Protein AF-A0A8H5R3E6-F1 (afdb_monomer)

Sequence (763 aa):
MESRLTYNDSSSEEEVIVRRHPPRVIFVRHMRTNWLKYATGLLLILSISQLIYITRLGTGMVRIPNDPYDLRFGHLSHDSPEIWDDNHQSFLQSARPVPVHSHNDYTRHIPLFEALGSGCISIEADVHLRHGNLFVAHSRLSVNPHRTLQGLYLEPLQRMLEARNAGVKDDDWQGFFTMAPKQTVTLLVDLKTAGSETFDALNAQLQPLRDLGYLTYWNGTERIIRPLTVVGTGNTPFESVLAMNSTHRDIFWDAKLESLVSTDDDFSTNPPTYKFNRSNSYFASTRFKNAILYRSNFQRVLETPPSRELDMSLTQIEQAKARGLLARYWDTPSKPPNVRDIAWRVLIDNGIGILNMDDMGLFPSLPAEIRVSIWTWTLRYQRIFKIFLESHVNFSETPPDNGILPRQLKTGEDPPYYPIVNSRRPLNKLLRVNAESRKVALSFHRVHLPCWFQDAESVPRSRLTAGTIYINPEYDFLHVQQGTMAIVDFVCDLKTKYDPRNVGMRNLALCRNQLGGYEWGLDAMRPSEIEPSKMRIFKEIISGLDQVWLVCIRDCIRRMKAGISQWGTSNKTFFERSFPIDATPHSFDLIGPDPRTIESDLSHLHLREHLRDPKRLHDSWLRVLELIEVRPCEESLRDAENWLQWEDEAWTTVPGNMWPSPGGPHMETVAASETPEFGHQDLSKAVRPAFGFWLFPTEAFCDENKIEQARGPIVTFDVRKHRPELALLRLGEGDTDWNVSREGEAHRNIALGPPLQLWQSMI

Radius of gyration: 38.2 Å; Cα contacts (8 Å, |Δi|>4): 1215; chains: 1; bounding box: 122×149×89 Å

Mean predicted aligned error: 20.34 Å

Nearest PDB structures (foldseek):
  1igw-assembly1_D  TM=3.574E-01  e=5.521E-01  Escherichia coli
  4mkz-assembly1_A  TM=2.662E-01  e=2.287E+00  Lacticaseibacillus casei BL23
  4mkx-assembly1_A  TM=2.384E-01  e=2.712E+00  Lacticaseibacillus casei BL23
  4n54-assembly1_C  TM=2.548E-01  e=3.814E+00  Lacticaseibacillus casei BL23

Structure (mmCIF, N/CA/C/O backbone):
data_AF-A0A8H5R3E6-F1
#
_entry.id   AF-A0A8H5R3E6-F1
#
loop_
_atom_site.group_PDB
_atom_site.id
_atom_site.type_symbol
_atom_site.label_atom_id
_atom_site.label_alt_id
_atom_site.label_comp_id
_atom_site.label_asym_id
_atom_site.label_entity_id
_atom_site.label_seq_id
_atom_site.pdbx_PDB_ins_code
_atom_site.Cartn_x
_atom_site.Cartn_y
_atom_site.Cartn_z
_atom_site.occupancy
_atom_site.B_iso_or_equiv
_atom_site.auth_seq_id
_atom_site.auth_comp_id
_atom_site.auth_asym_id
_atom_site.auth_atom_id
_atom_site.pdbx_PDB_model_num
ATOM 1 N N . MET A 1 1 ? 83.814 102.563 0.204 1.00 34.69 1 MET A N 1
ATOM 2 C CA . MET A 1 1 ? 84.636 101.731 1.104 1.00 34.69 1 MET A CA 1
ATOM 3 C C . MET A 1 1 ? 83.700 101.222 2.170 1.00 34.69 1 MET A C 1
ATOM 5 O O . MET A 1 1 ? 83.081 102.037 2.828 1.00 34.69 1 MET A O 1
ATOM 9 N N . GLU A 1 2 ? 83.274 99.973 2.016 1.00 34.34 2 GLU A N 1
ATOM 10 C CA . GLU A 1 2 ? 83.731 98.828 2.834 1.00 34.34 2 GLU A CA 1
ATOM 11 C C . GLU A 1 2 ? 82.736 98.637 3.987 1.00 34.34 2 GLU A C 1
ATOM 13 O O . GLU A 1 2 ? 82.285 99.609 4.566 1.00 34.34 2 GLU A O 1
ATOM 18 N N . SER A 1 3 ? 82.286 97.448 4.352 1.00 31.52 3 SER A N 1
ATOM 19 C CA . SER A 1 3 ? 82.605 96.091 3.925 1.00 31.52 3 SER A CA 1
ATOM 20 C C . SER A 1 3 ? 81.539 95.159 4.526 1.00 31.52 3 SER A C 1
ATOM 22 O O . SER A 1 3 ? 80.781 95.522 5.422 1.00 31.52 3 SER A O 1
ATOM 24 N N . ARG A 1 4 ? 81.465 93.959 3.948 1.00 35.16 4 ARG A N 1
ATOM 25 C CA . ARG A 1 4 ? 80.638 92.802 4.325 1.00 35.16 4 ARG A CA 1
ATOM 26 C C . ARG A 1 4 ? 80.780 92.393 5.798 1.00 35.16 4 ARG A C 1
ATOM 28 O O . ARG A 1 4 ? 81.870 92.526 6.340 1.00 35.16 4 ARG A O 1
ATOM 35 N N . LEU A 1 5 ? 79.757 91.698 6.319 1.00 32.94 5 LEU A N 1
ATOM 36 C CA . LEU A 1 5 ? 79.774 90.280 6.775 1.00 32.94 5 LEU A CA 1
ATOM 37 C C . LEU A 1 5 ? 78.494 90.008 7.605 1.00 32.94 5 LEU A C 1
ATOM 39 O O . LEU A 1 5 ? 78.258 90.663 8.608 1.00 32.94 5 LEU A O 1
ATOM 43 N N . THR A 1 6 ? 77.499 89.314 7.041 1.00 35.28 6 THR A N 1
ATOM 44 C CA . THR A 1 6 ? 77.154 87.875 7.190 1.00 35.28 6 THR A CA 1
ATOM 45 C C . THR A 1 6 ? 76.392 87.462 8.458 1.00 35.28 6 THR A C 1
ATOM 47 O O . THR A 1 6 ? 76.959 87.423 9.541 1.00 35.28 6 THR A O 1
ATOM 50 N N . TYR A 1 7 ? 75.192 86.938 8.172 1.00 31.77 7 TYR A N 1
ATOM 51 C CA . TYR A 1 7 ? 74.536 85.709 8.657 1.00 31.77 7 TYR A CA 1
ATOM 52 C C . TYR A 1 7 ? 73.256 85.814 9.515 1.00 31.77 7 TYR A C 1
ATOM 54 O O . TYR A 1 7 ? 73.197 86.529 10.507 1.00 31.77 7 TYR A O 1
ATOM 62 N N . ASN A 1 8 ? 72.272 85.039 9.025 1.00 34.81 8 ASN A N 1
ATOM 63 C CA . ASN A 1 8 ? 70.919 84.659 9.474 1.00 34.81 8 ASN A CA 1
ATOM 64 C C . ASN A 1 8 ? 70.801 84.347 10.982 1.00 34.81 8 ASN A C 1
ATOM 66 O O . ASN A 1 8 ? 71.791 83.983 11.604 1.00 34.81 8 ASN A O 1
ATOM 70 N N . ASP A 1 9 ? 69.628 84.416 11.626 1.00 33.81 9 ASP A N 1
ATOM 71 C CA . ASP A 1 9 ? 68.409 83.633 11.341 1.00 33.81 9 ASP A CA 1
ATOM 72 C C . ASP A 1 9 ? 67.188 84.143 12.158 1.00 33.81 9 ASP A C 1
ATOM 74 O O . ASP A 1 9 ? 67.358 84.911 13.105 1.00 33.81 9 ASP A O 1
ATOM 78 N N . SER A 1 10 ? 65.996 83.613 11.844 1.00 30.64 10 SER A N 1
ATOM 79 C CA . SER A 1 10 ? 64.725 83.564 12.614 1.00 30.64 10 SER A CA 1
ATOM 80 C C . SER A 1 10 ? 63.540 84.512 12.277 1.00 30.64 10 SER A C 1
ATOM 82 O O . SER A 1 10 ? 63.487 85.681 12.636 1.00 30.64 10 SER A O 1
ATOM 84 N N . SER A 1 11 ? 62.545 83.890 11.619 1.00 34.94 11 SER A N 1
ATOM 85 C CA . SER A 1 11 ? 61.085 83.840 11.891 1.00 34.94 11 SER A CA 1
ATOM 86 C C . SER A 1 11 ? 60.209 85.098 12.073 1.00 34.94 11 SER A C 1
ATOM 88 O O . SER A 1 11 ? 60.323 85.813 13.064 1.00 34.94 11 SER A O 1
ATOM 90 N N . SER A 1 12 ? 59.184 85.222 11.215 1.00 33.75 12 SER A N 1
ATOM 91 C CA . SER A 1 12 ? 57.730 85.384 11.522 1.00 33.75 12 SER A CA 1
ATOM 92 C C . SER A 1 12 ? 56.977 85.640 10.197 1.00 33.75 12 SER A C 1
ATOM 94 O O . SER A 1 12 ? 57.342 86.532 9.442 1.00 33.75 12 SER A O 1
ATOM 96 N N . GLU A 1 13 ? 56.226 84.665 9.675 1.00 38.81 13 GLU A N 1
ATOM 97 C CA . GLU A 1 13 ? 54.765 84.467 9.812 1.00 38.81 13 GLU A CA 1
ATOM 98 C C . GLU A 1 13 ? 53.880 85.549 9.163 1.00 38.81 13 GLU A C 1
ATOM 100 O O . GLU A 1 13 ? 53.763 86.655 9.674 1.00 38.81 13 GLU A O 1
ATOM 105 N N . GLU A 1 14 ? 53.161 85.160 8.100 1.00 37.03 14 GLU A N 1
ATOM 106 C CA . GLU A 1 14 ? 51.780 85.602 7.860 1.00 37.03 14 GLU A CA 1
ATOM 107 C C . GLU A 1 14 ? 50.981 84.498 7.128 1.00 37.03 14 GLU A C 1
ATOM 109 O O . GLU A 1 14 ? 51.441 83.893 6.155 1.00 37.03 14 GLU A O 1
ATOM 114 N N . GLU A 1 15 ? 49.799 84.192 7.670 1.00 39.28 15 GLU A N 1
ATOM 115 C CA . GLU A 1 15 ? 48.879 83.103 7.316 1.00 39.28 15 GLU A CA 1
ATOM 116 C C . GLU A 1 15 ? 48.104 83.322 6.002 1.00 39.28 15 GLU A C 1
ATOM 118 O O . GLU A 1 15 ? 47.578 84.401 5.739 1.00 39.28 15 GLU A O 1
ATOM 123 N N . VAL A 1 16 ? 47.851 82.234 5.256 1.00 39.47 16 VAL A N 1
ATOM 124 C CA . VAL A 1 16 ? 46.722 82.135 4.309 1.00 39.47 16 VAL A CA 1
ATOM 125 C C . VAL A 1 16 ? 45.899 80.884 4.630 1.00 39.47 16 VAL A C 1
ATOM 127 O O . VAL A 1 16 ? 46.326 79.748 4.418 1.00 39.47 16 VAL A O 1
ATOM 130 N N . ILE A 1 17 ? 44.682 81.096 5.131 1.00 38.72 17 ILE A N 1
ATOM 131 C CA . ILE A 1 17 ? 43.725 80.048 5.508 1.00 38.72 17 ILE A CA 1
ATOM 132 C C . ILE A 1 17 ? 43.090 79.431 4.249 1.00 38.72 17 ILE A C 1
ATOM 134 O O . ILE A 1 17 ? 42.194 80.006 3.630 1.00 38.72 17 ILE A O 1
ATOM 138 N N . VAL A 1 18 ? 43.488 78.204 3.898 1.00 47.09 18 VAL A N 1
ATOM 139 C CA . VAL A 1 18 ? 42.794 77.368 2.900 1.00 47.09 18 VAL A CA 1
ATOM 140 C C . VAL A 1 18 ? 41.718 76.535 3.604 1.00 47.09 18 VAL A C 1
ATOM 142 O O . VAL A 1 18 ? 42.019 75.591 4.335 1.00 47.09 18 VAL A O 1
ATOM 145 N N . ARG A 1 19 ? 40.436 76.848 3.369 1.00 47.56 19 ARG A N 1
ATOM 146 C CA . ARG A 1 19 ? 39.292 76.072 3.888 1.00 47.56 19 ARG A CA 1
ATOM 147 C C . ARG A 1 19 ? 39.263 74.653 3.297 1.00 47.56 19 ARG A C 1
ATOM 149 O O . ARG A 1 19 ? 38.634 74.416 2.267 1.00 47.56 19 ARG A O 1
ATOM 156 N N . ARG A 1 20 ? 39.870 73.675 3.974 1.00 53.78 20 ARG A N 1
ATOM 157 C CA . ARG A 1 20 ? 39.664 72.244 3.686 1.00 53.78 20 ARG A CA 1
ATOM 158 C C . ARG A 1 20 ? 38.257 71.831 4.133 1.00 53.78 20 ARG A C 1
ATOM 160 O O . ARG A 1 20 ? 37.934 71.887 5.315 1.00 53.78 20 ARG A O 1
ATOM 167 N N . HIS A 1 21 ? 37.396 71.441 3.191 1.00 51.94 21 HIS A N 1
ATOM 168 C CA . HIS A 1 21 ? 36.086 70.869 3.520 1.00 51.94 21 HIS A CA 1
ATOM 169 C C . HIS A 1 21 ? 36.267 69.503 4.208 1.00 51.94 21 HIS A C 1
ATOM 171 O O . HIS A 1 21 ? 37.086 68.705 3.749 1.00 51.94 21 HIS A O 1
ATOM 177 N N . PRO A 1 22 ? 35.523 69.203 5.288 1.00 56.19 22 PRO A N 1
ATOM 178 C CA . PRO A 1 22 ? 35.717 67.973 6.045 1.00 56.19 22 PRO A CA 1
ATOM 179 C C . PRO A 1 22 ? 35.373 66.735 5.191 1.00 56.19 22 PRO A C 1
ATOM 181 O O . PRO A 1 22 ? 34.438 66.787 4.385 1.00 56.19 22 PRO A O 1
ATOM 184 N N . PRO A 1 23 ? 36.068 65.596 5.378 1.00 59.62 23 PRO A N 1
ATOM 185 C CA . PRO A 1 23 ? 35.944 64.395 4.537 1.00 59.62 23 PRO A CA 1
ATOM 186 C C . PRO A 1 23 ? 34.509 63.849 4.432 1.00 59.62 23 PRO A C 1
ATOM 188 O O . PRO A 1 23 ? 34.126 63.297 3.401 1.00 59.62 23 PRO A O 1
ATOM 191 N N . ARG A 1 24 ? 33.666 64.098 5.444 1.00 57.09 24 ARG A N 1
ATOM 192 C CA . ARG A 1 24 ? 32.227 63.786 5.414 1.00 57.09 24 ARG A CA 1
ATOM 193 C C . ARG A 1 24 ? 31.463 64.521 4.307 1.00 57.09 24 ARG A C 1
ATOM 195 O O . ARG A 1 24 ? 30.578 63.930 3.703 1.00 57.09 24 ARG A O 1
ATOM 202 N N . VAL A 1 25 ? 31.799 65.773 4.000 1.00 59.56 25 VAL A N 1
ATOM 203 C CA . VAL A 1 25 ? 31.098 66.567 2.971 1.00 59.56 25 VAL A CA 1
ATOM 204 C C . VAL A 1 25 ? 31.455 66.076 1.567 1.00 59.56 25 VAL A C 1
ATOM 206 O O . VAL A 1 25 ? 30.585 65.997 0.701 1.00 59.56 25 VAL A O 1
ATOM 209 N N . ILE A 1 26 ? 32.711 65.674 1.354 1.00 63.56 26 ILE A N 1
ATOM 210 C CA . ILE A 1 26 ? 33.178 65.090 0.088 1.00 63.56 26 ILE A CA 1
ATOM 211 C C . ILE A 1 26 ? 32.528 63.722 -0.134 1.00 63.56 26 ILE A C 1
ATOM 213 O O . ILE A 1 26 ? 32.024 63.459 -1.222 1.00 63.56 26 ILE A O 1
ATOM 217 N N . PHE A 1 27 ? 32.463 62.889 0.907 1.00 64.69 27 PHE A N 1
ATOM 218 C CA . PHE A 1 27 ? 31.801 61.589 0.850 1.00 64.69 27 PHE A CA 1
ATOM 219 C C . PHE A 1 27 ? 30.298 61.716 0.559 1.00 64.69 27 PHE A C 1
ATOM 221 O O . PHE A 1 27 ? 29.789 61.066 -0.351 1.00 64.69 27 PHE A O 1
ATOM 228 N N . VAL A 1 28 ? 29.592 62.615 1.254 1.00 66.06 28 VAL A N 1
ATOM 229 C CA . VAL A 1 28 ? 28.156 62.857 1.028 1.00 66.06 28 VAL A CA 1
ATOM 230 C C . VAL A 1 28 ? 27.896 63.399 -0.377 1.00 66.06 28 VAL A C 1
ATOM 232 O O . VAL A 1 28 ? 26.941 62.975 -1.026 1.00 66.06 28 VAL A O 1
ATOM 235 N N . ARG A 1 29 ? 28.754 64.290 -0.890 1.00 69.69 29 ARG A N 1
ATOM 236 C CA . ARG A 1 29 ? 28.644 64.804 -2.262 1.00 69.69 29 ARG A CA 1
ATOM 237 C C . ARG A 1 29 ? 28.950 63.720 -3.296 1.00 69.69 29 ARG A C 1
ATOM 239 O O . ARG A 1 29 ? 28.214 63.603 -4.263 1.00 69.69 29 ARG A O 1
ATOM 246 N N . HIS A 1 30 ? 29.967 62.890 -3.076 1.00 73.25 30 HIS A N 1
ATOM 247 C CA . HIS A 1 30 ? 30.305 61.769 -3.954 1.00 73.25 30 HIS A CA 1
ATOM 248 C C . HIS A 1 30 ? 29.181 60.725 -4.011 1.00 73.25 30 HIS A C 1
ATOM 250 O O . HIS A 1 30 ? 28.805 60.286 -5.099 1.00 73.25 30 HIS A O 1
ATOM 256 N N . MET A 1 31 ? 28.595 60.387 -2.858 1.00 69.44 31 MET A N 1
ATOM 257 C CA . MET A 1 31 ? 27.418 59.524 -2.777 1.00 69.44 31 MET A CA 1
ATOM 258 C C . MET A 1 31 ? 26.230 60.162 -3.500 1.00 69.44 31 MET A C 1
ATOM 260 O O . MET A 1 31 ? 25.613 59.499 -4.320 1.00 69.44 31 MET A O 1
ATOM 264 N N . ARG A 1 32 ? 25.958 61.461 -3.304 1.00 72.00 32 ARG A N 1
ATOM 265 C CA . ARG A 1 32 ? 24.881 62.182 -4.011 1.00 72.00 32 ARG A CA 1
ATOM 266 C C . ARG A 1 32 ? 25.084 62.324 -5.517 1.00 72.00 32 ARG A C 1
ATOM 268 O O . ARG A 1 32 ? 24.092 62.431 -6.223 1.00 72.00 32 ARG A O 1
ATOM 275 N N . THR A 1 33 ? 26.312 62.355 -6.023 1.00 76.81 33 THR A N 1
ATOM 276 C CA . THR A 1 33 ? 26.557 62.460 -7.471 1.00 76.81 33 THR A CA 1
ATOM 277 C C . THR A 1 33 ? 26.527 61.089 -8.149 1.00 76.81 33 THR A C 1
ATOM 279 O O . THR A 1 33 ? 26.086 60.977 -9.288 1.00 76.81 33 THR A O 1
ATOM 282 N N . ASN A 1 34 ? 26.956 60.029 -7.454 1.00 82.56 34 ASN A N 1
ATOM 283 C CA . ASN A 1 34 ? 27.055 58.676 -8.012 1.00 82.56 34 ASN A CA 1
ATOM 284 C C . ASN A 1 34 ? 25.959 57.712 -7.526 1.00 82.56 34 ASN A C 1
ATOM 286 O O . ASN A 1 34 ? 25.993 56.539 -7.891 1.00 82.56 34 ASN A O 1
ATOM 290 N N . TRP A 1 35 ? 24.972 58.180 -6.752 1.00 79.62 35 TRP A N 1
ATOM 291 C CA . TRP A 1 35 ? 23.912 57.325 -6.197 1.00 79.62 35 TRP A CA 1
ATOM 292 C C . TRP A 1 35 ? 23.172 56.531 -7.272 1.00 79.62 35 TRP A C 1
ATOM 294 O O . TRP A 1 35 ? 22.881 55.363 -7.049 1.00 79.62 35 TRP A O 1
ATOM 304 N N . LEU A 1 36 ? 22.936 57.127 -8.448 1.00 78.38 36 LEU A N 1
ATOM 305 C CA . LEU A 1 36 ? 22.288 56.445 -9.566 1.00 78.38 36 LEU A CA 1
ATOM 306 C C . LEU A 1 36 ? 23.120 55.247 -10.040 1.00 78.38 36 LEU A C 1
ATOM 308 O O . LEU A 1 36 ? 22.567 54.172 -10.223 1.00 78.38 36 LEU A O 1
ATOM 312 N N . LYS A 1 37 ? 24.449 55.412 -10.156 1.00 80.38 37 LYS A N 1
ATOM 313 C CA . LYS A 1 37 ? 25.383 54.346 -10.557 1.00 80.38 37 LYS A CA 1
ATOM 314 C C . LYS A 1 37 ? 25.423 53.223 -9.523 1.00 80.38 37 LYS A C 1
ATOM 316 O O . LYS A 1 37 ? 25.382 52.053 -9.897 1.00 80.38 37 LYS A O 1
ATOM 321 N N . TYR A 1 38 ? 25.453 53.574 -8.236 1.00 85.19 38 TYR A N 1
ATOM 322 C CA . TYR A 1 38 ? 25.400 52.602 -7.143 1.00 85.19 38 TYR A CA 1
ATOM 323 C C . TYR A 1 38 ? 24.054 51.872 -7.086 1.00 85.19 38 TYR A C 1
ATOM 325 O O . TYR A 1 38 ? 24.037 50.657 -6.915 1.00 85.19 38 TYR A O 1
ATOM 333 N N . ALA A 1 39 ? 22.941 52.574 -7.310 1.00 82.94 39 ALA A N 1
ATOM 334 C CA . ALA A 1 39 ? 21.610 51.980 -7.379 1.00 82.94 39 ALA A CA 1
ATOM 335 C C . ALA A 1 39 ? 21.482 51.015 -8.569 1.00 82.94 39 ALA A C 1
ATOM 337 O O . ALA A 1 39 ? 21.012 49.895 -8.388 1.00 82.94 39 ALA A O 1
ATOM 338 N N . THR A 1 40 ? 21.968 51.386 -9.760 1.00 85.31 40 THR A N 1
ATOM 339 C CA . THR A 1 40 ? 22.006 50.471 -10.914 1.00 85.31 40 THR A CA 1
ATOM 340 C C . THR A 1 40 ? 22.925 49.275 -10.686 1.00 85.31 40 THR A C 1
ATOM 342 O O . THR A 1 40 ? 22.557 48.162 -11.047 1.00 85.31 40 THR A O 1
ATOM 345 N N . GLY A 1 41 ? 24.088 49.467 -10.054 1.00 88.31 41 GLY A N 1
ATOM 346 C CA . GLY A 1 41 ? 24.991 48.367 -9.708 1.00 88.31 41 GLY A CA 1
ATOM 347 C C . GLY A 1 41 ? 24.353 47.391 -8.718 1.00 88.31 41 GLY A C 1
ATOM 348 O O . GLY A 1 41 ? 24.411 46.181 -8.922 1.00 88.31 41 GLY A O 1
ATOM 349 N N . LEU A 1 42 ? 23.669 47.909 -7.694 1.00 88.94 42 LEU A N 1
ATOM 350 C CA . LEU A 1 42 ? 22.933 47.100 -6.725 1.00 88.94 42 LEU A CA 1
ATOM 351 C C . LEU A 1 42 ? 21.773 46.342 -7.385 1.00 88.94 42 LEU A C 1
ATOM 353 O O . LEU A 1 42 ? 21.622 45.150 -7.146 1.00 88.94 42 LEU A O 1
ATOM 357 N N . LEU A 1 43 ? 20.988 46.996 -8.247 1.00 88.88 43 LEU A N 1
ATOM 358 C CA . LEU A 1 43 ? 19.896 46.352 -8.985 1.00 88.88 43 LEU A CA 1
ATOM 359 C C . LEU A 1 43 ? 20.399 45.249 -9.924 1.00 88.88 43 LEU A C 1
ATOM 361 O O . LEU A 1 43 ? 19.756 44.206 -10.025 1.00 88.88 43 LEU A O 1
ATOM 365 N N . LEU A 1 44 ? 21.552 45.439 -10.572 1.00 92.19 44 LEU A N 1
ATOM 366 C CA . LEU A 1 44 ? 22.177 44.414 -11.409 1.00 92.19 44 LEU A CA 1
ATOM 367 C C . LEU A 1 44 ? 22.627 43.211 -10.567 1.00 92.19 44 LEU A C 1
ATOM 369 O O . LEU A 1 44 ? 22.335 42.075 -10.927 1.00 92.19 44 LEU A O 1
ATOM 373 N N . ILE A 1 45 ? 23.274 43.451 -9.420 1.00 91.38 45 ILE A N 1
ATOM 374 C CA . ILE A 1 45 ? 23.678 42.389 -8.483 1.00 91.38 45 ILE A CA 1
ATOM 375 C C . ILE A 1 45 ? 22.453 41.640 -7.958 1.00 91.38 45 ILE A C 1
ATOM 377 O O . ILE A 1 45 ? 22.468 40.412 -7.915 1.00 91.38 45 ILE A O 1
ATOM 381 N N . LEU A 1 46 ? 21.381 42.351 -7.598 1.00 88.56 46 LEU A N 1
ATOM 382 C CA . LEU A 1 46 ? 20.123 41.747 -7.159 1.00 88.56 46 LEU A CA 1
ATOM 383 C C . LEU A 1 46 ? 19.469 40.936 -8.278 1.00 88.56 46 LEU A C 1
ATOM 385 O O . LEU A 1 46 ? 19.017 39.832 -8.015 1.00 88.56 46 LEU A O 1
ATOM 389 N N . SER A 1 47 ? 19.486 41.421 -9.521 1.00 85.12 47 SER A N 1
ATOM 390 C CA . SER A 1 47 ? 18.934 40.705 -10.680 1.00 85.12 47 SER A CA 1
ATOM 391 C C . SER A 1 47 ? 19.739 39.448 -11.012 1.00 85.12 47 SER A C 1
ATOM 393 O O . SER A 1 47 ? 19.152 38.405 -11.272 1.00 85.12 47 SER A O 1
ATOM 395 N N . ILE A 1 48 ? 21.074 39.507 -1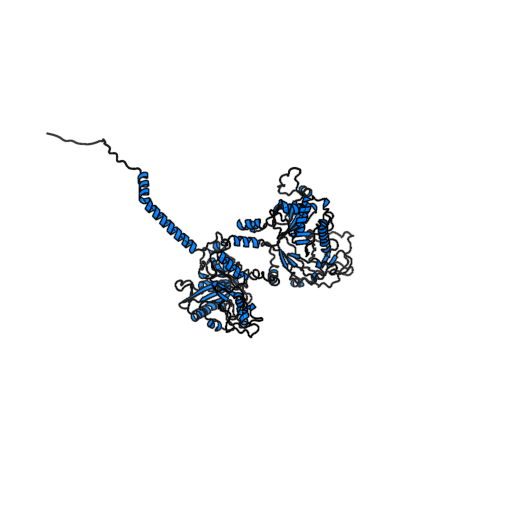0.945 1.00 90.50 48 ILE A N 1
ATOM 396 C CA . ILE A 1 48 ? 21.951 38.339 -11.115 1.00 90.50 48 ILE A CA 1
ATOM 397 C C . ILE A 1 48 ? 21.754 37.357 -9.958 1.00 90.50 48 ILE A C 1
ATOM 399 O O . ILE A 1 48 ? 21.629 36.162 -10.192 1.00 90.50 48 ILE A O 1
ATOM 403 N N . SER A 1 49 ? 21.664 37.841 -8.718 1.00 76.12 49 SER A N 1
ATOM 404 C CA . SER A 1 49 ? 21.410 37.000 -7.539 1.00 76.12 49 SER A CA 1
ATOM 405 C C . SER A 1 49 ? 20.033 36.348 -7.605 1.00 76.12 49 SER A C 1
ATOM 407 O O . SER A 1 49 ? 19.898 35.175 -7.283 1.00 76.12 49 SER A O 1
ATOM 409 N N . GLN A 1 50 ? 19.020 37.078 -8.074 1.00 76.31 50 GLN A N 1
ATOM 410 C CA . GLN A 1 50 ? 17.673 36.574 -8.296 1.00 76.31 50 GLN A CA 1
ATOM 411 C C . GLN A 1 50 ? 17.639 35.586 -9.461 1.00 76.31 50 GLN A C 1
ATOM 413 O O . GLN A 1 50 ? 16.974 34.566 -9.349 1.00 76.31 50 GLN A O 1
ATOM 418 N N . LEU A 1 51 ? 18.392 35.816 -10.538 1.00 78.88 51 LEU A N 1
ATOM 419 C CA . LEU A 1 51 ? 18.536 34.859 -11.631 1.00 78.88 51 LEU A CA 1
ATOM 420 C C . LEU A 1 51 ? 19.254 33.592 -11.157 1.00 78.88 51 LEU A C 1
ATOM 422 O O . LEU A 1 51 ? 18.783 32.505 -11.452 1.00 78.88 51 LEU A O 1
ATOM 426 N N . ILE A 1 52 ? 20.329 33.701 -10.370 1.00 69.69 52 ILE A N 1
ATOM 427 C CA . ILE A 1 52 ? 21.017 32.561 -9.743 1.00 69.69 52 ILE A CA 1
ATOM 428 C C . ILE A 1 52 ? 20.080 31.835 -8.777 1.00 69.69 52 ILE A C 1
ATOM 430 O O . ILE A 1 52 ? 20.075 30.611 -8.752 1.00 69.69 52 ILE A O 1
ATOM 434 N N . TYR A 1 53 ? 19.267 32.561 -8.009 1.00 61.53 53 TYR A N 1
ATOM 435 C CA . TYR A 1 53 ? 18.287 31.999 -7.084 1.00 61.53 53 TYR A CA 1
ATOM 436 C C . TYR A 1 53 ? 17.150 31.282 -7.821 1.00 61.53 53 TYR A C 1
ATOM 438 O O . TYR A 1 53 ? 16.835 30.151 -7.479 1.00 61.53 53 TYR A O 1
ATOM 446 N N . ILE A 1 54 ? 16.592 31.879 -8.878 1.00 59.84 54 ILE A N 1
ATOM 447 C CA . ILE A 1 54 ? 15.582 31.265 -9.755 1.00 59.84 54 ILE A CA 1
ATOM 448 C C . ILE A 1 54 ? 16.175 30.066 -10.495 1.00 59.84 54 ILE A C 1
ATOM 450 O O . ILE A 1 54 ? 15.523 29.033 -10.589 1.00 59.84 54 ILE A O 1
ATOM 454 N N . THR A 1 55 ? 17.416 30.166 -10.971 1.00 53.03 55 THR A N 1
ATOM 455 C CA . THR A 1 55 ? 18.127 29.048 -11.602 1.00 53.03 55 THR A CA 1
ATOM 456 C C . THR A 1 55 ? 18.340 27.938 -10.578 1.00 53.03 55 THR A C 1
ATOM 458 O O . THR A 1 55 ? 17.984 26.810 -10.866 1.00 53.03 55 THR A O 1
ATOM 461 N N . ARG A 1 56 ? 18.773 28.246 -9.345 1.00 51.97 56 ARG A N 1
ATOM 462 C CA . ARG A 1 56 ? 18.859 27.278 -8.236 1.00 51.97 56 ARG A CA 1
ATOM 463 C C . ARG A 1 56 ? 17.517 26.623 -7.914 1.00 51.97 56 ARG A C 1
ATOM 465 O O . ARG A 1 56 ? 17.486 25.418 -7.707 1.00 51.97 56 ARG A O 1
ATOM 472 N N . LEU A 1 57 ? 16.434 27.400 -7.867 1.00 47.28 57 LEU A N 1
ATOM 473 C CA . LEU A 1 57 ? 15.074 26.896 -7.658 1.00 47.28 57 LEU A CA 1
ATOM 474 C C . LEU A 1 57 ? 14.585 26.042 -8.839 1.00 47.28 57 LEU A C 1
ATOM 476 O O . LEU A 1 57 ? 13.769 25.150 -8.648 1.00 47.28 57 LEU A O 1
ATOM 480 N N . GLY A 1 58 ? 15.061 26.322 -10.055 1.00 43.00 58 GLY A N 1
ATOM 481 C CA . GLY A 1 58 ? 14.732 25.576 -11.269 1.00 43.00 58 GLY A CA 1
ATOM 482 C C . GLY A 1 58 ? 15.588 24.326 -11.490 1.00 43.00 58 GLY A C 1
ATOM 483 O O . GLY A 1 58 ? 15.127 23.402 -12.150 1.00 43.00 58 GLY A O 1
ATOM 484 N N . THR A 1 59 ? 16.809 24.278 -10.945 1.00 43.25 59 THR A N 1
ATOM 485 C CA . THR A 1 59 ? 17.770 23.173 -11.126 1.00 43.25 59 THR A CA 1
ATOM 486 C C . THR A 1 59 ? 17.870 22.228 -9.930 1.00 43.25 59 THR A C 1
ATOM 488 O O . THR A 1 59 ? 18.598 21.245 -10.009 1.00 43.25 59 THR A O 1
ATOM 491 N N . GLY A 1 60 ? 17.221 22.524 -8.804 1.00 38.59 60 GLY A N 1
ATOM 492 C CA . GLY A 1 60 ? 17.393 21.766 -7.569 1.00 38.59 60 GLY A CA 1
ATOM 493 C C . GLY A 1 60 ? 16.063 21.463 -6.909 1.00 38.59 60 GLY A C 1
ATOM 494 O O . GLY A 1 60 ? 15.402 22.371 -6.410 1.00 38.59 60 GLY A O 1
ATOM 495 N N . MET A 1 61 ? 15.713 20.176 -6.890 1.00 43.44 61 MET A N 1
ATOM 496 C CA . MET A 1 61 ? 14.717 19.583 -6.001 1.00 43.44 61 MET A CA 1
ATOM 497 C C . MET A 1 61 ? 14.791 20.251 -4.624 1.00 43.44 61 MET A C 1
ATOM 499 O O . MET A 1 61 ? 15.887 20.453 -4.092 1.00 43.44 61 MET A O 1
ATOM 503 N N . VAL A 1 62 ? 13.646 20.629 -4.054 1.00 43.44 62 VAL A N 1
ATOM 504 C CA . VAL A 1 62 ? 13.587 21.143 -2.681 1.00 43.44 62 VAL A CA 1
ATOM 505 C C . VAL A 1 62 ? 13.980 19.991 -1.756 1.00 43.44 62 VAL A C 1
ATOM 507 O O . VAL A 1 62 ? 13.129 19.219 -1.327 1.00 43.44 62 VAL A O 1
ATOM 510 N N . ARG A 1 63 ? 15.287 19.848 -1.504 1.00 46.69 63 ARG A N 1
ATOM 511 C CA . ARG A 1 63 ? 15.833 18.884 -0.549 1.00 46.69 63 ARG A CA 1
ATOM 512 C C . ARG A 1 63 ? 15.254 19.181 0.816 1.00 46.69 63 ARG A C 1
ATOM 514 O O . ARG A 1 63 ? 15.184 20.342 1.236 1.00 46.69 63 ARG A O 1
ATOM 521 N N . ILE A 1 64 ? 14.800 18.137 1.486 1.00 43.91 64 ILE A N 1
ATOM 522 C CA . ILE A 1 64 ? 14.094 18.297 2.744 1.00 43.91 64 ILE A CA 1
ATOM 523 C C . ILE A 1 64 ? 15.125 18.502 3.846 1.00 43.91 64 ILE A C 1
ATOM 525 O O . ILE A 1 64 ? 16.028 17.680 4.009 1.00 43.91 64 ILE A O 1
ATOM 529 N N . PRO A 1 65 ? 15.014 19.581 4.642 1.00 42.62 65 PRO A N 1
ATOM 530 C CA . PRO A 1 65 ? 15.894 19.754 5.784 1.00 42.62 65 PRO A CA 1
ATOM 531 C C . PRO A 1 65 ? 15.799 18.539 6.717 1.00 42.62 65 PRO A C 1
ATOM 533 O O . PRO A 1 65 ? 14.725 18.241 7.238 1.00 42.62 65 PRO A O 1
ATOM 536 N N . ASN A 1 66 ? 16.938 17.885 6.953 1.00 47.75 66 ASN A N 1
ATOM 537 C CA . ASN A 1 66 ? 17.092 16.695 7.799 1.00 47.75 66 ASN A CA 1
ATOM 538 C C . ASN A 1 66 ? 16.434 15.407 7.277 1.00 47.75 66 ASN A C 1
ATOM 540 O O . ASN A 1 66 ? 16.159 14.511 8.078 1.00 47.75 66 ASN A O 1
ATOM 544 N N . ASP A 1 67 ? 16.180 15.288 5.974 1.00 57.62 67 ASP A N 1
ATOM 545 C CA . ASP A 1 67 ? 15.772 13.999 5.421 1.00 57.62 67 ASP A CA 1
ATOM 546 C C . ASP A 1 67 ? 16.905 12.957 5.565 1.00 57.62 67 ASP A C 1
ATOM 548 O O . ASP A 1 67 ? 18.049 13.244 5.201 1.00 57.62 67 ASP A O 1
ATOM 552 N N . PRO A 1 68 ? 16.640 11.762 6.137 1.00 59.12 68 PRO A N 1
ATOM 553 C CA . PRO A 1 68 ? 17.671 10.752 6.364 1.00 59.12 68 PRO A CA 1
ATOM 554 C C . PRO A 1 68 ? 18.385 10.297 5.094 1.00 59.12 68 PRO A C 1
ATOM 556 O O . PRO A 1 68 ? 19.556 9.929 5.180 1.00 59.12 68 PRO A O 1
ATOM 559 N N . TYR A 1 69 ? 17.706 10.311 3.944 1.00 65.00 69 TYR A N 1
ATOM 560 C CA . TYR A 1 69 ? 18.320 9.989 2.666 1.00 65.00 69 TYR A CA 1
ATOM 561 C C . TYR A 1 69 ? 19.228 11.140 2.216 1.00 65.00 69 TYR A C 1
ATOM 563 O O . TYR A 1 69 ? 20.415 10.913 2.004 1.00 65.00 69 TYR A O 1
ATOM 571 N N . ASP A 1 70 ? 18.743 12.383 2.186 1.00 65.94 70 ASP A N 1
ATOM 572 C CA . ASP A 1 70 ? 19.545 13.566 1.834 1.00 65.94 70 ASP A CA 1
ATOM 573 C C . ASP A 1 70 ? 20.770 13.745 2.752 1.00 65.94 70 ASP A C 1
ATOM 575 O O . ASP A 1 70 ? 21.843 14.140 2.293 1.00 65.94 70 ASP A O 1
ATOM 579 N N . LEU A 1 71 ? 20.647 13.430 4.046 1.00 70.44 71 LEU A N 1
ATOM 580 C CA . LEU A 1 71 ? 21.758 13.475 5.003 1.00 70.44 71 LEU A CA 1
ATOM 581 C C . LEU A 1 71 ? 22.844 12.436 4.692 1.00 70.44 71 LEU A C 1
ATOM 583 O O . LEU A 1 71 ? 24.028 12.721 4.871 1.00 70.44 71 LEU A O 1
ATOM 587 N N . ARG A 1 72 ? 22.449 11.240 4.245 1.00 75.31 72 ARG A N 1
ATOM 588 C CA . ARG A 1 72 ? 23.365 10.127 3.951 1.00 75.31 72 ARG A CA 1
ATOM 589 C C . ARG A 1 72 ? 23.958 10.239 2.553 1.00 75.31 72 ARG A C 1
ATOM 591 O O . ARG A 1 72 ? 25.163 10.151 2.383 1.00 75.31 72 ARG A O 1
ATOM 598 N N . PHE A 1 73 ? 23.117 10.507 1.566 1.00 79.12 73 PHE A N 1
ATOM 599 C CA . PHE A 1 73 ? 23.453 10.417 0.151 1.00 79.12 73 PHE A CA 1
ATOM 600 C C . PHE A 1 73 ? 23.622 11.772 -0.533 1.00 79.12 73 PHE A C 1
ATOM 602 O O . PHE A 1 73 ? 24.224 11.848 -1.597 1.00 79.12 73 PHE A O 1
ATOM 609 N N . GLY A 1 74 ? 23.130 12.868 0.051 1.00 73.69 74 GLY A N 1
ATOM 610 C CA . GLY A 1 74 ? 23.056 14.161 -0.636 1.00 73.69 74 GLY A CA 1
ATOM 611 C C . GLY A 1 74 ? 24.404 14.818 -0.956 1.00 73.69 74 GLY A C 1
ATOM 612 O O . GLY A 1 74 ? 24.431 15.817 -1.675 1.00 73.69 74 GLY A O 1
ATOM 613 N N . HIS A 1 75 ? 25.507 14.306 -0.417 1.00 80.94 75 HIS A N 1
ATOM 614 C CA . HIS A 1 75 ? 26.865 14.761 -0.725 1.00 80.94 75 HIS A CA 1
ATOM 615 C C . HIS A 1 75 ? 27.639 13.776 -1.616 1.00 80.94 75 HIS A C 1
ATOM 617 O O . HIS A 1 75 ? 28.767 14.080 -2.000 1.00 80.94 75 HIS A O 1
ATOM 623 N N . LEU A 1 76 ? 27.045 12.622 -1.928 1.00 84.56 76 LEU A N 1
ATOM 624 C CA . LEU A 1 76 ? 27.657 11.555 -2.708 1.00 84.56 76 LEU A CA 1
ATOM 625 C C . LEU A 1 76 ? 27.330 11.714 -4.194 1.00 84.56 76 LEU A C 1
ATOM 627 O O . LEU A 1 76 ? 26.299 12.263 -4.578 1.00 84.56 76 LEU A O 1
ATOM 631 N N . SER A 1 77 ? 28.209 11.199 -5.041 1.00 86.50 77 SER A N 1
ATOM 632 C CA . SER A 1 77 ? 27.959 10.983 -6.462 1.00 86.50 77 SER A CA 1
ATOM 633 C C . SER A 1 77 ? 27.818 9.487 -6.735 1.00 86.50 77 SER A C 1
ATOM 635 O O . SER A 1 77 ? 28.179 8.656 -5.913 1.00 86.50 77 SER A O 1
ATOM 637 N N . HIS A 1 78 ? 27.264 9.112 -7.888 1.00 82.81 78 HIS A N 1
ATOM 638 C CA . HIS A 1 78 ? 27.019 7.705 -8.242 1.00 82.81 78 HIS A CA 1
ATOM 639 C C . HIS A 1 78 ? 28.276 6.809 -8.240 1.00 82.81 78 HIS A C 1
ATOM 641 O O . HIS A 1 78 ? 28.158 5.590 -8.163 1.00 82.81 78 HIS A O 1
ATOM 647 N N . ASP A 1 79 ? 29.461 7.406 -8.337 1.00 85.81 79 ASP A N 1
ATOM 648 C CA . ASP A 1 79 ? 30.781 6.777 -8.299 1.00 85.81 79 ASP A CA 1
ATOM 649 C C . ASP A 1 79 ? 31.460 6.848 -6.915 1.00 85.81 79 ASP A C 1
ATOM 651 O O . ASP A 1 79 ? 32.561 6.323 -6.745 1.00 85.81 79 ASP A O 1
ATOM 655 N N . SER A 1 80 ? 30.812 7.455 -5.914 1.00 91.38 80 SER A N 1
ATOM 656 C CA . SER A 1 80 ? 31.314 7.519 -4.540 1.00 91.38 80 SER A CA 1
ATOM 657 C C . SER A 1 80 ? 31.461 6.113 -3.936 1.00 91.38 80 SER A C 1
ATOM 659 O O . SER A 1 80 ? 30.475 5.369 -3.870 1.00 91.38 80 SER A O 1
ATOM 661 N N . PRO A 1 81 ? 32.658 5.720 -3.453 1.00 92.69 81 PRO A N 1
ATOM 662 C CA . PRO A 1 81 ? 32.870 4.405 -2.848 1.00 92.69 81 PRO A CA 1
ATOM 663 C C . PRO A 1 81 ? 32.043 4.192 -1.572 1.00 92.69 81 PRO A C 1
ATOM 665 O O . PRO A 1 81 ? 31.687 3.054 -1.272 1.00 92.69 81 PRO A O 1
ATOM 668 N N . GLU A 1 82 ? 31.698 5.267 -0.857 1.00 93.38 82 GLU A N 1
ATOM 669 C CA . GLU A 1 82 ? 30.903 5.266 0.377 1.00 93.38 82 GLU A CA 1
ATOM 670 C C . GLU A 1 82 ? 29.510 4.657 0.179 1.00 93.38 82 GLU A C 1
ATOM 672 O O . GLU A 1 82 ? 28.976 4.041 1.096 1.00 93.38 82 GLU A O 1
ATOM 677 N N . ILE A 1 83 ? 28.945 4.734 -1.035 1.00 91.69 83 ILE A N 1
ATOM 678 C CA . ILE A 1 83 ? 27.655 4.103 -1.360 1.00 91.69 83 ILE A CA 1
ATOM 679 C C . ILE A 1 83 ? 27.670 2.607 -1.018 1.00 91.69 83 ILE A C 1
ATOM 681 O O . ILE A 1 83 ? 26.632 2.035 -0.691 1.00 91.69 83 ILE A O 1
ATOM 685 N N . TRP A 1 84 ? 28.839 1.971 -1.089 1.00 94.38 84 TRP A N 1
ATOM 686 C CA . TRP A 1 84 ? 29.016 0.535 -0.917 1.00 94.38 84 TRP A CA 1
ATOM 687 C C . TRP A 1 84 ? 29.343 0.097 0.510 1.00 94.38 84 TRP A C 1
ATOM 689 O O . TRP A 1 84 ? 29.568 -1.094 0.718 1.00 94.38 84 TRP A O 1
ATOM 699 N N . ASP A 1 85 ? 29.387 1.013 1.479 1.00 93.19 85 ASP A N 1
ATOM 700 C CA . ASP A 1 85 ? 29.520 0.627 2.882 1.00 93.19 85 ASP A CA 1
ATOM 701 C C . ASP A 1 85 ? 28.216 0.026 3.444 1.00 93.19 85 ASP A C 1
ATOM 703 O O . ASP A 1 85 ? 27.120 0.211 2.902 1.00 93.19 85 ASP A O 1
ATOM 707 N N . ASP A 1 86 ? 28.333 -0.695 4.562 1.00 88.44 86 ASP A N 1
ATOM 708 C CA . ASP A 1 86 ? 27.202 -1.388 5.187 1.00 88.44 86 ASP A CA 1
ATOM 709 C C . ASP A 1 86 ? 26.072 -0.435 5.593 1.00 88.44 86 ASP A C 1
ATOM 711 O O . ASP A 1 86 ? 24.902 -0.815 5.576 1.00 88.44 86 ASP A O 1
ATOM 715 N N . ASN A 1 87 ? 26.391 0.808 5.954 1.00 87.00 87 ASN A N 1
ATOM 716 C CA . ASN A 1 87 ? 25.420 1.778 6.446 1.00 87.00 87 ASN A CA 1
ATOM 717 C C . ASN A 1 87 ? 24.533 2.309 5.306 1.00 87.00 87 ASN A C 1
ATOM 719 O O . ASN A 1 87 ? 23.311 2.378 5.456 1.00 87.00 87 ASN A O 1
ATOM 723 N N . HIS A 1 88 ? 25.124 2.645 4.158 1.00 89.50 88 HIS A N 1
ATOM 724 C CA . HIS A 1 88 ? 24.397 3.075 2.963 1.00 89.50 88 HIS A CA 1
ATOM 725 C C . HIS A 1 88 ? 23.645 1.908 2.322 1.00 89.50 88 HIS A C 1
ATOM 727 O O . HIS A 1 88 ? 22.457 2.038 2.018 1.00 89.50 88 HIS A O 1
ATOM 733 N N . GLN A 1 89 ? 24.284 0.744 2.192 1.00 90.38 89 GLN A N 1
ATOM 734 C CA . GLN A 1 89 ? 23.639 -0.443 1.631 1.00 90.38 89 GLN A CA 1
ATOM 735 C C . GLN A 1 89 ? 22.459 -0.910 2.490 1.00 90.38 89 GLN A C 1
ATOM 737 O O . GLN A 1 89 ? 21.378 -1.145 1.951 1.00 90.38 89 GLN A O 1
ATOM 742 N N . SER A 1 90 ? 22.602 -0.959 3.819 1.00 84.75 90 SER A N 1
ATOM 743 C CA . SER A 1 90 ? 21.490 -1.316 4.714 1.00 84.75 90 SER A CA 1
ATOM 744 C C . SER A 1 90 ? 20.333 -0.322 4.619 1.00 84.75 90 SER A C 1
ATOM 746 O O . SER A 1 90 ? 19.174 -0.737 4.642 1.00 84.75 90 SER A O 1
ATOM 748 N N . PHE A 1 91 ? 20.621 0.978 4.462 1.00 81.88 91 PHE A N 1
ATOM 749 C CA . PHE 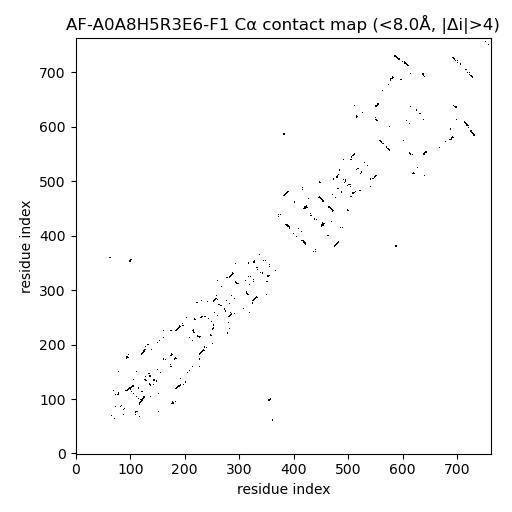A 1 91 ? 19.582 1.988 4.256 1.00 81.88 91 PHE A CA 1
ATOM 750 C C . PHE A 1 91 ? 18.776 1.697 2.984 1.00 81.88 91 PHE A C 1
ATOM 752 O O . PHE A 1 91 ? 17.553 1.575 3.057 1.00 81.88 91 PHE A O 1
ATOM 759 N N . LEU A 1 92 ? 19.451 1.524 1.843 1.00 82.06 92 LEU A N 1
ATOM 760 C CA . LEU A 1 92 ? 18.804 1.240 0.556 1.00 82.06 92 LEU A CA 1
ATOM 761 C C . LEU A 1 92 ? 17.973 -0.049 0.610 1.00 82.06 92 LEU A C 1
ATOM 763 O O . LEU A 1 92 ? 16.838 -0.082 0.149 1.00 82.06 92 LEU A O 1
ATOM 767 N N . GLN A 1 93 ? 18.517 -1.096 1.228 1.00 85.00 93 GLN A N 1
ATOM 768 C CA . GLN A 1 93 ? 17.860 -2.398 1.344 1.00 85.00 93 GLN A CA 1
ATOM 769 C C . GLN A 1 93 ? 16.655 -2.385 2.294 1.00 85.00 93 GLN A C 1
ATOM 771 O O . GLN A 1 93 ? 15.759 -3.220 2.165 1.00 85.00 93 GLN A O 1
ATOM 776 N N . SER A 1 94 ? 16.626 -1.466 3.261 1.00 78.44 94 SER A N 1
ATOM 777 C CA . SER A 1 94 ? 15.510 -1.309 4.202 1.00 78.44 94 SER A CA 1
ATOM 778 C C . SER A 1 94 ? 14.305 -0.569 3.610 1.00 78.44 94 SER A C 1
ATOM 780 O O . SER A 1 94 ? 13.242 -0.541 4.236 1.00 78.44 94 SER A O 1
ATOM 782 N N . ALA A 1 95 ? 14.449 0.007 2.410 1.00 73.62 95 ALA A N 1
ATOM 783 C CA . ALA A 1 95 ? 13.351 0.659 1.715 1.00 73.62 95 ALA A CA 1
ATOM 784 C C . ALA A 1 95 ? 12.202 -0.332 1.471 1.00 73.62 95 ALA A C 1
ATOM 786 O O . ALA A 1 95 ? 12.410 -1.493 1.108 1.00 73.62 95 ALA A O 1
ATOM 787 N N . ARG A 1 96 ? 10.966 0.131 1.681 1.00 72.94 96 ARG A N 1
ATOM 788 C CA . ARG A 1 96 ? 9.774 -0.650 1.342 1.00 72.94 96 ARG A CA 1
ATOM 789 C C . ARG A 1 96 ? 9.505 -0.487 -0.150 1.00 72.94 96 ARG A C 1
ATOM 791 O O . ARG A 1 96 ? 9.373 0.660 -0.579 1.00 72.94 96 ARG A O 1
ATOM 798 N N . PRO A 1 97 ? 9.424 -1.575 -0.932 1.00 76.94 97 PRO A N 1
ATOM 799 C CA . PRO A 1 97 ? 9.117 -1.448 -2.343 1.00 76.94 97 PRO A CA 1
ATOM 800 C C . PRO A 1 97 ? 7.727 -0.850 -2.545 1.00 76.94 97 PRO A C 1
ATOM 802 O O . PRO A 1 97 ? 6.786 -1.159 -1.822 1.00 76.94 97 PRO A O 1
ATOM 805 N N . VAL A 1 98 ? 7.604 -0.012 -3.563 1.00 73.75 98 VAL A N 1
ATOM 806 C CA . VAL A 1 98 ? 6.357 0.583 -4.031 1.00 73.75 98 VAL A CA 1
ATOM 807 C C . VAL A 1 98 ? 6.313 0.463 -5.557 1.00 73.75 98 VAL A C 1
ATOM 809 O O . VAL A 1 98 ? 7.351 0.633 -6.206 1.00 73.75 98 VAL A O 1
ATOM 812 N N . PRO A 1 99 ? 5.147 0.185 -6.175 1.00 79.81 99 PRO A N 1
ATOM 813 C CA . PRO A 1 99 ? 4.983 0.083 -7.627 1.00 79.81 99 PRO A CA 1
ATOM 814 C C . PRO A 1 99 ? 5.022 1.461 -8.293 1.00 79.81 99 PRO A C 1
ATOM 816 O O . PRO A 1 99 ? 4.060 1.950 -8.886 1.00 79.81 99 PRO A O 1
ATOM 819 N N . VAL A 1 100 ? 6.186 2.083 -8.183 1.00 83.44 100 VAL A N 1
ATOM 820 C CA . VAL A 1 100 ? 6.536 3.380 -8.729 1.00 83.44 100 VAL A CA 1
ATOM 821 C C . VAL A 1 100 ? 7.688 3.198 -9.704 1.00 83.44 100 VAL A C 1
ATOM 823 O O . VAL A 1 100 ? 8.631 2.438 -9.468 1.00 83.44 100 VAL A O 1
ATOM 826 N N . HIS A 1 101 ? 7.575 3.908 -10.816 1.00 89.94 101 HIS A N 1
ATOM 827 C CA . HIS A 1 101 ? 8.552 3.968 -11.878 1.00 89.94 101 HIS A CA 1
ATOM 828 C C . HIS A 1 101 ? 9.336 5.282 -11.802 1.00 89.94 101 HIS A C 1
ATOM 830 O O . HIS A 1 101 ? 8.768 6.367 -11.955 1.00 89.94 101 HIS A O 1
ATOM 836 N N . SER A 1 102 ? 10.645 5.161 -11.591 1.00 88.12 102 SER A N 1
ATOM 837 C CA . SER A 1 102 ? 11.626 6.242 -11.614 1.00 88.12 102 SER A CA 1
ATOM 838 C C . SER A 1 102 ? 11.884 6.672 -13.065 1.00 88.12 102 SER A C 1
ATOM 840 O O . SER A 1 102 ? 12.775 6.148 -13.735 1.00 88.12 102 SER A O 1
ATOM 842 N N . HIS A 1 103 ? 11.050 7.588 -13.569 1.00 88.00 103 HIS A N 1
ATOM 843 C CA . HIS A 1 103 ? 11.119 8.087 -14.947 1.00 88.00 103 HIS A CA 1
ATOM 844 C C . HIS A 1 103 ? 12.341 8.986 -15.134 1.00 88.00 103 HIS A C 1
ATOM 846 O O . HIS A 1 103 ? 12.621 9.829 -14.276 1.00 88.00 103 HIS A O 1
ATOM 852 N N . ASN A 1 104 ? 13.064 8.813 -16.240 1.00 88.50 104 ASN A N 1
ATOM 853 C CA . ASN A 1 104 ? 14.351 9.459 -16.507 1.00 88.50 104 ASN A CA 1
ATOM 854 C C . ASN A 1 104 ? 15.310 9.400 -15.309 1.00 88.50 104 ASN A C 1
ATOM 856 O O . ASN A 1 104 ? 15.884 10.406 -14.894 1.00 88.50 104 ASN A O 1
ATOM 860 N N . ASP A 1 105 ? 15.477 8.216 -14.721 1.00 89.38 105 ASP A N 1
ATOM 861 C CA . ASP A 1 105 ? 16.258 8.020 -13.497 1.00 89.38 105 ASP A CA 1
ATOM 862 C C . ASP A 1 105 ? 17.657 8.654 -13.549 1.00 89.38 105 ASP A C 1
ATOM 864 O O . ASP A 1 105 ? 18.113 9.279 -12.596 1.00 89.38 105 ASP A O 1
ATOM 868 N N . TYR A 1 106 ? 18.290 8.622 -14.714 1.00 86.25 106 TYR A N 1
ATOM 869 C CA . TYR A 1 106 ? 19.608 9.189 -14.968 1.00 86.25 106 TYR A CA 1
ATOM 870 C C . TYR A 1 106 ? 19.702 10.721 -14.819 1.00 86.25 106 TYR A C 1
ATOM 872 O O . TYR A 1 106 ? 20.809 11.265 -14.900 1.00 86.25 106 TYR A O 1
ATOM 880 N N . THR A 1 107 ? 18.603 11.447 -14.613 1.00 84.06 107 THR A N 1
ATOM 881 C CA . THR A 1 107 ? 18.639 12.878 -14.261 1.00 84.06 107 THR A CA 1
ATOM 882 C C . THR A 1 107 ? 18.719 13.125 -12.754 1.00 84.06 107 THR A C 1
ATOM 884 O O . THR A 1 107 ? 18.902 14.271 -12.347 1.00 84.06 107 THR A O 1
ATOM 887 N N . ARG A 1 108 ? 18.577 12.078 -11.930 1.00 78.69 108 ARG A N 1
ATOM 888 C CA . ARG A 1 108 ? 18.670 12.140 -10.463 1.00 78.69 108 ARG A CA 1
ATOM 889 C C . ARG A 1 108 ? 20.104 12.360 -9.993 1.00 78.69 108 ARG A C 1
ATOM 891 O O . ARG A 1 108 ? 21.053 12.247 -10.771 1.00 78.69 108 ARG A O 1
ATOM 898 N N . HIS A 1 109 ? 20.257 12.703 -8.713 1.00 78.44 109 HIS A N 1
ATOM 899 C CA . HIS A 1 109 ? 21.560 13.051 -8.150 1.00 78.44 109 HIS A CA 1
ATOM 900 C C . HIS A 1 109 ? 22.498 11.843 -8.100 1.00 78.44 109 HIS A C 1
ATOM 902 O O . HIS A 1 109 ? 23.629 11.920 -8.584 1.00 78.44 109 HIS A O 1
ATOM 908 N N . ILE A 1 110 ? 21.985 10.728 -7.573 1.00 83.69 110 ILE A N 1
ATOM 909 C CA . ILE A 1 110 ? 22.628 9.418 -7.621 1.00 83.69 110 ILE A CA 1
ATOM 910 C C . ILE A 1 110 ? 21.664 8.406 -8.267 1.00 83.69 110 ILE A C 1
ATOM 912 O O . ILE A 1 110 ? 20.869 7.765 -7.575 1.00 83.69 110 ILE A O 1
ATOM 916 N N . PRO A 1 111 ? 21.683 8.295 -9.613 1.00 89.25 111 PRO A N 1
ATOM 917 C CA . PRO A 1 111 ? 20.851 7.350 -10.359 1.00 89.25 111 PRO A CA 1
ATOM 918 C C . PRO A 1 111 ? 20.941 5.935 -9.786 1.00 89.25 111 PRO A C 1
ATOM 920 O O . PRO A 1 111 ? 21.953 5.589 -9.176 1.00 89.25 111 PRO A O 1
ATOM 923 N N . LEU A 1 112 ? 19.894 5.134 -9.987 1.00 92.81 112 LEU A N 1
ATOM 924 C CA . LEU A 1 112 ? 19.649 3.824 -9.376 1.00 92.81 112 LEU A CA 1
ATOM 925 C C . LEU A 1 112 ? 19.430 3.880 -7.856 1.00 92.81 112 LEU A C 1
ATOM 927 O O . LEU A 1 112 ? 18.412 3.399 -7.358 1.00 92.81 112 LEU A O 1
ATOM 931 N N . PHE A 1 113 ? 20.362 4.466 -7.109 1.00 90.31 113 PHE A N 1
ATOM 932 C CA . PHE A 1 113 ? 20.344 4.461 -5.647 1.00 90.31 113 PHE A CA 1
ATOM 933 C C . PHE A 1 113 ? 19.216 5.324 -5.072 1.00 90.31 113 PHE A C 1
ATOM 935 O O . PHE A 1 113 ? 18.619 4.959 -4.064 1.00 90.31 113 PHE A O 1
ATOM 942 N N . GLU A 1 114 ? 18.877 6.444 -5.713 1.00 81.38 114 GLU A N 1
ATOM 943 C CA . GLU A 1 114 ? 17.741 7.289 -5.310 1.00 81.38 114 GLU A CA 1
ATOM 944 C C . GLU A 1 114 ? 16.393 6.612 -5.552 1.00 81.38 114 GLU A C 1
ATOM 946 O O . GLU A 1 114 ? 15.509 6.662 -4.693 1.00 81.38 114 GLU A O 1
ATOM 951 N N . ALA A 1 115 ? 16.262 5.891 -6.666 1.00 83.62 115 ALA A N 1
ATOM 952 C CA . ALA A 1 115 ? 15.090 5.073 -6.942 1.00 83.62 115 ALA A CA 1
ATOM 953 C C . ALA A 1 115 ? 14.926 3.949 -5.912 1.00 83.62 115 ALA A C 1
ATOM 955 O O . ALA A 1 115 ? 13.876 3.856 -5.276 1.00 83.62 115 ALA A O 1
ATOM 956 N N . LEU A 1 116 ? 15.968 3.134 -5.707 1.00 87.50 116 LEU A N 1
ATOM 957 C CA . LEU A 1 116 ? 15.925 2.010 -4.768 1.00 87.50 116 LEU A CA 1
ATOM 958 C C . LEU A 1 116 ? 15.737 2.476 -3.321 1.00 87.50 116 LEU A C 1
ATOM 960 O O . LEU A 1 116 ? 14.891 1.937 -2.617 1.00 87.50 116 LEU A O 1
ATOM 964 N N . GLY A 1 117 ? 16.450 3.520 -2.888 1.00 79.75 117 GLY A N 1
ATOM 965 C CA . GLY A 1 117 ? 16.311 4.086 -1.542 1.00 79.75 117 GLY A CA 1
ATOM 966 C C . GLY A 1 117 ? 14.924 4.661 -1.254 1.00 79.75 117 GLY A C 1
ATOM 967 O O . GLY A 1 117 ? 14.508 4.709 -0.099 1.00 79.75 117 GLY A O 1
ATOM 968 N N . SER A 1 118 ? 14.186 5.033 -2.301 1.00 74.69 118 SER A N 1
ATOM 969 C CA . SER A 1 118 ? 12.794 5.486 -2.209 1.00 74.69 118 SER A CA 1
ATOM 970 C C . SER A 1 118 ? 11.774 4.364 -2.433 1.00 74.69 118 SER A C 1
ATOM 972 O O . SER A 1 118 ? 10.573 4.625 -2.453 1.00 74.69 118 SER A O 1
ATOM 974 N N . GLY A 1 119 ? 12.232 3.123 -2.628 1.00 75.88 119 GLY A N 1
ATOM 975 C CA . GLY A 1 119 ? 11.383 1.952 -2.827 1.00 75.88 119 GLY A CA 1
ATOM 976 C C . GLY A 1 119 ? 10.883 1.737 -4.258 1.00 75.88 119 GLY A C 1
ATOM 977 O O . GLY A 1 119 ? 10.067 0.849 -4.475 1.00 75.88 119 GLY A O 1
ATOM 978 N N . CYS A 1 120 ? 11.328 2.506 -5.254 1.00 82.12 120 CYS A N 1
ATOM 979 C CA . CYS A 1 120 ? 10.865 2.315 -6.632 1.00 82.12 120 CYS A CA 1
ATOM 980 C C . CYS A 1 120 ? 11.250 0.921 -7.147 1.00 82.12 120 CYS A C 1
ATOM 982 O O . CYS A 1 120 ? 12.427 0.562 -7.172 1.00 82.12 120 CYS A O 1
ATOM 984 N N . ILE A 1 121 ? 10.263 0.153 -7.616 1.00 92.69 121 ILE A N 1
ATOM 985 C CA . ILE A 1 121 ? 10.493 -1.169 -8.225 1.00 92.69 121 ILE A CA 1
ATOM 986 C C . ILE A 1 121 ? 10.687 -1.100 -9.741 1.00 92.69 121 ILE A C 1
ATOM 988 O O . ILE A 1 121 ? 10.811 -2.136 -10.391 1.00 92.69 121 ILE A O 1
ATOM 992 N N . SER A 1 122 ? 10.679 0.089 -10.344 1.00 96.38 122 SER A N 1
ATOM 993 C CA . SER A 1 122 ? 11.018 0.250 -11.754 1.00 96.38 122 SER A CA 1
ATOM 994 C C . SER A 1 122 ? 11.788 1.530 -12.017 1.00 96.38 122 SER A C 1
ATOM 996 O O . SER A 1 122 ? 11.582 2.540 -11.349 1.00 96.38 122 SER A O 1
ATOM 998 N N . ILE A 1 123 ? 12.697 1.464 -12.984 1.00 96.94 123 ILE A N 1
ATOM 999 C CA . ILE A 1 123 ? 13.710 2.477 -13.255 1.00 96.94 123 ILE A CA 1
ATOM 1000 C C . ILE A 1 123 ? 13.890 2.583 -14.767 1.00 96.94 123 ILE A C 1
ATOM 1002 O O . ILE A 1 123 ? 13.948 1.554 -15.438 1.00 96.94 123 ILE A O 1
ATOM 1006 N N . GLU A 1 124 ? 13.972 3.799 -15.302 1.00 97.31 124 GLU A N 1
ATOM 1007 C CA . GLU A 1 124 ? 14.194 4.039 -16.732 1.00 97.31 124 GLU A CA 1
ATOM 1008 C C . GLU A 1 124 ? 15.610 4.511 -17.060 1.00 97.31 124 GLU A C 1
ATOM 1010 O O . GLU A 1 124 ? 16.150 5.409 -16.409 1.00 97.31 124 GLU A O 1
ATOM 1015 N N . ALA A 1 125 ? 16.164 3.974 -18.148 1.00 97.06 125 ALA A N 1
ATOM 1016 C CA . ALA A 1 125 ? 17.393 4.450 -18.765 1.00 97.06 125 ALA A CA 1
ATOM 1017 C C . ALA A 1 125 ? 17.189 4.735 -20.263 1.00 97.06 125 ALA A C 1
ATOM 1019 O O . ALA A 1 125 ? 16.955 3.817 -21.051 1.00 97.06 125 ALA A O 1
ATOM 1020 N N . ASP A 1 126 ? 17.357 5.998 -20.665 1.00 96.69 126 ASP A N 1
ATOM 1021 C CA . ASP A 1 126 ? 17.396 6.402 -22.075 1.00 96.69 126 ASP A CA 1
ATOM 1022 C C . ASP A 1 126 ? 18.776 6.090 -22.661 1.00 96.69 126 ASP A C 1
ATOM 1024 O O . ASP A 1 126 ? 19.771 6.673 -22.222 1.00 96.69 126 ASP A O 1
ATOM 1028 N N . VAL A 1 127 ? 18.860 5.199 -23.654 1.00 97.06 127 VAL A N 1
ATOM 1029 C CA . VAL A 1 127 ? 20.141 4.735 -24.208 1.00 97.06 127 VAL A CA 1
ATOM 1030 C C . VAL A 1 127 ? 20.372 5.143 -25.659 1.00 97.06 127 VAL A C 1
ATOM 1032 O O . VAL A 1 127 ? 19.507 5.046 -26.533 1.00 97.06 127 VAL A O 1
ATOM 1035 N N . HIS A 1 128 ? 21.609 5.546 -25.933 1.00 95.62 128 HIS A N 1
ATOM 1036 C CA . HIS A 1 128 ? 22.132 5.838 -27.258 1.00 95.62 128 HIS A CA 1
ATOM 1037 C C . HIS A 1 128 ? 23.317 4.922 -27.575 1.00 95.62 128 HIS A C 1
ATOM 1039 O O . HIS A 1 128 ? 24.347 4.982 -26.901 1.00 95.62 128 HIS A O 1
ATOM 1045 N N . LEU A 1 129 ? 23.213 4.135 -28.647 1.00 94.81 129 LEU A N 1
ATOM 1046 C CA . LEU A 1 129 ? 24.329 3.354 -29.175 1.00 94.81 129 LEU A CA 1
ATOM 1047 C C . LEU A 1 129 ? 25.361 4.270 -29.845 1.00 94.81 129 LEU A C 1
ATOM 1049 O O . LEU A 1 129 ? 25.037 5.005 -30.783 1.00 94.81 129 LEU A O 1
ATOM 1053 N N . ARG A 1 130 ? 26.620 4.198 -29.402 1.00 91.12 130 ARG A N 1
ATOM 1054 C CA . ARG A 1 130 ? 27.779 4.762 -30.113 1.00 91.12 130 ARG A CA 1
ATOM 1055 C C . ARG A 1 130 ? 28.995 3.858 -29.952 1.00 91.12 130 ARG A C 1
ATOM 1057 O O . ARG A 1 130 ? 29.334 3.476 -28.841 1.00 91.12 130 ARG A O 1
ATOM 1064 N N . HIS A 1 131 ? 29.674 3.557 -31.059 1.00 87.12 131 HIS A N 1
ATOM 1065 C CA . HIS A 1 131 ? 30.895 2.735 -31.067 1.00 87.12 131 HIS A CA 1
ATOM 1066 C C . HIS A 1 131 ? 30.744 1.404 -30.295 1.00 87.12 131 HIS A C 1
ATOM 1068 O O . HIS A 1 131 ? 31.647 1.008 -29.567 1.00 87.12 131 HIS A O 1
ATOM 1074 N N . GLY A 1 132 ? 29.580 0.750 -30.401 1.00 86.69 132 GLY A N 1
ATOM 1075 C CA . GLY A 1 132 ? 29.285 -0.512 -29.708 1.00 86.69 132 GLY A CA 1
ATOM 1076 C C . GLY A 1 132 ? 28.879 -0.389 -28.232 1.00 86.69 132 GLY A C 1
ATOM 1077 O O . GLY A 1 132 ? 28.511 -1.392 -27.634 1.00 86.69 132 GLY A O 1
ATOM 1078 N N . ASN A 1 133 ? 28.886 0.816 -27.652 1.00 92.50 133 ASN A N 1
ATOM 1079 C CA . ASN A 1 133 ? 28.509 1.055 -26.257 1.00 92.50 133 ASN A CA 1
ATOM 1080 C C . ASN A 1 133 ? 27.172 1.794 -26.128 1.00 92.50 133 ASN A C 1
ATOM 1082 O O . ASN A 1 133 ? 26.831 2.645 -26.955 1.00 92.50 133 ASN A O 1
ATOM 1086 N N . LEU A 1 134 ? 26.442 1.491 -25.053 1.00 96.38 134 LEU A N 1
ATOM 1087 C CA . LEU A 1 134 ? 25.181 2.135 -24.687 1.00 96.38 134 LEU A CA 1
ATOM 1088 C C . LEU A 1 134 ? 25.427 3.273 -23.694 1.00 96.38 134 LEU A C 1
ATOM 1090 O O . LEU A 1 134 ? 25.718 3.040 -22.521 1.00 96.38 134 LEU A O 1
ATOM 1094 N N . PHE A 1 135 ? 25.305 4.509 -24.171 1.00 96.38 135 PHE A N 1
ATOM 1095 C CA . PHE A 1 135 ? 25.424 5.712 -23.348 1.00 96.38 135 PHE A CA 1
ATOM 1096 C C . PHE A 1 135 ? 24.062 6.171 -22.851 1.00 96.38 135 PHE A C 1
ATOM 1098 O O . PHE A 1 135 ? 23.107 6.172 -23.625 1.00 96.38 135 PHE A O 1
ATOM 1105 N N . VAL A 1 136 ? 23.988 6.616 -21.598 1.00 94.25 136 VAL A N 1
ATOM 1106 C CA . VAL A 1 136 ? 22.730 7.040 -20.977 1.00 94.25 136 VAL A CA 1
ATOM 1107 C C . VAL A 1 136 ? 22.559 8.550 -21.093 1.00 94.25 136 VAL A C 1
ATOM 1109 O O . VAL A 1 136 ? 23.353 9.312 -20.536 1.00 94.25 136 VAL A O 1
ATOM 1112 N N . ALA A 1 137 ? 21.534 8.987 -21.822 1.00 85.81 137 ALA A N 1
ATOM 1113 C CA . ALA A 1 137 ? 21.176 10.395 -21.971 1.00 85.81 137 ALA A CA 1
ATOM 1114 C C . ALA A 1 137 ? 19.797 10.561 -22.624 1.00 85.81 137 ALA A C 1
ATOM 1116 O O . ALA A 1 137 ? 19.438 9.786 -23.502 1.00 85.81 137 ALA A O 1
ATOM 1117 N N . HIS A 1 138 ? 19.093 11.650 -22.299 1.00 82.25 138 HIS A N 1
ATOM 1118 C CA . HIS A 1 138 ? 17.805 11.973 -22.928 1.00 82.25 138 HIS A CA 1
ATOM 1119 C C . HIS A 1 138 ? 17.929 12.337 -24.416 1.00 82.25 138 HIS A C 1
ATOM 1121 O O . HIS A 1 138 ? 17.051 12.071 -25.237 1.00 82.25 138 HIS A O 1
ATOM 1127 N N . SER A 1 139 ? 19.024 13.013 -24.773 1.00 77.81 139 SER A N 1
ATOM 1128 C CA . SER A 1 139 ? 19.289 13.474 -26.133 1.00 77.81 139 SER A CA 1
ATOM 1129 C C . SER A 1 139 ? 20.707 13.131 -26.581 1.00 77.81 139 SER A C 1
ATOM 1131 O O . SER A 1 139 ? 21.647 13.072 -25.783 1.00 77.81 139 SER A O 1
ATOM 1133 N N . ARG A 1 140 ? 20.902 13.030 -27.903 1.00 76.06 140 ARG A N 1
ATOM 1134 C CA . ARG A 1 140 ? 22.219 12.769 -28.512 1.00 76.06 140 ARG A CA 1
ATOM 1135 C C . ARG A 1 140 ? 23.282 13.817 -28.162 1.00 76.06 140 ARG A C 1
ATOM 1137 O O . ARG A 1 140 ? 24.464 13.491 -28.249 1.00 76.06 140 ARG A O 1
ATOM 1144 N N . LEU A 1 141 ? 22.868 15.046 -27.838 1.00 74.31 141 LEU A N 1
ATOM 1145 C CA . LEU A 1 141 ? 23.747 16.170 -27.489 1.00 74.31 141 LEU A CA 1
ATOM 1146 C C . LEU A 1 141 ? 24.172 16.147 -26.014 1.00 74.31 141 LEU A C 1
ATOM 1148 O O . LEU A 1 141 ? 25.193 16.728 -25.670 1.00 74.31 141 LEU A O 1
ATOM 1152 N N . SER A 1 142 ? 23.412 15.460 -25.158 1.00 74.50 142 SER A N 1
ATOM 1153 C CA . SER A 1 142 ? 23.682 15.311 -23.721 1.00 74.50 142 SER A CA 1
ATOM 1154 C C . SER A 1 142 ? 24.454 14.032 -23.373 1.0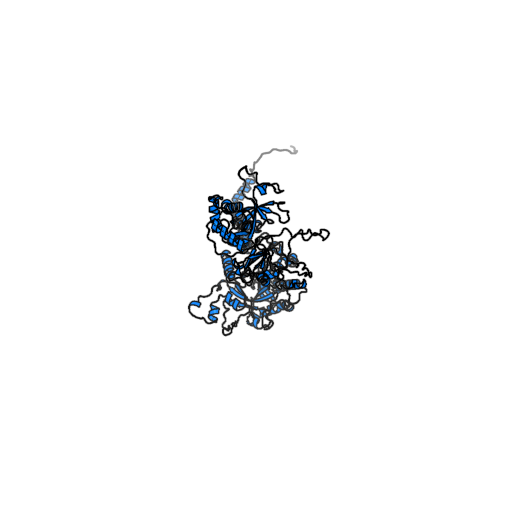0 74.50 142 SER A C 1
ATOM 1156 O O . SER A 1 142 ? 24.570 13.687 -22.201 1.00 74.50 142 SER A O 1
ATOM 1158 N N . VAL A 1 143 ? 24.958 13.305 -24.376 1.00 81.38 143 VAL A N 1
ATOM 1159 C CA . VAL A 1 143 ? 25.736 12.077 -24.170 1.00 81.38 143 VAL A CA 1
ATOM 1160 C C . VAL A 1 143 ? 27.049 12.410 -23.463 1.00 81.38 143 VAL A C 1
ATOM 1162 O O . VAL A 1 143 ? 27.876 13.148 -23.995 1.00 81.38 143 VAL A O 1
ATOM 1165 N N . ASN A 1 144 ? 27.246 11.833 -22.280 1.00 81.62 144 ASN A N 1
ATOM 1166 C CA . ASN A 1 144 ? 28.491 11.919 -21.526 1.00 81.62 144 ASN A CA 1
ATOM 1167 C C . ASN A 1 144 ? 29.255 10.588 -21.667 1.00 81.62 144 ASN A C 1
ATOM 1169 O O . ASN A 1 144 ? 28.681 9.542 -21.358 1.00 81.62 144 ASN A O 1
ATOM 1173 N N . PRO A 1 145 ? 30.532 10.595 -22.100 1.00 82.25 145 PRO A N 1
ATOM 1174 C CA . PRO A 1 145 ? 31.303 9.368 -22.302 1.00 82.25 145 PRO A CA 1
ATOM 1175 C C . PRO A 1 145 ? 31.538 8.554 -21.018 1.00 82.25 145 PRO A C 1
ATOM 1177 O O . PRO A 1 145 ? 31.825 7.366 -21.106 1.00 82.25 145 PRO A O 1
ATOM 1180 N N . HIS A 1 146 ? 31.385 9.162 -19.841 1.00 84.25 146 HIS A N 1
ATOM 1181 C CA . HIS A 1 146 ? 31.511 8.497 -18.541 1.00 84.25 146 HIS A CA 1
ATOM 1182 C C . HIS A 1 146 ? 30.191 7.904 -18.027 1.00 84.25 146 HIS A C 1
ATOM 1184 O O . HIS A 1 146 ? 30.167 7.294 -16.966 1.00 84.25 146 HIS A O 1
ATOM 1190 N N . ARG A 1 147 ? 29.078 8.089 -18.750 1.00 91.06 147 ARG A N 1
ATOM 1191 C CA . ARG A 1 147 ? 27.745 7.631 -18.340 1.00 91.06 147 ARG A CA 1
ATOM 1192 C C . ARG A 1 147 ? 27.240 6.562 -19.300 1.00 91.06 147 ARG A C 1
ATOM 1194 O O . ARG A 1 147 ? 26.592 6.863 -20.303 1.00 91.06 147 ARG A O 1
ATOM 1201 N N . THR A 1 148 ? 27.557 5.310 -18.994 1.00 95.69 148 THR A N 1
ATOM 1202 C CA . THR A 1 148 ? 27.105 4.134 -19.750 1.00 95.69 148 THR A CA 1
ATOM 1203 C C . THR A 1 148 ? 25.992 3.399 -19.007 1.00 95.69 148 THR A C 1
ATOM 1205 O O . THR A 1 148 ? 25.861 3.530 -17.790 1.00 95.69 148 THR A O 1
ATOM 1208 N N . LEU A 1 149 ? 25.185 2.616 -19.733 1.00 97.56 149 LEU A N 1
ATOM 1209 C CA . LEU A 1 149 ? 24.161 1.750 -19.132 1.00 97.56 149 LEU A CA 1
ATOM 1210 C C . LEU A 1 149 ? 24.808 0.770 -18.145 1.00 97.56 149 LEU A C 1
ATOM 1212 O O . LEU A 1 149 ? 24.308 0.567 -17.041 1.00 97.56 149 LEU A O 1
ATOM 1216 N N . GLN A 1 150 ? 25.956 0.221 -18.539 1.00 96.38 150 GLN A N 1
ATOM 1217 C CA . GLN A 1 150 ? 26.743 -0.696 -17.731 1.00 96.38 150 GLN A CA 1
ATOM 1218 C C . GLN A 1 150 ? 27.176 -0.069 -16.398 1.00 96.38 150 GLN A C 1
ATOM 1220 O O . GLN A 1 150 ? 26.847 -0.615 -15.350 1.00 96.38 150 GLN A O 1
ATOM 1225 N N . GLY A 1 151 ? 27.827 1.099 -16.428 1.00 94.88 151 GLY A N 1
ATOM 1226 C CA . GLY A 1 151 ? 28.368 1.726 -15.218 1.00 94.88 151 GLY A CA 1
ATOM 1227 C C . GLY A 1 151 ? 27.311 2.350 -14.301 1.00 94.88 151 GLY A C 1
ATOM 1228 O O . GLY A 1 151 ? 27.486 2.357 -13.088 1.00 94.88 151 GLY A O 1
ATOM 1229 N N . LEU A 1 152 ? 26.204 2.865 -14.851 1.00 95.62 152 LEU A N 1
ATOM 1230 C CA . LEU A 1 152 ? 25.143 3.477 -14.038 1.00 95.62 152 LEU A CA 1
ATOM 1231 C C . LEU A 1 152 ? 24.137 2.470 -13.477 1.00 95.62 152 LEU A C 1
ATOM 1233 O O . LEU A 1 152 ? 23.561 2.732 -12.425 1.00 95.62 152 LEU A O 1
ATOM 1237 N N . TYR A 1 153 ? 23.897 1.360 -14.179 1.00 97.88 153 TYR A N 1
ATOM 1238 C CA . TYR A 1 153 ? 22.814 0.438 -13.841 1.00 97.88 153 TYR A CA 1
ATOM 1239 C C . TYR A 1 153 ? 23.284 -1.009 -13.720 1.00 97.88 153 TYR A C 1
ATOM 1241 O O . TYR A 1 153 ? 23.137 -1.590 -12.649 1.00 97.88 153 TYR A O 1
ATOM 1249 N N . LEU A 1 154 ? 23.844 -1.608 -14.776 1.00 98.19 154 LEU A N 1
ATOM 1250 C CA . LEU A 1 154 ? 24.043 -3.067 -14.808 1.00 98.19 154 LEU A CA 1
ATOM 1251 C C . LEU A 1 154 ? 25.085 -3.560 -13.795 1.00 98.19 154 LEU A C 1
ATOM 1253 O O . LEU A 1 154 ? 24.794 -4.489 -13.046 1.00 98.19 154 LEU A O 1
ATOM 1257 N N . GLU A 1 155 ? 26.260 -2.933 -13.730 1.00 97.25 155 GLU A N 1
ATOM 1258 C CA . GLU A 1 155 ? 27.315 -3.307 -12.777 1.00 97.25 155 GLU A CA 1
ATOM 1259 C C . GLU A 1 155 ? 26.899 -3.049 -11.320 1.00 97.25 155 GLU A C 1
ATOM 1261 O O . GLU A 1 155 ? 27.055 -3.955 -10.496 1.00 97.25 155 GLU A O 1
ATOM 1266 N N . PRO A 1 156 ? 26.311 -1.885 -10.965 1.00 96.88 156 PRO A N 1
ATOM 1267 C CA . PRO A 1 156 ? 25.776 -1.691 -9.624 1.00 96.88 156 PRO A CA 1
ATOM 1268 C C . PRO A 1 156 ? 24.692 -2.707 -9.234 1.00 96.88 156 PRO A C 1
ATOM 1270 O O . PRO A 1 156 ? 24.753 -3.263 -8.137 1.00 96.88 156 PRO A O 1
ATOM 1273 N N . LEU A 1 157 ? 23.728 -2.991 -10.122 1.00 97.62 157 LEU A N 1
ATOM 1274 C CA . LEU A 1 157 ? 22.678 -3.990 -9.881 1.00 97.62 157 LEU A CA 1
ATOM 1275 C C . LEU A 1 157 ? 23.285 -5.381 -9.662 1.00 97.62 157 LEU A C 1
ATOM 1277 O O . LEU A 1 157 ? 22.922 -6.058 -8.700 1.00 97.62 157 LEU A O 1
ATOM 1281 N N . GLN A 1 158 ? 24.232 -5.788 -10.513 1.00 97.12 158 GLN A N 1
ATOM 1282 C CA . GLN A 1 158 ? 24.949 -7.056 -10.378 1.00 97.12 158 GLN A CA 1
ATOM 1283 C C . GLN A 1 158 ? 25.644 -7.152 -9.016 1.00 97.12 158 GLN A C 1
ATOM 1285 O O . GLN A 1 158 ? 25.410 -8.112 -8.283 1.00 97.12 158 GLN A O 1
ATOM 1290 N N . ARG A 1 159 ? 26.426 -6.133 -8.639 1.00 95.88 159 ARG A N 1
ATOM 1291 C CA . ARG A 1 159 ? 27.165 -6.105 -7.370 1.00 95.88 159 ARG A CA 1
ATOM 1292 C C . ARG A 1 159 ? 26.243 -6.222 -6.156 1.00 95.88 159 ARG A C 1
ATOM 1294 O O . ARG A 1 159 ? 26.560 -6.946 -5.214 1.00 95.88 159 ARG A O 1
ATOM 1301 N N . MET A 1 160 ? 25.103 -5.526 -6.168 1.00 95.44 160 MET A N 1
ATOM 1302 C CA . MET A 1 160 ? 24.107 -5.620 -5.093 1.00 95.44 160 MET A CA 1
ATOM 1303 C C . MET A 1 160 ? 23.527 -7.036 -4.981 1.00 95.44 160 MET A C 1
ATOM 1305 O O . MET A 1 160 ? 23.368 -7.549 -3.872 1.00 95.44 160 MET A O 1
ATOM 1309 N N . LEU A 1 161 ? 23.221 -7.678 -6.112 1.00 95.31 161 LEU A N 1
ATOM 1310 C CA . LEU A 1 161 ? 22.653 -9.025 -6.128 1.00 95.31 161 LEU A CA 1
ATOM 1311 C C . LEU A 1 161 ? 23.667 -10.089 -5.712 1.00 95.31 161 LEU A C 1
ATOM 1313 O O . LEU A 1 161 ? 23.332 -10.933 -4.888 1.00 95.31 161 LEU A O 1
ATOM 1317 N N . GLU A 1 162 ? 24.901 -10.034 -6.209 1.00 93.56 162 GLU A N 1
ATOM 1318 C CA . GLU A 1 162 ? 25.977 -10.945 -5.798 1.00 93.56 162 GLU A CA 1
ATOM 1319 C C . GLU A 1 162 ? 26.242 -10.862 -4.292 1.00 93.56 162 GLU A C 1
ATOM 1321 O O . GLU A 1 162 ? 26.315 -11.893 -3.624 1.00 93.56 162 GLU A O 1
ATOM 1326 N N . ALA A 1 163 ? 26.306 -9.648 -3.733 1.00 92.00 163 ALA A N 1
ATOM 1327 C CA . ALA A 1 163 ? 26.500 -9.454 -2.299 1.00 92.00 163 ALA A CA 1
ATOM 1328 C C . ALA A 1 163 ? 25.358 -10.066 -1.470 1.00 92.00 163 ALA A C 1
ATOM 1330 O O . ALA A 1 163 ? 25.604 -10.695 -0.442 1.00 92.00 163 ALA A O 1
ATOM 1331 N N . ARG A 1 164 ? 24.106 -9.918 -1.921 1.00 89.19 164 ARG A N 1
ATOM 1332 C CA . ARG A 1 164 ? 22.924 -10.439 -1.212 1.00 89.19 164 ARG A CA 1
ATOM 1333 C C . ARG A 1 164 ? 22.703 -11.938 -1.381 1.00 89.19 164 ARG A C 1
ATOM 1335 O O . ARG A 1 164 ? 22.046 -12.546 -0.542 1.00 89.19 164 ARG A O 1
ATOM 1342 N N . ASN A 1 165 ? 23.231 -12.526 -2.448 1.00 91.44 165 ASN A N 1
ATOM 1343 C CA . ASN A 1 165 ? 23.039 -13.936 -2.784 1.00 91.44 165 ASN A CA 1
ATOM 1344 C C . ASN A 1 165 ? 24.308 -14.776 -2.589 1.00 91.44 165 ASN A C 1
ATOM 1346 O O . ASN A 1 165 ? 24.358 -15.930 -3.015 1.00 91.44 165 ASN A O 1
ATOM 1350 N N . ALA A 1 166 ? 25.324 -14.237 -1.911 1.00 86.19 166 ALA A N 1
ATOM 1351 C CA . ALA A 1 166 ? 26.531 -14.975 -1.569 1.00 86.19 166 ALA A CA 1
ATOM 1352 C C . ALA A 1 166 ? 26.187 -16.235 -0.747 1.00 86.19 166 ALA A C 1
ATOM 1354 O O . ALA A 1 166 ? 25.756 -16.153 0.401 1.00 86.19 166 ALA A O 1
ATOM 1355 N N . GLY A 1 167 ? 26.371 -17.417 -1.344 1.00 74.31 167 GLY A N 1
ATOM 1356 C CA . GLY A 1 167 ? 26.084 -18.709 -0.705 1.00 74.31 167 GLY A CA 1
ATOM 1357 C C . GLY A 1 167 ? 24.611 -19.146 -0.725 1.00 74.31 167 GLY A C 1
ATOM 1358 O O . GLY A 1 167 ? 24.276 -20.157 -0.106 1.00 74.31 167 GLY A O 1
ATOM 1359 N N . VAL A 1 168 ? 23.739 -18.425 -1.434 1.00 75.06 168 VAL A N 1
ATOM 1360 C CA . VAL A 1 168 ? 22.326 -18.781 -1.640 1.00 75.06 168 VAL A CA 1
ATOM 1361 C C . VAL A 1 168 ? 22.201 -19.728 -2.842 1.00 75.06 168 VAL A C 1
ATOM 1363 O O . VAL A 1 168 ? 22.908 -19.572 -3.832 1.00 75.06 168 VAL A O 1
ATOM 1366 N N . LYS A 1 169 ? 21.328 -20.742 -2.758 1.00 64.69 169 LYS A N 1
ATOM 1367 C CA . LYS A 1 169 ? 21.047 -21.670 -3.874 1.00 64.69 169 LYS A CA 1
ATOM 1368 C C . LYS A 1 169 ? 20.066 -21.045 -4.872 1.00 64.69 169 LYS A C 1
ATOM 1370 O O . LYS A 1 169 ? 19.188 -20.292 -4.460 1.00 64.69 169 LYS A O 1
ATOM 1375 N N . ASP A 1 170 ? 20.164 -21.441 -6.141 1.00 62.56 170 ASP A N 1
ATOM 1376 C CA . ASP A 1 170 ? 19.513 -20.806 -7.304 1.00 62.56 170 ASP A CA 1
ATOM 1377 C C . ASP A 1 170 ? 18.003 -20.512 -7.185 1.00 62.56 170 ASP A C 1
ATOM 1379 O O . ASP A 1 170 ? 17.520 -19.561 -7.805 1.00 62.56 170 ASP A O 1
ATOM 1383 N N . ASP A 1 171 ? 17.246 -21.271 -6.388 1.00 70.06 171 ASP A N 1
ATOM 1384 C CA . ASP A 1 171 ? 15.794 -21.080 -6.234 1.00 70.06 171 ASP A CA 1
ATOM 1385 C C . ASP A 1 171 ? 15.395 -20.165 -5.060 1.00 70.06 171 ASP A C 1
ATOM 1387 O O . ASP A 1 171 ? 14.248 -19.715 -4.994 1.00 70.06 171 ASP A O 1
ATOM 1391 N N . ASP A 1 172 ? 16.323 -19.811 -4.159 1.00 84.00 172 ASP A N 1
ATOM 1392 C CA . ASP A 1 172 ? 16.042 -18.940 -3.006 1.00 84.00 172 ASP A CA 1
ATOM 1393 C C . ASP A 1 172 ? 16.647 -17.530 -3.111 1.00 84.00 172 ASP A C 1
ATOM 1395 O O . ASP A 1 172 ? 16.959 -16.887 -2.107 1.00 84.00 172 ASP A O 1
ATOM 1399 N N . TRP A 1 173 ? 16.749 -17.008 -4.336 1.00 89.94 173 TRP A N 1
ATOM 1400 C CA . TRP A 1 173 ? 17.310 -15.681 -4.593 1.00 89.94 173 TRP A CA 1
ATOM 1401 C C . TRP A 1 173 ? 16.669 -14.569 -3.744 1.00 89.94 173 TRP A C 1
ATOM 1403 O O . TRP A 1 173 ? 15.468 -14.576 -3.466 1.00 89.94 173 TRP A O 1
ATOM 1413 N N . GLN A 1 174 ? 17.478 -13.587 -3.366 1.00 92.44 174 GLN A N 1
ATOM 1414 C CA . GLN A 1 174 ? 17.121 -12.394 -2.612 1.00 92.44 174 GLN A CA 1
ATOM 1415 C C . GLN A 1 174 ? 17.301 -11.173 -3.524 1.00 92.44 174 GLN A C 1
ATOM 1417 O O . GLN A 1 174 ? 18.403 -10.882 -3.988 1.00 92.44 174 GLN A O 1
ATOM 1422 N N . GLY A 1 175 ? 16.208 -10.468 -3.799 1.00 93.75 175 GLY A N 1
ATOM 1423 C CA . GLY A 1 175 ? 16.169 -9.218 -4.550 1.00 93.75 175 GLY A CA 1
ATOM 1424 C C . GLY A 1 175 ? 16.699 -8.048 -3.730 1.00 93.75 175 GLY A C 1
ATOM 1425 O O . GLY A 1 175 ? 17.353 -8.238 -2.710 1.00 93.75 175 GLY A O 1
ATOM 1426 N N . PHE A 1 176 ? 16.411 -6.823 -4.158 1.00 93.50 176 PHE A N 1
ATOM 1427 C CA . PHE A 1 176 ? 17.066 -5.618 -3.631 1.00 93.50 176 PHE A CA 1
ATOM 1428 C C . PHE A 1 176 ? 16.566 -5.164 -2.250 1.00 93.50 176 PHE A C 1
ATOM 1430 O O . PHE A 1 176 ? 17.294 -4.471 -1.541 1.00 93.50 176 PHE A O 1
ATOM 1437 N N . PHE A 1 177 ? 15.360 -5.574 -1.846 1.00 86.56 177 PHE A N 1
ATOM 1438 C CA . PHE A 1 177 ? 14.700 -5.110 -0.622 1.00 86.56 177 PHE A CA 1
ATOM 1439 C C . PHE A 1 177 ? 14.662 -6.210 0.445 1.00 86.56 177 PHE A C 1
ATOM 1441 O O . PHE A 1 177 ? 14.173 -7.311 0.201 1.00 86.56 177 PHE A O 1
ATOM 1448 N N . THR A 1 178 ? 15.134 -5.922 1.659 1.00 86.75 178 THR A N 1
ATOM 1449 C CA . THR A 1 178 ? 15.126 -6.873 2.788 1.00 86.75 178 THR A CA 1
ATOM 1450 C C . THR A 1 178 ? 13.715 -7.185 3.276 1.00 86.75 178 THR A C 1
ATOM 1452 O O . THR A 1 178 ? 13.436 -8.323 3.637 1.00 86.75 178 THR A O 1
ATOM 1455 N N . MET A 1 179 ? 12.811 -6.203 3.239 1.00 77.06 179 MET A N 1
ATOM 1456 C CA . MET A 1 179 ? 11.416 -6.384 3.661 1.00 77.06 179 MET A CA 1
ATOM 1457 C C . MET A 1 179 ? 10.583 -7.192 2.655 1.00 77.06 179 MET A C 1
ATOM 1459 O O . MET A 1 179 ? 9.541 -7.719 3.020 1.00 77.06 179 MET A O 1
ATOM 1463 N N . ALA A 1 180 ? 11.045 -7.301 1.407 1.00 81.06 180 ALA A N 1
ATOM 1464 C CA . ALA A 1 180 ? 10.350 -7.981 0.319 1.00 81.06 180 ALA A CA 1
ATOM 1465 C C . ALA A 1 180 ? 11.369 -8.681 -0.601 1.00 81.06 180 ALA A C 1
ATOM 1467 O O . ALA A 1 180 ? 11.616 -8.245 -1.730 1.00 81.06 180 ALA A O 1
ATOM 1468 N N . PRO A 1 181 ? 11.997 -9.773 -0.136 1.00 90.19 181 PRO A N 1
ATOM 1469 C CA . PRO A 1 181 ? 13.145 -10.372 -0.813 1.00 90.19 181 PRO A CA 1
ATOM 1470 C C . PRO A 1 181 ? 12.823 -10.989 -2.175 1.00 90.19 181 PRO A C 1
ATOM 1472 O O . PRO A 1 181 ? 13.733 -11.210 -2.960 1.00 90.19 181 PRO A O 1
ATOM 1475 N N . LYS A 1 182 ? 11.555 -11.267 -2.488 1.00 93.44 182 LYS A N 1
ATOM 1476 C CA . LYS A 1 182 ? 11.138 -11.779 -3.805 1.00 93.44 182 LYS A CA 1
ATOM 1477 C C . LYS A 1 182 ? 10.585 -10.687 -4.729 1.00 93.44 182 LYS A C 1
ATOM 1479 O O . LYS A 1 182 ? 10.083 -10.994 -5.807 1.00 93.44 182 LYS A O 1
ATOM 1484 N N . GLN A 1 183 ? 10.679 -9.415 -4.337 1.00 94.50 183 GLN A N 1
ATOM 1485 C CA . GLN A 1 183 ? 10.300 -8.299 -5.197 1.00 94.50 183 GLN A CA 1
ATOM 1486 C C . GLN A 1 183 ? 11.314 -8.141 -6.338 1.00 94.50 183 GLN A C 1
ATOM 1488 O O . GLN A 1 183 ? 12.498 -7.894 -6.103 1.00 94.50 183 GLN A O 1
ATOM 1493 N N . THR A 1 184 ? 10.836 -8.245 -7.580 1.00 96.69 184 THR A N 1
ATOM 1494 C CA . THR A 1 184 ? 11.632 -7.944 -8.780 1.00 96.69 184 THR A CA 1
ATOM 1495 C C . THR A 1 184 ? 11.732 -6.432 -8.994 1.00 96.69 184 THR A C 1
ATOM 1497 O O . THR A 1 184 ? 10.767 -5.702 -8.751 1.00 96.69 184 THR A O 1
ATOM 1500 N N . VAL A 1 185 ? 12.877 -5.953 -9.474 1.00 98.12 185 VAL A N 1
ATOM 1501 C CA . VAL A 1 185 ? 13.043 -4.581 -9.974 1.00 98.12 185 VAL A CA 1
ATOM 1502 C C . VAL A 1 185 ? 13.027 -4.612 -11.496 1.00 98.12 185 VAL A C 1
ATOM 1504 O O . VAL A 1 185 ? 13.607 -5.499 -12.112 1.00 98.12 185 VAL A O 1
ATOM 1507 N N . THR A 1 186 ? 12.349 -3.653 -12.119 1.00 98.62 186 THR A N 1
ATOM 1508 C CA . THR A 1 186 ? 12.233 -3.558 -13.576 1.00 98.62 186 THR A CA 1
ATOM 1509 C C . THR A 1 186 ? 13.120 -2.450 -14.130 1.00 98.62 186 THR A C 1
ATOM 1511 O O . THR A 1 186 ? 12.862 -1.275 -13.866 1.00 98.62 186 THR A O 1
ATOM 1514 N N . LEU A 1 187 ? 14.106 -2.804 -14.952 1.00 98.69 187 LEU A N 1
ATOM 1515 C CA . LEU A 1 187 ? 14.882 -1.850 -15.740 1.00 98.69 187 LEU A CA 1
ATOM 1516 C C . LEU A 1 187 ? 14.215 -1.660 -17.110 1.00 98.69 187 LEU A C 1
ATOM 1518 O O . LEU A 1 187 ? 14.254 -2.549 -17.962 1.00 98.69 187 LEU A O 1
ATOM 1522 N N . LEU A 1 188 ? 13.584 -0.502 -17.301 1.00 98.56 188 LEU A N 1
ATOM 1523 C CA . LEU A 1 188 ? 13.007 -0.062 -18.567 1.00 98.56 188 LEU A CA 1
ATOM 1524 C C . LEU A 1 188 ? 14.088 0.653 -19.387 1.00 98.56 188 LEU A C 1
ATOM 1526 O O . LEU A 1 188 ? 14.592 1.696 -18.981 1.00 98.56 188 LEU A O 1
ATOM 1530 N N . VAL A 1 189 ? 14.460 0.095 -20.532 1.00 98.56 189 VAL A N 1
ATOM 1531 C CA . VAL A 1 189 ? 15.523 0.622 -21.392 1.00 98.56 189 VAL A CA 1
ATOM 1532 C C . VAL A 1 189 ? 14.894 1.240 -22.638 1.00 98.56 189 VAL A C 1
ATOM 1534 O O . VAL A 1 189 ? 14.380 0.523 -23.498 1.00 98.56 189 VAL A O 1
ATOM 1537 N N . ASP A 1 190 ? 14.929 2.568 -22.741 1.00 97.50 190 ASP A N 1
ATOM 1538 C CA . ASP A 1 190 ? 14.387 3.311 -23.882 1.00 97.50 190 ASP A CA 1
ATOM 1539 C C . ASP A 1 190 ? 15.468 3.505 -24.955 1.00 97.50 190 ASP A C 1
ATOM 1541 O O . ASP A 1 190 ? 16.443 4.244 -24.782 1.00 97.50 190 ASP A O 1
ATOM 1545 N N . LEU A 1 191 ? 15.312 2.811 -26.083 1.00 97.50 191 LEU A N 1
ATOM 1546 C CA . LEU A 1 191 ? 16.251 2.854 -27.199 1.00 97.50 191 LEU A CA 1
ATOM 1547 C C . LEU A 1 191 ? 16.033 4.123 -28.034 1.00 97.50 191 LEU A C 1
ATOM 1549 O O . LEU A 1 191 ? 15.089 4.214 -28.818 1.00 97.50 191 LEU A O 1
ATOM 1553 N N . LYS A 1 192 ? 16.971 5.075 -27.965 1.00 94.25 192 LYS A N 1
ATOM 1554 C CA . LYS A 1 192 ? 16.915 6.352 -28.707 1.00 94.25 192 LYS A CA 1
ATOM 1555 C C . LYS A 1 192 ? 17.681 6.343 -30.043 1.00 94.25 192 LYS A C 1
ATOM 1557 O O . LYS A 1 192 ? 17.732 7.354 -30.756 1.00 94.25 192 LYS A O 1
ATOM 1562 N N . THR A 1 193 ? 18.343 5.238 -30.386 1.00 91.00 193 THR A N 1
ATOM 1563 C CA . THR A 1 193 ? 19.105 5.029 -31.640 1.00 91.00 193 THR A CA 1
ATOM 1564 C C . THR A 1 193 ? 18.463 3.949 -32.520 1.00 91.00 193 THR A C 1
ATOM 1566 O O . THR A 1 193 ? 17.304 3.606 -32.301 1.00 91.00 193 THR A O 1
ATOM 1569 N N . ALA A 1 194 ? 19.146 3.492 -33.580 1.00 89.50 194 ALA A N 1
ATOM 1570 C CA . ALA A 1 194 ? 18.617 2.481 -34.497 1.00 89.50 194 ALA A CA 1
ATOM 1571 C C . ALA A 1 194 ? 18.243 1.200 -33.733 1.00 89.50 194 ALA A C 1
ATOM 1573 O O . ALA A 1 194 ? 19.073 0.651 -33.009 1.00 89.50 194 ALA A O 1
ATOM 1574 N N . GLY A 1 195 ? 16.992 0.759 -33.881 1.00 90.00 195 GLY A N 1
ATOM 1575 C CA . GLY A 1 195 ? 16.372 -0.233 -33.004 1.00 90.00 195 GLY A CA 1
ATOM 1576 C C . GLY A 1 195 ? 17.130 -1.551 -32.897 1.00 90.00 195 GLY A C 1
ATOM 1577 O O . GLY A 1 195 ? 17.541 -1.915 -31.801 1.00 90.00 195 GLY A O 1
ATOM 1578 N N . SER A 1 196 ? 17.349 -2.237 -34.022 1.00 94.69 196 SER A N 1
ATOM 1579 C CA . SER A 1 196 ? 17.969 -3.570 -34.037 1.00 94.69 196 SER A CA 1
ATOM 1580 C C . SER A 1 196 ? 19.400 -3.560 -33.494 1.00 94.69 196 SER A C 1
ATOM 1582 O O . SER A 1 196 ? 19.693 -4.292 -32.561 1.00 94.69 196 SER A O 1
ATOM 1584 N N . GLU A 1 197 ? 20.263 -2.662 -33.981 1.00 96.25 197 GLU A N 1
ATOM 1585 C CA . GLU A 1 197 ? 21.659 -2.575 -33.518 1.00 96.25 197 GLU A CA 1
ATOM 1586 C C . GLU A 1 197 ? 21.757 -2.227 -32.025 1.00 96.25 197 GLU A C 1
ATOM 1588 O O . GLU A 1 197 ? 22.592 -2.761 -31.296 1.00 96.25 197 GLU A O 1
ATOM 1593 N N . THR A 1 198 ? 20.896 -1.319 -31.550 1.00 97.38 198 THR A N 1
ATOM 1594 C CA . THR A 1 198 ? 20.884 -0.920 -30.133 1.00 97.38 198 THR A CA 1
ATOM 1595 C C . THR A 1 198 ? 20.347 -2.052 -29.257 1.00 97.38 198 THR A C 1
ATOM 1597 O O . THR A 1 198 ? 20.834 -2.246 -28.145 1.00 97.38 198 THR A O 1
ATOM 1600 N N . PHE A 1 199 ? 19.376 -2.820 -29.757 1.00 97.88 199 PHE A N 1
ATOM 1601 C CA . PHE A 1 199 ? 18.846 -4.002 -29.083 1.00 97.88 199 PHE A CA 1
ATOM 1602 C C . PHE A 1 199 ? 19.892 -5.114 -28.979 1.00 97.88 199 PHE A C 1
ATOM 1604 O O . PHE A 1 199 ? 20.053 -5.684 -27.904 1.00 97.88 199 PHE A O 1
ATOM 1611 N N . ASP A 1 200 ? 20.647 -5.377 -30.047 1.00 96.94 200 ASP A N 1
ATOM 1612 C CA . ASP A 1 200 ? 21.725 -6.371 -30.040 1.00 96.94 200 ASP A CA 1
ATOM 1613 C C . ASP A 1 200 ? 22.810 -6.004 -29.018 1.00 96.94 200 ASP A C 1
ATOM 1615 O O . ASP A 1 200 ? 23.260 -6.855 -28.248 1.00 96.94 200 ASP A O 1
ATOM 1619 N N . ALA A 1 201 ? 23.173 -4.718 -28.941 1.00 97.81 201 ALA A N 1
ATOM 1620 C CA . ALA A 1 201 ? 24.096 -4.218 -27.926 1.00 97.81 201 ALA A CA 1
ATOM 1621 C C . ALA A 1 201 ? 23.543 -4.384 -26.498 1.00 97.81 201 ALA A C 1
ATOM 1623 O O . ALA A 1 201 ? 24.284 -4.794 -25.605 1.00 97.81 201 ALA A O 1
ATOM 1624 N N . LEU A 1 202 ? 22.250 -4.115 -26.275 1.00 98.00 202 LEU A N 1
ATOM 1625 C CA . LEU A 1 202 ? 21.601 -4.341 -24.977 1.00 98.00 202 LEU A CA 1
ATOM 1626 C C . LEU A 1 202 ? 21.632 -5.826 -24.603 1.00 98.00 202 LEU A C 1
ATOM 1628 O O . LEU A 1 202 ? 22.071 -6.175 -23.511 1.00 98.00 202 LEU A O 1
ATOM 1632 N N . ASN A 1 203 ? 21.218 -6.698 -25.520 1.00 97.31 203 ASN A N 1
ATOM 1633 C CA . ASN A 1 203 ? 21.197 -8.140 -25.306 1.00 97.31 203 ASN A CA 1
ATOM 1634 C C . ASN A 1 203 ? 22.589 -8.701 -24.957 1.00 97.31 203 ASN A C 1
ATOM 1636 O O . ASN A 1 203 ? 22.708 -9.559 -24.078 1.00 97.31 203 ASN A O 1
ATOM 1640 N N . ALA A 1 204 ? 23.640 -8.182 -25.601 1.00 97.12 204 ALA A N 1
ATOM 1641 C CA . ALA A 1 204 ? 25.022 -8.535 -25.292 1.00 97.12 204 ALA A CA 1
ATOM 1642 C C . ALA A 1 204 ? 25.455 -8.054 -23.894 1.00 97.12 204 ALA A C 1
ATOM 1644 O O . ALA A 1 204 ? 26.058 -8.822 -23.146 1.00 97.12 204 ALA A O 1
ATOM 1645 N N . GLN A 1 205 ? 25.119 -6.818 -23.505 1.00 97.81 205 GLN A N 1
ATOM 1646 C CA . GLN A 1 205 ? 25.491 -6.268 -22.191 1.00 97.81 205 GLN A CA 1
ATOM 1647 C C . GLN A 1 205 ? 24.782 -6.948 -21.008 1.00 97.81 205 GLN A C 1
ATOM 1649 O O . GLN A 1 205 ? 25.264 -6.860 -19.883 1.00 97.81 205 GLN A O 1
ATOM 1654 N N . LEU A 1 206 ? 23.672 -7.656 -21.240 1.00 98.12 206 LEU A N 1
ATOM 1655 C CA . LEU A 1 206 ? 22.959 -8.413 -20.204 1.00 98.12 206 LEU A CA 1
ATOM 1656 C C . LEU A 1 206 ? 23.588 -9.778 -19.879 1.00 98.12 206 LEU A C 1
ATOM 1658 O O . LEU A 1 206 ? 23.176 -10.410 -18.905 1.00 98.12 206 LEU A O 1
ATOM 1662 N N . GLN A 1 207 ? 24.584 -10.235 -20.648 1.00 97.19 207 GLN A N 1
ATOM 1663 C CA . GLN A 1 207 ? 25.182 -11.564 -20.475 1.00 97.19 207 GLN A CA 1
ATOM 1664 C C . GLN A 1 207 ? 25.695 -11.848 -19.048 1.00 97.19 207 GLN A C 1
ATOM 1666 O O . GLN A 1 207 ? 25.373 -12.918 -18.539 1.00 97.19 207 GLN A O 1
ATOM 1671 N N . PRO A 1 208 ? 26.385 -10.927 -18.343 1.00 96.44 208 PRO A N 1
ATOM 1672 C CA . PRO A 1 208 ? 26.847 -11.198 -16.978 1.00 96.44 208 PRO A CA 1
ATOM 1673 C C . PRO A 1 208 ? 25.706 -11.500 -15.993 1.00 96.44 208 PRO A C 1
ATOM 1675 O O . PRO A 1 208 ? 25.799 -12.410 -15.176 1.00 96.44 208 PRO A O 1
ATOM 1678 N N . LEU A 1 209 ? 24.584 -10.780 -16.099 1.00 96.31 209 LEU A N 1
ATOM 1679 C CA . LEU A 1 209 ? 23.400 -11.002 -15.259 1.00 96.31 209 LEU A CA 1
ATOM 1680 C C . LEU A 1 209 ? 22.662 -12.297 -15.631 1.00 96.31 209 LEU A C 1
ATOM 1682 O O . LEU A 1 209 ? 22.041 -12.926 -14.771 1.00 96.31 209 LEU A O 1
ATOM 1686 N N . ARG A 1 210 ? 22.736 -12.692 -16.907 1.00 94.81 210 ARG A N 1
ATOM 1687 C CA . ARG A 1 210 ? 22.205 -13.959 -17.421 1.00 94.81 210 ARG A CA 1
ATOM 1688 C C . ARG A 1 210 ? 22.998 -15.152 -16.894 1.00 94.81 210 ARG A C 1
ATOM 1690 O O . ARG A 1 210 ? 22.386 -16.105 -16.424 1.00 94.81 210 ARG A O 1
ATOM 1697 N N . ASP A 1 211 ? 24.327 -15.067 -16.902 1.00 94.44 211 ASP A N 1
ATOM 1698 C CA . ASP A 1 211 ? 25.222 -16.105 -16.372 1.00 94.44 211 ASP A CA 1
ATOM 1699 C C . ASP A 1 211 ? 24.992 -16.347 -14.869 1.00 94.44 211 ASP A C 1
ATOM 1701 O O . ASP A 1 211 ? 25.130 -17.470 -14.390 1.00 94.44 211 ASP A O 1
ATOM 1705 N N . LEU A 1 212 ? 24.574 -15.306 -14.141 1.00 91.81 212 LEU A N 1
ATOM 1706 C CA . LEU A 1 212 ? 24.207 -15.363 -12.721 1.00 91.81 212 LEU A CA 1
ATOM 1707 C C . LEU A 1 212 ? 22.749 -15.789 -12.463 1.00 91.81 212 LEU A C 1
ATOM 1709 O O . LEU A 1 212 ? 22.344 -15.921 -11.311 1.00 91.81 212 LEU A O 1
ATOM 1713 N N . GLY A 1 213 ? 21.928 -15.968 -13.502 1.00 93.44 213 GLY A N 1
ATOM 1714 C CA . GLY A 1 213 ? 20.523 -16.362 -13.353 1.00 93.44 213 GLY A CA 1
ATOM 1715 C C . GLY A 1 213 ? 19.620 -15.294 -12.716 1.00 93.44 213 GLY A C 1
ATOM 1716 O O . GLY A 1 213 ? 18.570 -15.624 -12.156 1.00 93.44 213 GLY A O 1
ATOM 1717 N N . TYR A 1 214 ? 19.998 -14.013 -12.788 1.00 95.31 214 TYR A N 1
ATOM 1718 C CA . TYR A 1 214 ? 19.268 -12.915 -12.137 1.00 95.31 214 TYR A CA 1
ATOM 1719 C C . TYR A 1 214 ? 18.194 -12.245 -13.001 1.00 95.31 214 TYR A C 1
ATOM 1721 O O . TYR A 1 214 ? 17.430 -11.421 -12.488 1.00 95.31 214 TYR A O 1
ATOM 1729 N N . LEU A 1 215 ? 18.102 -12.601 -14.284 1.00 97.81 215 LEU A N 1
ATOM 1730 C CA . LEU A 1 215 ? 17.139 -12.019 -15.217 1.00 97.81 215 LEU A CA 1
ATOM 1731 C C . LEU A 1 215 ? 15.826 -12.798 -15.248 1.00 97.81 215 LEU A C 1
ATOM 1733 O O . LEU A 1 215 ? 15.822 -14.016 -15.402 1.00 97.81 215 LEU A O 1
ATOM 1737 N N . THR A 1 216 ? 14.701 -12.095 -15.128 1.00 98.06 216 THR A N 1
ATOM 1738 C CA . THR A 1 216 ? 13.369 -12.668 -15.337 1.00 98.06 216 THR A CA 1
ATOM 1739 C C . THR A 1 216 ? 13.280 -13.125 -16.783 1.00 98.06 216 THR A C 1
ATOM 1741 O O . THR A 1 216 ? 13.614 -12.357 -17.681 1.00 98.06 216 THR A O 1
ATOM 1744 N N . TYR A 1 217 ? 12.787 -14.338 -17.024 1.00 97.69 217 TYR A N 1
ATOM 1745 C CA . TYR A 1 217 ? 12.718 -14.883 -18.378 1.00 97.69 217 TYR A CA 1
ATOM 1746 C C . TYR A 1 217 ? 11.448 -15.690 -18.633 1.00 97.69 217 TYR A C 1
ATOM 1748 O O . TYR A 1 217 ? 10.790 -16.184 -17.720 1.00 97.69 217 TYR A O 1
ATOM 1756 N N . TRP A 1 218 ? 11.086 -15.822 -19.903 1.00 97.62 218 TRP A N 1
ATOM 1757 C CA . TRP A 1 218 ? 10.057 -16.737 -20.377 1.00 97.62 218 TRP A CA 1
ATOM 1758 C C . TRP A 1 218 ? 10.671 -18.100 -20.689 1.00 97.62 218 TRP A C 1
ATOM 1760 O O . TRP A 1 218 ? 11.596 -18.176 -21.501 1.00 97.62 218 TRP A O 1
ATOM 1770 N N . ASN A 1 219 ? 10.147 -19.167 -20.079 1.00 96.06 219 ASN A N 1
ATOM 1771 C CA . ASN A 1 219 ? 10.680 -20.528 -20.239 1.00 96.06 219 ASN A CA 1
ATOM 1772 C C . ASN A 1 219 ? 10.032 -21.337 -21.384 1.00 96.06 219 ASN A C 1
ATOM 1774 O O . ASN A 1 219 ? 10.369 -22.500 -21.585 1.00 96.06 219 ASN A O 1
ATOM 1778 N N . GLY A 1 220 ? 9.091 -20.742 -22.124 1.00 94.56 220 GLY A N 1
ATOM 1779 C CA . GLY A 1 220 ? 8.260 -21.426 -23.123 1.00 94.56 220 GLY A CA 1
ATOM 1780 C C . GLY A 1 220 ? 6.793 -21.556 -22.701 1.00 94.56 220 GLY A C 1
ATOM 1781 O O . GLY A 1 220 ? 5.914 -21.531 -23.560 1.00 94.56 220 GLY A O 1
ATOM 1782 N N . THR A 1 221 ? 6.525 -21.595 -21.394 1.00 93.94 221 THR A N 1
ATOM 1783 C CA . THR A 1 221 ? 5.190 -21.855 -20.821 1.00 93.94 221 THR A CA 1
ATOM 1784 C C . THR A 1 221 ? 4.746 -20.766 -19.842 1.00 93.94 221 THR A C 1
ATOM 1786 O O . THR A 1 221 ? 3.571 -20.376 -19.805 1.00 93.94 221 THR A O 1
ATOM 1789 N N . GLU A 1 222 ? 5.682 -20.255 -19.045 1.00 94.88 222 GLU A N 1
ATOM 1790 C CA . GLU A 1 222 ? 5.445 -19.241 -18.026 1.00 94.88 222 GLU A CA 1
ATOM 1791 C C . GLU A 1 222 ? 6.632 -18.282 -17.864 1.00 94.88 222 GLU A C 1
ATOM 1793 O O . GLU A 1 222 ? 7.739 -18.506 -18.366 1.00 94.88 222 GLU A O 1
ATOM 1798 N N . ARG A 1 223 ? 6.376 -17.171 -17.166 1.00 95.69 223 ARG A N 1
ATOM 1799 C CA . ARG A 1 223 ? 7.392 -16.177 -16.825 1.00 95.69 223 ARG A CA 1
ATOM 1800 C C . ARG A 1 223 ? 8.005 -16.537 -15.476 1.00 95.69 223 ARG A C 1
ATOM 1802 O O . ARG A 1 223 ? 7.334 -16.448 -14.452 1.00 95.69 223 ARG A O 1
ATOM 1809 N N . ILE A 1 224 ? 9.285 -16.879 -15.484 1.00 95.94 224 ILE A N 1
ATOM 1810 C CA . ILE A 1 224 ? 10.077 -17.157 -14.291 1.00 95.94 224 ILE A CA 1
ATOM 1811 C C . ILE A 1 224 ? 10.612 -15.835 -13.749 1.00 95.94 224 ILE A C 1
ATOM 1813 O O . ILE A 1 224 ? 11.514 -15.237 -14.337 1.00 95.94 224 ILE A O 1
ATOM 1817 N N . ILE A 1 225 ? 10.029 -15.369 -12.643 1.00 95.75 225 ILE A N 1
ATOM 1818 C CA . ILE A 1 225 ? 10.426 -14.122 -11.981 1.00 95.75 225 ILE A CA 1
ATOM 1819 C C . ILE A 1 225 ? 11.776 -14.301 -11.282 1.00 95.75 225 ILE A C 1
ATOM 1821 O O . ILE A 1 225 ? 11.990 -15.253 -10.528 1.00 95.75 225 ILE A O 1
ATOM 1825 N N . ARG A 1 226 ? 12.677 -13.352 -11.526 1.00 96.25 226 ARG A N 1
ATOM 1826 C CA . ARG A 1 226 ? 14.010 -13.245 -10.925 1.00 96.25 226 ARG A CA 1
ATOM 1827 C C . ARG A 1 226 ? 14.212 -11.818 -10.381 1.00 96.25 226 ARG A C 1
ATOM 1829 O O . ARG A 1 226 ? 13.330 -10.970 -10.574 1.00 96.25 226 ARG A O 1
ATOM 1836 N N . PRO A 1 227 ? 15.325 -11.517 -9.683 1.00 96.75 227 PRO A N 1
ATOM 1837 C CA . PRO A 1 227 ? 15.521 -10.205 -9.074 1.00 96.75 227 PRO A CA 1
ATOM 1838 C C . PRO A 1 227 ? 15.386 -9.023 -10.039 1.00 96.75 227 PRO A C 1
ATOM 1840 O O . PRO A 1 227 ? 14.928 -7.961 -9.621 1.00 96.75 227 PRO A O 1
ATOM 1843 N N . LEU A 1 228 ? 15.756 -9.196 -11.313 1.00 98.38 228 LEU A N 1
ATOM 1844 C CA . LEU A 1 228 ? 15.761 -8.130 -12.308 1.00 98.38 228 LEU A CA 1
ATOM 1845 C C . LEU A 1 228 ? 14.928 -8.506 -13.536 1.00 98.38 228 LEU A C 1
ATOM 1847 O O . LEU A 1 228 ? 15.179 -9.508 -14.194 1.00 98.38 228 LEU A O 1
ATOM 1851 N N . THR A 1 229 ? 13.968 -7.662 -13.893 1.00 98.69 229 THR A N 1
ATOM 1852 C CA . THR A 1 229 ? 13.202 -7.767 -15.138 1.00 98.69 229 THR A CA 1
ATOM 1853 C C . THR A 1 229 ? 13.652 -6.680 -16.108 1.00 98.69 229 THR A C 1
ATOM 1855 O O . THR A 1 229 ? 13.684 -5.510 -15.737 1.00 98.69 229 THR A O 1
ATOM 1858 N N . VAL A 1 230 ? 13.980 -7.035 -17.353 1.00 98.75 230 VAL A N 1
ATOM 1859 C CA . VAL A 1 230 ? 14.399 -6.060 -18.373 1.00 98.75 230 VAL A CA 1
ATOM 1860 C C . VAL A 1 230 ? 13.286 -5.850 -19.390 1.00 98.75 230 VAL A C 1
ATOM 1862 O O . VAL A 1 230 ? 12.725 -6.809 -19.925 1.00 98.75 230 VAL A O 1
ATOM 1865 N N . VAL A 1 231 ? 12.964 -4.586 -19.663 1.00 98.75 231 VAL A N 1
ATOM 1866 C CA . VAL A 1 231 ? 11.913 -4.200 -20.611 1.00 98.75 231 VAL A CA 1
ATOM 1867 C C . VAL A 1 231 ? 12.477 -3.207 -21.620 1.00 98.75 231 VAL A C 1
ATOM 1869 O O . VAL A 1 231 ? 13.007 -2.175 -21.230 1.00 98.75 231 VAL A O 1
ATOM 1872 N N . GLY A 1 232 ? 12.366 -3.503 -22.913 1.00 98.25 232 GLY A N 1
ATOM 1873 C CA . GLY A 1 232 ? 12.728 -2.586 -23.993 1.00 98.25 232 GLY A CA 1
ATOM 1874 C C . GLY A 1 232 ? 11.556 -1.687 -24.395 1.00 98.25 232 GLY A C 1
ATOM 1875 O O . GLY A 1 232 ? 10.443 -2.177 -24.601 1.00 98.25 232 GLY A O 1
ATOM 1876 N N . THR A 1 233 ? 11.816 -0.386 -24.530 1.00 97.31 233 THR A N 1
ATOM 1877 C CA . THR A 1 233 ? 10.869 0.622 -25.034 1.00 97.31 233 THR A CA 1
ATOM 1878 C C . THR A 1 233 ? 11.544 1.587 -26.026 1.00 97.31 233 THR A C 1
ATOM 1880 O O . THR A 1 233 ? 12.727 1.464 -26.353 1.00 97.31 233 THR A O 1
ATOM 1883 N N . GLY A 1 234 ? 10.793 2.549 -26.561 1.00 94.69 234 GLY A N 1
ATOM 1884 C CA . GLY A 1 234 ? 11.291 3.484 -27.573 1.00 94.69 234 GLY A CA 1
ATOM 1885 C C . GLY A 1 234 ? 11.433 2.824 -28.946 1.00 94.69 234 GLY A C 1
ATOM 1886 O O . GLY A 1 234 ? 10.461 2.298 -29.488 1.00 94.69 234 GLY A O 1
ATOM 1887 N N . ASN A 1 235 ? 12.636 2.857 -29.529 1.00 96.31 235 ASN A N 1
ATOM 1888 C CA . ASN A 1 235 ? 12.922 2.234 -30.828 1.00 96.31 235 ASN A CA 1
ATOM 1889 C C . ASN A 1 235 ? 13.252 0.737 -30.743 1.00 96.31 235 ASN A C 1
ATOM 1891 O O . ASN A 1 235 ? 13.729 0.1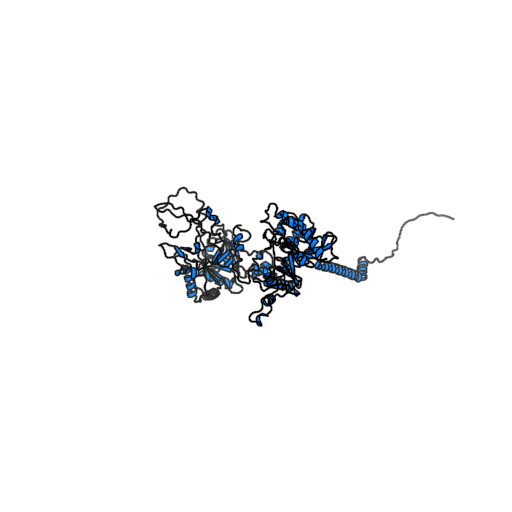85 -31.736 1.00 96.31 235 ASN A O 1
ATOM 1895 N N . THR A 1 236 ? 13.050 0.063 -29.604 1.00 97.56 236 THR A N 1
ATOM 1896 C CA . THR A 1 236 ? 13.118 -1.409 -29.559 1.00 97.56 236 THR A CA 1
ATOM 1897 C C . THR A 1 236 ? 12.286 -1.966 -30.725 1.00 97.56 236 THR A C 1
ATOM 1899 O O . THR A 1 236 ? 11.243 -1.394 -31.012 1.00 97.56 236 THR A O 1
ATOM 1902 N N . PRO A 1 237 ? 12.710 -3.008 -31.461 1.00 96.69 237 PRO A N 1
ATOM 1903 C CA . PRO A 1 237 ? 11.852 -3.672 -32.454 1.00 96.69 237 PRO A CA 1
ATOM 1904 C C . PRO A 1 237 ? 11.119 -4.886 -31.864 1.00 96.69 237 PRO A C 1
ATOM 1906 O O . PRO A 1 237 ? 11.750 -5.751 -31.259 1.00 96.69 237 PRO A O 1
ATOM 1909 N N . PHE A 1 238 ? 9.796 -4.982 -32.048 1.00 96.25 238 PHE A N 1
ATOM 1910 C CA . PHE A 1 238 ? 8.999 -6.083 -31.477 1.00 96.25 238 PHE A CA 1
ATOM 1911 C C . PHE A 1 238 ? 9.456 -7.444 -32.021 1.00 96.25 238 PHE A C 1
ATOM 1913 O O . PHE A 1 238 ? 9.605 -8.403 -31.269 1.00 96.25 238 PHE A O 1
ATOM 1920 N N . GLU A 1 239 ? 9.795 -7.489 -33.311 1.00 96.44 239 GLU A N 1
ATOM 1921 C CA . GLU A 1 239 ? 10.354 -8.674 -33.967 1.00 96.44 239 GLU A CA 1
ATOM 1922 C C . GLU A 1 239 ? 11.699 -9.104 -33.370 1.00 96.44 239 GLU A C 1
ATOM 1924 O O . GLU A 1 239 ? 11.954 -10.297 -33.251 1.00 96.44 239 GLU A O 1
ATOM 1929 N N . SER A 1 240 ? 12.544 -8.162 -32.928 1.00 97.00 240 SER A N 1
ATOM 1930 C CA . SER A 1 240 ? 13.802 -8.496 -32.246 1.00 97.00 240 SER A CA 1
ATOM 1931 C C . SER A 1 240 ? 13.542 -9.172 -30.902 1.00 97.00 240 SER A C 1
ATOM 1933 O O . SER A 1 240 ? 14.215 -10.148 -30.577 1.00 97.00 240 SER A O 1
ATOM 1935 N N . VAL A 1 241 ? 12.526 -8.716 -30.156 1.00 96.88 241 VAL A N 1
ATOM 1936 C CA . VAL A 1 241 ? 12.094 -9.391 -28.926 1.00 96.88 241 VAL A CA 1
ATOM 1937 C C . VAL A 1 241 ? 11.584 -10.789 -29.238 1.00 96.88 241 VAL A C 1
ATOM 1939 O O . VAL A 1 241 ? 11.991 -11.709 -28.542 1.00 96.88 241 VAL A O 1
ATOM 1942 N N . LEU A 1 242 ? 10.755 -10.985 -30.270 1.00 96.31 242 LEU A N 1
ATOM 1943 C CA . LEU A 1 242 ? 10.212 -12.302 -30.638 1.00 96.31 242 LEU A CA 1
ATOM 1944 C C . LEU A 1 242 ? 11.268 -13.277 -31.180 1.00 96.31 242 LEU A C 1
ATOM 1946 O O . LEU A 1 242 ? 11.181 -14.473 -30.888 1.00 96.31 242 LEU A O 1
ATOM 1950 N N . ALA A 1 243 ? 12.271 -12.772 -31.901 1.00 96.38 243 ALA A N 1
ATOM 1951 C CA . ALA A 1 243 ? 13.356 -13.554 -32.492 1.00 96.38 243 ALA A CA 1
ATOM 1952 C C . ALA A 1 243 ? 14.334 -14.142 -31.459 1.00 96.38 243 ALA A C 1
ATOM 1954 O O . ALA A 1 243 ? 15.095 -15.050 -31.795 1.00 96.38 243 ALA A O 1
ATOM 1955 N N . MET A 1 244 ? 14.317 -13.668 -30.205 1.00 95.31 244 MET A N 1
ATOM 1956 C CA . MET A 1 244 ? 15.079 -14.319 -29.131 1.00 95.31 244 MET A CA 1
ATOM 1957 C C . MET A 1 244 ? 14.566 -15.745 -28.881 1.00 95.31 244 MET A C 1
ATOM 1959 O O . MET A 1 244 ? 13.463 -16.118 -29.296 1.00 95.31 244 MET A O 1
ATOM 1963 N N . ASN A 1 245 ? 15.345 -16.530 -28.136 1.00 92.50 245 ASN A N 1
ATOM 1964 C CA . ASN A 1 245 ? 15.010 -17.910 -27.812 1.00 92.50 245 ASN A CA 1
ATOM 1965 C C . ASN A 1 245 ? 13.615 -18.028 -27.164 1.00 92.50 245 ASN A C 1
ATOM 1967 O O . ASN A 1 245 ? 13.371 -17.517 -26.073 1.00 92.50 245 ASN A O 1
ATOM 1971 N N . SER A 1 246 ? 12.710 -18.752 -27.830 1.00 90.75 246 SER A N 1
ATOM 1972 C CA . SER A 1 246 ? 11.322 -18.948 -27.390 1.00 90.75 246 SER A CA 1
ATOM 1973 C C . SER A 1 246 ? 11.167 -19.642 -26.032 1.00 90.75 246 SER A C 1
ATOM 1975 O O . SER A 1 246 ? 10.112 -19.509 -25.418 1.00 90.75 246 SER A O 1
ATOM 1977 N N . THR A 1 247 ? 12.200 -20.337 -25.547 1.00 92.31 247 THR A N 1
ATOM 1978 C CA . THR A 1 247 ? 12.217 -20.986 -24.225 1.00 92.31 247 THR A CA 1
ATOM 1979 C C . THR A 1 247 ? 13.155 -20.301 -23.232 1.00 92.31 247 THR A C 1
ATOM 1981 O O . THR A 1 247 ? 13.358 -20.810 -22.133 1.00 92.31 247 THR A O 1
ATOM 1984 N N . HIS A 1 248 ? 13.780 -19.184 -23.613 1.00 94.12 248 HIS A N 1
ATOM 1985 C CA . HIS A 1 248 ? 14.640 -18.407 -22.724 1.00 94.12 248 HIS A CA 1
ATOM 1986 C C . HIS A 1 248 ? 14.727 -16.949 -23.192 1.00 94.12 248 HIS A C 1
ATOM 1988 O O . HIS A 1 248 ? 15.761 -16.486 -23.674 1.00 94.12 248 HIS A O 1
ATOM 1994 N N . ARG A 1 249 ? 13.598 -16.237 -23.107 1.00 96.31 249 ARG A N 1
ATOM 1995 C CA . ARG A 1 249 ? 13.494 -14.816 -23.474 1.00 96.31 249 ARG A CA 1
ATOM 1996 C C . ARG A 1 249 ? 13.514 -13.961 -22.217 1.00 96.31 249 ARG A C 1
ATOM 1998 O O . ARG A 1 249 ? 12.570 -14.031 -21.439 1.00 96.31 249 ARG A O 1
ATOM 2005 N N . ASP A 1 250 ? 14.554 -13.162 -22.035 1.00 97.69 250 ASP A N 1
ATOM 2006 C CA . ASP A 1 250 ? 14.802 -12.375 -20.818 1.00 97.69 250 ASP A CA 1
ATOM 2007 C C . ASP A 1 250 ? 14.703 -10.852 -21.012 1.00 97.69 250 ASP A C 1
ATOM 2009 O O . ASP A 1 250 ? 14.850 -10.085 -20.061 1.00 97.69 250 ASP A O 1
ATOM 2013 N N . ILE A 1 251 ? 14.381 -10.410 -22.230 1.00 98.44 251 ILE A N 1
ATOM 2014 C CA . ILE A 1 251 ? 13.987 -9.033 -22.531 1.00 98.44 251 ILE A CA 1
ATOM 2015 C C . ILE A 1 251 ? 12.526 -9.045 -22.965 1.00 98.44 251 ILE A C 1
ATOM 2017 O O . ILE A 1 251 ? 12.148 -9.745 -23.907 1.00 98.44 251 ILE A O 1
ATOM 2021 N N . PHE A 1 252 ? 11.703 -8.251 -22.287 1.00 98.56 252 PHE A N 1
ATOM 2022 C CA . PHE A 1 252 ? 10.290 -8.090 -22.613 1.00 98.56 252 PHE A CA 1
ATOM 2023 C C . PHE A 1 252 ? 10.030 -6.758 -23.305 1.00 98.56 252 PHE A C 1
ATOM 2025 O O . PHE A 1 252 ? 10.811 -5.815 -23.228 1.00 98.56 252 PHE A O 1
ATOM 2032 N N . TRP A 1 253 ? 8.895 -6.676 -23.976 1.00 98.38 253 TRP A N 1
ATOM 2033 C CA . TRP A 1 253 ? 8.454 -5.498 -24.696 1.00 98.38 253 TRP A CA 1
ATOM 2034 C C . TRP A 1 253 ? 7.569 -4.574 -23.839 1.00 98.38 253 TRP A C 1
ATOM 2036 O O . TRP A 1 253 ? 6.772 -5.049 -23.022 1.00 98.38 253 TRP A O 1
ATOM 2046 N N . ASP A 1 254 ? 7.684 -3.261 -24.046 1.00 98.31 254 ASP A N 1
ATOM 2047 C CA . ASP A 1 254 ? 6.722 -2.251 -23.585 1.00 98.31 254 ASP A CA 1
ATOM 2048 C C . ASP A 1 254 ? 5.656 -2.007 -24.667 1.00 98.31 254 ASP A C 1
ATOM 2050 O O . ASP A 1 254 ? 5.877 -1.311 -25.663 1.00 98.31 254 ASP A O 1
ATOM 2054 N N . ALA A 1 255 ? 4.491 -2.639 -24.514 1.00 97.56 255 ALA A N 1
ATOM 2055 C CA . ALA A 1 255 ? 3.394 -2.517 -25.465 1.00 97.56 255 ALA A CA 1
ATOM 2056 C C . ALA A 1 255 ? 2.802 -1.097 -25.459 1.00 97.56 255 ALA A C 1
ATOM 2058 O O . ALA A 1 255 ? 2.812 -0.393 -24.454 1.00 97.56 255 ALA A O 1
ATOM 2059 N N . LYS A 1 256 ? 2.228 -0.664 -26.584 1.00 96.00 256 LYS A N 1
ATOM 2060 C CA . LYS A 1 256 ? 1.549 0.637 -26.652 1.00 96.00 256 LYS A CA 1
ATOM 2061 C C . LYS A 1 256 ? 0.156 0.523 -26.049 1.00 96.00 256 LYS A C 1
ATOM 2063 O O . LYS A 1 256 ? -0.723 -0.088 -26.661 1.00 96.00 256 LYS A O 1
ATOM 2068 N N . LEU A 1 257 ? -0.034 1.109 -24.868 1.00 95.94 257 LEU A N 1
ATOM 2069 C CA . LEU A 1 257 ? -1.272 0.997 -24.094 1.00 95.94 257 LEU A CA 1
ATOM 2070 C C . LEU A 1 257 ? -2.490 1.540 -24.856 1.00 95.94 257 LEU A C 1
ATOM 2072 O O . LEU A 1 257 ? -3.566 0.956 -24.788 1.00 95.94 257 LEU A O 1
ATOM 2076 N N . GLU A 1 258 ? -2.320 2.603 -25.647 1.00 93.31 258 GLU A N 1
ATOM 2077 C CA . GLU A 1 258 ? -3.395 3.182 -26.465 1.00 93.31 258 GLU A CA 1
ATOM 2078 C C . GLU A 1 258 ? -3.822 2.320 -27.663 1.00 93.31 258 GLU A C 1
ATOM 2080 O O . GLU A 1 258 ? -4.805 2.637 -28.330 1.00 93.31 258 GLU A O 1
ATOM 2085 N N . SER A 1 259 ? -3.088 1.244 -27.949 1.00 91.38 259 SER A N 1
ATOM 2086 C CA . SER A 1 259 ? -3.295 0.374 -29.109 1.00 91.38 259 SER A CA 1
ATOM 2087 C C . SER A 1 259 ? -3.074 -1.105 -28.766 1.00 91.38 259 SER A C 1
ATOM 2089 O O . SER A 1 259 ? -2.471 -1.841 -29.547 1.00 91.38 259 SER A O 1
ATOM 2091 N N . LEU A 1 260 ? -3.521 -1.538 -27.580 1.00 92.81 260 LEU A N 1
ATOM 2092 C CA . LEU A 1 260 ? -3.400 -2.937 -27.145 1.00 92.81 260 LEU A CA 1
ATOM 2093 C C . LEU A 1 260 ? -4.297 -3.895 -27.922 1.00 92.81 260 LEU A C 1
ATOM 2095 O O . LEU A 1 260 ? -3.901 -5.038 -28.147 1.00 92.81 260 LEU A O 1
ATOM 2099 N N . VAL A 1 261 ? -5.488 -3.439 -28.317 1.00 90.81 261 VAL A N 1
ATOM 2100 C CA . VAL A 1 261 ? -6.406 -4.236 -29.131 1.00 90.81 261 VAL A CA 1
ATOM 2101 C C . VAL A 1 261 ? -5.837 -4.347 -30.537 1.00 90.81 261 VAL A C 1
ATOM 2103 O O . VAL A 1 261 ? -5.763 -3.360 -31.272 1.00 90.81 261 VAL A O 1
ATOM 2106 N N . SER A 1 262 ? -5.434 -5.554 -30.916 1.00 89.12 262 SER A N 1
ATOM 2107 C CA . SER A 1 262 ? -4.820 -5.818 -32.211 1.00 89.12 262 SER A CA 1
ATOM 2108 C C . SER A 1 262 ? -5.812 -6.421 -33.207 1.00 89.12 262 SER A C 1
ATOM 2110 O O . SER A 1 262 ? -6.896 -6.886 -32.856 1.00 89.12 262 SER A O 1
ATOM 2112 N N . THR A 1 263 ? -5.461 -6.392 -34.492 1.00 88.25 263 THR A N 1
ATOM 2113 C CA . THR A 1 263 ? -6.079 -7.266 -35.503 1.00 88.25 263 THR A CA 1
ATOM 2114 C C . THR A 1 263 ? -5.602 -8.705 -35.376 1.00 88.25 263 THR A C 1
ATOM 2116 O O . THR A 1 263 ? -6.298 -9.597 -35.841 1.00 88.25 263 THR A O 1
ATOM 2119 N N . ASP A 1 264 ? -4.450 -8.912 -34.735 1.00 90.62 264 ASP A N 1
ATOM 2120 C CA . ASP A 1 264 ? -3.826 -10.226 -34.562 1.00 90.62 264 ASP A CA 1
ATOM 2121 C C . ASP A 1 264 ? -4.269 -10.904 -33.246 1.00 90.62 264 ASP A C 1
ATOM 2123 O O . ASP A 1 264 ? -3.742 -11.950 -32.881 1.00 90.62 264 ASP A O 1
ATOM 2127 N N . ASP A 1 265 ? -5.215 -10.296 -32.518 1.00 92.75 265 ASP A N 1
ATOM 2128 C CA . ASP A 1 265 ? -5.856 -10.897 -31.347 1.00 92.75 265 ASP A CA 1
ATOM 2129 C C . ASP A 1 265 ? -6.914 -11.918 -31.808 1.00 92.75 265 ASP A C 1
ATOM 2131 O O . ASP A 1 265 ? -7.787 -11.603 -32.622 1.00 92.75 265 ASP A O 1
ATOM 2135 N N . ASP A 1 266 ? -6.869 -13.130 -31.258 1.00 91.88 266 ASP A N 1
ATOM 2136 C CA . ASP A 1 266 ? -7.806 -14.212 -31.547 1.00 91.88 266 ASP A CA 1
ATOM 2137 C C . ASP A 1 266 ? -8.823 -14.384 -30.410 1.00 91.88 266 ASP A C 1
ATOM 2139 O O . ASP A 1 266 ? -8.585 -15.056 -29.402 1.00 91.88 266 ASP A O 1
ATOM 2143 N N . PHE A 1 267 ? -9.998 -13.792 -30.619 1.00 89.06 267 PHE A N 1
ATOM 2144 C CA . PHE A 1 267 ? -11.145 -13.870 -29.714 1.00 89.06 267 PHE A CA 1
ATOM 2145 C C . PHE A 1 267 ? -12.008 -15.129 -29.902 1.00 89.06 267 PHE A C 1
ATOM 2147 O O . PHE A 1 267 ? -13.024 -15.264 -29.219 1.00 89.06 267 PHE A O 1
ATOM 2154 N N . SER A 1 268 ? -11.651 -16.033 -30.823 1.00 87.69 268 SER A N 1
ATOM 2155 C CA . SER A 1 268 ? -12.351 -17.315 -30.998 1.00 87.69 268 SER A CA 1
ATOM 2156 C C . SER A 1 268 ? -11.929 -18.371 -29.967 1.00 87.69 268 SER A C 1
ATOM 2158 O O . SER A 1 268 ? -12.637 -19.357 -29.760 1.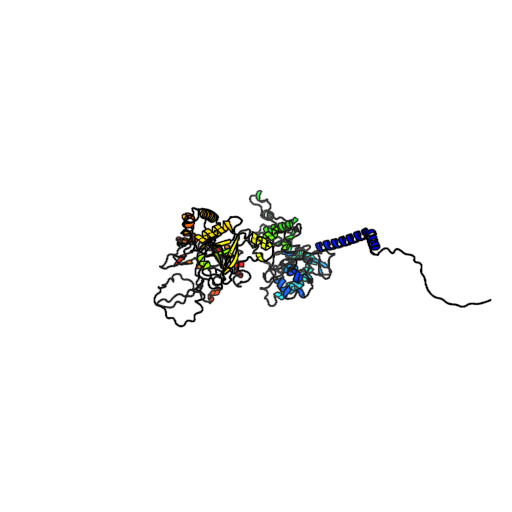00 87.69 268 SER A O 1
ATOM 2160 N N . THR A 1 269 ? -10.802 -18.145 -29.287 1.00 87.12 269 THR A N 1
ATOM 2161 C CA . THR A 1 269 ? -10.280 -19.002 -28.215 1.00 87.12 269 THR A CA 1
ATOM 2162 C C . THR A 1 269 ? -10.840 -18.604 -26.844 1.00 87.12 269 THR A C 1
ATOM 2164 O O . THR A 1 269 ? -11.244 -17.461 -26.628 1.00 87.12 269 THR A O 1
ATOM 2167 N N . ASN A 1 270 ? -10.888 -19.555 -25.902 1.00 83.94 270 ASN A N 1
ATOM 2168 C CA . ASN A 1 270 ? -11.295 -19.298 -24.518 1.00 83.94 270 ASN A CA 1
ATOM 2169 C C . ASN A 1 270 ? -10.254 -19.871 -23.531 1.00 83.94 270 ASN A C 1
ATOM 2171 O O . ASN A 1 270 ? -10.203 -21.094 -23.368 1.00 83.94 270 ASN A O 1
ATOM 2175 N N . PRO A 1 271 ? -9.437 -19.030 -22.869 1.00 85.56 271 PRO A N 1
ATOM 2176 C CA . PRO A 1 271 ? -9.422 -17.564 -22.964 1.00 85.56 271 PRO A CA 1
ATOM 2177 C C . PRO A 1 271 ? -8.915 -17.060 -24.334 1.00 85.56 271 PRO A C 1
ATOM 2179 O O . PRO A 1 271 ? -8.214 -17.812 -25.013 1.00 85.56 271 PRO A O 1
ATOM 2182 N N . PRO A 1 272 ? -9.230 -15.807 -24.731 1.00 90.31 272 PRO A N 1
ATOM 2183 C CA . PRO A 1 272 ? -8.694 -15.198 -25.946 1.00 90.31 272 PRO A CA 1
ATOM 2184 C C . PRO A 1 272 ? -7.165 -15.184 -25.975 1.00 90.31 272 PRO A C 1
ATOM 2186 O O . PRO A 1 272 ? -6.507 -14.999 -24.946 1.00 90.31 272 PRO A O 1
ATOM 2189 N N . THR A 1 273 ? -6.602 -15.308 -27.173 1.00 92.62 273 THR A N 1
ATOM 2190 C CA . THR A 1 273 ? -5.159 -15.209 -27.401 1.00 92.62 273 THR A CA 1
ATOM 2191 C C . THR A 1 273 ? -4.828 -13.816 -27.919 1.00 92.62 273 THR A C 1
ATOM 2193 O O . THR A 1 273 ? -5.382 -13.375 -28.919 1.00 92.62 273 THR A O 1
ATOM 2196 N N . TYR A 1 274 ? -3.912 -13.114 -27.255 1.00 95.38 274 TYR A N 1
ATOM 2197 C CA . TYR A 1 274 ? -3.562 -11.734 -27.601 1.00 95.38 274 TYR A CA 1
ATOM 2198 C C . TYR A 1 274 ? -2.188 -11.643 -28.264 1.00 95.38 274 TYR A C 1
ATOM 2200 O O . TYR A 1 274 ? -1.255 -12.334 -27.844 1.00 95.38 274 TYR A O 1
ATOM 2208 N N . LYS A 1 275 ? -2.027 -10.722 -29.222 1.00 95.31 275 LYS A N 1
ATOM 2209 C CA . LYS A 1 275 ? -0.729 -10.372 -29.824 1.00 95.31 275 LYS A CA 1
ATOM 2210 C C . LYS A 1 275 ? 0.280 -9.967 -28.756 1.00 95.31 275 LYS A C 1
ATOM 2212 O O . LYS A 1 275 ? 1.387 -10.504 -28.685 1.00 95.31 275 LYS A O 1
ATOM 2217 N N . PHE A 1 276 ? -0.119 -9.018 -27.915 1.00 96.50 276 PHE A N 1
ATOM 2218 C CA . PHE A 1 276 ? 0.654 -8.579 -26.761 1.00 96.50 276 PHE A CA 1
ATOM 2219 C C . PHE A 1 276 ? 0.193 -9.374 -25.552 1.00 96.50 276 PHE A C 1
ATOM 2221 O O . PHE A 1 276 ? -0.969 -9.294 -25.159 1.00 96.50 276 PHE A O 1
ATOM 2228 N N . ASN A 1 277 ? 1.092 -10.163 -24.977 1.00 95.44 277 ASN A N 1
ATOM 2229 C CA . ASN A 1 277 ? 0.770 -11.032 -23.855 1.00 95.44 277 ASN A CA 1
ATOM 2230 C C . ASN A 1 277 ? 1.999 -11.254 -22.965 1.00 95.44 277 ASN A C 1
ATOM 2232 O O . ASN A 1 277 ? 3.121 -10.872 -23.306 1.00 95.44 277 ASN A O 1
ATOM 2236 N N . ARG A 1 278 ? 1.793 -11.934 -21.835 1.00 95.00 278 ARG A N 1
ATOM 2237 C CA . ARG A 1 278 ? 2.833 -12.235 -20.836 1.00 95.00 278 ARG A CA 1
ATOM 2238 C C . ARG A 1 278 ? 4.096 -12.946 -21.363 1.00 95.00 278 ARG A C 1
ATOM 2240 O O . ARG A 1 278 ? 5.108 -12.952 -20.670 1.00 95.00 278 ARG A O 1
ATOM 2247 N N . SER A 1 279 ? 4.081 -13.574 -22.537 1.00 95.25 279 SER A N 1
ATOM 2248 C CA . SER A 1 279 ? 5.286 -14.217 -23.092 1.00 95.25 279 SER A CA 1
ATOM 2249 C C . SER A 1 279 ? 6.239 -13.233 -23.775 1.00 95.25 279 SER A C 1
ATOM 2251 O O . SER A 1 279 ? 7.437 -13.497 -23.854 1.00 95.25 279 SER A O 1
ATOM 2253 N N . ASN A 1 280 ? 5.724 -12.095 -24.254 1.00 96.44 280 ASN A N 1
ATOM 2254 C CA . ASN A 1 280 ? 6.492 -11.143 -25.057 1.00 96.44 280 ASN A CA 1
ATOM 2255 C C . ASN A 1 280 ? 6.556 -9.737 -24.453 1.00 96.44 280 ASN A C 1
ATOM 2257 O O . ASN A 1 280 ? 7.560 -9.062 -24.639 1.00 96.44 280 ASN A O 1
ATOM 2261 N N . SER A 1 281 ? 5.539 -9.310 -23.704 1.00 97.88 281 SER A N 1
ATOM 2262 C CA . SER A 1 281 ? 5.426 -7.946 -23.179 1.00 97.88 281 SER A CA 1
ATOM 2263 C C . SER A 1 281 ? 5.308 -7.956 -21.658 1.00 97.88 281 SER A C 1
ATOM 2265 O O . SER A 1 281 ? 4.679 -8.851 -21.094 1.00 97.88 281 SER A O 1
ATOM 2267 N N . TYR A 1 282 ? 5.904 -6.977 -20.978 1.00 97.94 282 TYR A N 1
ATOM 2268 C CA . TYR A 1 282 ? 5.820 -6.822 -19.515 1.00 97.94 282 TYR A CA 1
ATOM 2269 C C . TYR A 1 282 ? 5.001 -5.590 -19.131 1.00 97.94 282 TYR A C 1
ATOM 2271 O O . TYR A 1 282 ? 4.093 -5.671 -18.301 1.00 97.94 282 TYR A O 1
ATOM 2279 N N . PHE A 1 283 ? 5.288 -4.469 -19.792 1.00 98.25 283 PHE A N 1
ATOM 2280 C CA . PHE A 1 283 ? 4.551 -3.224 -19.650 1.00 98.25 283 PHE A CA 1
ATOM 2281 C C . PHE A 1 283 ? 3.615 -2.983 -20.825 1.00 98.25 283 PHE A C 1
ATOM 2283 O O . PHE A 1 283 ? 3.778 -3.540 -21.912 1.00 98.25 283 PHE A O 1
ATOM 2290 N N . ALA A 1 284 ? 2.620 -2.144 -20.566 1.00 97.94 284 ALA A N 1
ATOM 2291 C CA . ALA A 1 284 ? 1.891 -1.425 -21.584 1.00 97.94 284 ALA A CA 1
ATOM 2292 C C . ALA A 1 284 ? 1.859 0.057 -21.192 1.00 97.94 284 ALA A C 1
ATOM 2294 O O . ALA A 1 284 ? 1.224 0.419 -20.199 1.00 97.94 284 ALA A O 1
ATOM 2295 N N . SER A 1 285 ? 2.533 0.914 -21.956 1.00 97.62 285 SER A N 1
ATOM 2296 C CA . SER A 1 285 ? 2.704 2.331 -21.623 1.00 97.62 285 SER A CA 1
ATOM 2297 C C . SER A 1 285 ? 2.048 3.268 -22.640 1.00 97.62 285 SER A C 1
ATOM 2299 O O . SER A 1 285 ? 2.041 2.993 -23.838 1.00 97.62 285 SER A O 1
ATOM 2301 N N . THR A 1 286 ? 1.537 4.415 -22.181 1.00 96.12 286 THR A N 1
ATOM 2302 C CA . THR A 1 286 ? 1.158 5.548 -23.050 1.00 96.12 286 THR A CA 1
ATOM 2303 C C . THR A 1 286 ? 1.270 6.891 -22.332 1.00 96.12 286 THR A C 1
ATOM 2305 O O . THR A 1 286 ? 1.493 6.951 -21.125 1.00 96.12 286 THR A O 1
ATOM 2308 N N . ARG A 1 287 ? 1.107 7.993 -23.066 1.00 94.06 287 ARG A N 1
ATOM 2309 C CA . ARG A 1 287 ? 1.005 9.332 -22.476 1.00 94.06 287 ARG A CA 1
ATOM 2310 C C . ARG A 1 287 ? -0.290 9.461 -21.692 1.00 94.06 287 ARG A C 1
ATOM 2312 O O . ARG A 1 287 ? -1.343 9.071 -22.184 1.00 94.06 287 ARG A O 1
ATOM 2319 N N . PHE A 1 288 ? -0.257 10.145 -20.556 1.00 92.06 288 PHE A N 1
ATOM 2320 C CA . PHE A 1 288 ? -1.446 10.397 -19.745 1.00 92.06 288 PHE A CA 1
ATOM 2321 C C . PHE A 1 288 ? -2.566 11.100 -20.529 1.00 92.06 288 PHE A C 1
ATOM 2323 O O . PHE A 1 288 ? -3.738 10.789 -20.355 1.00 92.06 288 PHE A O 1
ATOM 2330 N N . LYS A 1 289 ? -2.225 11.987 -21.473 1.00 91.25 289 LYS A N 1
ATOM 2331 C CA . LYS A 1 289 ? -3.220 12.644 -22.343 1.00 91.25 289 LYS A CA 1
ATOM 2332 C C . LYS A 1 289 ? -4.021 11.680 -23.239 1.00 91.25 289 LYS A C 1
ATOM 2334 O O . LYS A 1 289 ? -5.055 12.079 -23.761 1.00 91.25 289 LYS A O 1
ATOM 2339 N N . ASN A 1 290 ? -3.532 10.455 -23.443 1.00 93.38 290 ASN A N 1
ATOM 2340 C CA . ASN A 1 290 ? -4.182 9.406 -24.232 1.00 93.38 290 ASN A CA 1
ATOM 2341 C C . ASN A 1 290 ? -4.983 8.428 -23.348 1.00 93.38 290 ASN A C 1
ATOM 2343 O O . ASN A 1 290 ? -5.457 7.405 -23.847 1.00 93.38 290 ASN A O 1
ATOM 2347 N N . ALA A 1 291 ? -5.087 8.697 -22.042 1.00 90.38 291 ALA A N 1
ATOM 2348 C CA . ALA A 1 291 ? -5.653 7.759 -21.088 1.00 90.38 291 ALA A CA 1
ATOM 2349 C C . ALA A 1 291 ? -7.159 7.554 -21.295 1.00 90.38 291 ALA A C 1
ATOM 2351 O O . ALA A 1 291 ? -7.944 8.504 -21.299 1.00 90.38 291 ALA A O 1
ATOM 2352 N N . ILE A 1 292 ? -7.562 6.287 -21.397 1.00 89.62 292 ILE A N 1
ATOM 2353 C CA . ILE A 1 292 ? -8.964 5.853 -21.403 1.00 89.62 292 ILE A CA 1
ATOM 2354 C C . ILE A 1 292 ? -9.215 5.124 -20.082 1.00 89.62 292 ILE A C 1
ATOM 2356 O O . ILE A 1 292 ? -9.031 3.911 -19.965 1.00 89.62 292 ILE A O 1
ATOM 2360 N N . LEU A 1 293 ? -9.585 5.909 -19.067 1.00 85.19 293 LEU A N 1
ATOM 2361 C CA . LEU A 1 293 ? -9.744 5.460 -17.675 1.00 85.19 293 LEU A CA 1
ATOM 2362 C C . LEU A 1 293 ? -11.187 5.105 -17.310 1.00 85.19 293 LEU A C 1
ATOM 2364 O O . LEU A 1 293 ? -11.442 4.637 -16.213 1.00 85.19 293 LEU A O 1
ATOM 2368 N N . TYR A 1 294 ? -12.133 5.318 -18.219 1.00 83.19 294 TYR A N 1
ATOM 2369 C CA . TYR A 1 294 ? -13.536 4.984 -18.005 1.00 83.19 294 TYR A CA 1
ATOM 2370 C C . TYR A 1 294 ? -14.022 4.122 -19.158 1.00 83.19 294 TYR A C 1
ATOM 2372 O O . TYR A 1 294 ? -13.690 4.387 -20.316 1.00 83.19 294 TYR A O 1
ATOM 2380 N N . ARG A 1 295 ? -14.803 3.088 -18.831 1.00 83.12 295 ARG A N 1
ATOM 2381 C CA . ARG A 1 295 ? -15.403 2.211 -19.837 1.00 83.12 295 ARG A CA 1
ATOM 2382 C C . ARG A 1 295 ? -16.307 3.015 -20.762 1.00 83.12 295 ARG A C 1
ATOM 2384 O O . ARG A 1 295 ? -17.005 3.935 -20.330 1.00 83.12 295 ARG A O 1
ATOM 2391 N N . SER A 1 296 ? -16.303 2.664 -22.039 1.00 69.75 296 SER A N 1
ATOM 2392 C CA . SER A 1 296 ? -17.170 3.315 -23.017 1.00 69.75 296 SER A CA 1
ATOM 2393 C C . SER A 1 296 ? -18.593 2.738 -22.948 1.00 69.75 296 SER A C 1
ATOM 2395 O O . SER A 1 296 ? -18.794 1.536 -22.791 1.00 69.75 296 SER A O 1
ATOM 2397 N N . ASN A 1 297 ? -19.615 3.594 -23.078 1.00 59.41 297 ASN A N 1
ATOM 2398 C CA . ASN A 1 297 ? -21.038 3.230 -22.937 1.00 59.41 297 ASN A CA 1
ATOM 2399 C C . ASN A 1 297 ? -21.615 2.410 -24.119 1.00 59.41 297 ASN A C 1
ATOM 2401 O O . ASN A 1 297 ? -22.827 2.427 -24.344 1.00 59.41 297 ASN A O 1
ATOM 2405 N N . PHE A 1 298 ? -20.789 1.673 -24.871 1.00 52.69 298 PHE A N 1
ATOM 2406 C CA . PHE A 1 298 ? -21.241 0.837 -25.998 1.00 52.69 298 PHE A CA 1
ATOM 2407 C C . PHE A 1 298 ? -22.267 -0.233 -25.590 1.00 52.69 298 PHE A C 1
ATOM 2409 O O . PHE A 1 298 ? -23.052 -0.699 -26.412 1.00 52.69 298 PHE A O 1
ATOM 2416 N N . GLN A 1 299 ? -22.338 -0.549 -24.298 1.00 50.03 299 GLN A N 1
ATOM 2417 C CA . GLN A 1 299 ? -23.219 -1.560 -23.721 1.00 50.03 299 GLN A CA 1
ATOM 2418 C C . GLN A 1 299 ? -24.727 -1.248 -23.818 1.00 50.03 299 GLN A C 1
ATOM 2420 O O . GLN A 1 299 ? -25.541 -2.093 -23.467 1.00 50.03 299 GLN A O 1
ATOM 2425 N N . ARG A 1 300 ? -25.128 -0.057 -24.292 1.00 47.56 300 ARG A N 1
ATOM 2426 C CA . ARG A 1 300 ? -26.549 0.314 -24.458 1.00 47.56 300 ARG A CA 1
ATOM 2427 C C . ARG A 1 300 ? -27.157 0.002 -25.832 1.00 47.56 300 ARG A C 1
ATOM 2429 O O . ARG A 1 300 ? -28.350 0.235 -25.990 1.00 47.56 300 ARG A O 1
ATOM 2436 N N . VAL A 1 301 ? -26.386 -0.478 -26.813 1.00 53.59 301 VAL A N 1
ATOM 2437 C CA . VAL A 1 301 ? -26.872 -0.602 -28.208 1.00 53.59 301 VAL A CA 1
ATOM 2438 C C . VAL A 1 301 ? -27.089 -2.053 -28.664 1.00 53.59 301 VAL A C 1
ATOM 2440 O O . VAL A 1 301 ? -27.884 -2.278 -29.571 1.00 53.59 301 VAL A O 1
ATOM 2443 N N . LEU A 1 302 ? -26.456 -3.047 -28.031 1.00 53.72 302 LEU A N 1
ATOM 2444 C CA . LEU A 1 302 ? -26.580 -4.462 -28.406 1.00 53.72 302 LEU A CA 1
ATOM 2445 C C . LEU A 1 302 ? -26.794 -5.335 -27.164 1.00 53.72 302 LEU A C 1
ATOM 2447 O O . LEU A 1 302 ? -26.077 -5.189 -26.178 1.00 53.72 302 LEU A O 1
ATOM 2451 N N . GLU A 1 303 ? -27.750 -6.267 -27.229 1.00 54.09 303 GLU A N 1
ATOM 2452 C CA . GLU A 1 303 ? -28.073 -7.193 -26.128 1.00 54.09 303 GLU A CA 1
ATOM 2453 C C . GLU A 1 303 ? -26.917 -8.168 -25.815 1.00 54.09 303 GLU A C 1
ATOM 2455 O O . GLU A 1 303 ? -26.860 -8.724 -24.720 1.00 54.09 303 GLU A O 1
ATOM 2460 N N . THR A 1 304 ? -25.944 -8.342 -26.725 1.00 60.12 304 THR A N 1
ATOM 2461 C CA . THR A 1 304 ? -24.656 -9.019 -26.466 1.00 60.12 304 THR A CA 1
ATOM 2462 C C . THR A 1 304 ? -23.589 -8.582 -27.493 1.00 60.12 304 THR A C 1
ATOM 2464 O O . THR A 1 304 ? -23.665 -9.002 -28.648 1.00 60.12 304 THR A O 1
ATOM 2467 N N . PRO A 1 305 ? -22.602 -7.736 -27.139 1.00 61.16 305 PRO A N 1
ATOM 2468 C CA . PRO A 1 305 ? -21.554 -7.322 -28.077 1.00 61.16 305 PRO A CA 1
ATOM 2469 C C . PRO A 1 305 ? -20.551 -8.464 -28.366 1.00 61.16 305 PRO A C 1
ATOM 2471 O O . PRO A 1 305 ? -20.258 -9.254 -27.464 1.00 61.16 305 PRO A O 1
ATOM 2474 N N . PRO A 1 306 ? -19.980 -8.558 -29.586 1.00 74.12 306 PRO A N 1
ATOM 2475 C CA . PRO A 1 306 ? -18.852 -9.441 -29.895 1.00 74.12 306 PRO A CA 1
ATOM 2476 C C . PRO A 1 306 ? -17.682 -9.275 -28.909 1.00 74.12 306 PRO A C 1
ATOM 2478 O O . PRO A 1 306 ? -17.380 -8.160 -28.488 1.00 74.12 306 PRO A O 1
ATOM 2481 N N . SER A 1 307 ? -16.951 -10.354 -28.598 1.00 80.44 307 SER A N 1
ATOM 2482 C CA . SER A 1 307 ? -15.857 -10.357 -27.602 1.00 80.44 307 SER A CA 1
ATOM 2483 C C . SER A 1 307 ? -14.789 -9.277 -27.831 1.00 80.44 307 SER A C 1
ATOM 2485 O O . SER A 1 307 ? -14.245 -8.728 -26.876 1.00 80.44 307 SER A O 1
ATOM 2487 N N . ARG A 1 308 ? -14.522 -8.923 -29.095 1.00 83.12 308 ARG A N 1
ATOM 2488 C CA . ARG A 1 308 ? -13.616 -7.823 -29.456 1.00 83.12 308 ARG A CA 1
ATOM 2489 C C . ARG A 1 308 ? -14.172 -6.450 -29.078 1.00 83.12 308 ARG A C 1
ATOM 2491 O O . ARG A 1 308 ? -13.433 -5.608 -28.581 1.00 83.12 308 ARG A O 1
ATOM 2498 N N . GLU A 1 309 ? -15.460 -6.217 -29.315 1.00 82.50 309 GLU A N 1
ATOM 2499 C CA . GLU A 1 309 ? -16.135 -4.974 -28.924 1.00 82.50 309 GLU A CA 1
ATOM 2500 C C . GLU A 1 309 ? -16.219 -4.856 -27.399 1.00 82.50 309 GLU A C 1
ATOM 2502 O O . GLU A 1 309 ? -16.056 -3.766 -26.853 1.00 82.50 309 GLU A O 1
ATOM 2507 N N . LEU A 1 310 ? -16.382 -5.988 -26.704 1.00 83.38 310 LEU A N 1
ATOM 2508 C CA . LEU A 1 310 ? -16.308 -6.040 -25.248 1.00 83.38 310 LEU A CA 1
ATOM 2509 C C . LEU A 1 310 ? -14.918 -5.621 -24.740 1.00 83.38 310 LEU A C 1
ATOM 2511 O O . LEU A 1 310 ? -14.847 -4.761 -23.866 1.00 83.38 310 LEU A O 1
ATOM 2515 N N . ASP A 1 311 ? -13.826 -6.142 -25.311 1.00 86.50 311 ASP A N 1
ATOM 2516 C CA . ASP A 1 311 ? -12.452 -5.741 -24.948 1.00 86.50 311 ASP A CA 1
ATOM 2517 C C . ASP A 1 311 ? -12.185 -4.253 -25.253 1.00 86.50 311 ASP A C 1
ATOM 2519 O O . ASP A 1 311 ? -11.627 -3.535 -24.425 1.00 86.50 311 ASP A O 1
ATOM 2523 N N . MET A 1 312 ? -12.683 -3.736 -26.384 1.00 85.94 312 MET A N 1
ATOM 2524 C CA . MET A 1 312 ? -12.620 -2.300 -26.710 1.00 85.94 312 MET A CA 1
ATOM 2525 C C . MET A 1 312 ? -13.426 -1.418 -25.745 1.00 85.94 312 MET A C 1
ATOM 2527 O O . MET A 1 312 ? -13.129 -0.229 -25.611 1.00 85.94 312 MET A O 1
ATOM 2531 N N . SER A 1 313 ? -14.443 -1.974 -25.080 1.00 84.38 313 SER A N 1
ATOM 2532 C CA . SER A 1 313 ? -15.243 -1.243 -24.093 1.00 84.38 313 SER A CA 1
ATOM 2533 C C . SER A 1 313 ? -14.562 -1.102 -22.729 1.00 84.38 313 SER A C 1
ATOM 2535 O O . SER A 1 313 ? -14.911 -0.195 -21.966 1.00 84.38 313 SER A O 1
ATOM 2537 N N . LEU A 1 314 ? -13.589 -1.973 -22.433 1.00 88.38 314 LEU A N 1
ATOM 2538 C CA . LEU A 1 314 ? -12.797 -1.940 -21.207 1.00 88.38 314 LEU A CA 1
ATOM 2539 C C . LEU A 1 314 ? -11.923 -0.683 -21.136 1.00 88.38 314 LEU A C 1
ATOM 2541 O O . LEU A 1 314 ? -11.568 -0.080 -22.151 1.00 88.38 314 LEU A O 1
ATOM 2545 N N . THR A 1 315 ? -11.536 -0.300 -19.921 1.00 91.88 315 THR A N 1
ATOM 2546 C CA . THR A 1 315 ? -10.476 0.701 -19.746 1.00 91.88 315 THR A CA 1
ATOM 2547 C C . THR A 1 315 ? -9.144 0.153 -20.261 1.00 91.88 315 THR A C 1
ATOM 2549 O O . THR A 1 315 ? -8.916 -1.057 -20.299 1.00 91.88 315 THR A O 1
ATOM 2552 N N . GLN A 1 316 ? -8.209 1.038 -20.598 1.00 94.81 316 GLN A N 1
ATOM 2553 C CA . GLN A 1 316 ? -6.856 0.630 -20.999 1.00 94.81 316 GLN A CA 1
ATOM 2554 C C . GLN A 1 316 ? -6.149 -0.208 -19.916 1.00 94.81 316 GLN A C 1
ATOM 2556 O O . GLN A 1 316 ? -5.436 -1.161 -20.228 1.00 94.81 316 GLN A O 1
ATOM 2561 N N . ILE A 1 317 ? -6.377 0.106 -18.636 1.00 95.06 317 ILE A N 1
ATOM 2562 C CA . ILE A 1 317 ? -5.797 -0.646 -17.512 1.00 95.06 317 ILE A CA 1
ATOM 2563 C C . ILE A 1 317 ? -6.363 -2.073 -17.470 1.00 95.06 317 ILE A C 1
ATOM 2565 O O . ILE A 1 317 ? -5.615 -3.035 -17.299 1.00 95.06 317 ILE A O 1
ATOM 2569 N N . GLU A 1 318 ? -7.668 -2.230 -17.690 1.00 94.25 318 GLU A N 1
ATOM 2570 C CA . GLU A 1 318 ? -8.318 -3.541 -17.774 1.00 94.25 318 GLU A CA 1
ATOM 2571 C C . GLU A 1 318 ? -7.823 -4.352 -18.982 1.00 94.25 318 GLU A C 1
ATOM 2573 O O . GLU A 1 318 ? -7.525 -5.538 -18.832 1.00 94.25 318 GLU A O 1
ATOM 2578 N N . GLN A 1 319 ? -7.653 -3.715 -20.147 1.00 94.56 319 GLN A N 1
ATOM 2579 C CA . GLN A 1 319 ? -7.090 -4.352 -21.347 1.00 94.56 319 GLN A CA 1
ATOM 2580 C C . GLN A 1 319 ? -5.664 -4.868 -21.112 1.00 94.56 319 GLN A C 1
ATOM 2582 O O . GLN A 1 319 ? -5.329 -5.978 -21.538 1.00 94.56 319 GLN A O 1
ATOM 2587 N N . ALA A 1 320 ? -4.825 -4.087 -20.423 1.00 96.75 320 ALA A N 1
ATOM 2588 C CA . ALA A 1 320 ? -3.473 -4.497 -20.046 1.00 96.75 320 ALA A CA 1
ATOM 2589 C C . ALA A 1 320 ? -3.503 -5.684 -19.073 1.00 96.75 320 ALA A C 1
ATOM 2591 O O . ALA A 1 320 ? -2.811 -6.683 -19.290 1.00 96.75 320 ALA A O 1
ATOM 2592 N N . LYS A 1 321 ? -4.367 -5.623 -18.051 1.00 95.31 321 LYS A N 1
ATOM 2593 C CA . LYS A 1 321 ? -4.533 -6.697 -17.064 1.00 95.31 321 LYS A CA 1
ATOM 2594 C C . LYS A 1 321 ? -4.991 -8.007 -17.710 1.00 95.31 321 LYS A C 1
ATOM 2596 O O . LYS A 1 321 ? -4.434 -9.054 -17.391 1.00 95.31 321 LYS A O 1
ATOM 2601 N N . ALA A 1 322 ? -5.931 -7.959 -18.659 1.00 93.38 322 ALA A N 1
ATOM 2602 C CA . ALA A 1 322 ? -6.397 -9.131 -19.410 1.00 93.38 322 ALA A CA 1
ATOM 2603 C C . ALA A 1 322 ? -5.274 -9.819 -20.213 1.00 93.38 322 ALA A C 1
ATOM 2605 O O . ALA A 1 322 ? -5.300 -11.032 -20.414 1.00 93.38 322 ALA A O 1
ATOM 2606 N N . ARG A 1 323 ? -4.258 -9.052 -20.623 1.00 94.69 323 ARG A N 1
ATOM 2607 C CA . ARG A 1 323 ? -3.068 -9.520 -21.352 1.00 94.69 323 ARG A CA 1
ATOM 2608 C C . ARG A 1 323 ? -1.913 -9.941 -20.427 1.00 94.69 323 ARG A C 1
ATOM 2610 O O . ARG A 1 323 ? -0.879 -10.414 -20.906 1.00 94.69 323 ARG A O 1
ATOM 2617 N N . GLY A 1 324 ? -2.079 -9.799 -19.107 1.00 94.69 324 GLY A N 1
ATOM 2618 C CA . GLY A 1 324 ? -1.043 -10.067 -18.104 1.00 94.69 324 GLY A CA 1
ATOM 2619 C C . GLY A 1 324 ? 0.074 -9.018 -18.078 1.00 94.69 324 GLY A C 1
ATOM 2620 O O . GLY A 1 324 ? 1.219 -9.359 -17.779 1.00 94.69 324 GLY A O 1
ATOM 2621 N N . LEU A 1 325 ? -0.243 -7.771 -18.443 1.00 97.50 325 LEU A N 1
ATOM 2622 C CA . LEU A 1 325 ? 0.690 -6.648 -18.553 1.00 97.50 325 LEU A CA 1
ATOM 2623 C C . LEU A 1 325 ? 0.419 -5.606 -17.463 1.00 97.50 325 LEU A C 1
ATOM 2625 O O . LEU A 1 325 ? -0.722 -5.431 -17.033 1.00 97.50 325 LEU A O 1
ATOM 2629 N N . LEU A 1 326 ? 1.454 -4.869 -17.056 1.00 96.38 326 LEU A N 1
ATOM 2630 C CA . LEU A 1 326 ? 1.296 -3.734 -16.144 1.00 96.38 326 LEU A CA 1
ATOM 2631 C C . LEU A 1 326 ? 1.127 -2.442 -16.948 1.00 96.38 326 LEU A C 1
ATOM 2633 O O . LEU A 1 326 ? 2.003 -2.060 -17.724 1.00 96.38 326 LEU A O 1
ATOM 2637 N N . ALA A 1 327 ? -0.010 -1.772 -16.761 1.00 97.06 327 ALA A N 1
ATOM 2638 C CA . ALA A 1 327 ? -0.272 -0.478 -17.379 1.00 97.06 327 ALA A CA 1
ATOM 2639 C C . ALA A 1 327 ? 0.558 0.636 -16.717 1.00 97.06 327 ALA A C 1
ATOM 2641 O O . ALA A 1 327 ? 0.660 0.681 -15.487 1.00 97.06 327 ALA A O 1
ATOM 2642 N N . ARG A 1 328 ? 1.084 1.561 -17.529 1.00 95.19 328 ARG A N 1
ATOM 2643 C CA . ARG A 1 328 ? 1.807 2.767 -17.097 1.00 95.19 328 ARG A CA 1
ATOM 2644 C C . ARG A 1 328 ? 1.373 3.984 -17.915 1.00 95.19 328 ARG A C 1
ATOM 2646 O O . ARG A 1 328 ? 1.261 3.908 -19.137 1.00 95.19 328 ARG A O 1
ATOM 2653 N N . TYR A 1 329 ? 1.217 5.133 -17.261 1.00 94.56 329 TYR A N 1
ATOM 2654 C CA . TYR A 1 329 ? 1.044 6.417 -17.948 1.00 94.56 329 TYR A CA 1
ATOM 2655 C C . TYR A 1 329 ? 2.211 7.349 -17.651 1.00 94.56 329 TYR A C 1
ATOM 2657 O O . TYR A 1 329 ? 2.480 7.620 -16.487 1.00 94.56 329 TYR A O 1
ATOM 2665 N N . TRP A 1 330 ? 2.871 7.860 -18.686 1.00 91.44 330 TRP A N 1
ATOM 2666 C CA . TRP A 1 330 ? 3.932 8.870 -18.579 1.00 91.44 330 TRP A CA 1
ATOM 2667 C C . TRP A 1 330 ? 3.425 10.248 -19.021 1.00 91.44 330 TRP A C 1
ATOM 2669 O O . TRP A 1 330 ? 2.321 10.352 -19.554 1.00 91.44 330 TRP A O 1
ATOM 2679 N N . ASP A 1 331 ? 4.196 11.318 -18.794 1.00 87.62 331 ASP A N 1
ATOM 2680 C CA . ASP A 1 331 ? 3.735 12.707 -19.017 1.00 87.62 331 ASP A CA 1
ATOM 2681 C C . ASP A 1 331 ? 2.479 13.031 -18.181 1.00 87.62 331 ASP A C 1
ATOM 2683 O O . ASP A 1 331 ? 1.532 13.678 -18.635 1.00 87.62 331 ASP A O 1
ATOM 2687 N N . THR A 1 332 ? 2.429 12.506 -16.950 1.00 83.31 332 THR A N 1
ATOM 2688 C CA . THR A 1 332 ? 1.384 12.864 -15.986 1.00 83.31 332 THR A CA 1
ATOM 2689 C C . THR A 1 332 ? 1.549 14.327 -15.583 1.00 83.31 332 THR A C 1
ATOM 2691 O O . THR A 1 332 ? 2.683 14.790 -15.447 1.00 83.31 332 THR A O 1
ATOM 2694 N N . PRO A 1 333 ? 0.455 15.076 -15.360 1.00 78.69 333 PRO A N 1
ATOM 2695 C CA . PRO A 1 333 ? 0.557 16.485 -15.003 1.00 78.69 333 PRO A CA 1
ATOM 2696 C C . PRO A 1 333 ? 1.415 16.648 -13.748 1.00 78.69 333 PRO A C 1
ATOM 2698 O O . PRO A 1 333 ? 1.074 16.120 -12.700 1.00 78.69 333 PRO A O 1
ATOM 2701 N N . SER A 1 334 ? 2.522 17.383 -13.848 1.00 68.12 334 SER A N 1
ATOM 2702 C CA . SER A 1 334 ? 3.425 17.642 -12.717 1.00 68.12 334 SER A CA 1
ATOM 2703 C C . SER A 1 334 ? 3.061 18.919 -11.957 1.00 68.12 334 SER A C 1
ATOM 2705 O O . SER A 1 334 ? 3.390 19.067 -10.779 1.00 68.12 334 SER A O 1
ATOM 2707 N N . LYS A 1 335 ? 2.357 19.851 -12.618 1.00 62.03 335 LYS A N 1
ATOM 2708 C CA . LYS A 1 335 ? 1.902 21.125 -12.053 1.00 62.03 335 LYS A CA 1
ATOM 2709 C C . LYS A 1 335 ? 0.492 21.499 -12.542 1.00 62.03 335 LYS A C 1
ATOM 2711 O O . LYS A 1 335 ? 0.148 21.190 -13.681 1.00 62.03 335 LYS A O 1
ATOM 2716 N N . PRO A 1 336 ? -0.282 22.237 -11.725 1.00 68.69 336 PRO A N 1
ATOM 2717 C CA . PRO A 1 336 ? -0.015 22.504 -10.309 1.00 68.69 336 PRO A CA 1
ATOM 2718 C C . PRO A 1 336 ? -0.118 21.207 -9.472 1.00 68.69 336 PRO A C 1
ATOM 2720 O O . PRO A 1 336 ? -0.780 20.265 -9.914 1.00 68.69 336 PRO A O 1
ATOM 2723 N N . PRO A 1 337 ? 0.537 21.114 -8.296 1.00 58.00 337 PRO A N 1
ATOM 2724 C CA . PRO A 1 337 ? 0.616 19.863 -7.530 1.00 58.00 337 PRO A CA 1
ATOM 2725 C C . PRO A 1 337 ? -0.740 19.202 -7.240 1.00 58.00 337 PRO A C 1
ATOM 2727 O O . PRO A 1 337 ? -0.855 17.987 -7.296 1.00 58.00 337 PRO A O 1
ATOM 2730 N N . ASN A 1 338 ? -1.805 19.980 -7.036 1.00 58.19 338 ASN A N 1
ATOM 2731 C CA . ASN A 1 338 ? -3.154 19.439 -6.849 1.00 58.19 338 ASN A CA 1
ATOM 2732 C C . ASN A 1 338 ? -3.678 18.667 -8.077 1.00 58.19 338 ASN A C 1
ATOM 2734 O O . ASN A 1 338 ? -4.403 17.693 -7.911 1.00 58.19 338 ASN A O 1
ATOM 2738 N N . VAL A 1 339 ? -3.321 19.070 -9.302 1.00 67.50 339 VAL A N 1
ATOM 2739 C CA . VAL A 1 339 ? -3.712 18.350 -10.529 1.00 67.50 339 VAL A CA 1
ATOM 2740 C C . VAL A 1 339 ? -2.907 17.059 -10.676 1.00 67.50 339 VAL A C 1
ATOM 2742 O O . VAL A 1 339 ? -3.480 16.038 -11.052 1.00 67.50 339 VAL A O 1
ATOM 2745 N N . ARG A 1 340 ? -1.616 17.079 -10.315 1.00 73.69 340 ARG A N 1
ATOM 2746 C CA . ARG A 1 340 ? -0.779 15.872 -10.218 1.00 73.69 340 ARG A CA 1
ATOM 2747 C C . ARG A 1 340 ? -1.394 14.855 -9.264 1.00 73.69 340 ARG A C 1
ATOM 2749 O O . ARG A 1 340 ? -1.605 13.708 -9.641 1.00 73.69 340 ARG A O 1
ATOM 2756 N N . ASP A 1 341 ? -1.721 15.293 -8.052 1.00 66.00 341 ASP A N 1
ATOM 2757 C CA . ASP A 1 341 ? -2.221 14.415 -6.995 1.00 66.00 341 ASP A CA 1
ATOM 2758 C C . ASP A 1 341 ? -3.597 13.824 -7.358 1.00 66.00 341 ASP A C 1
ATOM 2760 O O . ASP A 1 341 ? -3.851 12.647 -7.107 1.00 66.00 341 ASP A O 1
ATOM 2764 N N . ILE A 1 342 ? -4.468 14.606 -8.015 1.00 73.75 342 ILE A N 1
ATOM 2765 C CA . ILE A 1 342 ? -5.733 14.102 -8.575 1.00 73.75 342 ILE A CA 1
ATOM 2766 C C . ILE A 1 342 ? -5.464 13.061 -9.664 1.00 73.75 342 ILE A C 1
ATOM 2768 O O . ILE A 1 342 ? -6.085 12.002 -9.642 1.00 73.75 342 ILE A O 1
ATOM 2772 N N . ALA A 1 343 ? -4.546 13.328 -10.597 1.00 77.81 343 ALA A N 1
ATOM 2773 C CA . ALA A 1 343 ? -4.210 12.378 -11.654 1.00 77.81 343 ALA A CA 1
ATOM 2774 C C . ALA A 1 343 ? -3.683 11.058 -11.073 1.00 77.81 343 ALA A C 1
ATOM 2776 O O . ALA A 1 343 ? -4.172 9.994 -11.442 1.00 77.81 343 ALA A O 1
ATOM 2777 N N . TRP A 1 344 ? -2.755 11.117 -10.114 1.00 78.25 344 TRP A N 1
ATOM 2778 C CA . TRP A 1 344 ? -2.242 9.932 -9.425 1.00 78.25 344 TRP A CA 1
ATOM 2779 C C . TRP A 1 344 ? -3.338 9.167 -8.695 1.00 78.25 344 TRP A C 1
ATOM 2781 O O . TRP A 1 344 ? -3.429 7.954 -8.852 1.00 78.25 344 TRP A O 1
ATOM 2791 N N . ARG A 1 345 ? -4.214 9.862 -7.961 1.00 75.75 345 ARG A N 1
ATOM 2792 C CA . ARG A 1 345 ? -5.346 9.225 -7.283 1.00 75.75 345 ARG A CA 1
ATOM 2793 C C . ARG A 1 345 ? -6.277 8.524 -8.267 1.00 75.75 345 ARG A C 1
ATOM 2795 O O . ARG A 1 345 ? -6.617 7.376 -8.036 1.00 75.75 345 ARG A O 1
ATOM 2802 N N . VAL A 1 346 ? -6.630 9.163 -9.382 1.00 80.00 346 VAL A N 1
ATOM 2803 C CA . VAL A 1 346 ? -7.469 8.535 -10.415 1.00 80.00 346 VAL A CA 1
ATOM 2804 C C . VAL A 1 346 ? -6.783 7.294 -10.996 1.00 80.00 346 VAL A C 1
ATOM 2806 O O . VAL A 1 346 ? -7.443 6.278 -11.185 1.00 80.00 346 VAL A O 1
ATOM 2809 N N . LEU A 1 347 ? -5.474 7.335 -11.259 1.00 83.12 347 LEU A N 1
ATOM 2810 C CA . LEU A 1 347 ? -4.736 6.167 -11.752 1.00 83.12 347 LEU A CA 1
ATOM 2811 C C . LEU A 1 347 ? -4.721 5.019 -10.730 1.00 83.12 347 LEU A C 1
ATOM 2813 O O . LEU A 1 347 ? -4.964 3.873 -11.104 1.00 83.12 347 LEU A O 1
ATOM 2817 N N . ILE A 1 348 ? -4.484 5.327 -9.453 1.00 76.06 348 ILE A N 1
ATOM 2818 C CA . ILE A 1 348 ? -4.498 4.350 -8.355 1.00 76.06 348 ILE A CA 1
ATOM 2819 C C . ILE A 1 348 ? -5.896 3.749 -8.181 1.00 76.06 348 ILE A C 1
ATOM 2821 O O . ILE A 1 348 ? -6.022 2.529 -8.153 1.00 76.06 348 ILE A O 1
ATOM 2825 N N . ASP A 1 349 ? -6.942 4.580 -8.143 1.00 79.25 349 ASP A N 1
ATOM 2826 C CA . ASP A 1 349 ? -8.338 4.149 -7.989 1.00 79.25 349 ASP A CA 1
ATOM 2827 C C . ASP A 1 349 ? -8.785 3.240 -9.156 1.00 79.25 349 ASP A C 1
ATOM 2829 O O . ASP A 1 349 ? -9.627 2.364 -8.974 1.00 79.25 349 ASP A O 1
ATOM 2833 N N . ASN A 1 350 ? -8.189 3.400 -10.346 1.00 81.31 350 ASN A N 1
ATOM 2834 C CA . ASN A 1 350 ? -8.419 2.535 -11.510 1.00 81.31 350 ASN A CA 1
ATOM 2835 C C . ASN A 1 350 ? -7.481 1.312 -11.579 1.00 81.31 350 ASN A C 1
ATOM 2837 O O . ASN A 1 350 ? -7.513 0.573 -12.562 1.00 81.31 350 ASN A O 1
ATOM 2841 N N . GLY A 1 351 ? -6.651 1.078 -10.558 1.00 83.62 351 GLY A N 1
ATOM 2842 C CA . GLY A 1 351 ? -5.785 -0.097 -10.459 1.00 83.62 351 GLY A CA 1
ATOM 2843 C C . GLY A 1 351 ? -4.590 -0.083 -11.413 1.00 83.62 351 GLY A C 1
ATOM 2844 O O . GLY A 1 351 ? -4.256 -1.123 -11.982 1.00 83.62 351 GLY A O 1
ATOM 2845 N N . ILE A 1 352 ? -3.967 1.084 -11.622 1.00 91.31 352 ILE A N 1
ATOM 2846 C CA . ILE A 1 352 ? -2.748 1.212 -12.434 1.00 91.31 352 ILE A CA 1
ATOM 2847 C C . ILE A 1 352 ? -1.676 0.198 -12.005 1.00 91.31 352 ILE A C 1
ATOM 2849 O O . ILE A 1 352 ? -1.455 -0.018 -10.817 1.00 91.31 352 ILE A O 1
ATOM 2853 N N . GLY A 1 353 ? -0.997 -0.417 -12.978 1.00 85.94 353 GLY A N 1
ATOM 2854 C CA . GLY A 1 353 ? 0.026 -1.426 -12.694 1.00 85.94 353 GLY A CA 1
ATOM 2855 C C . GLY A 1 353 ? 1.298 -0.821 -12.103 1.00 85.94 353 GLY A C 1
ATOM 2856 O O . GLY A 1 353 ? 1.867 -1.373 -11.166 1.00 85.94 353 GLY A O 1
ATOM 2857 N N . ILE A 1 354 ? 1.738 0.319 -12.642 1.00 89.44 354 ILE A N 1
ATOM 2858 C CA . ILE A 1 354 ? 2.884 1.059 -12.116 1.00 89.44 354 ILE A CA 1
ATOM 2859 C C . ILE A 1 354 ? 2.704 2.570 -12.293 1.00 89.44 354 ILE A C 1
ATOM 2861 O O . ILE A 1 354 ? 2.347 3.053 -13.372 1.00 89.44 354 ILE A O 1
ATOM 2865 N N . LEU A 1 355 ? 2.936 3.331 -11.223 1.00 85.06 355 LEU A N 1
ATOM 2866 C CA . LEU A 1 355 ? 2.776 4.783 -11.228 1.00 85.06 355 LEU A CA 1
ATOM 2867 C C . LEU A 1 355 ? 4.063 5.463 -11.706 1.00 85.06 355 LEU A C 1
ATOM 2869 O O . LEU A 1 355 ? 5.138 5.207 -11.174 1.00 85.06 355 LEU A O 1
ATOM 2873 N N . ASN A 1 356 ? 3.968 6.353 -12.691 1.00 84.31 356 ASN A N 1
ATOM 2874 C CA . ASN A 1 356 ? 5.118 7.117 -13.171 1.00 84.31 356 ASN A CA 1
ATOM 2875 C C . ASN A 1 356 ? 5.431 8.288 -12.230 1.00 84.31 356 ASN A C 1
ATOM 2877 O O . ASN A 1 356 ? 4.534 9.073 -11.917 1.00 84.31 356 ASN A O 1
ATOM 2881 N N . MET A 1 357 ? 6.691 8.429 -11.813 1.00 72.25 357 MET A N 1
ATOM 2882 C CA . MET A 1 357 ? 7.130 9.492 -10.906 1.00 72.25 357 MET A CA 1
ATOM 2883 C C . MET A 1 357 ? 8.291 10.296 -11.498 1.00 72.25 357 MET A C 1
ATOM 2885 O O . MET A 1 357 ? 9.395 9.784 -11.699 1.00 72.25 357 MET A O 1
ATOM 2889 N N . ASP A 1 358 ? 8.018 11.581 -11.738 1.00 68.81 358 ASP A N 1
ATOM 2890 C CA . ASP A 1 358 ? 8.975 12.560 -12.273 1.00 68.81 358 ASP A CA 1
ATOM 2891 C C . ASP A 1 358 ? 9.723 13.345 -11.177 1.00 68.81 358 ASP A C 1
ATOM 2893 O O . ASP A 1 358 ? 10.798 13.878 -11.434 1.00 68.81 358 ASP A O 1
ATOM 2897 N N . ASP A 1 359 ? 9.169 13.431 -9.961 1.00 60.28 359 ASP A N 1
ATOM 2898 C CA . ASP A 1 359 ? 9.742 14.164 -8.820 1.00 60.28 359 ASP A CA 1
ATOM 2899 C C . ASP A 1 359 ? 9.651 13.303 -7.552 1.00 60.28 359 ASP A C 1
ATOM 2901 O O . ASP A 1 359 ? 8.553 12.918 -7.146 1.00 60.28 359 ASP A O 1
ATOM 2905 N N . MET A 1 360 ? 10.805 12.998 -6.949 1.00 55.88 360 MET A N 1
ATOM 2906 C CA . MET A 1 360 ? 10.966 12.112 -5.785 1.00 55.88 360 MET A CA 1
ATOM 2907 C C . MET A 1 360 ? 10.727 12.836 -4.438 1.00 55.88 360 MET A C 1
ATOM 2909 O O . MET A 1 360 ? 10.841 12.234 -3.371 1.00 55.88 360 MET A O 1
ATOM 2913 N N . GLY A 1 361 ? 10.373 14.130 -4.453 1.00 50.00 361 GLY A N 1
ATOM 2914 C CA . GLY A 1 361 ? 10.208 14.967 -3.260 1.00 50.00 361 GLY A CA 1
ATOM 2915 C C . GLY A 1 361 ? 8.995 14.639 -2.371 1.00 50.00 361 GLY A C 1
ATOM 2916 O O . GLY A 1 361 ? 7.947 15.260 -2.496 1.00 50.00 361 GLY A O 1
ATOM 2917 N N . LEU A 1 362 ? 9.176 13.684 -1.455 1.00 53.59 362 LEU A N 1
ATOM 2918 C CA . LEU A 1 362 ? 8.776 13.572 -0.036 1.00 53.59 362 LEU A CA 1
ATOM 2919 C C . LEU A 1 362 ? 7.611 14.432 0.545 1.00 53.59 362 LEU A C 1
ATOM 2921 O O . LEU A 1 362 ? 7.529 15.651 0.406 1.00 53.59 362 LEU A O 1
ATOM 2925 N N . PHE A 1 363 ? 6.776 13.759 1.349 1.00 46.22 363 PHE A N 1
ATOM 2926 C CA . PHE A 1 363 ? 5.566 14.186 2.081 1.00 46.22 363 PHE A CA 1
ATOM 2927 C C . PHE A 1 363 ? 5.373 15.690 2.434 1.00 46.22 363 PHE A C 1
ATOM 2929 O O . PHE A 1 363 ? 4.266 16.193 2.232 1.00 46.22 363 PHE A O 1
ATOM 2936 N N . PRO A 1 364 ? 6.363 16.457 2.939 1.00 44.00 364 PRO A N 1
ATOM 2937 C CA . PRO A 1 364 ? 6.220 17.902 3.181 1.00 44.00 364 PRO A CA 1
ATOM 2938 C C . PRO A 1 364 ? 5.886 18.760 1.951 1.00 44.00 364 PRO A C 1
ATOM 2940 O O . PRO A 1 364 ? 5.360 19.862 2.110 1.00 44.00 364 PRO A O 1
ATOM 2943 N N . SER A 1 365 ? 6.156 18.269 0.741 1.00 46.59 365 SER A N 1
ATOM 2944 C CA . SER A 1 365 ? 5.830 18.946 -0.521 1.00 46.59 365 SER A CA 1
ATOM 2945 C C . SER A 1 365 ? 4.352 18.816 -0.928 1.00 46.59 365 SER A C 1
ATOM 2947 O O . SER A 1 365 ? 3.881 19.567 -1.785 1.00 46.59 365 SER A O 1
ATOM 2949 N N . LEU A 1 366 ? 3.613 17.874 -0.322 1.00 48.94 366 LEU A N 1
ATOM 2950 C CA . LEU A 1 366 ? 2.196 17.634 -0.608 1.00 48.94 366 LEU A CA 1
ATOM 2951 C C . LEU A 1 366 ? 1.355 18.849 -0.188 1.00 48.94 366 LEU A C 1
ATOM 2953 O O . LEU A 1 366 ? 1.698 19.482 0.809 1.00 48.94 366 LEU A O 1
ATOM 2957 N N . PRO A 1 367 ? 0.236 19.176 -0.857 1.00 53.75 367 PRO A N 1
ATOM 2958 C CA . PRO A 1 367 ? -0.712 20.177 -0.371 1.00 53.75 367 PRO A CA 1
ATOM 2959 C C . PRO A 1 367 ? -1.145 19.891 1.073 1.00 53.75 367 PRO A C 1
ATOM 2961 O O . PRO A 1 367 ? -1.239 18.731 1.490 1.00 53.75 367 PRO A O 1
ATOM 2964 N N . ALA A 1 368 ? -1.417 20.941 1.851 1.00 49.50 368 ALA A N 1
ATOM 2965 C CA . ALA A 1 368 ? -1.760 20.802 3.268 1.00 49.50 368 ALA A CA 1
ATOM 2966 C C . ALA A 1 368 ? -2.976 19.885 3.476 1.00 49.50 368 ALA A C 1
ATOM 2968 O O . ALA A 1 368 ? -3.016 19.110 4.425 1.00 49.50 368 ALA A O 1
ATOM 2969 N N . GLU A 1 369 ? -3.929 19.909 2.548 1.00 53.97 369 GLU A N 1
ATOM 2970 C CA . GLU A 1 369 ? -5.127 19.074 2.543 1.00 53.97 369 GLU A CA 1
ATOM 2971 C C . GLU A 1 369 ? -4.789 17.584 2.406 1.00 53.97 369 GLU A C 1
ATOM 2973 O O . GLU A 1 369 ? -5.400 16.747 3.073 1.00 53.97 369 GLU A O 1
ATOM 2978 N N . ILE A 1 370 ? -3.790 17.242 1.585 1.00 49.75 370 ILE A N 1
ATOM 2979 C CA . ILE A 1 370 ? -3.340 15.860 1.381 1.00 49.75 370 ILE A CA 1
ATOM 2980 C C . ILE A 1 370 ? -2.534 15.382 2.585 1.00 49.75 370 ILE A C 1
ATOM 2982 O O . ILE A 1 370 ? -2.796 14.291 3.088 1.00 49.75 370 ILE A O 1
ATOM 2986 N N . ARG A 1 371 ? -1.632 16.208 3.129 1.00 63.81 371 ARG A N 1
ATOM 2987 C CA . ARG A 1 371 ? -0.909 15.866 4.369 1.00 63.81 371 ARG A CA 1
ATOM 2988 C C . ARG A 1 371 ? -1.869 15.653 5.533 1.00 63.81 371 ARG A C 1
ATOM 2990 O O . ARG A 1 371 ? -1.765 14.653 6.236 1.00 63.81 371 ARG A O 1
ATOM 2997 N N . VAL A 1 372 ? -2.858 16.536 5.689 1.00 62.03 372 VAL A N 1
ATOM 2998 C CA . VAL A 1 372 ? -3.936 16.387 6.677 1.00 62.03 372 VAL A CA 1
ATOM 2999 C C . VAL A 1 372 ? -4.750 15.125 6.417 1.00 62.03 372 VAL A C 1
ATOM 3001 O O . VAL A 1 372 ? -5.085 14.433 7.374 1.00 62.03 372 VAL A O 1
ATOM 3004 N N . SER A 1 373 ? -5.042 14.790 5.159 1.00 61.91 373 SER A N 1
ATOM 3005 C CA . SER A 1 373 ? -5.762 13.561 4.810 1.00 61.91 373 SER A CA 1
ATOM 3006 C C . SER A 1 373 ? -4.965 12.315 5.177 1.00 61.91 373 SER A C 1
ATOM 3008 O O . SER A 1 373 ? -5.534 11.406 5.770 1.00 61.91 373 SER A O 1
ATOM 3010 N N . ILE A 1 374 ? -3.656 12.292 4.916 1.00 60.16 374 ILE A N 1
ATOM 3011 C CA . ILE A 1 374 ? -2.775 11.180 5.288 1.00 60.16 374 ILE A CA 1
ATOM 3012 C C . ILE A 1 374 ? -2.682 11.061 6.811 1.00 60.16 374 ILE A C 1
ATOM 3014 O O . ILE A 1 374 ? -2.922 9.983 7.349 1.00 60.16 374 ILE A O 1
ATOM 3018 N N . TRP A 1 375 ? -2.438 12.166 7.525 1.00 71.75 375 TRP A N 1
ATOM 3019 C CA . TRP A 1 375 ? -2.466 12.174 8.990 1.00 71.75 375 TRP A CA 1
ATOM 3020 C C . TRP A 1 375 ? -3.803 11.678 9.524 1.00 71.75 375 TRP A C 1
ATOM 3022 O O . TRP A 1 375 ? -3.832 10.795 10.370 1.00 71.75 375 TRP A O 1
ATOM 3032 N N . THR A 1 376 ? -4.915 12.165 8.985 1.00 75.88 376 THR A N 1
ATOM 3033 C CA . THR A 1 376 ? -6.253 11.725 9.389 1.00 75.88 376 THR A CA 1
ATOM 3034 C C . THR A 1 376 ? -6.444 10.240 9.110 1.00 75.88 376 THR A C 1
ATOM 3036 O O . THR A 1 376 ? -6.975 9.531 9.953 1.00 75.88 376 THR A O 1
ATOM 3039 N N . TRP A 1 377 ? -5.991 9.747 7.959 1.00 72.38 377 TRP A N 1
ATOM 3040 C CA . TRP A 1 377 ? -6.122 8.346 7.575 1.00 72.38 377 TRP A CA 1
ATOM 3041 C C . TRP A 1 377 ? -5.336 7.425 8.506 1.00 72.38 377 TRP A C 1
ATOM 3043 O O . TRP A 1 377 ? -5.882 6.434 8.980 1.00 72.38 377 TRP A O 1
ATOM 3053 N N . THR A 1 378 ? -4.112 7.808 8.887 1.00 69.88 378 THR A N 1
ATOM 3054 C CA . THR A 1 378 ? -3.314 7.051 9.869 1.00 69.88 378 THR A CA 1
ATOM 3055 C C . THR A 1 378 ? -3.960 6.965 11.251 1.00 69.88 378 THR A C 1
ATOM 3057 O O . THR A 1 378 ? -3.538 6.139 12.050 1.00 69.88 378 THR A O 1
ATOM 3060 N N . LEU A 1 379 ? -4.976 7.785 11.538 1.00 77.44 379 LEU A N 1
ATOM 3061 C CA . LEU A 1 379 ? -5.730 7.783 12.791 1.00 77.44 379 LEU A CA 1
ATOM 3062 C C . LEU A 1 379 ? -7.024 6.961 12.731 1.00 77.44 379 LEU A C 1
ATOM 3064 O O . LEU A 1 379 ? -7.614 6.704 13.774 1.00 77.44 379 LEU A O 1
ATOM 3068 N N . ARG A 1 380 ? -7.467 6.542 11.538 1.00 80.88 380 ARG A N 1
ATOM 3069 C CA . ARG A 1 380 ? -8.718 5.793 11.324 1.00 80.88 380 ARG A CA 1
ATOM 3070 C C . ARG A 1 380 ? -8.546 4.307 11.620 1.00 80.88 380 ARG A C 1
ATOM 3072 O O . ARG A 1 380 ? -8.635 3.470 10.729 1.00 80.88 380 ARG A O 1
ATOM 3079 N N . TYR A 1 381 ? -8.285 3.982 12.872 1.00 77.38 381 TYR A N 1
ATOM 3080 C CA . TYR A 1 381 ? -8.332 2.613 13.369 1.00 77.38 381 TYR A CA 1
ATOM 3081 C C . TYR A 1 381 ? -9.146 2.586 14.652 1.00 77.38 381 TYR A C 1
ATOM 3083 O O . TYR A 1 381 ? -9.197 3.578 15.381 1.00 77.38 381 TYR A O 1
ATOM 3091 N N . GLN A 1 382 ? -9.807 1.462 14.902 1.00 82.12 382 GLN A N 1
ATOM 3092 C CA . GLN A 1 382 ? -10.592 1.298 16.113 1.00 82.12 382 GLN A CA 1
ATOM 3093 C C . GLN A 1 382 ? -9.665 1.034 17.293 1.00 82.12 382 GLN A C 1
ATOM 3095 O O . GLN A 1 382 ? -8.605 0.403 17.166 1.00 82.12 382 GLN A O 1
ATOM 3100 N N . ARG A 1 383 ? -10.057 1.564 18.449 1.00 82.81 383 ARG A N 1
ATOM 3101 C CA . ARG A 1 383 ? -9.368 1.318 19.711 1.00 82.81 383 ARG A CA 1
ATOM 3102 C C . ARG A 1 383 ? -10.373 0.975 20.791 1.00 82.81 383 ARG A C 1
ATOM 3104 O O . ARG A 1 383 ? -11.497 1.448 20.732 1.00 82.81 383 ARG A O 1
ATOM 3111 N N . ILE A 1 384 ? -9.968 0.204 21.787 1.00 79.81 384 ILE A N 1
ATOM 3112 C CA . ILE A 1 384 ? -10.766 -0.103 22.969 1.00 79.81 384 ILE A CA 1
ATOM 3113 C C . ILE A 1 384 ? -10.018 0.349 24.218 1.00 79.81 384 ILE A C 1
ATOM 3115 O O . ILE A 1 384 ? -8.921 -0.116 24.500 1.00 79.81 384 ILE A O 1
ATOM 3119 N N . PHE A 1 385 ? -10.597 1.281 24.970 1.00 80.44 385 PHE A N 1
ATOM 3120 C CA . PHE A 1 385 ? -10.038 1.741 26.237 1.00 80.44 385 PHE A CA 1
ATOM 3121 C C . PHE A 1 385 ? -10.712 1.013 27.394 1.00 80.44 385 PHE A C 1
ATOM 3123 O O . PHE A 1 385 ? -11.905 1.194 27.626 1.00 80.44 385 PHE A O 1
ATOM 3130 N N . LYS A 1 386 ? -9.935 0.232 28.150 1.00 80.06 386 LYS A N 1
ATOM 3131 C CA . LYS A 1 386 ? -10.368 -0.354 29.427 1.00 80.06 386 LYS A CA 1
ATOM 3132 C C . LYS A 1 386 ? -10.284 0.726 30.518 1.00 80.06 386 LYS A C 1
ATOM 3134 O O . LYS A 1 386 ? -9.183 1.146 30.884 1.00 80.06 386 LYS A O 1
ATOM 3139 N N . ILE A 1 387 ? -11.438 1.221 30.970 1.00 82.50 387 ILE A N 1
ATOM 3140 C CA . ILE A 1 387 ? -11.581 2.318 31.938 1.00 82.50 387 ILE A CA 1
ATOM 3141 C C . ILE A 1 387 ? -12.229 1.791 33.219 1.00 82.50 387 ILE A C 1
ATOM 3143 O O . ILE A 1 387 ? -13.349 1.281 33.214 1.00 82.50 387 ILE A O 1
ATOM 3147 N N . PHE A 1 388 ? -11.549 1.992 34.338 1.00 82.50 388 PHE A N 1
ATOM 3148 C CA . PHE A 1 388 ? -12.078 1.771 35.677 1.00 82.50 388 PHE A CA 1
ATOM 3149 C C . PHE A 1 388 ? -12.514 3.110 36.264 1.00 82.50 388 PHE A C 1
ATOM 3151 O O . PHE A 1 388 ? -11.800 4.103 36.140 1.00 82.50 388 PHE A O 1
ATOM 3158 N N . LEU A 1 389 ? -13.687 3.153 36.888 1.00 84.00 389 LEU A N 1
ATOM 3159 C CA . LEU A 1 389 ? -14.202 4.351 37.546 1.00 84.00 389 LEU A CA 1
ATOM 3160 C C . LEU A 1 389 ? -14.129 4.137 39.057 1.00 84.00 389 LEU A C 1
ATOM 3162 O O . LEU A 1 389 ? -14.928 3.388 39.611 1.00 84.00 389 LEU A O 1
ATOM 3166 N N . GLU A 1 390 ? -13.166 4.782 39.710 1.00 77.50 390 GLU A N 1
ATOM 3167 C CA . GLU A 1 390 ? -12.978 4.678 41.161 1.00 77.50 390 GLU A CA 1
ATOM 3168 C C . GLU A 1 390 ? -13.732 5.809 41.876 1.00 77.50 390 GLU A C 1
ATOM 3170 O O . GLU A 1 390 ? -13.734 6.951 41.411 1.00 77.50 390 GLU A O 1
ATOM 3175 N N . SER A 1 391 ? -14.382 5.511 43.003 1.00 75.12 391 SER A N 1
ATOM 3176 C CA . SER A 1 391 ? -15.108 6.521 43.785 1.00 75.12 391 SER A CA 1
ATOM 3177 C C . SER A 1 391 ? -14.145 7.442 44.540 1.00 75.12 391 SER A C 1
ATOM 3179 O O . SER A 1 391 ? -13.007 7.071 44.827 1.00 75.12 391 SER A O 1
ATOM 3181 N N . HIS A 1 392 ? -14.599 8.639 44.919 1.00 73.81 392 HIS A N 1
ATOM 3182 C CA . HIS A 1 392 ? -13.764 9.563 45.693 1.00 73.81 392 HIS A CA 1
ATOM 3183 C C . HIS A 1 392 ? -13.323 9.006 47.052 1.00 73.81 392 HIS A C 1
ATOM 3185 O O . HIS A 1 392 ? -12.168 9.183 47.445 1.00 73.81 392 HIS A O 1
ATOM 3191 N N . VAL A 1 393 ? -14.210 8.280 47.736 1.00 67.88 393 VAL A N 1
ATOM 3192 C CA . VAL A 1 393 ? -13.901 7.629 49.018 1.00 67.88 393 VAL A CA 1
ATOM 3193 C C . VAL A 1 393 ? -12.753 6.632 48.836 1.00 67.88 393 VAL A C 1
ATOM 3195 O O . VAL A 1 393 ? -11.727 6.748 49.495 1.00 67.88 393 VAL A O 1
ATOM 3198 N N . ASN A 1 394 ? -12.856 5.740 47.850 1.00 67.56 394 ASN A N 1
ATOM 3199 C CA . ASN A 1 394 ? -11.822 4.736 47.602 1.00 67.56 394 ASN A CA 1
ATOM 3200 C C . ASN A 1 394 ? -10.507 5.342 47.086 1.00 67.56 394 ASN A C 1
ATOM 3202 O O . ASN A 1 394 ? -9.429 4.841 47.396 1.00 67.56 394 ASN A O 1
ATOM 3206 N N . PHE A 1 395 ? -10.576 6.407 46.283 1.00 69.69 395 PHE A N 1
ATOM 3207 C CA . PHE A 1 395 ? -9.392 7.050 45.712 1.00 69.69 395 PHE A CA 1
ATOM 3208 C C . PHE A 1 395 ? -8.586 7.836 46.763 1.00 69.69 395 PHE A C 1
ATOM 3210 O O . PHE A 1 395 ? -7.362 7.922 46.669 1.00 69.69 395 PHE A O 1
ATOM 3217 N N . SER A 1 396 ? -9.260 8.412 47.766 1.00 64.56 396 SER A N 1
ATOM 3218 C CA . SER A 1 396 ? -8.636 9.239 48.811 1.00 64.56 396 SER A CA 1
ATOM 3219 C C . SER A 1 396 ? -7.990 8.435 49.949 1.00 64.56 396 SER A C 1
ATOM 3221 O O . SER A 1 396 ? -7.029 8.918 50.548 1.00 64.56 396 SER A O 1
ATOM 3223 N N . GLU A 1 397 ? -8.441 7.204 50.211 1.00 59.00 397 GLU A N 1
ATOM 3224 C CA . GLU A 1 397 ? -7.884 6.325 51.255 1.00 59.00 397 GLU A CA 1
ATOM 3225 C C . GLU A 1 397 ? -6.482 5.764 50.922 1.00 59.00 397 GLU A C 1
ATOM 3227 O O . GLU A 1 397 ? -5.736 5.395 51.830 1.00 59.00 397 GLU A O 1
ATOM 3232 N N . THR A 1 398 ? -6.073 5.749 49.645 1.00 54.72 398 THR A N 1
ATOM 3233 C CA . THR A 1 398 ? -4.734 5.309 49.197 1.00 54.72 398 THR A CA 1
ATOM 3234 C C . THR A 1 398 ? -4.140 6.270 48.151 1.00 54.72 398 THR A C 1
ATOM 3236 O O . THR A 1 398 ? -4.256 6.014 46.949 1.00 54.72 398 THR A O 1
ATOM 3239 N N . PRO A 1 399 ? -3.523 7.394 48.562 1.00 56.84 399 PRO A N 1
ATOM 3240 C CA . PRO A 1 399 ? -2.981 8.384 47.633 1.00 56.84 399 PRO A CA 1
ATOM 3241 C C . PRO A 1 399 ? -1.725 7.872 46.894 1.00 56.84 399 PRO A C 1
ATOM 3243 O O . PRO A 1 399 ? -0.919 7.153 47.482 1.00 56.84 399 PRO A O 1
ATOM 3246 N N . PRO A 1 400 ? -1.509 8.255 45.620 1.00 55.94 400 PRO A N 1
ATOM 3247 C CA . PRO A 1 400 ? -0.323 7.852 44.864 1.00 55.94 400 PRO A CA 1
ATOM 3248 C C . PRO A 1 400 ? 0.967 8.530 45.360 1.00 55.94 400 PRO A C 1
ATOM 3250 O O . PRO A 1 400 ? 0.975 9.728 45.645 1.00 55.94 400 PRO A O 1
ATOM 3253 N N . ASP A 1 401 ? 2.082 7.788 45.350 1.00 49.50 401 ASP A N 1
ATOM 3254 C CA . ASP A 1 401 ? 3.409 8.190 45.870 1.00 49.50 401 ASP A CA 1
ATOM 3255 C C . ASP A 1 401 ? 3.971 9.521 45.321 1.00 49.50 401 ASP A C 1
ATOM 3257 O O . ASP A 1 401 ? 4.833 10.143 45.939 1.00 49.50 401 ASP A O 1
ATOM 3261 N N . ASN A 1 402 ? 3.491 10.005 44.170 1.00 49.00 402 ASN A N 1
ATOM 3262 C CA . ASN A 1 402 ? 4.058 11.176 43.488 1.00 49.00 402 ASN A CA 1
ATOM 3263 C C . ASN A 1 402 ? 3.525 12.541 43.969 1.00 49.00 402 ASN A C 1
ATOM 3265 O O . ASN A 1 402 ? 3.802 13.554 43.329 1.00 49.00 402 ASN A O 1
ATOM 3269 N N . GLY A 1 403 ? 2.767 12.605 45.068 1.00 45.00 403 GLY A N 1
ATOM 3270 C CA . GLY A 1 403 ? 2.497 13.852 45.806 1.00 45.00 403 GLY A CA 1
ATOM 3271 C C . GLY A 1 403 ? 1.668 14.934 45.092 1.00 45.00 403 GLY A C 1
ATOM 3272 O O . GLY A 1 403 ? 1.363 15.960 45.697 1.00 45.00 403 GLY A O 1
ATOM 3273 N N . ILE A 1 404 ? 1.250 14.731 43.840 1.00 44.41 404 ILE A N 1
ATOM 3274 C CA . ILE A 1 404 ? 0.284 15.605 43.164 1.00 44.41 404 ILE A CA 1
ATOM 3275 C C . ILE A 1 404 ? -1.111 15.049 43.441 1.00 44.41 404 ILE A C 1
ATOM 3277 O O . ILE A 1 404 ? -1.726 14.401 42.594 1.00 44.41 404 ILE A O 1
ATOM 3281 N N . LEU A 1 405 ? -1.618 15.300 44.648 1.00 47.81 405 LEU A N 1
ATOM 3282 C CA . LEU A 1 405 ? -3.063 15.302 44.854 1.00 47.81 405 LEU A CA 1
ATOM 3283 C C . LEU A 1 405 ? -3.673 16.300 43.850 1.00 47.81 405 LEU A C 1
ATOM 3285 O O . LEU A 1 405 ? -3.057 17.345 43.588 1.00 47.81 405 LEU A O 1
ATOM 3289 N N . PRO A 1 406 ? -4.869 16.037 43.285 1.00 42.34 406 PRO A N 1
ATOM 3290 C CA . PRO A 1 406 ? -5.663 17.115 42.710 1.00 42.34 406 PRO A CA 1
ATOM 3291 C C . PRO A 1 406 ? -5.655 18.249 43.734 1.00 42.34 406 PRO A C 1
ATOM 3293 O O . PRO A 1 406 ? -5.867 17.972 44.916 1.00 42.34 406 PRO A O 1
ATOM 3296 N N . ARG A 1 407 ? -5.314 19.480 43.308 1.00 41.81 407 ARG A N 1
ATOM 3297 C CA . ARG A 1 407 ? -5.432 20.705 44.126 1.00 41.81 407 ARG A CA 1
ATOM 3298 C C . ARG A 1 407 ? -6.564 20.501 45.119 1.00 41.81 407 ARG A C 1
ATOM 3300 O O . ARG A 1 407 ? -7.650 20.225 44.624 1.00 41.81 407 ARG A O 1
ATOM 3307 N N . GLN A 1 408 ? -6.299 20.602 46.429 1.00 41.41 408 GLN A N 1
ATOM 3308 C CA . GLN A 1 408 ? -7.322 20.507 47.475 1.00 41.41 408 GLN A CA 1
ATOM 3309 C C . GLN A 1 408 ? -8.582 21.223 46.984 1.00 41.41 408 GLN A C 1
ATOM 3311 O O . GLN A 1 408 ? -8.618 22.456 46.921 1.00 41.41 408 GLN A O 1
ATOM 3316 N N . LEU A 1 409 ? -9.548 20.438 46.506 1.00 42.59 409 LEU A N 1
ATOM 3317 C CA . LEU A 1 409 ? -10.824 20.961 46.066 1.00 42.59 409 LEU A CA 1
ATOM 3318 C C . LEU A 1 409 ? -11.493 21.444 47.344 1.00 42.59 409 LEU A C 1
ATOM 3320 O O . LEU A 1 409 ? -11.355 20.838 48.410 1.00 42.59 409 LEU A O 1
ATOM 3324 N N . LYS A 1 410 ? -12.109 22.621 47.270 1.00 39.81 410 LYS A N 1
ATOM 3325 C CA . LYS A 1 410 ? -12.817 23.173 48.421 1.00 39.81 410 LYS A CA 1
ATOM 3326 C C . LYS A 1 410 ? -13.888 22.161 48.828 1.00 39.81 410 LYS A C 1
ATOM 3328 O O . LYS A 1 410 ? -14.519 21.549 47.970 1.00 39.81 410 LYS A O 1
ATOM 3333 N N . THR A 1 411 ? -14.075 21.990 50.131 1.00 36.03 411 THR A N 1
ATOM 3334 C CA . THR A 1 411 ? -15.105 21.128 50.714 1.00 36.03 411 THR A CA 1
ATOM 3335 C C . THR A 1 411 ? -16.455 21.360 50.023 1.00 36.03 411 THR A C 1
ATOM 3337 O O . THR A 1 411 ? -17.004 22.458 50.104 1.00 36.03 411 THR A O 1
ATOM 3340 N N . GLY A 1 412 ? -16.959 20.337 49.318 1.00 49.97 412 GLY A N 1
ATOM 3341 C CA . GLY A 1 412 ? -18.210 20.384 48.545 1.00 49.97 412 GLY A CA 1
ATOM 3342 C C . GLY A 1 412 ? -18.089 20.179 47.023 1.00 49.97 412 GLY A C 1
ATOM 3343 O O . GLY A 1 412 ? -19.122 20.155 46.362 1.00 49.97 412 GLY A O 1
ATOM 3344 N N . GLU A 1 413 ? -16.882 20.013 46.464 1.00 55.94 413 GLU A N 1
ATOM 3345 C CA . GLU A 1 413 ? -16.636 19.802 45.017 1.00 55.94 413 GLU A CA 1
ATOM 3346 C C . GLU A 1 413 ? -15.939 18.461 44.686 1.00 55.94 413 GLU A C 1
ATOM 3348 O O . GLU A 1 413 ? -15.202 18.363 43.701 1.00 55.94 413 GLU A O 1
ATOM 3353 N N . ASP A 1 414 ? -16.125 17.415 45.495 1.00 61.31 414 ASP A N 1
ATOM 3354 C CA . ASP A 1 414 ? -15.491 16.120 45.224 1.00 61.31 414 ASP A CA 1
ATOM 3355 C C . ASP A 1 414 ? -16.084 15.475 43.956 1.00 61.31 414 ASP A C 1
ATOM 3357 O O . ASP A 1 414 ? -17.309 15.362 43.834 1.00 61.31 414 ASP A O 1
ATOM 3361 N N . PRO A 1 415 ? -15.253 15.066 42.975 1.00 68.69 415 PRO A N 1
ATOM 3362 C CA . PRO A 1 415 ? -15.761 14.470 41.750 1.00 68.69 415 PRO A CA 1
ATOM 3363 C C . PRO A 1 415 ? -16.372 13.092 42.053 1.00 68.69 415 PRO A C 1
ATOM 3365 O O . PRO A 1 415 ? -15.786 12.315 42.810 1.00 68.69 415 PRO A O 1
ATOM 3368 N N . PRO A 1 416 ? -17.517 12.744 41.437 1.00 74.12 416 PRO A N 1
ATOM 3369 C CA . PRO A 1 416 ? -18.220 11.492 41.723 1.00 74.12 416 PRO A CA 1
ATOM 3370 C C . PRO A 1 416 ? -17.422 10.240 41.321 1.00 74.12 416 PRO A C 1
ATOM 3372 O O . PRO A 1 416 ? -17.693 9.150 41.822 1.00 74.12 416 PRO A O 1
ATOM 3375 N N . TYR A 1 417 ? -16.426 10.387 40.440 1.00 83.69 417 TYR A N 1
ATOM 3376 C CA . TYR A 1 417 ? -15.568 9.305 39.969 1.00 83.69 417 TYR A CA 1
ATOM 3377 C C . TYR A 1 417 ? -14.178 9.808 39.533 1.00 83.69 417 TYR A C 1
ATOM 3379 O O . TYR A 1 417 ? -13.996 10.971 39.165 1.00 83.69 417 TYR A O 1
ATOM 3387 N N . TYR A 1 418 ? -13.209 8.891 39.495 1.00 83.81 418 TYR A N 1
ATOM 3388 C CA . TYR A 1 418 ? -11.877 9.065 38.918 1.00 83.81 418 TYR A CA 1
ATOM 3389 C C . TYR A 1 418 ? -11.626 7.997 37.841 1.00 83.81 418 TYR A C 1
ATOM 3391 O O . TYR A 1 418 ? -11.578 6.811 38.174 1.00 83.81 418 TYR A O 1
ATOM 3399 N N . PRO A 1 419 ? -11.436 8.377 36.561 1.00 86.69 419 PRO A N 1
ATOM 3400 C CA . PRO A 1 419 ? -11.101 7.423 35.506 1.00 86.69 419 PRO A CA 1
ATOM 3401 C C . PRO A 1 419 ? -9.665 6.908 35.649 1.00 86.69 419 PRO A C 1
ATOM 3403 O O . PRO A 1 419 ? -8.712 7.693 35.626 1.00 86.69 419 PRO A O 1
ATOM 3406 N N . ILE A 1 420 ? -9.505 5.591 35.737 1.00 83.12 420 ILE A N 1
ATOM 3407 C CA . ILE A 1 420 ? -8.228 4.876 35.771 1.00 83.12 420 ILE A CA 1
ATOM 3408 C C . ILE A 1 420 ? -8.124 4.001 34.516 1.00 83.12 420 ILE A C 1
ATOM 3410 O O . ILE A 1 420 ? -9.069 3.307 34.152 1.00 83.12 420 ILE A O 1
ATOM 3414 N N . VAL A 1 421 ? -6.980 4.042 33.836 1.00 79.44 421 VAL A N 1
ATOM 3415 C CA . VAL A 1 421 ? -6.727 3.329 32.577 1.00 79.44 421 VAL A CA 1
ATOM 3416 C C . VAL A 1 421 ? -5.491 2.447 32.727 1.00 79.44 421 VAL A C 1
ATOM 3418 O O . VAL A 1 421 ? -4.404 2.933 33.055 1.00 79.44 421 VAL A O 1
ATOM 3421 N N . ASN A 1 422 ? -5.637 1.156 32.427 1.00 66.31 422 ASN A N 1
ATOM 3422 C CA . ASN A 1 422 ? -4.540 0.186 32.465 1.00 66.31 422 ASN A CA 1
ATOM 3423 C C . ASN A 1 422 ? -3.695 0.295 31.190 1.00 66.31 422 ASN A C 1
ATOM 3425 O O . ASN A 1 422 ? -4.074 -0.252 30.154 1.00 66.31 422 ASN A O 1
ATOM 3429 N N . SER A 1 423 ? -2.572 1.029 31.223 1.00 59.91 423 SER A N 1
ATOM 3430 C CA . SER A 1 423 ? -1.613 1.073 30.105 1.00 59.91 423 SER A CA 1
ATOM 3431 C C . SER A 1 423 ? -0.372 1.928 30.386 1.00 59.91 423 SER A C 1
ATOM 3433 O O . SER A 1 423 ? -0.465 3.009 30.976 1.00 59.91 423 SER A O 1
ATOM 3435 N N . ARG A 1 424 ? 0.771 1.548 29.792 1.00 55.03 424 ARG A N 1
ATOM 3436 C CA . ARG A 1 424 ? 1.877 2.476 29.503 1.00 55.03 424 ARG A CA 1
ATOM 3437 C C . ARG A 1 424 ? 1.394 3.528 28.490 1.00 55.03 424 ARG A C 1
ATOM 3439 O O . ARG A 1 424 ? 1.463 3.300 27.291 1.00 55.03 424 ARG A O 1
ATOM 3446 N N . ARG A 1 425 ? 0.887 4.668 28.986 1.00 58.00 425 ARG A N 1
ATOM 3447 C CA . ARG A 1 425 ? 0.535 5.917 28.262 1.00 58.00 425 ARG A CA 1
ATOM 3448 C C . ARG A 1 425 ? 0.234 5.714 26.760 1.00 58.00 425 ARG A C 1
ATOM 3450 O O . ARG A 1 425 ? 1.157 5.868 25.955 1.00 58.00 425 ARG A O 1
ATOM 3457 N N . PRO A 1 426 ? -1.030 5.478 26.357 1.00 54.34 426 PRO A N 1
ATOM 3458 C CA . PRO A 1 426 ? -1.436 5.325 24.961 1.00 54.34 426 PRO A CA 1
ATOM 3459 C C . PRO A 1 426 ? -1.420 6.691 24.258 1.00 54.34 426 PRO A C 1
ATOM 3461 O O . PRO A 1 426 ? -2.440 7.254 23.867 1.00 54.34 426 PRO A O 1
ATOM 3464 N N . LEU A 1 427 ? -0.238 7.287 24.146 1.00 57.66 427 LEU A N 1
ATOM 3465 C CA . LEU A 1 427 ? -0.028 8.501 23.388 1.00 57.66 427 LEU A CA 1
ATOM 3466 C C . LEU A 1 427 ? 0.132 8.095 21.936 1.00 57.66 427 LEU A C 1
ATOM 3468 O O . LEU A 1 427 ? 1.095 7.424 21.565 1.00 57.66 427 LEU A O 1
ATOM 3472 N N . ASN A 1 428 ? -0.813 8.536 21.114 1.00 66.56 428 ASN A N 1
ATOM 3473 C CA . ASN A 1 428 ? -0.695 8.397 19.677 1.00 66.56 428 ASN A CA 1
ATOM 3474 C C . ASN A 1 428 ? 0.652 8.990 19.223 1.00 66.56 428 ASN A C 1
ATOM 3476 O O . ASN A 1 428 ? 0.956 10.144 19.544 1.00 66.56 428 ASN A O 1
ATOM 3480 N N . LYS A 1 429 ? 1.456 8.208 18.486 1.00 68.56 429 LYS A N 1
ATOM 3481 C CA . LYS A 1 429 ? 2.794 8.619 18.029 1.00 68.56 429 LYS A CA 1
ATOM 3482 C C . LYS A 1 429 ? 2.745 9.969 17.292 1.00 68.56 429 LYS A C 1
ATOM 3484 O O . LYS A 1 429 ? 3.636 10.793 17.492 1.00 68.56 429 LYS A O 1
ATOM 3489 N N . LEU A 1 430 ? 1.663 10.261 16.558 1.00 64.25 430 LEU A N 1
ATOM 3490 C CA . LEU A 1 430 ? 1.470 11.523 15.828 1.00 64.25 430 LEU A CA 1
ATOM 3491 C C . LEU A 1 430 ? 1.419 12.769 16.722 1.00 64.25 430 LEU A C 1
ATOM 3493 O O . LEU A 1 430 ? 1.725 13.861 16.253 1.00 64.25 430 LEU A O 1
ATOM 3497 N N . LEU A 1 431 ? 1.122 12.640 18.020 1.00 63.75 431 LEU A N 1
ATOM 3498 C CA . LEU A 1 431 ? 1.202 13.769 18.957 1.00 63.75 431 LEU A CA 1
ATOM 3499 C C . LEU A 1 431 ? 2.644 14.277 19.142 1.00 63.75 431 LEU A C 1
ATOM 3501 O O . LEU A 1 431 ? 2.854 15.403 19.605 1.00 63.75 431 LEU A O 1
ATOM 3505 N N . ARG A 1 432 ? 3.648 13.467 18.782 1.00 56.94 432 ARG A N 1
ATOM 3506 C CA . ARG A 1 432 ? 5.075 13.761 18.970 1.00 56.94 432 ARG A CA 1
ATOM 3507 C C . ARG A 1 432 ? 5.851 13.963 17.666 1.00 56.94 432 ARG A C 1
ATOM 3509 O O . ARG A 1 432 ? 6.975 14.436 17.745 1.00 56.94 432 ARG A O 1
ATOM 3516 N N . VAL A 1 433 ? 5.261 13.664 16.505 1.00 54.06 433 VAL A N 1
ATOM 3517 C CA . VAL A 1 433 ? 5.953 13.718 15.202 1.00 54.06 433 VAL A CA 1
ATOM 3518 C C . VAL A 1 433 ? 6.288 15.157 14.796 1.00 54.06 433 VAL A C 1
ATOM 3520 O O . VAL A 1 433 ? 7.455 15.517 14.698 1.00 54.06 433 VAL A O 1
ATOM 3523 N N . ASN A 1 434 ? 5.287 16.011 14.575 1.00 57.28 434 ASN A N 1
ATOM 3524 C CA . ASN A 1 434 ? 5.481 17.432 14.266 1.00 57.28 434 ASN A CA 1
ATOM 3525 C C . ASN A 1 434 ? 4.229 18.250 14.640 1.00 57.28 434 ASN A C 1
ATOM 3527 O O . ASN A 1 434 ? 3.243 17.711 15.139 1.00 57.28 434 ASN A O 1
ATOM 3531 N N . ALA A 1 435 ? 4.256 19.568 14.424 1.00 56.50 435 ALA A N 1
ATOM 3532 C CA . ALA A 1 435 ? 3.132 20.436 14.782 1.00 56.50 435 ALA A CA 1
ATOM 3533 C C . ALA A 1 435 ? 1.848 20.154 13.972 1.00 56.50 435 ALA A C 1
ATOM 3535 O O . ALA A 1 435 ? 0.754 20.236 14.530 1.00 56.50 435 ALA A O 1
ATOM 3536 N N . GLU A 1 436 ? 1.965 19.804 12.686 1.00 62.38 436 GLU A N 1
ATOM 3537 C CA . GLU A 1 436 ? 0.825 19.530 11.798 1.00 62.38 436 GLU A CA 1
ATOM 3538 C C . GLU A 1 436 ? 0.128 18.214 12.169 1.00 62.38 436 GLU A C 1
ATOM 3540 O O . GLU A 1 436 ? -1.065 18.209 12.462 1.00 62.38 436 GLU A O 1
ATOM 3545 N N . SER A 1 437 ? 0.884 17.119 12.255 1.00 65.69 437 SER A N 1
ATOM 3546 C CA . SER A 1 437 ? 0.409 15.804 12.711 1.00 65.69 437 SER A CA 1
ATOM 3547 C C . SER A 1 437 ? -0.197 15.864 14.114 1.00 65.69 437 SER A C 1
ATOM 3549 O O . SER A 1 437 ? -1.269 15.305 14.337 1.00 65.69 437 SER A O 1
ATOM 3551 N N . ARG A 1 438 ? 0.407 16.619 15.042 1.00 71.12 438 ARG A N 1
ATOM 3552 C CA . ARG A 1 438 ? -0.160 16.853 16.377 1.00 71.12 438 ARG A CA 1
ATOM 3553 C C . ARG A 1 438 ? -1.498 17.580 16.302 1.00 71.12 438 ARG A C 1
ATOM 3555 O O . ARG A 1 438 ? -2.438 17.174 16.979 1.00 71.12 438 ARG A O 1
ATOM 3562 N N . LYS A 1 439 ? -1.606 18.634 15.486 1.00 73.12 439 LYS A N 1
ATOM 3563 C CA . LYS A 1 439 ? -2.862 19.376 15.301 1.00 73.12 439 LYS A CA 1
ATOM 3564 C C . LYS A 1 439 ? -3.957 18.475 14.727 1.00 73.12 439 LYS A C 1
ATOM 3566 O O . LYS A 1 439 ? -5.082 18.516 15.218 1.00 73.12 439 LYS A O 1
ATOM 3571 N N . VAL A 1 440 ? -3.629 17.640 13.739 1.00 75.50 440 VAL A N 1
ATOM 3572 C CA . VAL A 1 440 ? -4.574 16.669 13.167 1.00 75.50 440 VAL A CA 1
ATOM 3573 C C . VAL A 1 440 ? -4.972 15.616 14.198 1.00 75.50 440 VAL A C 1
ATOM 3575 O O . VAL A 1 440 ? -6.158 15.360 14.366 1.00 75.50 440 VAL A O 1
ATOM 3578 N N . ALA A 1 441 ? -4.018 15.064 14.949 1.00 77.94 441 ALA A N 1
ATOM 3579 C CA . ALA A 1 441 ? -4.287 14.068 15.982 1.00 77.94 441 ALA A CA 1
ATOM 3580 C C . ALA A 1 441 ? -5.187 14.595 17.106 1.00 77.94 441 ALA A C 1
ATOM 3582 O O . ALA A 1 441 ? -6.110 13.889 17.505 1.00 77.94 441 ALA A O 1
ATOM 3583 N N . LEU A 1 442 ? -4.961 15.825 17.575 1.00 83.94 442 LEU A N 1
ATOM 3584 C CA . LEU A 1 442 ? -5.819 16.483 18.567 1.00 83.94 442 LEU A CA 1
ATOM 3585 C C . LEU A 1 442 ? -7.204 16.816 17.996 1.00 83.94 442 LEU A C 1
ATOM 3587 O O . LEU A 1 442 ? -8.207 16.679 18.682 1.00 83.94 442 LEU A O 1
ATOM 3591 N N . SER A 1 443 ? -7.279 17.226 16.726 1.00 87.19 443 SER A N 1
ATOM 3592 C CA . SER A 1 443 ? -8.565 17.501 16.075 1.00 87.19 443 SER A CA 1
ATOM 3593 C C . SER A 1 443 ? -9.383 16.234 15.823 1.00 87.19 443 SER A C 1
ATOM 3595 O O . SER A 1 443 ? -10.611 16.295 15.849 1.00 87.19 443 SER A O 1
ATOM 3597 N N . PHE A 1 444 ? -8.724 15.117 15.516 1.00 90.69 444 PHE A N 1
ATOM 3598 C CA . PHE A 1 444 ? -9.370 13.829 15.286 1.00 90.69 444 PHE A CA 1
ATOM 3599 C C . PHE A 1 444 ? -9.873 13.237 16.608 1.00 90.69 444 PHE A C 1
ATOM 3601 O O . PHE A 1 444 ? -11.042 12.884 16.721 1.00 90.69 444 PHE A O 1
ATOM 3608 N N . HIS A 1 445 ? -9.026 13.210 17.639 1.00 89.94 445 HIS A N 1
ATOM 3609 C CA . HIS A 1 445 ? -9.387 12.749 18.980 1.00 89.94 445 HIS A CA 1
ATOM 3610 C C . HIS A 1 445 ? -9.881 13.901 19.851 1.00 89.94 445 HIS A C 1
ATOM 3612 O O . HIS A 1 445 ? -9.233 14.302 20.816 1.00 89.94 445 HIS A O 1
ATOM 3618 N N . ARG A 1 446 ? -11.027 14.455 19.465 1.00 91.56 446 ARG A N 1
ATOM 3619 C CA . ARG A 1 446 ? -11.538 15.716 20.015 1.00 91.56 446 ARG A CA 1
ATOM 3620 C C . ARG A 1 446 ? -11.830 15.698 21.520 1.00 91.56 446 ARG A C 1
ATOM 3622 O O . ARG A 1 446 ? -11.895 16.766 22.118 1.00 91.56 446 ARG A O 1
ATOM 3629 N N . VAL A 1 447 ? -12.080 14.527 22.108 1.00 91.69 447 VAL A N 1
ATOM 3630 C CA . VAL A 1 447 ? -12.435 14.396 23.523 1.00 91.69 447 VAL A CA 1
ATOM 3631 C C . VAL A 1 447 ? -11.157 14.167 24.313 1.00 91.69 447 VAL A C 1
ATOM 3633 O O . VAL A 1 447 ? -10.470 13.163 24.135 1.00 91.69 447 VAL A O 1
ATOM 3636 N N . HIS A 1 448 ? -10.817 15.110 25.185 1.00 90.38 448 HIS A N 1
ATOM 3637 C CA . HIS A 1 448 ? -9.617 15.036 26.013 1.00 90.38 448 HIS A CA 1
ATOM 3638 C C . HIS A 1 448 ? -10.033 14.712 27.445 1.00 90.38 448 HIS A C 1
ATOM 3640 O O . HIS A 1 448 ? -10.463 15.604 28.175 1.00 90.38 448 HIS A O 1
ATOM 3646 N N . LEU A 1 449 ? -9.922 13.444 27.841 1.00 88.44 449 LEU A N 1
ATOM 3647 C CA . LEU A 1 449 ? -10.354 12.978 29.156 1.00 88.44 449 LEU A CA 1
ATOM 3648 C C . LEU A 1 449 ? -9.152 12.894 30.113 1.00 88.44 449 LEU A C 1
ATOM 3650 O O . LEU A 1 449 ? -8.270 12.053 29.906 1.00 88.44 449 LEU A O 1
ATOM 3654 N N . PRO A 1 450 ? -9.091 13.730 31.166 1.00 87.69 450 PRO A N 1
ATOM 3655 C CA . PRO A 1 450 ? -8.124 13.568 32.243 1.00 87.69 450 PRO A CA 1
ATOM 3656 C C . PRO A 1 450 ? -8.350 12.238 32.966 1.00 87.69 450 PRO A C 1
ATOM 3658 O O . PRO A 1 450 ? -9.478 11.909 33.328 1.00 87.69 450 PRO A O 1
ATOM 3661 N N . CYS A 1 451 ? -7.280 11.483 33.184 1.00 84.12 451 CYS A N 1
ATOM 3662 C CA . CYS A 1 451 ? -7.342 10.158 33.791 1.00 84.12 451 CYS A CA 1
ATOM 3663 C C . CYS A 1 451 ? -6.051 9.827 34.546 1.00 84.12 451 CYS A C 1
ATOM 3665 O O . CYS A 1 451 ? -5.048 10.545 34.464 1.00 84.12 451 CYS A O 1
ATOM 3667 N N . TRP A 1 452 ? -6.067 8.697 35.240 1.00 82.38 452 TRP A N 1
ATOM 3668 C CA . TRP A 1 452 ? -4.911 8.126 35.917 1.00 82.38 452 TRP A CA 1
ATOM 3669 C C . TRP A 1 452 ? -4.455 6.861 35.198 1.00 82.38 452 TRP A C 1
ATOM 3671 O O . TRP A 1 452 ? -5.263 5.994 34.889 1.00 82.38 452 TRP A O 1
ATOM 3681 N N . PHE A 1 453 ? -3.162 6.747 34.917 1.00 77.25 453 PHE A N 1
ATOM 3682 C CA . PHE A 1 453 ? -2.576 5.540 34.341 1.00 77.25 453 PHE A CA 1
ATOM 3683 C C . PHE A 1 453 ? -2.014 4.649 35.438 1.00 77.25 453 PHE A C 1
ATOM 3685 O O . PHE A 1 453 ? -1.233 5.131 36.263 1.00 77.25 453 PHE A O 1
ATOM 3692 N N . GLN A 1 454 ? -2.373 3.368 35.397 1.00 73.00 454 GLN A N 1
ATOM 3693 C CA . GLN A 1 454 ? -1.824 2.326 36.259 1.00 73.00 454 GLN A CA 1
ATOM 3694 C C . GLN A 1 454 ? -0.739 1.536 35.512 1.00 73.00 454 GLN A C 1
ATOM 3696 O O . GLN A 1 454 ? -0.952 1.113 34.372 1.00 73.00 454 GLN A O 1
ATOM 3701 N N . ASP A 1 455 ? 0.429 1.364 36.141 1.00 60.84 455 ASP A N 1
ATOM 3702 C CA . ASP A 1 455 ? 1.536 0.574 35.590 1.00 60.84 455 ASP A CA 1
ATOM 3703 C C . ASP A 1 455 ? 1.264 -0.931 35.737 1.00 60.84 455 ASP A C 1
ATOM 3705 O O . ASP A 1 455 ? 0.895 -1.397 36.818 1.00 60.84 455 ASP A O 1
ATOM 3709 N N . ALA A 1 456 ? 1.449 -1.681 34.649 1.00 50.16 456 ALA A N 1
ATOM 3710 C CA . ALA A 1 456 ? 1.120 -3.104 34.559 1.00 50.16 456 ALA A CA 1
ATOM 3711 C C . ALA A 1 456 ? 2.048 -3.995 35.405 1.00 50.16 456 ALA A C 1
ATOM 3713 O O . ALA A 1 456 ? 1.644 -5.080 35.803 1.00 50.16 456 ALA A O 1
ATOM 3714 N N . GLU A 1 457 ? 3.265 -3.533 35.709 1.00 42.88 457 GLU A N 1
ATOM 3715 C CA . GLU A 1 457 ? 4.260 -4.262 36.521 1.00 42.88 457 GLU A CA 1
ATOM 3716 C C . GLU A 1 457 ? 4.130 -3.991 38.029 1.00 42.88 457 GLU A C 1
ATOM 3718 O O . GLU A 1 457 ? 4.928 -4.471 38.833 1.00 42.88 457 GLU A O 1
ATOM 3723 N N . SER A 1 458 ? 3.151 -3.181 38.433 1.00 41.81 458 SER A N 1
ATOM 3724 C CA . SER A 1 458 ? 3.019 -2.708 39.807 1.00 41.81 458 SER A CA 1
ATOM 3725 C C . SER A 1 458 ? 1.883 -3.425 40.542 1.00 41.81 458 SER A C 1
ATOM 3727 O O . SER A 1 458 ? 0.814 -3.657 39.976 1.00 41.81 458 SER A O 1
ATOM 3729 N N . VAL A 1 459 ? 2.098 -3.752 41.825 1.00 49.09 459 VAL A N 1
ATOM 3730 C CA . VAL A 1 459 ? 1.034 -4.205 42.743 1.00 49.09 459 VAL A CA 1
ATOM 3731 C C . VAL A 1 459 ? -0.148 -3.237 42.608 1.00 49.09 459 VAL A C 1
ATOM 3733 O O . VAL A 1 459 ? 0.110 -2.024 42.531 1.00 49.09 459 VAL A O 1
ATOM 3736 N N . PRO A 1 460 ? -1.413 -3.714 42.574 1.00 51.91 460 PRO A N 1
ATOM 3737 C CA . PRO A 1 460 ? -2.574 -2.847 42.433 1.00 51.91 460 PRO A CA 1
ATOM 3738 C C . PRO A 1 460 ? -2.440 -1.605 43.315 1.00 51.91 460 PRO A C 1
ATOM 3740 O O . PRO A 1 460 ? -2.201 -1.730 44.513 1.00 51.91 460 PRO A O 1
ATOM 3743 N N . ARG A 1 461 ? -2.576 -0.417 42.708 1.00 54.97 461 ARG A N 1
ATOM 3744 C CA . ARG A 1 461 ? -2.541 0.902 43.377 1.00 54.97 461 ARG A CA 1
ATOM 3745 C C . ARG A 1 461 ? -1.171 1.454 43.810 1.00 54.97 461 ARG A C 1
ATOM 3747 O O . ARG A 1 461 ? -1.139 2.537 44.378 1.00 54.97 461 ARG A O 1
ATOM 3754 N N . SER A 1 462 ? -0.042 0.814 43.493 1.00 53.84 462 SER A N 1
ATOM 3755 C CA . SER A 1 462 ? 1.277 1.315 43.942 1.00 53.84 462 SER A CA 1
ATOM 3756 C C . SER A 1 462 ? 1.896 2.429 43.072 1.00 53.84 462 SER A C 1
ATOM 3758 O O . SER A 1 462 ? 2.719 3.192 43.570 1.00 53.84 462 SER A O 1
ATOM 3760 N N . ARG A 1 463 ? 1.484 2.610 41.800 1.00 62.00 463 ARG A N 1
ATOM 3761 C CA . ARG A 1 463 ? 1.922 3.742 40.944 1.00 62.00 463 ARG A CA 1
ATOM 3762 C C . ARG A 1 463 ? 0.832 4.233 39.985 1.00 62.00 463 ARG A C 1
ATOM 3764 O O . ARG A 1 463 ? 0.728 3.753 38.857 1.00 62.00 463 ARG A O 1
ATOM 3771 N N . LEU A 1 464 ? 0.058 5.238 40.402 1.00 72.56 464 LEU A N 1
ATOM 3772 C CA . LEU A 1 464 ? -0.821 5.991 39.498 1.00 72.56 464 LEU A CA 1
ATOM 3773 C C . LEU A 1 464 ? -0.118 7.253 38.990 1.00 72.56 464 LEU A C 1
ATOM 3775 O O . LEU A 1 464 ? 0.466 8.015 39.762 1.00 72.56 464 LEU A O 1
ATOM 3779 N N . THR A 1 465 ? -0.199 7.504 37.683 1.00 73.12 465 THR A N 1
ATOM 3780 C CA . THR A 1 465 ? 0.304 8.747 37.080 1.00 73.12 465 THR A CA 1
ATOM 3781 C C . THR A 1 465 ? -0.817 9.515 36.401 1.00 73.12 465 THR A C 1
ATOM 3783 O O . THR A 1 465 ? -1.549 8.962 35.584 1.00 73.12 465 THR A O 1
ATOM 3786 N N . ALA A 1 466 ? -0.951 10.799 36.730 1.00 77.19 466 ALA A N 1
ATOM 3787 C CA . ALA A 1 466 ? -1.927 11.663 36.081 1.00 77.19 466 ALA A CA 1
ATOM 3788 C C . ALA A 1 466 ? -1.582 11.848 34.596 1.00 77.19 466 ALA A C 1
ATOM 3790 O O . ALA A 1 466 ? -0.416 12.010 34.216 1.00 77.19 466 ALA A O 1
ATOM 3791 N N . GLY A 1 467 ? -2.605 11.863 33.751 1.00 78.62 467 GLY A N 1
ATOM 3792 C CA . GLY A 1 467 ? -2.458 12.136 32.334 1.00 78.62 467 GLY A CA 1
ATOM 3793 C C . GLY A 1 467 ? -3.794 12.361 31.641 1.00 78.62 467 GLY A C 1
ATOM 3794 O O . GLY A 1 467 ? -4.783 12.758 32.254 1.00 78.62 467 GLY A O 1
ATOM 3795 N N . THR A 1 468 ? -3.806 12.179 30.327 1.00 83.75 468 THR A N 1
ATOM 3796 C CA . THR A 1 468 ? -4.982 12.434 29.494 1.00 83.75 468 THR A CA 1
ATOM 3797 C C . THR A 1 468 ? -5.034 11.393 28.394 1.00 83.75 468 THR A C 1
ATOM 3799 O O . THR A 1 468 ? -4.029 11.184 27.705 1.00 83.75 468 THR A O 1
ATOM 3802 N N . ILE A 1 469 ? -6.193 10.761 28.222 1.00 85.44 469 ILE A N 1
ATOM 3803 C CA . ILE A 1 469 ? -6.490 9.988 27.018 1.00 85.44 469 ILE A CA 1
ATOM 3804 C C . ILE A 1 469 ? -7.251 10.856 26.019 1.00 85.44 469 ILE A C 1
ATOM 3806 O O . ILE A 1 469 ? -8.054 11.714 26.383 1.00 85.44 469 ILE A O 1
ATOM 3810 N N . TYR A 1 470 ? -6.951 10.634 24.745 1.00 87.75 470 TYR A N 1
ATOM 3811 C CA . TYR A 1 470 ? -7.528 11.361 23.623 1.00 87.75 470 TYR A CA 1
ATOM 3812 C C . TYR A 1 470 ? -8.479 10.418 22.899 1.00 87.75 470 TYR A C 1
ATOM 3814 O O . TYR A 1 470 ? -8.021 9.408 22.360 1.00 87.75 470 TYR A O 1
ATOM 3822 N N . ILE A 1 471 ? -9.770 10.740 22.897 1.00 89.56 471 ILE A N 1
ATOM 3823 C CA . ILE A 1 471 ? -10.857 9.880 22.424 1.00 89.56 471 ILE A CA 1
ATOM 3824 C C . ILE A 1 471 ? -11.531 10.514 21.198 1.00 89.56 471 ILE A C 1
ATOM 3826 O O . ILE A 1 471 ? -11.783 11.721 21.136 1.00 89.56 471 ILE A O 1
ATOM 3830 N N . ASN A 1 472 ? -11.830 9.677 20.214 1.00 91.94 472 ASN A N 1
ATOM 3831 C CA . ASN A 1 472 ? -12.730 9.924 19.104 1.00 91.94 472 ASN A CA 1
ATOM 3832 C C . ASN A 1 472 ? -13.961 9.009 19.280 1.00 91.94 472 ASN A C 1
ATOM 3834 O O . ASN A 1 472 ? -13.865 7.820 18.978 1.00 91.94 472 ASN A O 1
ATOM 3838 N N . PRO A 1 473 ? -15.094 9.532 19.786 1.00 91.56 473 PRO A N 1
ATOM 3839 C CA . PRO A 1 473 ? -16.288 8.746 20.091 1.00 91.56 473 PRO A CA 1
ATOM 3840 C C . PRO A 1 473 ? -16.785 7.806 18.992 1.00 91.56 473 PRO A C 1
ATOM 3842 O O . PRO A 1 473 ? -17.318 6.752 19.311 1.00 91.56 473 PRO A O 1
ATOM 3845 N N . GLU A 1 474 ? -16.606 8.176 17.724 1.00 89.44 474 GLU A N 1
ATOM 3846 C CA . GLU A 1 474 ? -17.046 7.432 16.544 1.00 89.44 474 GLU A CA 1
ATOM 3847 C C . GLU A 1 474 ? -16.128 6.242 16.208 1.00 89.44 474 GLU A C 1
ATOM 3849 O O . GLU A 1 474 ? -16.559 5.323 15.519 1.00 89.44 474 GLU A O 1
ATOM 3854 N N . TYR A 1 475 ? -14.875 6.236 16.680 1.00 88.56 475 TYR A N 1
ATOM 3855 C CA . TYR A 1 475 ? -13.882 5.185 16.388 1.00 88.56 475 TYR A CA 1
ATOM 3856 C C . TYR A 1 475 ? -13.497 4.353 17.614 1.00 88.56 475 TYR A C 1
ATOM 3858 O O . TYR A 1 475 ? -13.109 3.194 17.474 1.00 88.56 475 TYR A O 1
ATOM 3866 N N . ASP A 1 476 ? -13.558 4.948 18.803 1.00 88.31 476 ASP A N 1
ATOM 3867 C CA . ASP A 1 476 ? -13.068 4.328 20.026 1.00 88.31 476 ASP A CA 1
ATOM 3868 C C . ASP A 1 476 ? -14.202 3.703 20.835 1.00 88.31 476 ASP A C 1
ATOM 3870 O O . ASP A 1 476 ? -15.207 4.353 21.120 1.00 88.31 476 ASP A O 1
ATOM 3874 N N . PHE A 1 477 ? -13.982 2.468 21.269 1.00 86.75 477 PHE A N 1
ATOM 3875 C CA . PHE A 1 477 ? -14.791 1.744 22.235 1.00 86.75 477 PHE A CA 1
ATOM 3876 C C . PHE A 1 477 ? -14.337 2.085 23.648 1.00 86.75 477 PHE A C 1
ATOM 3878 O O . PHE A 1 477 ? -13.145 2.037 23.969 1.00 86.75 477 PHE A O 1
ATOM 3885 N N . LEU A 1 478 ? -15.291 2.394 24.518 1.00 87.38 478 LEU A N 1
ATOM 3886 C CA . LEU A 1 478 ? -15.033 2.555 25.944 1.00 87.38 478 LEU A CA 1
ATOM 3887 C C . LEU A 1 478 ? -15.533 1.312 26.674 1.00 87.38 478 LEU A C 1
ATOM 3889 O O . LEU A 1 478 ? -16.734 1.078 26.752 1.00 87.38 478 LEU A O 1
ATOM 3893 N N . HIS A 1 479 ? -14.610 0.515 27.205 1.00 83.50 479 HIS A N 1
ATOM 3894 C CA . HIS A 1 479 ? -14.923 -0.613 28.072 1.00 83.50 479 HIS A CA 1
ATOM 3895 C C . HIS A 1 479 ? -14.883 -0.135 29.522 1.00 83.50 479 HIS A C 1
ATOM 3897 O O . HIS A 1 479 ? -13.812 -0.031 30.120 1.00 83.50 479 HIS A O 1
ATOM 3903 N N . VAL A 1 480 ? -16.049 0.181 30.084 1.00 79.25 480 VAL A N 1
ATOM 3904 C CA . VAL A 1 480 ? -16.165 0.723 31.446 1.00 79.25 480 VAL A CA 1
ATOM 3905 C C . VAL A 1 480 ? -16.412 -0.412 32.437 1.00 79.25 480 VAL A C 1
ATOM 3907 O O . VAL A 1 480 ? -17.408 -1.113 32.322 1.00 79.25 480 VAL A O 1
ATOM 3910 N N . GLN A 1 481 ? -15.520 -0.600 33.416 1.00 68.56 481 GLN A N 1
ATOM 3911 C CA . GLN A 1 481 ? -15.439 -1.844 34.198 1.00 68.56 481 GLN A CA 1
ATOM 3912 C C . GLN A 1 481 ? -16.064 -1.802 35.611 1.00 68.56 481 GLN A C 1
ATOM 3914 O O . GLN A 1 481 ? -16.130 -2.861 36.246 1.00 68.56 481 GLN A O 1
ATOM 3919 N N . GLN A 1 482 ? -16.623 -0.669 36.088 1.00 68.25 482 GLN A N 1
ATOM 3920 C CA . GLN A 1 482 ? -17.230 -0.555 37.439 1.00 68.25 482 GLN A CA 1
ATOM 3921 C C . GLN A 1 482 ? -18.449 0.411 37.560 1.00 68.25 482 GLN A C 1
ATOM 3923 O O . GLN A 1 482 ? -18.476 1.437 36.891 1.00 68.25 482 GLN A O 1
ATOM 3928 N N . GLY A 1 483 ? -19.417 0.059 38.439 1.00 58.66 483 GLY A N 1
ATOM 3929 C CA . GLY A 1 483 ? -20.412 0.877 39.190 1.00 58.66 483 GLY A CA 1
ATOM 3930 C C . GLY A 1 483 ? -21.427 1.800 38.472 1.00 58.66 483 GLY A C 1
ATOM 3931 O O . GLY A 1 483 ? -21.049 2.832 37.923 1.00 58.66 483 GLY A O 1
ATOM 3932 N N . THR A 1 484 ? -22.737 1.523 38.604 1.00 58.41 484 THR A N 1
ATOM 3933 C CA . THR A 1 484 ? -23.866 2.201 37.908 1.00 58.41 484 THR A CA 1
ATOM 3934 C C . THR A 1 484 ? -23.926 3.731 37.996 1.00 58.41 484 THR A C 1
ATOM 3936 O O . THR A 1 484 ? -24.167 4.393 36.990 1.00 58.41 484 THR A O 1
ATOM 3939 N N . MET A 1 485 ? -23.736 4.327 39.176 1.00 59.12 485 MET A N 1
ATOM 3940 C CA . MET A 1 485 ? -23.908 5.785 39.317 1.00 59.12 485 MET A CA 1
ATOM 3941 C C . MET A 1 485 ? -22.736 6.556 38.711 1.00 59.12 485 MET A C 1
ATOM 3943 O O . MET A 1 485 ? -22.933 7.561 38.031 1.00 59.12 485 MET A O 1
ATOM 3947 N N . ALA A 1 486 ? -21.522 6.024 38.872 1.00 74.81 486 ALA A N 1
ATOM 3948 C CA . ALA A 1 486 ? -20.330 6.595 38.270 1.00 74.81 486 ALA A CA 1
ATOM 3949 C C . ALA A 1 486 ? -20.372 6.504 36.741 1.00 74.81 486 ALA A C 1
ATOM 3951 O O . ALA A 1 486 ? -19.936 7.446 36.093 1.00 74.81 486 ALA A O 1
ATOM 3952 N N . ILE A 1 487 ? -20.911 5.424 36.152 1.00 82.56 487 ILE A N 1
ATOM 3953 C CA . ILE A 1 487 ? -21.005 5.313 34.687 1.00 82.56 487 ILE A CA 1
ATOM 3954 C C . ILE A 1 487 ? -22.031 6.286 34.096 1.00 82.56 487 ILE A C 1
ATOM 3956 O O . ILE A 1 487 ? -21.737 6.897 33.073 1.00 82.56 487 ILE A O 1
ATOM 3960 N N . VAL A 1 488 ? -23.188 6.500 34.736 1.00 85.81 488 VAL A N 1
ATOM 3961 C CA . VAL A 1 488 ? -24.168 7.500 34.268 1.00 85.81 488 VAL A CA 1
ATOM 3962 C C . VAL A 1 488 ? -23.554 8.899 34.310 1.00 85.81 488 VAL A C 1
ATOM 3964 O O . VAL A 1 488 ? -23.603 9.617 33.310 1.00 85.81 488 VAL A O 1
ATOM 3967 N N . ASP A 1 489 ? -22.916 9.257 35.427 1.00 86.50 489 ASP A N 1
ATOM 3968 C CA . ASP A 1 489 ? -22.229 10.541 35.586 1.00 86.50 489 ASP A CA 1
ATOM 3969 C C . ASP A 1 489 ? -21.075 10.697 34.591 1.00 86.50 489 ASP A C 1
ATOM 3971 O O . ASP A 1 489 ? -20.976 11.716 33.911 1.00 86.50 489 ASP A O 1
ATOM 3975 N N . PHE A 1 490 ? -20.246 9.664 34.441 1.00 89.19 490 PHE A N 1
ATOM 3976 C CA . PHE A 1 490 ? -19.119 9.639 33.513 1.00 89.19 490 PHE A CA 1
ATOM 3977 C C . PHE A 1 490 ? -19.557 9.848 32.070 1.00 89.19 490 PHE A C 1
ATOM 3979 O O . PHE A 1 490 ? -18.983 10.670 31.361 1.00 89.19 490 PHE A O 1
ATOM 3986 N N . VAL A 1 491 ? -20.588 9.131 31.629 1.00 89.56 491 VAL A N 1
ATOM 3987 C CA . VAL A 1 491 ? -21.089 9.212 30.257 1.00 89.56 491 VAL A CA 1
ATOM 3988 C C . VAL A 1 491 ? -21.745 10.574 29.996 1.00 89.56 491 VAL A C 1
ATOM 3990 O O . VAL A 1 491 ? -21.515 11.177 28.943 1.00 89.56 491 VAL A O 1
ATOM 3993 N N . CYS A 1 492 ? -22.483 11.117 30.972 1.00 90.69 492 CYS A N 1
ATOM 3994 C CA . CYS A 1 492 ? -23.037 12.471 30.891 1.00 90.69 492 CYS A CA 1
ATOM 3995 C C . CYS A 1 492 ? -21.939 13.544 30.829 1.00 90.69 492 CYS A C 1
ATOM 3997 O O . CYS A 1 492 ? -22.010 14.448 29.991 1.00 90.69 492 CYS A O 1
ATOM 3999 N N . ASP A 1 493 ? -20.907 13.444 31.666 1.00 90.44 493 ASP A N 1
ATOM 4000 C CA . ASP A 1 493 ? -19.760 14.355 31.664 1.00 90.44 493 ASP A CA 1
ATOM 4001 C C . ASP A 1 493 ? -18.956 14.240 30.366 1.00 90.44 493 ASP A C 1
ATOM 4003 O O . ASP A 1 493 ? -18.513 15.248 29.813 1.00 90.44 493 ASP A O 1
ATOM 4007 N N . LEU A 1 494 ? -18.788 13.029 29.831 1.00 91.62 494 LEU A N 1
ATOM 4008 C CA . LEU A 1 494 ? -18.092 12.815 28.567 1.00 91.62 494 LEU A CA 1
ATOM 4009 C C . LEU A 1 494 ? -18.743 13.626 27.442 1.00 91.62 494 LEU A C 1
ATOM 4011 O O . LEU A 1 494 ? -18.032 14.268 26.674 1.00 91.62 494 LEU A O 1
ATOM 4015 N N . LYS A 1 495 ? -20.081 13.662 27.389 1.00 93.19 495 LYS A N 1
ATOM 4016 C CA . LYS A 1 495 ? -20.832 14.473 26.422 1.00 93.19 495 LYS A CA 1
ATOM 4017 C C . LYS A 1 495 ? -20.802 15.964 26.749 1.00 93.19 495 LYS A C 1
ATOM 4019 O O . LYS A 1 495 ? -20.572 16.758 25.850 1.00 93.19 495 LYS A O 1
ATOM 4024 N N . THR A 1 496 ? -21.062 16.346 27.998 1.00 91.88 496 THR A N 1
ATOM 4025 C CA . THR A 1 496 ? -21.346 17.751 28.358 1.00 91.88 496 THR A CA 1
ATOM 4026 C C . THR A 1 496 ? -20.114 18.571 28.730 1.00 91.88 496 THR A C 1
ATOM 4028 O O . THR A 1 496 ? -20.101 19.786 28.538 1.00 91.88 496 THR A O 1
ATOM 4031 N N . LYS A 1 497 ? -19.077 17.928 29.272 1.00 89.75 497 LYS A N 1
ATOM 4032 C CA . LYS A 1 497 ? -17.866 18.578 29.786 1.00 89.75 497 LYS A CA 1
ATOM 4033 C C . LYS A 1 497 ? -16.660 18.364 28.880 1.00 89.75 497 LYS A C 1
ATOM 4035 O O . LYS A 1 497 ? -15.846 19.275 28.740 1.00 89.75 497 LYS A O 1
ATOM 4040 N N . TYR A 1 498 ? -16.524 17.172 28.298 1.00 90.88 498 TYR A N 1
ATOM 4041 C CA . TYR A 1 498 ? -15.309 16.782 27.573 1.00 90.88 498 TYR A CA 1
ATOM 4042 C C . TYR A 1 498 ? -15.465 16.745 26.049 1.00 90.88 498 TYR A C 1
ATOM 4044 O O . TYR A 1 498 ? -14.465 16.925 25.352 1.00 90.88 498 TYR A O 1
ATOM 4052 N N . ASP A 1 499 ? -16.673 16.536 25.519 1.00 92.88 499 ASP A N 1
ATOM 4053 C CA . ASP A 1 499 ? -16.927 16.538 24.079 1.00 92.88 499 ASP A CA 1
ATOM 4054 C C . ASP A 1 499 ? -17.362 17.923 23.580 1.00 92.88 499 ASP A C 1
ATOM 4056 O O . ASP A 1 499 ? -18.514 18.317 23.764 1.00 92.88 499 ASP A O 1
ATOM 4060 N N . PRO A 1 500 ? -16.495 18.659 22.859 1.00 91.00 500 PRO A N 1
ATOM 4061 C CA . PRO A 1 500 ? -16.844 19.980 22.342 1.00 91.00 500 PRO A CA 1
ATOM 4062 C C . PRO A 1 500 ? -17.992 19.954 21.320 1.00 91.00 500 PRO A C 1
ATOM 4064 O O . PRO A 1 500 ? -18.534 21.009 20.993 1.00 91.00 500 PRO A O 1
ATOM 4067 N N . ARG A 1 501 ? -18.357 18.781 20.782 1.00 90.50 501 ARG A N 1
ATOM 4068 C CA . ARG A 1 501 ? -19.488 18.622 19.857 1.00 90.50 501 ARG A CA 1
ATOM 4069 C C . ARG A 1 501 ? -20.782 18.185 20.544 1.00 90.50 501 ARG A C 1
ATOM 4071 O O . ARG A 1 501 ? -21.793 18.094 19.857 1.00 90.50 501 ARG A O 1
ATOM 4078 N N . ASN A 1 502 ? -20.768 17.918 21.854 1.00 90.94 502 ASN A N 1
ATOM 4079 C CA . ASN A 1 502 ? -21.903 17.364 22.598 1.00 90.94 502 ASN A CA 1
ATOM 4080 C C . ASN A 1 502 ? -22.512 16.108 21.941 1.00 90.94 502 ASN A C 1
ATOM 4082 O O . ASN A 1 502 ? -23.718 15.883 22.040 1.00 90.94 502 ASN A O 1
ATOM 4086 N N . VAL A 1 503 ? -21.713 15.280 21.259 1.00 89.62 503 VAL A N 1
ATOM 4087 C CA . VAL A 1 503 ? -22.194 14.007 20.698 1.00 89.62 503 VAL A CA 1
ATOM 4088 C C . VAL A 1 503 ? -22.262 12.977 21.823 1.00 89.62 503 VAL A C 1
ATOM 4090 O O . VAL A 1 503 ? -23.306 12.358 22.019 1.00 89.62 503 VAL A O 1
ATOM 4093 N N . GLY A 1 504 ? -21.204 12.893 22.634 1.00 88.50 504 GLY A N 1
ATOM 4094 C CA . GLY A 1 504 ? -21.033 11.827 23.621 1.00 88.50 504 GLY A CA 1
ATOM 4095 C C . GLY A 1 504 ? -20.456 10.567 22.979 1.00 88.50 504 GLY A C 1
ATOM 4096 O O . GLY A 1 504 ? -20.032 10.595 21.825 1.00 88.50 504 GLY A O 1
ATOM 4097 N N . MET A 1 505 ? -20.393 9.467 23.731 1.00 90.12 505 MET A N 1
ATOM 4098 C CA . MET A 1 505 ? -19.875 8.193 23.217 1.00 90.12 505 MET A CA 1
ATOM 4099 C C . MET A 1 505 ? -20.798 7.585 22.151 1.00 90.12 505 MET A C 1
ATOM 4101 O O . MET A 1 505 ? -22.015 7.736 22.235 1.00 90.12 505 MET A O 1
ATOM 4105 N N . ARG A 1 506 ? -20.214 6.871 21.179 1.00 90.25 506 ARG A N 1
ATOM 4106 C CA . ARG A 1 506 ? -20.957 6.104 20.163 1.00 90.25 506 ARG A CA 1
ATOM 4107 C C . ARG A 1 506 ? -20.725 4.599 20.268 1.00 90.25 506 ARG A C 1
ATOM 4109 O O . ARG A 1 506 ? -21.612 3.836 19.914 1.00 90.25 506 ARG A O 1
ATOM 4116 N N . ASN A 1 507 ? -19.568 4.179 20.776 1.00 88.06 507 ASN A N 1
ATOM 4117 C CA . ASN A 1 507 ? -19.195 2.772 20.877 1.00 88.06 507 ASN A CA 1
ATOM 4118 C C . ASN A 1 507 ? -18.906 2.396 22.336 1.00 88.06 507 ASN A C 1
ATOM 4120 O O . ASN A 1 507 ? -18.037 2.990 22.984 1.00 88.06 507 ASN A O 1
ATOM 4124 N N . LEU A 1 508 ? -19.635 1.413 22.860 1.00 86.44 508 LEU A N 1
ATOM 4125 C CA . LEU A 1 508 ? -19.588 1.014 24.268 1.00 86.44 508 LEU A CA 1
ATOM 4126 C C . LEU A 1 508 ? -19.297 -0.483 24.387 1.00 86.44 508 LEU A C 1
ATOM 4128 O O . LEU A 1 508 ? -19.863 -1.277 23.650 1.00 86.44 508 LEU A O 1
ATOM 4132 N N . ALA A 1 509 ? -18.455 -0.877 25.338 1.00 82.56 509 ALA A N 1
ATOM 4133 C CA . ALA A 1 509 ? -18.269 -2.279 25.704 1.00 82.56 509 ALA A CA 1
ATOM 4134 C C . ALA A 1 509 ? -18.610 -2.473 27.189 1.00 82.56 509 ALA A C 1
ATOM 4136 O O . ALA A 1 509 ? -18.162 -1.701 28.044 1.00 82.56 509 ALA A O 1
ATOM 4137 N N . LEU A 1 510 ? -19.429 -3.478 27.500 1.00 79.50 510 LEU A N 1
ATOM 4138 C CA . LEU A 1 510 ? -19.971 -3.727 28.838 1.00 79.50 510 LEU A CA 1
ATOM 4139 C C . LEU A 1 510 ? -19.748 -5.173 29.251 1.00 79.50 510 LEU A C 1
ATOM 4141 O O . LEU A 1 510 ? -20.138 -6.085 28.536 1.00 79.50 510 LEU A O 1
ATOM 4145 N N . CYS A 1 511 ? -19.189 -5.397 30.438 1.00 75.94 511 CYS A N 1
ATOM 4146 C CA . CYS A 1 511 ? -18.953 -6.745 30.946 1.00 75.94 511 CYS A CA 1
ATOM 4147 C C . CYS A 1 511 ? -19.985 -7.162 31.993 1.00 75.94 511 CYS A C 1
ATOM 4149 O O . CYS A 1 511 ? -20.860 -6.393 32.400 1.00 75.94 511 CYS A O 1
ATOM 4151 N N . ARG A 1 512 ? -19.841 -8.387 32.510 1.00 73.44 512 ARG A N 1
ATOM 4152 C CA . ARG A 1 512 ? -20.671 -8.903 33.613 1.00 73.44 512 ARG A CA 1
ATOM 4153 C C . ARG A 1 512 ? -20.747 -7.979 34.831 1.00 73.44 512 ARG A C 1
ATOM 4155 O O . ARG A 1 512 ? -21.736 -8.024 35.551 1.00 73.44 512 ARG A O 1
ATOM 4162 N N . ASN A 1 513 ? -19.719 -7.162 35.080 1.00 71.75 513 ASN A N 1
ATOM 4163 C CA . ASN A 1 513 ? -19.716 -6.239 36.215 1.00 71.75 513 ASN A CA 1
ATOM 4164 C C . ASN A 1 513 ? -20.797 -5.157 36.057 1.00 71.75 513 ASN A C 1
ATOM 4166 O O . ASN A 1 513 ? -21.270 -4.631 37.060 1.00 71.75 513 ASN A O 1
ATOM 4170 N N . GLN A 1 514 ? -21.179 -4.837 34.814 1.00 77.00 514 GLN A N 1
ATOM 4171 C CA . GLN A 1 514 ? -22.236 -3.884 34.476 1.00 77.00 514 GLN A CA 1
ATOM 4172 C C . GLN A 1 514 ? -23.571 -4.587 34.206 1.00 77.00 514 GLN A C 1
ATOM 4174 O O . GLN A 1 514 ? -24.606 -3.976 34.445 1.00 77.00 514 GLN A O 1
ATOM 4179 N N . LEU A 1 515 ? -23.552 -5.829 33.702 1.00 74.31 515 LEU A N 1
ATOM 4180 C CA . LEU A 1 515 ? -24.718 -6.511 33.117 1.00 74.31 515 LEU A CA 1
ATOM 4181 C C . LEU A 1 515 ? -24.911 -7.953 33.620 1.00 74.31 515 LEU A C 1
ATOM 4183 O O . LEU A 1 515 ? -25.103 -8.887 32.844 1.00 74.31 515 LEU A O 1
ATOM 4187 N N . GLY A 1 516 ? -24.838 -8.163 34.932 1.00 68.12 516 GLY A N 1
ATOM 4188 C CA . GLY A 1 516 ? -24.832 -9.498 35.547 1.00 68.12 516 GLY A CA 1
ATOM 4189 C C . GLY A 1 516 ? -25.979 -9.784 36.518 1.00 68.12 516 GLY A C 1
ATOM 4190 O O . GLY A 1 516 ? -26.004 -10.866 37.109 1.00 68.12 516 GLY A O 1
ATOM 4191 N N . GLY A 1 517 ? -26.916 -8.852 36.713 1.00 68.31 517 GLY A N 1
ATOM 4192 C CA . GLY A 1 517 ? -27.898 -8.919 37.799 1.00 68.31 517 GLY A CA 1
ATOM 4193 C C . GLY A 1 517 ? -27.293 -8.630 39.176 1.00 68.31 517 GLY A C 1
ATOM 4194 O O . GLY A 1 517 ? -27.789 -9.130 40.183 1.00 68.31 517 GLY A O 1
ATOM 4195 N N . TYR A 1 518 ? -26.191 -7.876 39.220 1.00 72.12 518 TYR A N 1
ATOM 4196 C CA . TYR A 1 518 ? -25.638 -7.343 40.464 1.00 72.12 518 TYR A CA 1
ATOM 4197 C C . TYR A 1 518 ? -26.444 -6.115 40.899 1.00 72.12 518 TYR A C 1
ATOM 4199 O O . TYR A 1 518 ? -26.889 -5.345 40.052 1.00 72.12 518 TYR A O 1
ATOM 4207 N N . GLU A 1 519 ? -26.574 -5.878 42.207 1.00 69.81 519 GLU A N 1
ATOM 4208 C CA . GLU A 1 519 ? -27.306 -4.711 42.738 1.00 69.81 519 GLU A CA 1
ATOM 4209 C C . GLU A 1 519 ? -26.726 -3.367 42.259 1.00 69.81 519 GLU A C 1
ATOM 4211 O O . GLU A 1 519 ? -27.441 -2.376 42.159 1.00 69.81 519 GLU A O 1
ATOM 4216 N N . TRP A 1 520 ? -25.434 -3.343 41.919 1.00 69.75 520 TRP A N 1
ATOM 4217 C CA . TRP A 1 520 ? -24.700 -2.195 41.373 1.00 69.75 520 TRP A CA 1
ATOM 4218 C C . TRP A 1 520 ? -24.474 -2.278 39.851 1.00 69.75 520 TRP A C 1
ATOM 4220 O O . TRP A 1 520 ? -23.547 -1.649 39.331 1.00 69.75 520 TRP A O 1
ATOM 4230 N N . GLY A 1 521 ? -25.240 -3.112 39.144 1.00 76.06 521 GLY A N 1
ATOM 4231 C CA . GLY A 1 521 ? -25.242 -3.189 37.683 1.00 76.06 521 GLY A CA 1
ATOM 4232 C C . GLY A 1 521 ? -26.121 -2.109 37.048 1.00 76.06 521 GLY A C 1
ATOM 4233 O O . GLY A 1 521 ? -26.972 -1.505 37.706 1.00 76.06 521 GLY A O 1
ATOM 4234 N N . LEU A 1 522 ? -25.945 -1.869 35.747 1.00 82.50 522 LEU A N 1
ATOM 4235 C CA . LEU A 1 522 ? -26.864 -1.034 34.965 1.00 82.50 522 LEU A CA 1
ATOM 4236 C C . LEU A 1 522 ? -28.255 -1.662 34.890 1.00 82.50 522 LEU A C 1
ATOM 4238 O O . LEU A 1 522 ? -29.250 -0.943 34.916 1.00 82.50 522 LEU A O 1
ATOM 4242 N N . ASP A 1 523 ? -28.335 -2.991 34.850 1.00 80.19 523 ASP A N 1
ATOM 4243 C CA . ASP A 1 523 ? -29.594 -3.732 34.757 1.00 80.19 523 ASP A CA 1
ATOM 4244 C C . ASP A 1 523 ? -30.406 -3.747 36.066 1.00 80.19 523 ASP A C 1
ATOM 4246 O O . ASP A 1 523 ? -31.554 -4.184 36.070 1.00 80.19 523 ASP A O 1
ATOM 4250 N N . ALA A 1 524 ? -29.834 -3.222 37.156 1.00 81.25 524 ALA A N 1
ATOM 4251 C CA . ALA A 1 524 ? -30.499 -2.978 38.437 1.00 81.25 524 ALA A CA 1
ATOM 4252 C C . ALA A 1 524 ? -30.740 -1.477 38.718 1.00 81.25 524 ALA A C 1
ATOM 4254 O O . ALA A 1 524 ? -31.190 -1.112 39.807 1.00 81.25 524 ALA A O 1
ATOM 4255 N N . MET A 1 525 ? -30.434 -0.596 37.755 1.00 84.12 525 MET A N 1
ATOM 4256 C CA . MET A 1 525 ? -30.569 0.854 37.902 1.00 84.12 525 MET A CA 1
ATOM 4257 C C . MET A 1 525 ? -32.018 1.261 38.186 1.00 84.12 525 MET A C 1
ATOM 4259 O O . MET A 1 525 ? -32.955 0.771 37.558 1.00 84.12 525 MET A O 1
ATOM 4263 N N . ARG A 1 526 ? -32.201 2.234 39.082 1.00 84.56 526 ARG A N 1
ATOM 4264 C CA . ARG A 1 526 ? -33.504 2.840 39.375 1.00 84.56 526 ARG A CA 1
ATOM 4265 C C . ARG A 1 526 ? -33.560 4.251 38.793 1.00 84.56 526 ARG A C 1
ATOM 4267 O O . ARG A 1 526 ? -32.983 5.164 39.383 1.00 84.56 526 ARG A O 1
ATOM 4274 N N . PRO A 1 527 ? -34.262 4.478 37.666 1.00 83.25 527 PRO A N 1
ATOM 4275 C CA . PRO A 1 527 ? -34.280 5.787 37.013 1.00 83.25 527 PRO A CA 1
ATOM 4276 C C . PRO A 1 527 ? -34.762 6.937 37.907 1.00 83.25 527 PRO A C 1
ATOM 4278 O O . PRO A 1 527 ? -34.342 8.072 37.717 1.00 83.25 527 PRO A O 1
ATOM 4281 N N . SER A 1 528 ? -35.606 6.644 38.902 1.00 82.62 528 SER A N 1
ATOM 4282 C CA . SER A 1 528 ? -36.099 7.613 39.888 1.00 82.62 528 SER A CA 1
ATOM 4283 C C . SER A 1 528 ? -35.030 8.139 40.850 1.00 82.62 528 SER A C 1
ATOM 4285 O O . SER A 1 528 ? -35.238 9.181 41.463 1.00 82.62 528 SER A O 1
ATOM 4287 N N . GLU A 1 529 ? -33.919 7.419 41.023 1.00 84.00 529 GLU A N 1
ATOM 4288 C CA . GLU A 1 529 ? -32.811 7.802 41.912 1.00 84.00 529 GLU A CA 1
ATOM 4289 C C . GLU A 1 529 ? -31.760 8.667 41.189 1.00 84.00 529 GLU A C 1
ATOM 4291 O O . GLU A 1 529 ? -30.853 9.205 41.821 1.00 84.00 529 GLU A O 1
ATOM 4296 N N . ILE A 1 530 ? -31.892 8.842 39.869 1.00 85.06 530 ILE A N 1
ATOM 4297 C CA . ILE A 1 530 ? -30.986 9.640 39.040 1.00 85.06 530 ILE A CA 1
ATOM 4298 C C . ILE A 1 530 ? -31.619 10.999 38.752 1.00 85.06 530 ILE A C 1
ATOM 4300 O O . ILE A 1 530 ? -32.812 11.111 38.474 1.00 85.06 530 ILE A O 1
ATOM 4304 N N . GLU A 1 531 ? -30.798 12.050 38.777 1.00 87.44 531 GLU A N 1
ATOM 4305 C CA . GLU A 1 531 ? -31.241 13.400 38.442 1.00 87.44 531 GLU A CA 1
ATOM 4306 C C . GLU A 1 531 ? -31.931 13.423 37.058 1.00 87.44 531 GLU A C 1
ATOM 4308 O O . GLU A 1 531 ? -31.341 12.955 36.077 1.00 87.44 531 GLU A O 1
ATOM 4313 N N . PRO A 1 532 ? -33.143 14.000 36.924 1.00 88.38 532 PRO A N 1
ATOM 4314 C CA . PRO A 1 532 ? -33.895 13.962 35.666 1.00 88.38 532 PRO A CA 1
ATOM 4315 C C . PRO A 1 532 ? -33.128 14.518 34.456 1.00 88.38 532 PRO A C 1
ATOM 4317 O O . PRO A 1 532 ? -33.283 14.033 33.334 1.00 88.38 532 PRO A O 1
ATOM 4320 N N . SER A 1 533 ? -32.275 15.524 34.678 1.00 88.38 533 SER A N 1
ATOM 4321 C CA . SER A 1 533 ? -31.428 16.134 33.648 1.00 88.38 533 SER A CA 1
ATOM 4322 C C . SER A 1 533 ? -30.378 15.145 33.114 1.00 88.38 533 SER A C 1
ATOM 4324 O O . SER A 1 533 ? -30.245 14.999 31.895 1.00 88.38 533 SER A O 1
ATOM 4326 N N . LYS A 1 534 ? -29.699 14.418 34.012 1.00 89.00 534 LYS A N 1
ATOM 4327 C CA . LYS A 1 534 ? -28.709 13.380 33.704 1.00 89.00 534 LYS A CA 1
ATOM 4328 C C . LYS A 1 534 ? -29.357 12.169 33.060 1.00 89.00 534 LYS A C 1
ATOM 4330 O O . LYS A 1 534 ? -28.865 11.700 32.045 1.00 89.00 534 LYS A O 1
ATOM 4335 N N . MET A 1 535 ? -30.506 11.722 33.568 1.00 90.50 535 MET A N 1
ATOM 4336 C CA . MET A 1 535 ? -31.252 10.617 32.961 1.00 90.50 535 MET A CA 1
ATOM 4337 C C . MET A 1 535 ? -31.648 10.934 31.515 1.00 90.50 535 MET A C 1
ATOM 4339 O O . MET A 1 535 ? -31.506 10.091 30.634 1.00 90.50 535 MET A O 1
ATOM 4343 N N . ARG A 1 536 ? -32.080 12.169 31.230 1.00 90.31 536 ARG A N 1
ATOM 4344 C CA . ARG A 1 536 ? -32.380 12.599 29.856 1.00 90.31 536 ARG A CA 1
ATOM 4345 C C . ARG A 1 536 ? -31.148 12.534 28.945 1.00 90.31 536 ARG A C 1
ATOM 4347 O O . ARG A 1 536 ? -31.257 12.044 27.827 1.00 90.31 536 ARG A O 1
ATOM 4354 N N . ILE A 1 537 ? -29.996 13.017 29.416 1.00 91.19 537 ILE A N 1
ATOM 4355 C CA . ILE A 1 537 ? -28.734 12.989 28.656 1.00 91.19 537 ILE A CA 1
ATOM 4356 C C . ILE A 1 537 ? -28.263 11.548 28.445 1.00 91.19 537 ILE A C 1
ATOM 4358 O O . ILE A 1 537 ? -27.870 11.177 27.344 1.00 91.19 537 ILE A O 1
ATOM 4362 N N . PHE A 1 538 ? -28.342 10.725 29.486 1.00 90.94 538 PHE A N 1
ATOM 4363 C CA . PHE A 1 538 ? -28.008 9.311 29.428 1.00 90.94 538 PHE A CA 1
ATOM 4364 C C . PHE A 1 538 ? -28.878 8.588 28.395 1.00 90.94 538 PHE A C 1
ATOM 4366 O O . PHE A 1 538 ? -28.335 7.939 27.506 1.00 90.94 538 PHE A O 1
ATOM 4373 N N . LYS A 1 539 ? -30.205 8.791 28.418 1.00 89.94 539 LYS A N 1
ATOM 4374 C CA . LYS A 1 539 ? -31.131 8.269 27.396 1.00 89.94 539 LYS A CA 1
ATOM 4375 C C . LYS A 1 539 ? -30.724 8.683 25.982 1.00 89.94 539 LYS A C 1
ATOM 4377 O O . LYS A 1 539 ? -30.715 7.843 25.087 1.00 89.94 539 LYS A O 1
ATOM 4382 N N . GLU A 1 540 ? -30.374 9.952 25.779 1.00 89.62 540 GLU A N 1
ATOM 4383 C CA . GLU A 1 540 ? -29.924 10.462 24.479 1.00 89.62 540 GLU A CA 1
ATOM 4384 C C . GLU A 1 540 ? -28.647 9.759 24.001 1.00 89.62 540 GLU A C 1
ATOM 4386 O O . GLU A 1 540 ? -28.557 9.374 22.838 1.00 89.62 540 GLU A O 1
ATOM 4391 N N . ILE A 1 541 ? -27.680 9.550 24.899 1.00 90.75 541 ILE A N 1
ATOM 4392 C CA . ILE A 1 541 ? -26.423 8.872 24.575 1.00 90.75 541 ILE A CA 1
ATOM 4393 C C . ILE A 1 541 ? -26.667 7.401 24.248 1.00 90.75 541 ILE A C 1
ATOM 4395 O O . ILE A 1 541 ? -26.204 6.948 23.208 1.00 90.75 541 ILE A O 1
ATOM 4399 N N . ILE A 1 542 ? -27.416 6.673 25.085 1.00 89.44 542 ILE A N 1
ATOM 4400 C CA . ILE A 1 542 ? -27.713 5.253 24.847 1.00 89.44 542 ILE A CA 1
ATOM 4401 C C . ILE A 1 542 ? -28.503 5.065 23.544 1.00 89.44 542 ILE A C 1
ATOM 4403 O O . ILE A 1 542 ? -28.203 4.159 22.773 1.00 89.44 542 ILE A O 1
ATOM 4407 N N . SER A 1 543 ? -29.444 5.966 23.243 1.00 86.31 543 SER A N 1
ATOM 4408 C CA . SER A 1 543 ? -30.182 5.966 21.967 1.00 86.31 543 SER A CA 1
ATOM 4409 C C . SER A 1 543 ? -29.298 6.290 20.758 1.00 86.31 543 SER A C 1
ATOM 4411 O O . SER A 1 543 ? -29.665 5.999 19.624 1.00 86.31 543 SER A O 1
ATOM 4413 N N . GLY A 1 544 ? -28.164 6.949 20.990 1.00 86.94 544 GLY A N 1
ATOM 4414 C CA . GLY A 1 544 ? -27.204 7.355 19.977 1.00 86.94 544 GLY A CA 1
ATOM 4415 C C . GLY A 1 544 ? -25.987 6.439 19.876 1.00 86.94 544 GLY A C 1
ATOM 4416 O O . GLY A 1 544 ? -25.004 6.865 19.277 1.00 86.94 544 GLY A O 1
ATOM 4417 N N . LEU A 1 545 ? -25.995 5.240 20.460 1.00 88.50 545 LEU A N 1
ATOM 4418 C CA . LEU A 1 545 ? -24.897 4.289 20.281 1.00 88.50 545 LEU A CA 1
ATOM 4419 C C . LEU A 1 545 ? -24.945 3.675 18.876 1.00 88.50 545 LEU A C 1
ATOM 4421 O O . LEU A 1 545 ? -26.004 3.275 18.402 1.00 88.50 545 LEU A O 1
ATOM 4425 N N . ASP A 1 546 ? -23.787 3.608 18.223 1.00 83.81 546 ASP A N 1
ATOM 4426 C CA . ASP A 1 546 ? -23.587 2.874 16.972 1.00 83.81 546 ASP A CA 1
ATOM 4427 C C . ASP A 1 546 ? -23.385 1.385 17.246 1.00 83.81 546 ASP A C 1
ATOM 4429 O O . ASP A 1 546 ? -23.927 0.545 16.533 1.00 83.81 546 ASP A O 1
ATOM 4433 N N . GLN A 1 547 ? -22.593 1.057 18.274 1.00 81.38 547 GLN A N 1
ATOM 4434 C CA . GLN A 1 547 ? -22.258 -0.321 18.628 1.00 81.38 547 GLN A CA 1
ATOM 4435 C C . GLN A 1 547 ? -22.168 -0.511 20.143 1.00 81.38 547 GLN A C 1
ATOM 4437 O O . GLN A 1 547 ? -21.632 0.334 20.868 1.00 81.38 547 GLN A O 1
ATOM 4442 N N . VAL A 1 548 ? -22.651 -1.666 20.604 1.00 82.38 548 VAL A N 1
ATOM 4443 C CA . VAL A 1 548 ? -22.494 -2.150 21.978 1.00 82.38 548 VAL A CA 1
ATOM 4444 C C . VAL A 1 548 ? -21.886 -3.542 21.930 1.00 82.38 548 VAL A C 1
ATOM 4446 O O . VAL A 1 548 ? -22.406 -4.393 21.219 1.00 82.38 548 VAL A O 1
ATOM 4449 N N . TRP A 1 549 ? -20.801 -3.776 22.662 1.00 80.12 549 TRP A N 1
ATOM 4450 C CA . TRP A 1 549 ? -20.174 -5.094 22.823 1.00 80.12 549 TRP A CA 1
ATOM 4451 C C . TRP A 1 549 ? -20.421 -5.627 24.249 1.00 80.12 549 TRP A C 1
ATOM 4453 O O . TRP A 1 549 ? -20.464 -4.837 25.199 1.00 80.12 549 TRP A O 1
ATOM 4463 N N . LEU A 1 550 ? -20.650 -6.942 24.398 1.00 77.19 550 LEU A N 1
ATOM 4464 C CA . LEU A 1 550 ? -20.989 -7.601 25.679 1.00 77.19 550 LEU A CA 1
ATOM 4465 C C . LEU A 1 550 ? -19.951 -8.617 26.195 1.00 77.19 550 LEU A C 1
ATOM 4467 O O . LEU A 1 550 ? -19.929 -9.785 25.798 1.00 77.19 550 LEU A O 1
ATOM 4471 N N . VAL A 1 551 ? -19.089 -8.169 27.100 1.00 72.56 551 VAL A N 1
ATOM 4472 C CA . VAL A 1 551 ? -17.784 -8.756 27.427 1.00 72.56 551 VAL A CA 1
ATOM 4473 C C . VAL A 1 551 ? -17.876 -10.027 28.272 1.00 72.56 551 VAL A C 1
ATOM 4475 O O . VAL A 1 551 ? -18.267 -9.977 29.439 1.00 72.56 551 VAL A O 1
ATOM 4478 N N . CYS A 1 552 ? -17.419 -11.168 27.740 1.00 65.31 552 CYS A N 1
ATOM 4479 C CA . CYS A 1 552 ? -17.385 -12.487 28.376 1.00 65.31 552 CYS A CA 1
ATOM 4480 C C . CYS A 1 552 ? -16.041 -13.232 28.232 1.00 65.31 552 CYS A C 1
ATOM 4482 O O . CYS A 1 552 ? -15.760 -13.843 27.197 1.00 65.31 552 CYS A O 1
ATOM 4484 N N . ILE A 1 553 ? -15.196 -13.250 29.277 1.00 60.16 553 ILE A N 1
ATOM 4485 C CA . ILE A 1 553 ? -13.930 -14.005 29.186 1.00 60.16 553 ILE A CA 1
ATOM 4486 C C . ILE A 1 553 ? -13.948 -15.454 29.547 1.00 60.16 553 ILE A C 1
ATOM 4488 O O . ILE A 1 553 ? -14.500 -15.871 30.572 1.00 60.16 553 ILE A O 1
ATOM 4492 N N . ARG A 1 554 ? -13.147 -16.170 28.764 1.00 51.53 554 ARG A N 1
ATOM 4493 C CA . ARG A 1 554 ? -12.730 -17.534 29.005 1.00 51.53 554 ARG A CA 1
ATOM 4494 C C . ARG A 1 554 ? -11.354 -17.591 29.673 1.00 51.53 554 ARG A C 1
ATOM 4496 O O . ARG A 1 554 ? -10.405 -16.956 29.226 1.00 51.53 554 ARG A O 1
ATOM 4503 N N . ASP A 1 555 ? -11.254 -18.414 30.714 1.00 48.03 555 ASP A N 1
ATOM 4504 C CA . ASP A 1 555 ? -9.978 -18.797 31.321 1.00 48.03 555 ASP A CA 1
ATOM 4505 C C . ASP A 1 555 ? -9.362 -19.882 30.414 1.00 48.03 555 ASP A C 1
ATOM 4507 O O . ASP A 1 555 ? -9.861 -21.007 30.377 1.00 48.03 555 ASP A O 1
ATOM 4511 N N . CYS A 1 556 ? -8.337 -19.563 29.620 1.00 42.97 556 CYS A N 1
ATOM 4512 C CA . CYS A 1 556 ? -7.718 -20.548 28.726 1.00 42.97 556 CYS A CA 1
ATOM 4513 C C . CYS A 1 556 ? -6.628 -21.322 29.477 1.00 42.97 556 CYS A C 1
ATOM 4515 O O . CYS A 1 556 ? -5.554 -20.787 29.744 1.00 42.97 556 CYS A O 1
ATOM 4517 N N . ILE A 1 557 ? -6.852 -22.604 29.774 1.00 39.34 557 ILE A N 1
ATOM 4518 C CA . ILE A 1 557 ? -5.778 -23.480 30.249 1.00 39.34 557 ILE A CA 1
ATOM 4519 C C . ILE A 1 557 ? -5.054 -24.028 29.011 1.00 39.34 557 ILE A C 1
ATOM 4521 O O . ILE A 1 557 ? -5.527 -24.961 28.372 1.00 39.34 557 ILE A O 1
ATOM 4525 N N . ARG A 1 558 ? -3.857 -23.512 28.689 1.00 42.75 558 ARG A N 1
ATOM 4526 C CA . ARG A 1 558 ? -3.010 -24.031 27.583 1.00 42.75 558 ARG A CA 1
ATOM 4527 C C . ARG A 1 558 ? -2.528 -25.481 27.786 1.00 42.75 558 ARG A C 1
ATOM 4529 O O . ARG A 1 558 ? -1.815 -26.012 26.938 1.00 42.75 558 ARG A O 1
ATOM 4536 N N . ARG A 1 559 ? -2.869 -26.088 28.929 1.00 38.34 559 ARG A N 1
ATOM 4537 C CA . ARG A 1 559 ? -2.524 -27.448 29.349 1.00 38.34 559 ARG A CA 1
ATOM 4538 C C . ARG A 1 559 ? -3.571 -28.024 30.313 1.00 38.34 559 ARG A C 1
ATOM 4540 O O . ARG A 1 559 ? -3.431 -27.880 31.525 1.00 38.34 559 ARG A O 1
ATOM 4547 N N . MET A 1 560 ? -4.578 -28.741 29.823 1.00 37.56 560 MET A N 1
ATOM 4548 C CA . MET A 1 560 ? -5.388 -29.599 30.707 1.00 37.56 560 MET A CA 1
ATOM 4549 C C . MET A 1 560 ? -4.572 -30.836 31.102 1.00 37.56 560 MET A C 1
ATOM 4551 O O . MET A 1 560 ? -4.077 -31.516 30.214 1.00 37.56 560 MET A O 1
ATOM 4555 N N . LYS A 1 561 ? -4.432 -31.147 32.400 1.00 37.84 561 LYS A N 1
ATOM 4556 C CA . LYS A 1 561 ? -4.050 -32.490 32.879 1.00 37.84 561 LYS A CA 1
ATOM 4557 C C . LYS A 1 561 ? -5.329 -33.207 33.301 1.00 37.84 561 LYS A C 1
ATOM 4559 O O . LYS A 1 561 ? -5.983 -32.755 34.236 1.00 37.84 561 LYS A O 1
ATOM 4564 N N . ALA A 1 562 ? -5.688 -34.304 32.639 1.00 39.62 562 ALA A N 1
ATOM 4565 C CA . ALA A 1 562 ? -6.791 -35.138 33.118 1.00 39.62 562 ALA A CA 1
ATOM 4566 C C . ALA A 1 562 ? -6.452 -35.709 34.513 1.00 39.62 562 ALA A C 1
ATOM 4568 O O . ALA A 1 562 ? -5.363 -36.241 34.735 1.00 39.62 562 ALA A O 1
ATOM 4569 N N . GLY A 1 563 ? -7.365 -35.516 35.468 1.00 38.22 563 GLY A N 1
ATOM 4570 C CA . GLY A 1 563 ? -7.214 -35.937 36.859 1.00 38.22 563 GLY A CA 1
ATOM 4571 C C . GLY A 1 563 ? -7.316 -37.452 37.053 1.00 38.22 563 GLY A C 1
ATOM 4572 O O . GLY A 1 563 ? -7.776 -38.191 36.186 1.00 38.22 563 GLY A O 1
ATOM 4573 N N . ILE A 1 564 ? -6.861 -37.891 38.225 1.00 35.34 564 ILE A N 1
ATOM 4574 C CA . ILE A 1 564 ? -6.785 -39.282 38.682 1.00 35.34 564 ILE A CA 1
ATOM 4575 C C . ILE A 1 564 ? -8.182 -39.921 38.660 1.00 35.34 564 ILE A C 1
ATOM 4577 O O . ILE A 1 564 ? -9.057 -39.516 39.422 1.00 35.34 564 ILE A O 1
ATOM 4581 N N . SER A 1 565 ? -8.380 -40.953 37.837 1.00 36.34 565 SER A N 1
ATOM 4582 C CA . SER A 1 565 ? -9.478 -41.898 38.055 1.00 36.34 565 SER A CA 1
ATOM 4583 C C . SER A 1 565 ? -9.065 -42.878 39.159 1.00 36.34 565 SER A C 1
ATOM 4585 O O . SER A 1 565 ? -7.882 -43.212 39.272 1.00 36.34 565 SER A O 1
ATOM 4587 N N . GLN A 1 566 ? -10.016 -43.393 39.947 1.00 41.34 566 GLN A N 1
ATOM 4588 C CA . GLN A 1 566 ? -9.754 -44.439 40.955 1.00 41.34 566 GLN A CA 1
ATOM 4589 C C . GLN A 1 566 ? -9.163 -45.744 40.367 1.00 41.34 566 GLN A C 1
ATOM 4591 O O . GLN A 1 566 ? -8.855 -46.661 41.121 1.00 41.34 566 GLN A O 1
ATOM 4596 N N . TRP A 1 567 ? -8.960 -45.824 39.045 1.00 33.78 567 TRP A N 1
ATOM 4597 C CA . TRP A 1 567 ? -8.440 -46.990 38.327 1.00 33.78 567 TRP A CA 1
ATOM 4598 C C . TRP A 1 567 ? -7.332 -46.662 37.307 1.00 33.78 567 TRP A C 1
ATOM 4600 O O . TRP A 1 567 ? -7.059 -47.462 36.416 1.00 33.78 567 TRP A O 1
ATOM 4610 N N . GLY A 1 568 ? -6.651 -45.517 37.436 1.00 33.56 568 GLY A N 1
ATOM 4611 C CA . GLY A 1 568 ? -5.466 -45.209 36.628 1.00 33.56 568 GLY A CA 1
ATOM 4612 C C . GLY A 1 568 ? -5.276 -43.724 36.325 1.00 33.56 568 GLY A C 1
ATOM 4613 O O . GLY A 1 568 ? -6.229 -42.983 36.069 1.00 33.56 568 GLY A O 1
ATOM 4614 N N . THR A 1 569 ? -4.016 -43.288 36.337 1.00 32.88 569 THR A N 1
ATOM 4615 C CA . THR A 1 569 ? -3.572 -41.967 35.878 1.00 32.88 569 THR A CA 1
ATOM 4616 C C . THR A 1 569 ? -3.589 -41.906 34.353 1.00 32.88 569 THR A C 1
ATOM 4618 O O . THR A 1 569 ? -2.671 -42.415 33.711 1.00 32.88 569 THR A O 1
ATOM 4621 N N . SER A 1 570 ? -4.576 -41.241 33.750 1.00 35.59 570 SER A N 1
ATOM 4622 C CA . SER A 1 570 ? -4.442 -40.785 32.363 1.00 35.59 570 SER A CA 1
ATOM 4623 C C . SER A 1 570 ? -3.824 -39.383 32.362 1.00 35.59 570 SER A C 1
ATOM 4625 O O . SER A 1 570 ? -4.530 -38.393 32.519 1.00 35.59 570 SER A O 1
ATOM 4627 N N . ASN A 1 571 ? -2.506 -39.271 32.191 1.00 38.09 571 ASN A N 1
ATOM 4628 C CA . ASN A 1 571 ? -1.845 -37.979 31.960 1.00 38.09 571 ASN A CA 1
ATOM 4629 C C . ASN A 1 571 ? -2.120 -37.510 30.520 1.00 38.09 571 ASN A C 1
ATOM 4631 O O . ASN A 1 571 ? -1.247 -37.590 29.660 1.00 38.09 571 ASN A O 1
ATOM 4635 N N . LYS A 1 572 ? -3.334 -37.034 30.234 1.00 45.03 572 LYS A N 1
ATOM 4636 C CA . LYS A 1 572 ? -3.655 -36.414 28.938 1.00 45.03 572 LYS A CA 1
ATOM 4637 C C . LYS A 1 572 ? -3.338 -34.922 29.003 1.00 45.03 572 LYS A C 1
ATOM 4639 O O . LYS A 1 572 ? -3.692 -34.294 29.995 1.00 45.03 572 LYS A O 1
ATOM 4644 N N . THR A 1 573 ? -2.623 -34.397 28.005 1.00 41.31 573 THR A N 1
ATOM 4645 C CA . THR A 1 573 ? -2.267 -32.975 27.852 1.00 41.31 573 THR A CA 1
ATOM 4646 C C . THR A 1 573 ? -2.875 -32.447 26.554 1.00 41.31 573 THR A C 1
ATOM 4648 O O . THR A 1 573 ? -2.596 -33.004 25.500 1.00 41.31 573 THR A O 1
ATOM 4651 N N . PHE A 1 574 ? -3.674 -31.380 26.629 1.00 49.78 574 PHE A N 1
ATOM 4652 C CA . PHE A 1 574 ? -4.290 -30.725 25.466 1.00 49.78 574 PHE A CA 1
ATOM 4653 C C . PHE A 1 574 ? -3.800 -29.278 25.333 1.00 49.78 574 PHE A C 1
ATOM 4655 O O . PHE A 1 574 ? -3.628 -28.603 26.351 1.00 49.78 574 PHE A O 1
ATOM 4662 N N . PHE A 1 575 ? -3.592 -28.814 24.096 1.00 49.09 575 PHE A N 1
ATOM 4663 C CA . PHE A 1 575 ? -3.142 -27.456 23.774 1.00 49.09 575 PHE A CA 1
ATOM 4664 C C . PHE A 1 575 ? -4.223 -26.693 22.988 1.00 49.09 575 PHE A C 1
ATOM 4666 O O . PHE A 1 575 ? -4.300 -26.809 21.768 1.00 49.09 575 PHE A O 1
ATOM 4673 N N . GLU A 1 576 ? -5.022 -25.865 23.663 1.00 56.53 576 GLU A N 1
ATOM 4674 C CA . GLU A 1 576 ? -6.018 -24.988 23.023 1.00 56.53 576 GLU A CA 1
ATOM 4675 C C . GLU A 1 576 ? -5.343 -23.722 22.441 1.00 56.53 576 GLU A C 1
ATOM 4677 O O . GLU A 1 576 ? -5.286 -22.679 23.090 1.00 56.53 576 GLU A O 1
ATOM 4682 N N . ARG A 1 577 ? -4.756 -23.809 21.234 1.00 59.72 577 ARG A N 1
ATOM 4683 C CA . ARG A 1 577 ? -4.051 -22.678 20.572 1.00 59.72 577 ARG A CA 1
ATOM 4684 C C . ARG A 1 577 ? -4.899 -21.866 19.583 1.00 59.72 577 ARG A C 1
ATOM 4686 O O . ARG A 1 577 ? -4.426 -20.869 19.039 1.00 59.72 577 ARG A O 1
ATOM 4693 N N . SER A 1 578 ? -6.133 -22.282 19.340 1.00 67.19 578 SER A N 1
ATOM 4694 C CA . SER A 1 578 ? -7.080 -21.588 18.463 1.00 67.19 578 SER A CA 1
ATOM 4695 C C . SER A 1 578 ? -7.629 -20.295 19.061 1.00 67.19 578 SER A C 1
ATOM 4697 O O . SER A 1 578 ? -7.965 -19.381 18.312 1.00 67.19 578 SER A O 1
ATOM 4699 N N . PHE A 1 579 ? -7.673 -20.156 20.384 1.00 68.31 579 PHE A N 1
ATOM 4700 C CA . PHE A 1 579 ? -8.190 -18.951 21.032 1.00 68.31 579 PHE A CA 1
ATOM 4701 C C . PHE A 1 579 ? -7.237 -17.757 20.854 1.00 68.31 579 PHE A C 1
ATOM 4703 O O . PHE A 1 579 ? -6.024 -17.912 21.044 1.00 68.31 579 PHE A O 1
ATOM 4710 N N . PRO A 1 580 ? -7.749 -16.573 20.470 1.00 67.31 580 PRO A N 1
ATOM 4711 C CA . PRO A 1 580 ? -6.962 -15.350 20.464 1.00 67.31 580 PRO A CA 1
ATOM 4712 C C . PRO A 1 580 ? -6.435 -15.000 21.861 1.00 67.31 580 PRO A C 1
ATOM 4714 O O . PRO A 1 580 ? -7.071 -15.286 22.872 1.00 67.31 580 PRO A O 1
ATOM 4717 N N . ILE A 1 581 ? -5.255 -14.393 21.899 1.00 60.81 581 ILE A N 1
ATOM 4718 C CA . ILE A 1 581 ? -4.571 -13.932 23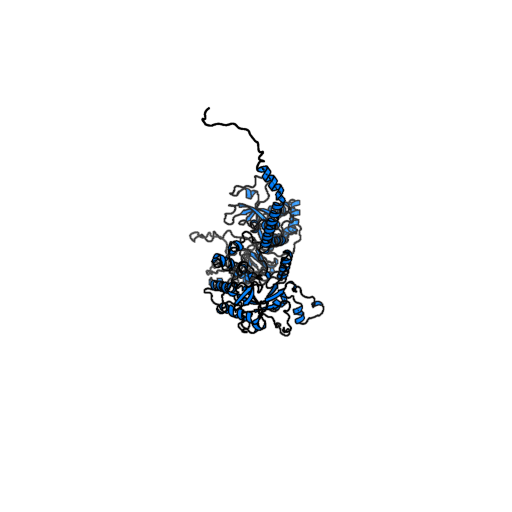.102 1.00 60.81 581 ILE A CA 1
ATOM 4719 C C . ILE A 1 581 ? -4.864 -12.446 23.265 1.00 60.81 581 ILE A C 1
ATOM 4721 O O . ILE A 1 581 ? -4.453 -11.648 22.418 1.00 60.81 581 ILE A O 1
ATOM 4725 N N . ASP A 1 582 ? -5.499 -12.072 24.370 1.00 57.59 582 ASP A N 1
ATOM 4726 C CA . ASP A 1 582 ? -5.605 -10.669 24.752 1.00 57.59 582 ASP A CA 1
ATOM 4727 C C . ASP A 1 582 ? -4.226 -10.114 25.107 1.00 57.59 582 ASP A C 1
ATOM 4729 O O . ASP A 1 582 ? -3.447 -10.718 25.851 1.00 57.59 582 ASP A O 1
ATOM 4733 N N . ALA A 1 583 ? -3.908 -8.958 24.539 1.00 51.66 583 ALA A N 1
ATOM 4734 C CA . ALA A 1 583 ? -2.668 -8.250 24.785 1.00 51.66 583 ALA A CA 1
ATOM 4735 C C . ALA A 1 583 ? -2.966 -6.778 25.061 1.00 51.66 583 ALA A C 1
ATOM 4737 O O . ALA A 1 583 ? -4.010 -6.229 24.723 1.00 51.66 583 ALA A O 1
ATOM 4738 N N . THR A 1 584 ? -1.995 -6.105 25.659 1.00 49.16 584 THR A N 1
ATOM 4739 C CA . THR A 1 584 ? -2.101 -4.724 26.126 1.00 49.16 584 THR A CA 1
ATOM 4740 C C . THR A 1 584 ? -2.149 -3.598 25.072 1.00 49.16 584 THR A C 1
ATOM 4742 O O . THR A 1 584 ? -2.315 -2.452 25.512 1.00 49.16 584 THR A O 1
ATOM 4745 N N . PRO A 1 585 ? -2.038 -3.784 23.732 1.00 51.41 585 PRO A N 1
ATOM 4746 C CA . PRO A 1 585 ? -2.295 -2.680 22.818 1.00 51.41 585 PRO A CA 1
ATOM 4747 C C . PRO A 1 585 ? -3.787 -2.510 22.544 1.00 51.41 585 PRO A C 1
ATOM 4749 O O . PRO A 1 585 ? -4.481 -3.408 22.096 1.00 51.41 585 PRO A O 1
ATOM 4752 N N . HIS A 1 586 ? -4.252 -1.282 22.739 1.00 62.31 586 HIS A N 1
ATOM 4753 C CA . HIS A 1 586 ? -5.661 -0.898 22.660 1.00 62.31 586 HIS A CA 1
ATOM 4754 C C . HIS A 1 586 ? -6.206 -0.770 21.235 1.00 62.31 586 HIS A C 1
ATOM 4756 O O . HIS A 1 586 ? -7.373 -0.457 21.087 1.00 62.31 586 HIS A O 1
ATOM 4762 N N . SER A 1 587 ? -5.397 -0.943 20.186 1.00 76.25 587 SER A N 1
ATOM 4763 C CA . SER A 1 587 ? -5.808 -0.769 18.782 1.00 76.25 587 SER A CA 1
ATOM 4764 C C . SER A 1 587 ? -5.926 -2.096 18.050 1.00 76.25 587 SER A C 1
ATOM 4766 O O . SER A 1 587 ? -5.029 -2.925 18.180 1.00 76.25 587 SER A O 1
ATOM 4768 N N . PHE A 1 588 ? -6.957 -2.264 17.223 1.00 74.50 588 PHE A N 1
ATOM 4769 C CA . PHE A 1 588 ? -7.210 -3.516 16.505 1.00 74.50 588 PHE A CA 1
ATOM 4770 C C . PHE A 1 588 ? -7.782 -3.291 15.097 1.00 74.50 588 PHE A C 1
ATOM 4772 O O . PHE A 1 588 ? -8.288 -2.214 14.780 1.00 74.50 588 PHE A O 1
ATOM 4779 N N . ASP A 1 589 ? -7.684 -4.331 14.267 1.00 78.69 589 ASP A N 1
ATOM 4780 C CA . ASP A 1 589 ? -8.325 -4.450 12.956 1.00 78.69 589 ASP A CA 1
ATOM 4781 C C . ASP A 1 589 ? -9.352 -5.588 12.984 1.00 78.69 589 ASP A C 1
ATOM 4783 O O . ASP A 1 589 ? -9.018 -6.712 13.362 1.00 78.69 589 ASP A O 1
ATOM 4787 N N . LEU A 1 590 ? -10.579 -5.327 12.533 1.00 75.62 590 LEU A N 1
ATOM 4788 C CA . LEU A 1 590 ? -11.554 -6.379 12.242 1.00 75.62 590 LEU A CA 1
ATOM 4789 C C . LEU A 1 590 ? -11.236 -6.977 10.872 1.00 75.62 590 LEU A C 1
ATOM 4791 O O . LEU A 1 590 ? -11.316 -6.280 9.861 1.00 75.62 590 LEU A O 1
ATOM 4795 N N . ILE A 1 591 ? -10.842 -8.250 10.836 1.00 77.50 591 ILE A N 1
ATOM 4796 C CA . ILE A 1 591 ? -10.422 -8.928 9.595 1.00 77.50 591 ILE A CA 1
ATOM 4797 C C . ILE A 1 591 ? -11.484 -9.885 9.032 1.00 77.50 591 ILE A C 1
ATOM 4799 O O . ILE A 1 591 ? -11.202 -10.637 8.103 1.00 77.50 591 ILE A O 1
ATOM 4803 N N . GLY A 1 592 ? -12.710 -9.837 9.565 1.00 79.69 592 GLY A N 1
ATOM 4804 C CA . GLY A 1 592 ? -13.801 -10.740 9.196 1.00 79.69 592 GLY A CA 1
ATOM 4805 C C . GLY A 1 592 ? -13.670 -12.120 9.856 1.00 79.69 592 GLY A C 1
ATOM 4806 O O . GLY A 1 592 ? -12.979 -12.240 10.874 1.00 79.69 592 GLY A O 1
ATOM 4807 N N . PRO A 1 593 ? -14.340 -13.162 9.318 1.00 81.31 593 PRO A N 1
ATOM 4808 C CA . PRO A 1 593 ? -14.325 -14.508 9.890 1.00 81.31 593 PRO A CA 1
ATOM 4809 C C . PRO A 1 593 ? -12.905 -15.073 10.054 1.00 81.31 593 PRO A C 1
ATOM 4811 O O . PRO A 1 593 ? -12.086 -14.982 9.144 1.00 81.31 593 PRO A O 1
ATOM 4814 N N . ASP A 1 594 ? -12.624 -15.687 11.203 1.00 79.56 594 ASP A N 1
ATOM 4815 C CA . ASP A 1 594 ? -11.313 -16.175 11.616 1.00 79.56 594 ASP A CA 1
ATOM 4816 C C . ASP A 1 594 ? -10.828 -17.223 10.613 1.00 79.56 594 ASP A C 1
ATOM 4818 O O . ASP A 1 594 ? -11.454 -18.284 10.477 1.00 79.56 594 ASP A O 1
ATOM 4822 N N . PRO A 1 595 ? -9.733 -16.951 9.892 1.00 79.00 595 PRO A N 1
ATOM 4823 C CA . PRO A 1 595 ? -9.321 -17.797 8.788 1.00 79.00 595 PRO A CA 1
ATOM 4824 C C . PRO A 1 595 ? -8.555 -19.045 9.254 1.00 79.00 595 PRO A C 1
ATOM 4826 O O . PRO A 1 595 ? -8.222 -19.898 8.435 1.00 79.00 595 PRO A O 1
ATOM 4829 N N . ARG A 1 596 ? -8.262 -19.177 10.555 1.00 79.75 596 ARG A N 1
ATOM 4830 C CA . ARG A 1 596 ? -7.545 -20.329 11.117 1.00 79.75 596 ARG A CA 1
ATOM 4831 C C . ARG A 1 596 ? -8.451 -21.561 11.178 1.00 79.75 596 ARG A C 1
ATOM 4833 O O . ARG A 1 596 ? -9.664 -21.440 11.318 1.00 79.75 596 ARG A O 1
ATOM 4840 N N . THR A 1 597 ? -7.868 -22.756 11.124 1.00 81.50 597 THR A N 1
ATOM 4841 C CA . THR A 1 597 ? -8.593 -24.040 11.198 1.00 81.50 597 THR A CA 1
ATOM 4842 C C . THR A 1 597 ? -9.030 -24.356 12.634 1.00 81.50 597 THR A C 1
ATOM 4844 O O . THR A 1 597 ? -8.352 -25.092 13.349 1.00 81.50 597 THR A O 1
ATOM 4847 N N . ILE A 1 598 ? -10.128 -23.744 13.081 1.00 80.31 598 ILE A N 1
ATOM 4848 C CA . ILE A 1 598 ? -10.627 -23.772 14.470 1.00 80.31 598 ILE A CA 1
ATOM 4849 C C . ILE A 1 598 ? -11.945 -24.549 14.635 1.00 80.31 598 ILE A C 1
ATOM 4851 O O . ILE A 1 598 ? -12.562 -24.518 15.694 1.00 80.31 598 ILE A O 1
ATOM 4855 N N . GLU A 1 599 ? -12.413 -25.240 13.596 1.00 81.56 599 GLU A N 1
ATOM 4856 C CA . GLU A 1 599 ? -13.739 -25.871 13.519 1.00 81.56 599 GLU A CA 1
ATOM 4857 C C . GLU A 1 599 ? -13.959 -26.916 14.616 1.00 81.56 599 GLU A C 1
ATOM 4859 O O . GLU A 1 599 ? -15.067 -27.044 15.142 1.00 81.56 599 GLU A O 1
ATOM 4864 N N . SER A 1 600 ? -12.895 -27.639 14.975 1.00 73.56 600 SER A N 1
ATOM 4865 C CA . SER A 1 600 ? -12.906 -28.588 16.089 1.00 73.56 600 SER A CA 1
ATOM 4866 C C . SER A 1 600 ? -13.214 -27.880 17.408 1.00 73.56 600 SER A C 1
ATOM 4868 O O . SER A 1 600 ? -14.074 -28.332 18.160 1.00 73.56 600 SER A O 1
ATOM 4870 N N . ASP A 1 601 ? -12.588 -26.733 17.663 1.00 73.31 601 ASP A N 1
ATOM 4871 C CA . ASP A 1 601 ? -12.773 -25.984 18.908 1.00 73.31 601 ASP A CA 1
ATOM 4872 C C . ASP A 1 601 ? -14.128 -25.259 18.950 1.00 73.31 601 ASP A C 1
ATOM 4874 O O . ASP A 1 601 ? -14.742 -25.148 20.009 1.00 73.31 601 ASP A O 1
ATOM 4878 N N . LEU A 1 602 ? -14.656 -24.839 17.792 1.00 79.38 602 LEU A N 1
ATOM 4879 C CA . LEU A 1 602 ? -16.003 -24.262 17.685 1.00 79.38 602 LEU A CA 1
ATOM 4880 C C . LEU A 1 602 ? -17.124 -25.278 17.934 1.00 79.38 602 LEU A C 1
ATOM 4882 O O . LEU A 1 602 ? -18.228 -24.876 18.290 1.00 79.38 602 LEU A O 1
ATOM 4886 N N . SER A 1 603 ? -16.867 -26.574 17.736 1.00 79.12 603 SER A N 1
ATOM 4887 C CA . SER A 1 603 ? -17.868 -27.624 17.980 1.00 79.12 603 SER A CA 1
ATOM 4888 C C . SER A 1 603 ? -18.083 -27.947 19.458 1.00 79.12 603 SER A C 1
ATOM 4890 O O . SER A 1 603 ? -19.089 -28.559 19.796 1.00 79.12 603 SER A O 1
ATOM 4892 N N . HIS A 1 604 ? -17.158 -27.536 20.330 1.00 70.31 604 HIS A N 1
ATOM 4893 C CA . HIS A 1 604 ? -17.193 -27.814 21.766 1.00 70.31 604 HIS A CA 1
ATOM 4894 C C . HIS A 1 604 ? -16.723 -26.583 22.555 1.00 70.31 604 HIS A C 1
ATOM 4896 O O . HIS A 1 604 ? -15.781 -26.636 23.346 1.00 70.31 604 HIS A O 1
ATOM 4902 N N . LEU A 1 605 ? -17.365 -25.435 22.328 1.00 71.75 605 LEU A N 1
ATOM 4903 C CA . LEU A 1 605 ? -16.991 -24.197 23.002 1.00 71.75 605 LEU A CA 1
ATOM 4904 C C . LEU A 1 605 ? -17.501 -24.212 24.453 1.00 71.75 605 LEU A C 1
ATOM 4906 O O . LEU A 1 605 ? -18.683 -23.985 24.714 1.00 71.75 605 LEU A O 1
ATOM 4910 N N . HIS A 1 606 ? -16.610 -24.484 25.409 1.00 67.81 606 HIS A N 1
ATOM 4911 C CA . HIS A 1 606 ? -16.970 -24.582 26.829 1.00 67.81 606 HIS A CA 1
ATOM 4912 C C . HIS A 1 606 ? -16.967 -23.215 27.536 1.00 67.81 606 HIS A C 1
ATOM 4914 O O . HIS A 1 606 ? -15.924 -22.563 27.627 1.00 67.81 606 HIS A O 1
ATOM 4920 N N . LEU A 1 607 ? -18.095 -22.813 28.120 1.00 61.66 607 LEU A N 1
ATOM 4921 C CA . LEU A 1 607 ? -18.269 -21.618 28.954 1.00 61.66 607 LEU A CA 1
ATOM 4922 C C . LEU A 1 607 ? -18.707 -22.024 30.368 1.00 61.66 607 LEU A C 1
ATOM 4924 O O . LEU A 1 607 ? -19.480 -22.953 30.538 1.00 61.66 607 LEU A O 1
ATOM 4928 N N . ARG A 1 608 ? -18.235 -21.354 31.422 1.00 56.41 608 ARG A N 1
ATOM 4929 C CA . ARG A 1 608 ? -18.585 -21.724 32.809 1.00 56.41 608 ARG A CA 1
ATOM 4930 C C . ARG A 1 608 ? -19.993 -21.211 33.170 1.00 56.41 608 ARG A C 1
ATOM 4932 O O . ARG A 1 608 ? -20.239 -20.006 33.124 1.00 56.41 608 ARG A O 1
ATOM 4939 N N . GLU A 1 609 ? -20.903 -22.117 33.521 1.00 54.41 609 GLU A N 1
ATOM 4940 C CA . GLU A 1 609 ? -22.332 -21.874 33.738 1.00 54.41 609 GLU A CA 1
ATOM 4941 C C . GLU A 1 609 ? -22.610 -21.063 35.021 1.00 54.41 609 GLU A C 1
ATOM 4943 O O . GLU A 1 609 ? -21.962 -21.238 36.055 1.00 54.41 609 GLU A O 1
ATOM 4948 N N . HIS A 1 610 ? -23.590 -20.158 34.900 1.00 49.44 610 HIS A N 1
ATOM 4949 C CA . HIS A 1 610 ? -24.161 -19.191 35.858 1.00 49.44 610 HIS A CA 1
ATOM 4950 C C . HIS A 1 610 ? -23.588 -17.764 35.919 1.00 49.44 610 HIS A C 1
ATOM 4952 O O . HIS A 1 610 ? -24.365 -16.848 36.187 1.00 49.44 610 HIS A O 1
ATOM 4958 N N . LEU A 1 611 ? -22.301 -17.520 35.640 1.00 48.31 611 LEU A N 1
ATOM 4959 C CA . LEU A 1 611 ? -21.686 -16.179 35.806 1.00 48.31 611 LEU A CA 1
ATOM 4960 C C . LEU A 1 611 ? -21.061 -15.588 34.528 1.00 48.31 611 LEU A C 1
ATOM 4962 O O . LEU A 1 611 ? -20.503 -14.489 34.576 1.00 48.31 611 LEU A O 1
ATOM 4966 N N . ARG A 1 612 ? -21.089 -16.331 33.415 1.00 56.28 612 ARG A N 1
ATOM 4967 C CA . ARG A 1 612 ? -20.400 -15.995 32.155 1.00 56.28 612 ARG A CA 1
ATOM 4968 C C . ARG A 1 612 ? -21.204 -16.406 30.908 1.00 56.28 612 ARG A C 1
ATOM 4970 O O . ARG A 1 612 ? -20.612 -16.742 29.895 1.00 56.28 612 ARG A O 1
ATOM 4977 N N . ASP A 1 613 ? -22.534 -16.449 31.004 1.00 65.62 613 ASP A N 1
ATOM 4978 C CA . ASP A 1 613 ? -23.408 -16.764 29.863 1.00 65.62 613 ASP A CA 1
ATOM 4979 C C . ASP A 1 613 ? -23.631 -15.494 29.010 1.00 65.62 613 ASP A C 1
ATOM 4981 O O . ASP A 1 613 ? -24.224 -14.538 29.525 1.00 65.62 613 ASP A O 1
ATOM 4985 N N . PRO A 1 614 ? -23.176 -15.450 27.738 1.00 70.38 614 PRO A N 1
ATOM 4986 C CA . PRO A 1 614 ? -23.380 -14.306 26.848 1.00 70.38 614 PRO A CA 1
ATOM 4987 C C . PRO A 1 614 ? -24.857 -13.944 26.668 1.00 70.38 614 PRO A C 1
ATOM 4989 O O . PRO A 1 614 ? -25.191 -12.761 26.610 1.00 70.38 614 PRO A O 1
ATOM 4992 N N . LYS A 1 615 ? -25.754 -14.941 26.675 1.00 72.19 615 LYS A N 1
ATOM 4993 C CA . LYS A 1 615 ? -27.202 -14.719 26.579 1.00 72.19 615 LYS A CA 1
ATOM 4994 C C . LYS A 1 615 ? -27.727 -13.922 27.773 1.00 72.19 615 LYS A C 1
ATOM 4996 O O . LYS A 1 615 ? -28.515 -13.000 27.617 1.00 72.19 615 LYS A O 1
ATOM 5001 N N . ARG A 1 616 ? -27.215 -14.196 28.976 1.00 73.62 616 ARG A N 1
ATOM 5002 C CA . ARG A 1 616 ? -27.603 -13.453 30.182 1.00 73.62 616 ARG A CA 1
ATOM 5003 C C . ARG A 1 616 ? -27.128 -11.999 30.148 1.00 73.62 616 ARG A C 1
ATOM 5005 O O . ARG A 1 616 ? -27.850 -11.133 30.631 1.00 73.62 616 ARG A O 1
ATOM 5012 N N . LEU A 1 617 ? -25.933 -11.721 29.614 1.00 74.31 617 LEU A N 1
ATOM 5013 C CA . LEU A 1 617 ? -25.451 -10.341 29.440 1.00 74.31 617 LEU A CA 1
ATOM 5014 C C . LEU A 1 617 ? -26.360 -9.565 28.482 1.00 74.31 617 LEU A C 1
ATOM 5016 O O . LEU A 1 617 ? -26.669 -8.400 28.729 1.00 74.31 617 LEU A O 1
ATOM 5020 N N . HIS A 1 618 ? -26.810 -10.234 27.421 1.00 77.19 618 HIS A N 1
ATOM 5021 C CA . HIS A 1 618 ? -27.738 -9.683 26.441 1.00 77.19 618 HIS A CA 1
ATOM 5022 C C . HIS A 1 618 ? -29.109 -9.390 27.052 1.00 77.19 618 HIS A C 1
ATOM 5024 O O . HIS A 1 618 ? -29.566 -8.250 26.991 1.00 77.19 618 HIS A O 1
ATOM 5030 N N . ASP A 1 619 ? -29.697 -10.346 27.771 1.00 78.75 619 ASP A N 1
ATOM 5031 C CA . ASP A 1 619 ? -30.957 -10.133 28.490 1.00 78.75 619 ASP A CA 1
ATOM 5032 C C . ASP A 1 619 ? -30.848 -8.974 29.499 1.00 78.75 619 ASP A C 1
ATOM 5034 O O . ASP A 1 619 ? -31.776 -8.179 29.657 1.00 78.75 619 ASP A O 1
ATOM 5038 N N . SER A 1 620 ? -29.712 -8.853 30.199 1.00 83.12 620 SER A N 1
ATOM 5039 C CA . SER A 1 620 ? -29.432 -7.725 31.099 1.00 83.12 620 SER A CA 1
ATOM 5040 C C . SER A 1 620 ? -29.385 -6.395 30.357 1.00 83.12 620 SER A C 1
ATOM 5042 O O . SER A 1 620 ? -29.933 -5.411 30.847 1.00 83.12 620 SER A O 1
ATOM 5044 N N . TRP A 1 621 ? -28.768 -6.351 29.178 1.00 85.69 621 TRP A N 1
ATOM 5045 C CA . TRP A 1 621 ? -28.738 -5.150 28.350 1.00 85.69 621 TRP A CA 1
ATOM 5046 C C . TRP A 1 621 ? -30.136 -4.741 27.875 1.00 85.69 621 TRP A C 1
ATOM 5048 O O . TRP A 1 621 ? -30.505 -3.573 27.999 1.00 85.69 621 TRP A O 1
ATOM 5058 N N . LEU A 1 622 ? -30.956 -5.696 27.430 1.00 83.44 622 LEU A N 1
ATOM 5059 C CA . LEU A 1 622 ? -32.347 -5.430 27.059 1.00 83.44 622 LEU A CA 1
ATOM 5060 C C . LEU A 1 622 ? -33.155 -4.867 28.235 1.00 83.44 622 LEU A C 1
ATOM 5062 O O . LEU A 1 622 ? -33.912 -3.914 28.049 1.00 83.44 622 LEU A O 1
ATOM 5066 N N . ARG A 1 623 ? -32.936 -5.372 29.459 1.00 84.31 623 ARG A N 1
ATOM 5067 C CA . ARG A 1 623 ? -33.538 -4.789 30.671 1.00 84.31 623 ARG A CA 1
ATOM 5068 C C . ARG A 1 623 ? -33.106 -3.341 30.896 1.00 84.31 623 ARG A C 1
ATOM 5070 O O . ARG A 1 623 ? -33.941 -2.522 31.261 1.00 84.31 623 ARG A O 1
ATOM 5077 N N . VAL A 1 624 ? -31.836 -2.995 30.659 1.00 86.81 624 VAL A N 1
ATOM 5078 C CA . VAL A 1 624 ? -31.379 -1.593 30.737 1.00 86.81 624 VAL A CA 1
ATOM 5079 C C . VAL A 1 624 ? -32.165 -0.720 29.766 1.00 86.81 624 VAL A C 1
ATOM 5081 O O . VAL A 1 624 ? -32.655 0.331 30.174 1.00 86.81 624 VAL A O 1
ATOM 5084 N N . LEU A 1 625 ? -32.311 -1.155 28.511 1.00 86.38 625 LEU A N 1
ATOM 5085 C CA . LEU A 1 625 ? -33.055 -0.424 27.480 1.00 86.38 625 LEU A CA 1
ATOM 5086 C C . LEU A 1 625 ? -34.535 -0.252 27.842 1.00 86.38 625 LEU A C 1
ATOM 5088 O O . LEU A 1 625 ? -35.084 0.836 27.662 1.00 86.38 625 LEU A O 1
ATOM 5092 N N . GLU A 1 626 ? -35.158 -1.289 28.404 1.00 84.75 626 GLU A N 1
ATOM 5093 C CA . GLU A 1 626 ? -36.535 -1.247 28.900 1.00 84.75 626 GLU A CA 1
ATOM 5094 C C . GLU A 1 626 ? -36.690 -0.243 30.051 1.00 84.75 626 GLU A C 1
ATOM 5096 O O . GLU A 1 626 ? -37.563 0.624 29.993 1.00 84.75 626 GLU A O 1
ATOM 5101 N N . LEU A 1 627 ? -35.794 -0.283 31.046 1.00 84.69 627 LEU A N 1
ATOM 5102 C CA . LEU A 1 627 ? -35.796 0.634 32.195 1.00 84.69 627 LEU A CA 1
ATOM 5103 C C . LEU A 1 627 ? -35.705 2.108 31.779 1.00 84.69 627 LEU A C 1
ATOM 5105 O O . LEU A 1 627 ? -36.233 2.982 32.467 1.00 84.69 627 LEU A O 1
ATOM 5109 N N . ILE A 1 628 ? -35.025 2.397 30.668 1.00 86.44 628 ILE A N 1
ATOM 5110 C CA . ILE A 1 628 ? -34.855 3.759 30.152 1.00 86.44 628 ILE A CA 1
ATOM 5111 C C . ILE A 1 628 ? -35.784 4.093 28.974 1.00 86.44 628 ILE A C 1
ATOM 5113 O O . ILE A 1 628 ? -35.727 5.218 28.474 1.00 86.44 628 ILE A O 1
ATOM 5117 N N . GLU A 1 629 ? -36.672 3.180 28.576 1.00 83.50 629 GLU A N 1
ATOM 5118 C CA . GLU A 1 629 ? -37.664 3.342 27.500 1.00 83.50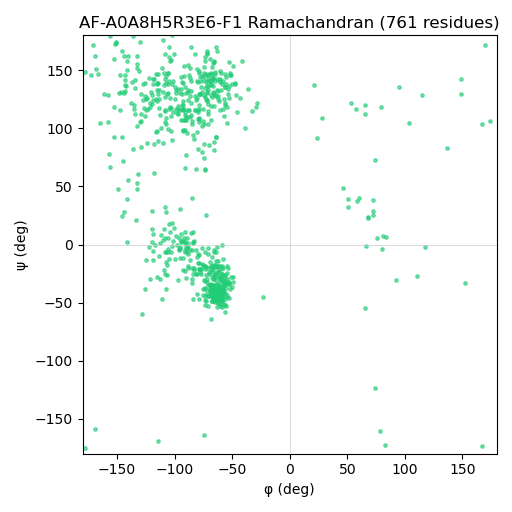 629 GLU A CA 1
ATOM 5119 C C . GLU A 1 629 ? -37.051 3.621 26.108 1.00 83.50 629 GLU A C 1
ATOM 5121 O O . GLU A 1 629 ? -37.562 4.439 25.338 1.00 83.50 629 GLU A O 1
ATOM 5126 N N . VAL A 1 630 ? -35.946 2.952 25.765 1.00 79.69 630 VAL A N 1
ATOM 5127 C CA . VAL A 1 630 ? -35.258 3.072 24.462 1.00 79.69 630 VAL A CA 1
ATOM 5128 C C . VAL A 1 630 ? -35.463 1.792 23.640 1.00 79.69 630 VAL A C 1
ATOM 5130 O O . VAL A 1 630 ? -35.383 0.690 24.174 1.00 79.69 630 VAL A O 1
ATOM 5133 N N . ARG A 1 631 ? -35.749 1.910 22.330 1.00 59.81 631 ARG A N 1
ATOM 5134 C CA . ARG A 1 631 ? -35.904 0.743 21.434 1.00 59.81 631 ARG A CA 1
ATOM 5135 C C . ARG A 1 631 ? -34.535 0.192 21.002 1.00 59.81 631 ARG A C 1
ATOM 5137 O O . ARG A 1 631 ? -33.667 1.002 20.680 1.00 59.81 631 ARG A O 1
ATOM 5144 N N . PRO A 1 632 ? -34.350 -1.139 20.940 1.00 52.12 632 PRO A N 1
ATOM 5145 C CA . PRO A 1 632 ? -33.087 -1.739 20.513 1.00 52.12 632 PRO A CA 1
ATOM 5146 C C . PRO A 1 632 ? -32.793 -1.467 19.027 1.00 52.12 632 PRO A C 1
ATOM 5148 O O . PRO A 1 632 ? -33.705 -1.441 18.198 1.00 52.12 632 PRO A O 1
ATOM 5151 N N . CYS A 1 633 ? -31.514 -1.258 18.708 1.00 42.91 633 CYS A N 1
ATOM 5152 C CA . CYS A 1 633 ? -30.973 -1.270 17.344 1.00 42.91 633 CYS A CA 1
ATOM 5153 C C . CYS A 1 633 ? -30.613 -2.722 16.960 1.00 42.91 633 CYS A C 1
ATOM 5155 O O . CYS A 1 633 ? -30.327 -3.508 17.860 1.00 42.91 633 CYS A O 1
ATOM 5157 N N . GLU A 1 634 ? -30.645 -3.084 15.668 1.00 37.97 634 GLU A N 1
ATOM 5158 C CA . GLU A 1 634 ? -30.327 -4.446 15.183 1.00 37.97 634 GLU A CA 1
ATOM 5159 C C . GLU A 1 634 ? -28.951 -4.934 15.680 1.00 37.97 634 GLU A C 1
ATOM 5161 O O . GLU A 1 634 ? -27.968 -4.191 15.660 1.00 37.97 634 GLU A O 1
ATOM 5166 N N . GLU A 1 635 ? -28.904 -6.178 16.168 1.00 34.88 635 GLU A N 1
ATOM 5167 C CA . GLU A 1 635 ? -27.875 -6.671 17.092 1.00 34.88 635 GLU A CA 1
ATOM 5168 C C . GLU A 1 635 ? -26.836 -7.604 16.448 1.00 34.88 635 GLU A C 1
ATOM 5170 O O . GLU A 1 635 ? -27.138 -8.411 15.575 1.00 34.88 635 GLU A O 1
ATOM 5175 N N . SER A 1 636 ? -25.603 -7.534 16.957 1.00 29.53 636 SER A N 1
ATOM 5176 C CA . SER A 1 636 ? -24.551 -8.549 16.819 1.00 29.53 636 SER A CA 1
ATOM 5177 C C . SER A 1 636 ? -23.628 -8.431 18.039 1.00 29.53 636 SER A C 1
ATOM 5179 O O . SER A 1 636 ? -23.031 -7.373 18.242 1.00 29.53 636 SER A O 1
ATOM 5181 N N . LEU A 1 637 ? -23.519 -9.486 18.863 1.00 34.38 637 LEU A N 1
ATOM 5182 C CA . LEU A 1 637 ? -22.799 -9.476 20.148 1.00 34.38 637 LEU A CA 1
ATOM 5183 C C . LEU A 1 637 ? -21.903 -10.702 20.363 1.00 34.38 637 LEU A C 1
ATOM 5185 O O . LEU A 1 637 ? -22.360 -11.829 20.546 1.00 34.38 637 LEU A O 1
ATOM 5189 N N . ARG A 1 638 ? -20.603 -10.447 20.468 1.00 30.42 638 ARG A N 1
ATOM 5190 C CA . ARG A 1 638 ? -19.671 -11.164 21.358 1.00 30.42 638 ARG A CA 1
ATOM 5191 C C . ARG A 1 638 ? -19.285 -10.207 22.432 1.00 30.42 638 ARG A C 1
ATOM 5193 O O . ARG A 1 638 ? -19.564 -9.022 22.224 1.00 30.42 638 ARG A O 1
ATOM 5200 N N . ASP A 1 639 ? -18.501 -10.722 23.394 1.00 33.44 639 ASP A N 1
ATOM 5201 C CA . ASP A 1 639 ? -17.258 -10.070 23.843 1.00 33.44 639 ASP A CA 1
ATOM 5202 C C . ASP A 1 639 ? -16.507 -10.897 24.917 1.00 33.44 639 ASP A C 1
ATOM 5204 O O . ASP A 1 639 ? -16.887 -12.051 25.146 1.00 33.44 639 ASP A O 1
ATOM 5208 N N . ALA A 1 640 ? -15.402 -10.378 25.489 1.00 25.19 640 ALA A N 1
ATOM 5209 C CA . ALA A 1 640 ? -14.371 -11.103 26.248 1.00 25.19 640 ALA A CA 1
ATOM 5210 C C . ALA A 1 640 ? -13.510 -10.241 27.233 1.00 25.19 640 ALA A C 1
ATOM 5212 O O . ALA A 1 640 ? -12.996 -9.233 26.790 1.00 25.19 640 ALA A O 1
ATOM 5213 N N . GLU A 1 641 ? -13.348 -10.614 28.540 1.00 31.92 641 GLU A N 1
ATOM 5214 C CA . GLU A 1 641 ? -12.218 -10.331 29.537 1.00 31.92 641 GLU A CA 1
ATOM 5215 C C . GLU A 1 641 ? -12.634 -10.230 31.052 1.00 31.92 641 GLU A C 1
ATOM 5217 O O . GLU A 1 641 ? -13.644 -9.607 31.345 1.00 31.92 641 GLU A O 1
ATOM 5222 N N . ASN A 1 642 ? -12.059 -10.894 32.097 1.00 28.12 642 ASN A N 1
ATOM 5223 C CA . ASN A 1 642 ? -10.649 -11.094 32.524 1.00 28.12 642 ASN A CA 1
ATOM 5224 C C . ASN A 1 642 ? -10.420 -12.191 33.612 1.00 28.12 642 ASN A C 1
ATOM 5226 O O . ASN A 1 642 ? -11.216 -12.275 34.554 1.00 28.12 642 ASN A O 1
ATOM 5230 N N . TRP A 1 643 ? -9.276 -12.906 33.576 1.00 28.41 643 TRP A N 1
ATOM 5231 C CA . TRP A 1 643 ? -8.633 -13.517 34.765 1.00 28.41 643 TRP A CA 1
ATOM 5232 C C . TRP A 1 643 ? -7.117 -13.782 34.584 1.00 28.41 643 TRP A C 1
ATOM 5234 O O . TRP A 1 643 ? -6.676 -14.908 34.382 1.00 28.41 643 TRP A O 1
ATOM 5244 N N . LEU A 1 644 ? -6.299 -12.735 34.708 1.00 25.33 644 LEU A N 1
ATOM 5245 C CA . LEU A 1 644 ? -4.859 -12.844 34.977 1.00 25.33 644 LEU A CA 1
ATOM 5246 C C . LEU A 1 644 ? -4.566 -12.166 36.319 1.00 25.33 644 LEU A C 1
ATOM 5248 O O . LEU A 1 644 ? -4.259 -10.980 36.390 1.00 25.33 644 LEU A O 1
ATOM 5252 N N . GLN A 1 645 ? -4.718 -12.942 37.393 1.00 34.28 645 GLN A N 1
ATOM 5253 C CA . GLN A 1 645 ? -4.132 -12.642 38.704 1.00 34.28 645 GLN A CA 1
ATOM 5254 C C . GLN A 1 645 ? -3.706 -13.918 39.458 1.00 34.28 645 GLN A C 1
ATOM 5256 O O . GLN A 1 645 ? -3.651 -13.924 40.681 1.00 34.28 645 GLN A O 1
ATOM 5261 N N . TRP A 1 646 ? -3.418 -15.019 38.751 1.00 30.16 646 TRP A N 1
ATOM 5262 C CA . TRP A 1 646 ? -3.105 -16.300 39.411 1.00 30.16 646 TRP A CA 1
ATOM 5263 C C . TRP A 1 646 ? -1.999 -17.126 38.750 1.00 30.16 646 TRP A C 1
ATOM 5265 O O . TRP A 1 646 ? -1.699 -18.225 39.207 1.00 30.16 646 TRP A O 1
ATOM 5275 N N . GLU A 1 647 ? -1.375 -16.621 37.684 1.00 27.77 647 GLU A N 1
ATOM 5276 C CA . GLU A 1 647 ? -0.382 -17.397 36.936 1.00 27.77 647 GLU A CA 1
ATOM 5277 C C . GLU A 1 647 ? 1.046 -17.252 37.493 1.00 27.77 647 GLU A C 1
ATOM 5279 O O . GLU A 1 647 ? 1.849 -18.149 37.298 1.00 27.77 647 GLU A O 1
ATOM 5284 N N . ASP A 1 648 ? 1.367 -16.227 38.287 1.00 30.09 648 ASP A N 1
ATOM 5285 C CA . ASP A 1 648 ? 2.744 -16.045 38.791 1.00 30.09 648 ASP A CA 1
ATOM 5286 C C . ASP A 1 648 ? 3.030 -16.784 40.122 1.00 30.09 648 ASP A C 1
ATOM 5288 O O . ASP A 1 648 ? 4.172 -17.131 40.428 1.00 30.09 648 ASP A O 1
ATOM 5292 N N . GLU A 1 649 ? 1.989 -17.139 40.887 1.00 35.62 649 GLU A N 1
ATOM 5293 C CA . GLU A 1 649 ? 2.125 -17.927 42.129 1.00 35.62 649 GLU A CA 1
ATOM 5294 C C . GLU A 1 649 ? 2.172 -19.448 41.874 1.00 35.62 649 GLU A C 1
ATOM 5296 O O . GLU A 1 649 ? 2.681 -20.210 42.699 1.00 35.62 649 GLU A O 1
ATOM 5301 N N . ALA A 1 650 ? 1.697 -19.909 40.710 1.00 33.50 650 ALA A N 1
ATOM 5302 C CA . ALA A 1 650 ? 1.589 -21.332 40.377 1.00 33.50 650 ALA A CA 1
ATOM 5303 C C . ALA A 1 650 ? 2.868 -21.944 39.769 1.00 33.50 650 ALA A C 1
ATOM 5305 O O . ALA A 1 650 ? 2.976 -23.170 39.684 1.00 33.50 650 ALA A O 1
ATOM 5306 N N . TRP A 1 651 ? 3.840 -21.124 39.355 1.00 33.38 651 TRP A N 1
ATOM 5307 C CA . TRP A 1 651 ? 5.042 -21.593 38.650 1.00 33.38 651 TRP A CA 1
ATOM 5308 C C . TRP A 1 651 ? 6.343 -21.536 39.469 1.00 33.38 651 TRP A C 1
ATOM 5310 O O . TRP A 1 651 ? 7.353 -22.071 39.012 1.00 33.38 651 TRP A O 1
ATOM 5320 N N . THR A 1 652 ? 6.345 -20.963 40.681 1.00 32.19 652 THR A N 1
ATOM 5321 C CA . THR A 1 652 ? 7.590 -20.709 41.443 1.00 32.19 652 THR A CA 1
ATOM 5322 C C . THR A 1 652 ? 7.741 -21.446 42.781 1.00 32.19 652 THR A C 1
ATOM 5324 O O . THR A 1 652 ? 8.805 -21.353 43.393 1.00 32.19 652 THR A O 1
ATOM 5327 N N . THR A 1 653 ? 6.780 -22.263 43.231 1.00 28.38 653 THR A N 1
ATOM 5328 C CA . THR A 1 653 ? 6.969 -23.101 44.434 1.00 28.38 653 THR A CA 1
ATOM 5329 C C . THR A 1 653 ? 7.393 -24.533 44.091 1.00 28.38 653 THR A C 1
ATOM 5331 O O . THR A 1 653 ? 6.660 -25.333 43.515 1.00 28.38 653 THR A O 1
ATOM 5334 N N . VAL A 1 654 ? 8.634 -24.852 44.464 1.00 32.56 654 VAL A N 1
ATOM 5335 C CA . VAL A 1 654 ? 9.226 -26.197 44.449 1.00 32.56 654 VAL A CA 1
ATOM 5336 C C . VAL A 1 654 ? 8.347 -27.152 45.281 1.00 32.56 654 VAL A C 1
ATOM 5338 O O . VAL A 1 654 ? 7.946 -26.782 46.386 1.00 32.56 654 VAL A O 1
ATOM 5341 N N . PRO A 1 655 ? 8.042 -28.379 44.814 1.00 32.47 655 PRO A N 1
ATOM 5342 C CA . PRO A 1 655 ? 7.189 -29.304 45.550 1.00 32.47 655 PRO A CA 1
ATOM 5343 C C . PRO A 1 655 ? 7.927 -29.834 46.783 1.00 32.47 655 PRO A C 1
ATOM 5345 O O . PRO A 1 655 ? 8.794 -30.700 46.690 1.00 32.47 655 PRO A O 1
ATOM 5348 N N . GLY A 1 656 ? 7.567 -29.316 47.953 1.00 32.41 656 GLY A N 1
ATOM 5349 C CA . GLY A 1 656 ? 8.065 -29.799 49.231 1.00 32.41 656 GLY A CA 1
ATOM 5350 C C . GLY A 1 656 ? 7.218 -29.280 50.382 1.00 32.41 656 GLY A C 1
ATOM 5351 O O . GLY A 1 656 ? 7.365 -28.138 50.792 1.00 32.41 656 GLY A O 1
ATOM 5352 N N . ASN A 1 657 ? 6.387 -30.166 50.930 1.00 31.45 657 ASN A N 1
ATOM 5353 C CA . ASN A 1 657 ? 5.715 -30.055 52.228 1.00 31.45 657 ASN A CA 1
ATOM 5354 C C . ASN A 1 657 ? 4.539 -29.072 52.339 1.00 31.45 657 ASN A C 1
ATOM 5356 O O . ASN A 1 657 ? 4.590 -28.119 53.108 1.00 31.45 657 ASN A O 1
ATOM 5360 N N . MET A 1 658 ? 3.398 -29.422 51.744 1.00 24.70 658 MET A N 1
ATOM 5361 C CA . MET A 1 658 ? 2.143 -29.286 52.489 1.00 24.70 658 MET A CA 1
ATOM 5362 C C . MET A 1 658 ? 1.166 -30.382 52.066 1.00 24.70 658 MET A C 1
ATOM 5364 O O . MET A 1 658 ? 0.786 -30.494 50.903 1.00 24.70 658 MET A O 1
ATOM 5368 N N . TRP A 1 659 ? 0.832 -31.250 53.018 1.00 27.22 659 TRP A N 1
ATOM 5369 C CA . TRP A 1 659 ? -0.203 -32.269 52.871 1.00 27.22 659 TRP A CA 1
ATOM 5370 C C . TRP A 1 659 ? -1.566 -31.606 52.596 1.00 27.22 659 TRP A C 1
ATOM 5372 O O . TRP A 1 659 ? -1.801 -30.494 53.072 1.00 27.22 659 TRP A O 1
ATOM 5382 N N . PRO A 1 660 ? -2.472 -32.260 51.849 1.00 29.56 660 PRO A N 1
ATOM 5383 C CA . PRO A 1 660 ? -3.750 -31.671 51.473 1.00 29.56 660 PRO A CA 1
ATOM 5384 C C . PRO A 1 660 ? -4.690 -31.575 52.680 1.00 29.56 660 PRO A C 1
ATOM 5386 O O . PRO A 1 660 ? -4.920 -32.564 53.378 1.00 29.56 660 PRO A O 1
ATOM 5389 N N . SER A 1 661 ? -5.284 -30.399 52.896 1.00 26.52 661 SER A N 1
ATOM 5390 C CA . SER A 1 661 ? -6.459 -30.270 53.760 1.00 26.52 661 SER A CA 1
ATOM 5391 C C . SER A 1 661 ? -7.633 -31.045 53.139 1.00 26.52 661 SER A C 1
ATOM 5393 O O . SER A 1 661 ? -7.929 -30.854 51.956 1.00 26.52 661 SER A O 1
ATOM 5395 N N . PRO A 1 662 ? -8.308 -31.925 53.895 1.00 33.22 662 PRO A N 1
ATOM 5396 C CA . PRO A 1 662 ? -9.405 -32.736 53.387 1.00 33.22 662 PRO A CA 1
ATOM 5397 C C . PRO A 1 662 ? -10.693 -31.905 53.327 1.00 33.22 662 PRO A C 1
ATOM 5399 O O . PRO A 1 662 ? -11.214 -31.493 54.360 1.00 33.22 662 PRO A O 1
ATOM 5402 N N . GLY A 1 663 ? -11.221 -31.678 52.121 1.00 32.75 663 GLY A N 1
ATOM 5403 C CA . GLY A 1 663 ? -12.563 -31.113 51.927 1.00 32.75 663 GLY A CA 1
ATOM 5404 C C . GLY A 1 663 ? -12.647 -30.039 50.842 1.00 32.75 663 GLY A C 1
ATOM 5405 O O . GLY A 1 663 ? -12.645 -28.851 51.138 1.00 32.75 663 GLY A O 1
ATOM 5406 N N . GLY A 1 664 ? -12.778 -30.460 49.584 1.00 25.28 664 GLY A N 1
ATOM 5407 C CA . GLY A 1 664 ? -13.145 -29.615 48.443 1.00 25.28 664 GLY A CA 1
ATOM 5408 C C . GLY A 1 664 ? -13.632 -30.517 47.301 1.00 25.28 664 GLY A C 1
ATOM 5409 O O . GLY A 1 664 ? -12.983 -31.530 47.047 1.00 25.28 664 GLY A O 1
ATOM 5410 N N . PRO A 1 665 ? -14.801 -30.257 46.689 1.00 29.72 665 PRO A N 1
ATOM 5411 C CA . PRO A 1 665 ? -15.615 -31.292 46.057 1.00 29.72 665 PRO A CA 1
ATOM 5412 C C . PRO A 1 665 ? -15.056 -31.802 44.721 1.00 29.72 665 PRO A C 1
ATOM 5414 O O . PRO A 1 665 ? -14.546 -31.049 43.897 1.00 29.72 665 PRO A O 1
ATOM 5417 N N . HIS A 1 666 ? -15.214 -33.114 44.551 1.00 27.30 666 HIS A N 1
ATOM 5418 C CA . HIS A 1 666 ? -14.969 -33.956 43.384 1.00 27.30 666 HIS A CA 1
ATOM 5419 C C . HIS A 1 666 ? -15.120 -33.279 42.006 1.00 27.30 666 HIS A C 1
ATOM 5421 O O . HIS A 1 666 ? -16.221 -32.920 41.597 1.00 27.30 666 HIS A O 1
ATOM 5427 N N . MET A 1 667 ? -14.026 -33.232 41.235 1.00 28.02 667 MET A N 1
ATOM 5428 C CA . MET A 1 667 ? -14.087 -33.231 39.767 1.00 28.02 667 MET A CA 1
ATOM 5429 C C . MET A 1 667 ? -14.222 -34.683 39.296 1.00 28.02 667 MET A C 1
ATOM 5431 O O . MET A 1 667 ? -13.222 -35.373 39.102 1.00 28.02 667 MET A O 1
ATOM 5435 N N . GLU A 1 668 ? -15.456 -35.157 39.135 1.00 26.30 668 GLU A N 1
ATOM 5436 C CA . GLU A 1 668 ? -15.744 -36.371 38.368 1.00 26.30 668 GLU A CA 1
ATOM 5437 C C . GLU A 1 668 ? -15.949 -36.011 36.888 1.00 26.30 668 GLU A C 1
ATOM 5439 O O . GLU A 1 668 ? -16.852 -35.267 36.525 1.00 26.30 668 GLU A O 1
ATOM 5444 N N . THR A 1 669 ? -15.037 -36.527 36.060 1.00 30.77 669 THR A N 1
ATOM 5445 C CA . THR A 1 669 ? -15.215 -36.999 34.672 1.00 30.77 669 THR A CA 1
ATOM 5446 C C . THR A 1 669 ? -16.315 -36.378 33.797 1.00 30.77 669 THR A C 1
ATOM 5448 O O . THR A 1 669 ? -17.468 -36.789 33.857 1.00 30.77 669 THR A O 1
ATOM 5451 N N . VAL A 1 670 ? -15.892 -35.587 32.803 1.00 29.52 670 VAL A N 1
ATOM 5452 C CA . VAL A 1 670 ? -16.482 -35.614 31.452 1.00 29.52 670 VAL A CA 1
ATOM 5453 C C . VAL A 1 670 ? -15.338 -35.761 30.448 1.00 29.52 670 VAL A C 1
ATOM 5455 O O . VAL A 1 670 ? -14.799 -34.794 29.923 1.00 29.52 670 VAL A O 1
ATOM 5458 N N . ALA A 1 671 ? -14.913 -37.004 30.236 1.00 34.81 671 ALA A N 1
ATOM 5459 C CA . ALA A 1 671 ? -14.250 -37.413 29.007 1.00 34.81 671 ALA A CA 1
ATOM 5460 C C . ALA A 1 671 ? -15.312 -38.152 28.191 1.00 34.81 671 ALA A C 1
ATOM 5462 O O . ALA A 1 671 ? -15.516 -39.348 28.380 1.00 34.81 671 ALA A O 1
ATOM 5463 N N . ALA A 1 672 ? -16.043 -37.417 27.360 1.00 31.02 672 ALA A N 1
ATOM 5464 C CA . ALA A 1 672 ? -16.973 -37.992 26.393 1.00 31.02 672 ALA A CA 1
ATOM 5465 C C . ALA A 1 672 ? -17.075 -37.111 25.138 1.00 31.02 672 ALA A C 1
ATOM 5467 O O . ALA A 1 672 ? -18.152 -36.804 24.649 1.00 31.02 672 ALA A O 1
ATOM 5468 N N . SER A 1 673 ? -15.927 -36.714 24.604 1.00 35.53 673 SER A N 1
ATOM 5469 C CA . SER A 1 673 ? -15.723 -36.646 23.161 1.00 35.53 673 SER A CA 1
ATOM 5470 C C . SER A 1 673 ? -14.276 -37.067 22.913 1.00 35.53 673 SER A C 1
ATOM 5472 O O . SER A 1 673 ? -13.388 -36.758 23.711 1.00 35.53 673 SER A O 1
ATOM 5474 N N . GLU A 1 674 ? -14.042 -37.887 21.892 1.00 38.62 674 GLU A N 1
ATOM 5475 C CA . GLU A 1 674 ? -12.699 -38.299 21.480 1.00 38.62 674 GLU A CA 1
ATOM 5476 C C . GLU A 1 674 ? -11.947 -37.071 20.949 1.00 38.62 674 GLU A C 1
ATOM 5478 O O . GLU A 1 674 ? -11.898 -36.817 19.749 1.00 38.62 674 GLU A O 1
ATOM 5483 N N . THR A 1 675 ? -11.397 -36.252 21.843 1.00 42.50 675 THR A N 1
ATOM 5484 C CA . THR A 1 675 ? -10.484 -35.180 21.457 1.00 42.50 675 THR A CA 1
ATOM 5485 C C . THR A 1 675 ? -9.105 -35.786 21.173 1.00 42.50 675 THR A C 1
ATOM 5487 O O . THR A 1 675 ? -8.611 -36.586 21.977 1.00 42.50 675 THR A O 1
ATOM 5490 N N . PRO A 1 676 ? -8.486 -35.470 20.018 1.00 44.00 676 PRO A N 1
ATOM 5491 C CA . PRO A 1 676 ? -7.274 -36.146 19.568 1.00 44.00 676 PRO A CA 1
ATOM 5492 C C . PRO A 1 676 ? -6.107 -35.967 20.549 1.00 44.00 676 PRO A C 1
ATOM 5494 O O . PRO A 1 676 ? -5.919 -34.905 21.145 1.00 44.00 676 PRO A O 1
ATOM 5497 N N . GLU A 1 677 ? -5.321 -37.030 20.725 1.00 50.31 677 GLU A N 1
ATOM 5498 C CA . GLU A 1 677 ? -4.113 -37.028 21.550 1.00 50.31 677 GLU A CA 1
ATOM 5499 C C . GLU A 1 677 ? -3.037 -36.149 20.890 1.00 50.31 677 GLU A C 1
ATOM 5501 O O . GLU A 1 677 ? -2.617 -36.434 19.772 1.00 50.31 677 GLU A O 1
ATOM 5506 N N . PHE A 1 678 ? -2.576 -35.089 21.564 1.00 46.00 678 PHE A N 1
ATOM 5507 C CA . PHE A 1 678 ? -1.485 -34.242 21.066 1.00 46.00 678 PHE A CA 1
ATOM 5508 C C . PHE A 1 678 ? -0.210 -34.463 21.889 1.00 46.00 678 PHE A C 1
ATOM 5510 O O . PHE A 1 678 ? -0.146 -34.126 23.074 1.00 46.00 678 PHE A O 1
ATOM 5517 N N . GLY A 1 679 ? 0.833 -35.007 21.258 1.00 45.94 679 GLY A N 1
ATOM 5518 C CA . GLY A 1 679 ? 2.180 -35.065 21.828 1.00 45.94 679 GLY A CA 1
ATOM 5519 C C . GLY A 1 679 ? 2.979 -33.785 21.549 1.00 45.94 679 GLY A C 1
ATOM 5520 O O . GLY A 1 679 ? 2.610 -32.972 20.705 1.00 45.94 679 GLY A O 1
ATOM 5521 N N . HIS A 1 680 ? 4.148 -33.617 22.184 1.00 43.75 680 HIS A N 1
ATOM 5522 C CA . HIS A 1 680 ? 5.097 -32.541 21.824 1.00 43.75 680 HIS A CA 1
ATOM 5523 C C . HIS A 1 680 ? 5.472 -32.547 20.326 1.00 43.75 680 HIS A C 1
ATOM 5525 O O . HIS A 1 680 ? 5.840 -31.514 19.776 1.00 43.75 680 HIS A O 1
ATOM 5531 N N . GLN A 1 681 ? 5.356 -33.699 19.661 1.00 44.50 681 GLN A N 1
ATOM 5532 C CA . GLN A 1 681 ? 5.620 -33.864 18.231 1.00 44.50 681 GLN A CA 1
ATOM 5533 C C . GLN A 1 681 ? 4.514 -33.271 17.336 1.00 44.50 681 GLN A C 1
ATOM 5535 O O . GLN A 1 681 ? 4.774 -32.981 16.172 1.00 44.50 681 GLN A O 1
ATOM 5540 N N . ASP A 1 682 ? 3.314 -33.022 17.872 1.00 50.28 682 ASP A N 1
ATOM 5541 C CA . ASP A 1 682 ? 2.180 -32.453 17.134 1.00 50.28 682 ASP A CA 1
ATOM 5542 C C . ASP A 1 682 ? 2.074 -30.923 17.269 1.00 50.28 682 ASP A C 1
ATOM 5544 O O . ASP A 1 682 ? 1.182 -30.304 16.691 1.00 50.28 682 ASP A O 1
ATOM 5548 N N . LEU A 1 683 ? 3.023 -30.281 17.967 1.00 49.78 683 LEU A N 1
ATOM 5549 C CA . LEU A 1 683 ? 3.125 -28.817 18.073 1.00 49.78 683 LEU A CA 1
ATOM 5550 C C . LEU A 1 683 ? 3.227 -28.122 16.707 1.00 49.78 683 LEU A C 1
ATOM 5552 O O . LEU A 1 683 ? 2.786 -26.983 16.575 1.00 49.78 683 LEU A O 1
ATOM 5556 N N . SER A 1 684 ? 3.791 -28.796 15.700 1.00 51.53 684 SER A N 1
ATOM 5557 C CA . SER A 1 684 ? 3.876 -28.303 14.319 1.00 51.53 684 SER A CA 1
ATOM 5558 C C . SER A 1 684 ? 2.547 -28.376 13.557 1.00 51.53 684 SER A C 1
ATOM 5560 O O . SER A 1 684 ? 2.408 -27.700 12.542 1.00 51.53 684 SER A O 1
ATOM 5562 N N . LYS A 1 685 ? 1.580 -29.172 14.038 1.00 55.59 685 LYS A N 1
ATOM 5563 C CA . LYS A 1 685 ? 0.242 -29.351 13.447 1.00 55.59 685 LYS A CA 1
ATOM 5564 C C . LYS A 1 685 ? -0.844 -28.527 14.153 1.00 55.59 685 LYS A C 1
ATOM 5566 O O . LYS A 1 685 ? -1.956 -28.438 13.645 1.00 55.59 685 LYS A O 1
ATOM 5571 N N . ALA A 1 686 ? -0.551 -27.966 15.328 1.00 57.53 686 ALA A N 1
ATOM 5572 C CA . ALA A 1 686 ? -1.501 -27.174 16.105 1.00 57.53 686 ALA A CA 1
ATOM 5573 C C . ALA A 1 686 ? -1.729 -25.783 15.490 1.00 57.53 686 ALA A C 1
ATOM 5575 O O . ALA A 1 686 ? -0.804 -25.172 14.949 1.00 57.53 686 ALA A O 1
ATOM 5576 N N . VAL A 1 687 ? -2.951 -25.259 15.636 1.00 64.75 687 VAL A N 1
ATOM 5577 C CA . VAL A 1 687 ? -3.321 -23.906 15.187 1.00 64.75 687 VAL A CA 1
ATOM 5578 C C . VAL A 1 687 ? -2.379 -22.871 15.801 1.00 64.75 687 VAL A C 1
ATOM 5580 O O . VAL A 1 687 ? -2.025 -22.959 16.979 1.00 64.75 687 VAL A O 1
ATOM 5583 N N . ARG A 1 688 ? -1.951 -21.881 15.016 1.00 62.84 688 ARG A N 1
ATOM 5584 C CA . ARG A 1 688 ? -1.105 -20.802 15.531 1.00 62.84 688 ARG A CA 1
ATOM 5585 C C . ARG A 1 688 ? -1.927 -19.787 16.341 1.00 62.84 688 ARG A C 1
ATOM 5587 O O . ARG A 1 688 ? -3.050 -19.450 15.948 1.00 62.84 688 ARG A O 1
ATOM 5594 N N . PRO A 1 689 ? -1.381 -19.279 17.461 1.00 63.38 689 PRO A N 1
ATOM 5595 C CA . PRO A 1 689 ? -2.059 -18.259 18.245 1.00 63.38 689 PRO A CA 1
ATOM 5596 C C . PRO A 1 689 ? -2.136 -16.937 17.472 1.00 63.38 689 PRO A C 1
ATOM 5598 O O . PRO A 1 689 ? -1.215 -16.580 16.738 1.00 63.38 689 PRO A O 1
ATOM 5601 N N . ALA A 1 690 ? -3.221 -16.198 17.680 1.00 66.25 690 ALA A N 1
ATOM 5602 C CA . ALA A 1 690 ? -3.390 -14.824 17.213 1.00 66.25 690 ALA A CA 1
ATOM 5603 C C . ALA A 1 690 ? -3.479 -13.898 18.431 1.00 66.25 690 ALA A C 1
ATOM 5605 O O . ALA A 1 690 ? -4.015 -14.312 19.452 1.00 66.25 690 ALA A O 1
ATOM 5606 N N . PHE A 1 691 ? -2.987 -12.662 18.338 1.00 67.31 691 PHE A N 1
ATOM 5607 C CA . PHE A 1 691 ? -3.197 -11.644 19.375 1.00 67.31 691 PHE A CA 1
ATOM 5608 C C . PHE A 1 691 ? -4.441 -10.837 19.029 1.00 67.31 691 PHE A C 1
ATOM 5610 O O . PHE A 1 691 ? -4.490 -10.205 17.974 1.00 67.31 691 PHE A O 1
ATOM 5617 N N . GLY A 1 692 ? -5.468 -10.900 19.863 1.00 71.19 692 GLY A N 1
ATOM 5618 C CA . GLY A 1 692 ? -6.799 -10.500 19.450 1.00 71.19 692 GLY A CA 1
ATOM 5619 C C . GLY A 1 692 ? -7.891 -10.917 20.404 1.00 71.19 692 GLY A C 1
ATOM 5620 O O . GLY A 1 692 ? -7.645 -11.502 21.453 1.00 71.19 692 GLY A O 1
ATOM 5621 N N . PHE A 1 693 ? -9.111 -10.681 19.952 1.00 75.25 693 PHE A N 1
ATOM 5622 C CA . PHE A 1 693 ? -10.320 -11.237 20.529 1.00 75.25 693 PHE A CA 1
ATOM 5623 C C . PHE A 1 693 ? -11.273 -11.619 19.400 1.00 75.25 693 PHE A C 1
ATOM 5625 O O . PHE A 1 693 ? -11.134 -11.214 18.244 1.00 75.25 693 PHE A O 1
ATOM 5632 N N . TRP A 1 694 ? -12.241 -12.453 19.723 1.00 79.19 694 TRP A N 1
ATOM 5633 C CA . TRP A 1 694 ? -13.284 -12.856 18.796 1.00 79.19 694 TRP A CA 1
ATOM 5634 C C . TRP A 1 694 ? -14.455 -11.830 18.877 1.00 79.19 694 TRP A C 1
ATOM 5636 O O . TRP A 1 694 ? -14.757 -11.404 19.990 1.00 79.19 694 TRP A O 1
ATOM 5646 N N . LEU A 1 695 ? -15.179 -11.522 17.759 1.00 76.19 695 LEU A N 1
ATOM 5647 C CA . LEU A 1 695 ? -16.588 -10.967 17.659 1.00 76.19 695 LEU A CA 1
ATOM 5648 C C . LEU A 1 695 ? -17.758 -11.876 17.046 1.00 76.19 695 LEU A C 1
ATOM 5650 O O . LEU A 1 695 ? -17.661 -12.250 15.875 1.00 76.19 695 LEU A O 1
ATOM 5654 N N . PHE A 1 696 ? -18.794 -12.363 17.807 1.00 75.38 696 PHE A N 1
ATOM 5655 C CA . PHE A 1 696 ? -19.827 -13.426 17.500 1.00 75.38 696 PHE A CA 1
ATOM 5656 C C . PHE A 1 696 ? -21.093 -12.659 17.247 1.00 75.38 696 PHE A C 1
ATOM 5658 O O . PHE A 1 696 ? -21.307 -11.615 17.851 1.00 75.38 696 PHE A O 1
ATOM 5665 N N . PRO A 1 697 ? -21.931 -13.186 16.362 1.00 75.31 697 PRO A N 1
ATOM 5666 C CA . PRO A 1 697 ? -23.317 -12.794 16.370 1.00 75.31 697 PRO A CA 1
ATOM 5667 C C . PRO A 1 697 ? -23.979 -13.376 17.643 1.00 75.31 697 PRO A C 1
ATOM 5669 O O . PRO A 1 697 ? -23.583 -14.443 18.128 1.00 75.31 697 PRO A O 1
ATOM 5672 N N . THR A 1 698 ? -24.952 -12.661 18.212 1.00 69.12 698 THR A N 1
ATOM 5673 C CA . THR A 1 698 ? -25.697 -13.039 19.438 1.00 69.12 698 THR A CA 1
ATOM 5674 C C . THR A 1 698 ? -26.267 -14.451 19.344 1.00 69.12 698 THR A C 1
ATOM 5676 O O . THR A 1 698 ? -26.263 -15.213 20.313 1.00 69.12 698 THR A O 1
ATOM 5679 N N . GLU A 1 699 ? -26.739 -14.815 18.153 1.00 73.69 699 GLU A N 1
ATOM 5680 C CA . GLU A 1 699 ? -27.432 -16.064 17.850 1.00 73.69 699 GLU A CA 1
ATOM 5681 C C . GLU A 1 699 ? -26.535 -17.289 18.040 1.00 73.69 699 GLU A C 1
ATOM 5683 O O . GLU A 1 699 ? -27.040 -18.393 18.232 1.00 73.69 699 GLU A O 1
ATOM 5688 N N . ALA A 1 700 ? -25.208 -17.107 18.064 1.00 72.94 700 ALA A N 1
ATOM 5689 C CA . ALA A 1 700 ? -24.268 -18.183 18.354 1.00 72.94 700 ALA A CA 1
ATOM 5690 C C . ALA A 1 700 ? -24.547 -18.850 19.712 1.00 72.94 700 ALA A C 1
ATOM 5692 O O . ALA A 1 700 ? -24.357 -20.057 19.841 1.00 72.94 700 ALA A O 1
ATOM 5693 N N . PHE A 1 701 ? -25.051 -18.102 20.698 1.00 74.81 701 PHE A N 1
ATOM 5694 C CA . PHE A 1 701 ? -25.255 -18.574 22.074 1.00 74.81 701 PHE A CA 1
ATOM 5695 C C . PHE A 1 701 ? -26.725 -18.811 22.444 1.00 74.81 701 PHE A C 1
ATOM 5697 O O . PHE A 1 701 ? -27.104 -18.719 23.614 1.00 74.81 701 PHE A O 1
ATOM 5704 N N . CYS A 1 702 ? -27.573 -19.131 21.464 1.00 74.38 702 CYS A N 1
ATOM 5705 C CA . CYS A 1 702 ? -28.951 -19.537 21.726 1.00 74.38 702 CYS A CA 1
ATOM 5706 C C . CYS A 1 702 ? -29.033 -20.948 22.346 1.00 74.38 702 CYS A C 1
ATOM 5708 O O . CYS A 1 702 ? -28.082 -21.731 22.304 1.00 74.38 702 CYS A O 1
ATOM 5710 N N . ASP A 1 703 ? -30.194 -21.288 22.917 1.00 73.12 703 ASP A N 1
ATOM 5711 C CA . ASP A 1 703 ? -30.393 -22.594 23.561 1.00 73.12 703 ASP A CA 1
ATOM 5712 C C . ASP A 1 703 ? -30.314 -23.764 22.563 1.00 73.12 703 ASP A C 1
ATOM 5714 O O . ASP A 1 703 ? -29.938 -24.861 22.955 1.00 73.12 703 ASP A O 1
ATOM 5718 N N . GLU A 1 704 ? -30.591 -23.535 21.274 1.00 77.38 704 GLU A N 1
ATOM 5719 C CA . GLU A 1 704 ? -30.502 -24.560 20.219 1.00 77.38 704 GLU A CA 1
ATOM 5720 C C . GLU A 1 704 ? -29.064 -25.017 19.942 1.00 77.38 704 GLU A C 1
ATOM 5722 O O . GLU A 1 704 ? -28.844 -26.149 19.515 1.00 77.38 704 GLU A O 1
ATOM 5727 N N . ASN A 1 705 ? -28.084 -24.143 20.190 1.00 76.94 705 ASN A N 1
ATOM 5728 C CA . ASN A 1 705 ? -26.667 -24.447 20.010 1.00 76.94 705 ASN A CA 1
ATOM 5729 C C . ASN A 1 705 ? -26.045 -25.073 21.272 1.00 76.94 705 ASN A C 1
ATOM 5731 O O . ASN A 1 705 ? -24.859 -25.405 21.261 1.00 76.94 705 ASN A O 1
ATOM 5735 N N . LYS A 1 706 ? -26.806 -25.238 22.366 1.00 76.62 706 LYS A N 1
ATOM 5736 C CA . LYS A 1 706 ? -26.323 -25.906 23.583 1.00 76.62 706 LYS A CA 1
ATOM 5737 C C . LYS A 1 706 ? -26.254 -27.414 23.360 1.00 76.62 706 LYS A C 1
ATOM 5739 O O . LYS A 1 706 ? -27.227 -28.046 22.960 1.00 76.62 706 LYS A O 1
ATOM 5744 N N . ILE A 1 707 ? -25.105 -28.005 23.669 1.00 73.94 707 ILE A N 1
ATOM 5745 C CA . ILE A 1 707 ? -24.934 -29.458 23.654 1.00 73.94 707 ILE A CA 1
ATOM 5746 C C . ILE A 1 707 ? -25.392 -29.994 25.016 1.00 73.94 707 ILE A C 1
ATOM 5748 O O . ILE A 1 707 ? -24.753 -29.734 26.036 1.00 73.94 707 ILE A O 1
ATOM 5752 N N . GLU A 1 708 ? -26.504 -30.733 25.053 1.00 59.16 708 GLU A N 1
ATOM 5753 C CA . GLU A 1 708 ? -26.983 -31.382 26.279 1.00 59.16 708 GLU A CA 1
ATOM 5754 C C . GLU A 1 708 ? -26.029 -32.511 26.709 1.00 59.16 708 GLU A C 1
ATOM 5756 O O . GLU A 1 708 ? -26.046 -33.576 26.093 1.00 59.16 708 GLU A O 1
ATOM 5761 N N . GLN A 1 709 ? -25.247 -32.319 27.789 1.00 51.69 709 GLN A N 1
ATOM 5762 C CA . GLN A 1 709 ? -24.945 -33.381 28.771 1.00 51.69 709 GLN A CA 1
ATOM 5763 C C . GLN A 1 709 ? -24.172 -32.956 30.047 1.00 51.69 709 GLN A C 1
ATOM 5765 O O . GLN A 1 709 ? -23.253 -32.146 30.009 1.00 51.69 709 GLN A O 1
ATOM 5770 N N . ALA A 1 710 ? -24.542 -33.667 31.131 1.00 38.62 710 ALA A N 1
ATOM 5771 C CA . ALA A 1 710 ? -23.935 -33.928 32.453 1.00 38.62 710 ALA A CA 1
ATOM 5772 C C . ALA A 1 710 ? -23.730 -32.778 33.475 1.00 38.62 710 ALA A C 1
ATOM 5774 O O . ALA A 1 710 ? -22.972 -31.841 33.277 1.00 38.62 710 ALA A O 1
ATOM 5775 N N . ARG A 1 711 ? -24.378 -32.943 34.644 1.00 43.78 711 ARG A N 1
ATOM 5776 C CA . ARG A 1 711 ? -24.332 -32.111 35.868 1.00 43.78 711 ARG A CA 1
ATOM 5777 C C . ARG A 1 711 ? -22.963 -31.442 36.129 1.00 43.78 711 ARG A C 1
ATOM 5779 O O . ARG A 1 711 ? -22.014 -32.128 36.495 1.00 43.78 711 ARG A O 1
ATOM 5786 N N . GLY A 1 712 ? -22.902 -30.109 36.071 1.00 50.50 712 GLY A N 1
ATOM 5787 C CA . GLY A 1 712 ? -21.727 -29.311 36.454 1.00 50.50 712 GLY A CA 1
ATOM 5788 C C . GLY A 1 712 ? -21.850 -27.830 36.050 1.00 50.50 712 GLY A C 1
ATOM 5789 O O . GLY A 1 712 ? -22.787 -27.481 35.347 1.00 50.50 712 GLY A O 1
ATOM 5790 N N . PRO A 1 713 ? -20.933 -26.937 36.478 1.00 54.56 713 PRO A N 1
ATOM 5791 C CA . PRO A 1 713 ? -21.001 -25.496 36.215 1.00 54.56 713 PRO A CA 1
ATOM 5792 C C . PRO A 1 713 ? -20.396 -25.117 34.849 1.00 54.56 713 PRO A C 1
ATOM 5794 O O . PRO A 1 713 ? -19.644 -24.149 34.775 1.00 54.56 713 PRO A O 1
ATOM 5797 N N . ILE A 1 714 ? -20.611 -25.888 33.779 1.00 56.12 714 ILE A N 1
ATOM 5798 C CA . ILE A 1 714 ? -20.038 -25.636 32.440 1.00 56.12 714 ILE A CA 1
ATOM 5799 C C . ILE A 1 714 ? -21.110 -25.884 31.373 1.00 56.12 714 ILE A C 1
ATOM 5801 O O . ILE A 1 714 ? -21.599 -26.999 31.244 1.00 56.12 714 ILE A O 1
ATOM 5805 N N . VAL A 1 715 ? -21.408 -24.860 30.572 1.00 63.66 715 VAL A N 1
ATOM 5806 C CA . VAL A 1 715 ? -22.218 -24.936 29.349 1.00 63.66 715 VAL A CA 1
ATOM 5807 C C . VAL A 1 715 ? -21.305 -25.183 28.165 1.00 63.66 715 VAL A C 1
ATOM 5809 O O . VAL A 1 715 ? -20.282 -24.516 28.023 1.00 63.66 715 VAL A O 1
ATOM 5812 N N . THR A 1 716 ? -21.689 -26.090 27.279 1.00 70.81 716 THR A N 1
ATOM 5813 C CA . THR A 1 716 ? -20.976 -26.299 26.017 1.00 70.81 716 THR A CA 1
ATOM 5814 C C . THR A 1 716 ? -21.866 -25.892 24.858 1.00 70.81 716 THR A C 1
ATOM 5816 O O . THR A 1 716 ? -23.032 -26.283 24.813 1.00 70.81 716 THR A O 1
ATOM 5819 N N . PHE A 1 717 ? -21.310 -25.122 23.926 1.00 74.00 717 PHE A N 1
ATOM 5820 C CA . PHE A 1 717 ? -21.999 -24.700 22.713 1.00 74.00 717 PHE A CA 1
ATOM 5821 C C . PHE A 1 717 ? -21.324 -25.277 21.467 1.00 74.00 717 PHE A C 1
ATOM 5823 O O . PHE A 1 717 ? -20.096 -25.270 21.361 1.00 74.00 717 PHE A O 1
ATOM 5830 N N . ASP A 1 718 ? -22.132 -25.719 20.505 1.00 80.62 718 ASP A N 1
ATOM 5831 C CA . ASP A 1 718 ? -21.705 -25.939 19.125 1.00 80.62 718 ASP A CA 1
ATOM 5832 C C . ASP A 1 718 ? -21.980 -24.669 18.318 1.00 80.62 718 ASP A C 1
ATOM 5834 O O . ASP A 1 718 ? -23.098 -24.413 17.871 1.00 80.62 718 ASP A O 1
ATOM 5838 N N . VAL A 1 719 ? -20.943 -23.858 18.127 1.00 82.00 719 VAL A N 1
ATOM 5839 C CA . VAL A 1 719 ? -21.038 -22.572 17.423 1.00 82.00 719 VAL A CA 1
ATOM 5840 C C . VAL A 1 719 ? -20.459 -22.632 16.012 1.00 82.00 719 VAL A C 1
ATOM 5842 O O . VAL A 1 719 ? -20.201 -21.595 15.402 1.00 82.00 719 VAL A O 1
ATOM 5845 N N . ARG A 1 720 ? -20.269 -23.829 15.435 1.00 83.88 720 ARG A N 1
ATOM 5846 C CA . ARG A 1 720 ? -19.689 -23.988 14.084 1.00 83.88 720 ARG A CA 1
ATOM 5847 C C . ARG A 1 720 ? -20.447 -23.226 12.999 1.00 83.88 720 ARG A C 1
ATOM 5849 O O . ARG A 1 720 ? -19.831 -22.734 12.057 1.00 83.88 720 ARG A O 1
ATOM 5856 N N . LYS A 1 721 ? -21.773 -23.120 13.135 1.00 82.31 721 LYS A N 1
ATOM 5857 C CA . LYS A 1 721 ? -22.638 -22.372 12.206 1.00 82.31 721 LYS A CA 1
ATOM 5858 C C . LYS A 1 721 ? -22.410 -20.857 12.265 1.00 82.31 721 LYS A C 1
ATOM 5860 O O . LYS A 1 721 ? -22.741 -20.163 11.311 1.00 82.31 721 LYS A O 1
ATOM 5865 N N . HIS A 1 722 ? -21.812 -20.358 13.345 1.00 82.44 722 HIS A N 1
ATOM 5866 C CA . HIS A 1 722 ? -21.592 -18.940 13.615 1.00 82.44 722 HIS A CA 1
ATOM 5867 C C . HIS A 1 722 ? -20.090 -18.648 13.712 1.00 82.44 722 HIS A C 1
ATOM 5869 O O . HIS A 1 722 ? -19.580 -18.242 14.759 1.00 82.44 722 HIS A O 1
ATOM 5875 N N . ARG A 1 723 ? -19.366 -18.901 12.610 1.00 84.50 723 ARG A N 1
ATOM 5876 C CA . ARG A 1 723 ? -17.903 -18.766 12.559 1.00 84.50 723 ARG A CA 1
ATOM 5877 C C . ARG A 1 723 ? -17.453 -17.387 13.044 1.00 84.50 723 ARG A C 1
ATOM 5879 O O . ARG A 1 723 ? -18.042 -16.382 12.638 1.00 84.50 723 ARG A O 1
ATOM 5886 N N . PRO A 1 724 ? -16.391 -17.322 13.865 1.00 81.75 724 PRO A N 1
ATOM 5887 C CA . PRO A 1 724 ? -16.080 -16.094 14.532 1.00 81.75 724 PRO A CA 1
ATOM 5888 C C . PRO A 1 724 ? -15.405 -14.991 13.745 1.00 81.75 724 PRO A C 1
ATOM 5890 O O . PRO A 1 724 ? -14.408 -15.296 13.134 1.00 81.75 724 PRO A O 1
ATOM 5893 N N . GLU A 1 725 ? -15.803 -13.711 13.849 1.00 84.44 725 GLU A N 1
ATOM 5894 C CA . GLU A 1 725 ? -14.909 -12.631 13.398 1.00 84.44 725 GLU A CA 1
ATOM 5895 C C . GLU A 1 725 ? -13.678 -12.493 14.304 1.00 84.44 725 GLU A C 1
ATOM 5897 O O . GLU A 1 725 ? -13.787 -12.605 15.527 1.00 84.44 725 GLU A O 1
ATOM 5902 N N . LEU A 1 726 ? -12.508 -12.242 13.725 1.00 79.94 726 LEU A N 1
ATOM 5903 C CA . LEU A 1 726 ? -11.270 -12.028 14.468 1.00 79.94 726 LEU A CA 1
ATOM 5904 C C . LEU A 1 726 ? -10.925 -10.532 14.496 1.00 79.94 726 LEU A C 1
ATOM 5906 O O . LEU A 1 726 ? -10.686 -9.919 13.456 1.00 79.94 726 LEU A O 1
ATOM 5910 N N . ALA A 1 727 ? -10.875 -9.957 15.697 1.00 77.88 727 ALA A N 1
ATOM 5911 C CA . ALA A 1 727 ? -10.300 -8.643 15.942 1.00 77.88 727 ALA A CA 1
ATOM 5912 C C . ALA A 1 727 ? -8.814 -8.820 16.259 1.00 77.88 727 ALA A C 1
ATOM 5914 O O . ALA A 1 727 ? -8.454 -9.333 17.318 1.00 77.88 727 ALA A O 1
ATOM 5915 N N . LEU A 1 728 ? -7.947 -8.440 15.325 1.00 73.31 728 LEU A N 1
ATOM 5916 C CA . LEU A 1 728 ? -6.504 -8.624 15.438 1.00 73.31 728 LEU A CA 1
ATOM 5917 C C . LEU A 1 728 ? -5.857 -7.373 16.040 1.00 73.31 728 LEU A C 1
ATOM 5919 O O . LEU A 1 728 ? -5.993 -6.279 15.491 1.00 73.31 728 LEU A O 1
ATOM 5923 N N . LEU A 1 729 ? -5.127 -7.522 17.146 1.00 67.75 729 LEU A N 1
ATOM 5924 C CA . LEU A 1 729 ? -4.465 -6.399 17.807 1.00 67.75 729 LEU A CA 1
ATOM 5925 C C . LEU A 1 729 ? -3.285 -5.889 16.974 1.00 67.75 729 LEU A C 1
ATOM 5927 O O . LEU A 1 729 ? -2.450 -6.652 16.484 1.00 67.75 729 LEU A O 1
ATOM 5931 N N . ARG A 1 730 ? -3.174 -4.565 16.867 1.00 65.06 730 ARG A N 1
ATOM 5932 C CA . ARG A 1 730 ? -1.999 -3.889 16.316 1.00 65.06 730 ARG A CA 1
ATOM 5933 C C . ARG A 1 730 ? -0.959 -3.747 17.422 1.00 65.06 730 ARG A C 1
ATOM 5935 O O . ARG A 1 730 ? -0.993 -2.793 18.199 1.00 65.06 730 ARG A O 1
ATOM 5942 N N . LEU A 1 731 ? -0.038 -4.702 17.491 1.00 56.84 731 LEU A N 1
ATOM 5943 C CA . LEU A 1 731 ? 1.131 -4.609 18.364 1.00 56.84 731 LEU A CA 1
ATOM 5944 C C . LEU A 1 731 ? 2.025 -3.455 17.873 1.00 56.84 731 LEU A C 1
ATOM 5946 O O . LEU A 1 731 ? 2.298 -3.331 16.678 1.00 56.84 731 LEU A O 1
ATOM 5950 N N . GLY A 1 732 ? 2.437 -2.558 18.770 1.00 47.38 732 GLY A N 1
ATOM 5951 C CA . GLY A 1 732 ? 3.309 -1.443 18.403 1.00 47.38 732 GLY A CA 1
ATOM 5952 C C . GLY A 1 732 ? 4.703 -1.928 17.995 1.00 47.38 732 GLY A C 1
ATOM 5953 O O . GLY A 1 732 ? 5.239 -2.847 18.606 1.00 47.38 732 GLY A O 1
ATOM 5954 N N . GLU A 1 733 ? 5.319 -1.279 16.998 1.00 38.78 733 GLU A N 1
ATOM 5955 C CA . GLU A 1 733 ? 6.754 -1.439 16.702 1.00 38.78 733 GLU A CA 1
ATOM 5956 C C . GLU A 1 733 ? 7.564 -1.150 17.976 1.00 38.78 733 GLU A C 1
ATOM 5958 O O . GLU A 1 733 ? 7.652 0.005 18.411 1.00 38.78 733 GLU A O 1
ATOM 5963 N N . GLY A 1 734 ? 8.062 -2.218 18.597 1.00 35.59 734 GLY A N 1
ATOM 5964 C CA . GLY A 1 734 ? 8.685 -2.235 19.920 1.00 35.59 734 GLY A CA 1
ATOM 5965 C C . GLY A 1 734 ? 8.543 -3.594 20.617 1.00 35.59 734 GLY A C 1
ATOM 5966 O O . GLY A 1 734 ? 9.485 -4.014 21.272 1.00 35.59 734 GLY A O 1
ATOM 5967 N N . ASP A 1 735 ? 7.433 -4.305 20.380 1.00 33.06 735 ASP A N 1
ATOM 5968 C CA . ASP A 1 735 ? 7.125 -5.623 20.966 1.00 33.06 735 ASP A CA 1
ATOM 5969 C C . ASP A 1 735 ? 6.655 -6.612 19.879 1.00 33.06 735 ASP A C 1
ATOM 5971 O O . ASP A 1 735 ? 5.523 -7.096 19.880 1.00 33.06 735 ASP A O 1
ATOM 5975 N N . THR A 1 736 ? 7.500 -6.887 18.884 1.00 27.88 736 THR A N 1
ATOM 5976 C CA . THR A 1 736 ? 7.213 -7.931 17.885 1.00 27.88 736 THR A CA 1
ATOM 5977 C C . THR A 1 736 ? 7.779 -9.275 18.329 1.00 27.88 736 THR A C 1
ATOM 5979 O O . THR A 1 736 ? 8.994 -9.469 18.293 1.00 27.88 736 THR A O 1
ATOM 5982 N N . ASP A 1 737 ? 6.905 -10.227 18.663 1.00 31.92 737 ASP A N 1
ATOM 5983 C CA . ASP A 1 737 ? 7.230 -11.650 18.533 1.00 31.92 737 ASP A CA 1
ATOM 5984 C C . ASP A 1 737 ? 7.230 -12.007 17.034 1.00 31.92 737 ASP A C 1
ATOM 5986 O O . ASP A 1 737 ? 6.273 -11.749 16.301 1.00 31.92 737 ASP A O 1
ATOM 5990 N N . TRP A 1 738 ? 8.341 -12.574 16.572 1.00 30.92 738 TRP A N 1
ATOM 5991 C CA . TRP A 1 738 ? 8.715 -12.814 15.173 1.00 30.92 738 TRP A CA 1
ATOM 5992 C C . TRP A 1 738 ? 7.821 -13.837 14.438 1.00 30.92 738 TRP A C 1
ATOM 5994 O O . TRP A 1 738 ? 7.977 -14.065 13.240 1.00 30.92 738 TRP A O 1
ATOM 6004 N N . ASN A 1 739 ? 6.871 -14.471 15.131 1.00 34.81 739 ASN A N 1
ATOM 6005 C CA . ASN A 1 739 ? 6.254 -15.718 14.669 1.00 34.81 739 ASN A CA 1
ATOM 6006 C C . ASN A 1 739 ? 4.803 -15.616 14.150 1.00 34.81 739 ASN A C 1
ATOM 6008 O O . ASN A 1 739 ? 4.303 -16.599 13.602 1.00 34.81 739 ASN A O 1
ATOM 6012 N N . VAL A 1 740 ? 4.131 -14.459 14.259 1.00 35.56 740 VAL A N 1
ATOM 6013 C CA . VAL A 1 740 ? 2.722 -14.279 13.812 1.00 35.56 740 VAL A CA 1
ATOM 6014 C C . VAL A 1 740 ? 2.587 -13.431 12.531 1.00 35.56 740 VAL A C 1
ATOM 6016 O O . VAL A 1 740 ? 1.564 -13.498 11.851 1.00 35.56 740 VAL A O 1
ATOM 6019 N N . SER A 1 741 ? 3.630 -12.701 12.114 1.00 34.53 741 SER A N 1
ATOM 6020 C CA . SER A 1 741 ? 3.583 -11.859 10.901 1.00 34.53 741 SER A CA 1
ATOM 6021 C C . SER A 1 741 ? 3.379 -12.657 9.606 1.00 34.53 741 SER A C 1
ATOM 6023 O O . SER A 1 741 ? 2.706 -12.188 8.695 1.00 34.53 741 SER A O 1
ATOM 6025 N N . ARG A 1 742 ? 3.868 -13.903 9.546 1.00 33.16 742 ARG A N 1
ATOM 6026 C CA . ARG A 1 742 ? 3.865 -14.715 8.315 1.00 33.16 742 ARG A CA 1
ATOM 6027 C C . ARG A 1 742 ? 2.501 -15.261 7.872 1.00 33.16 742 ARG A C 1
ATOM 6029 O O . ARG A 1 742 ? 2.373 -15.621 6.709 1.00 33.16 742 ARG A O 1
ATOM 6036 N N . GLU A 1 743 ? 1.498 -15.339 8.748 1.00 32.78 743 GLU A N 1
ATOM 6037 C CA . GLU A 1 743 ? 0.156 -15.845 8.380 1.00 32.78 743 GLU A CA 1
ATOM 6038 C C . GLU A 1 743 ? -0.917 -14.742 8.331 1.00 32.78 743 GLU A C 1
ATOM 6040 O O . GLU A 1 743 ? -1.850 -14.841 7.535 1.00 32.78 743 GLU A O 1
ATOM 6045 N N . GLY A 1 744 ? -0.748 -13.636 9.071 1.00 32.84 744 GLY A N 1
ATOM 6046 C CA . GLY A 1 744 ? -1.617 -12.45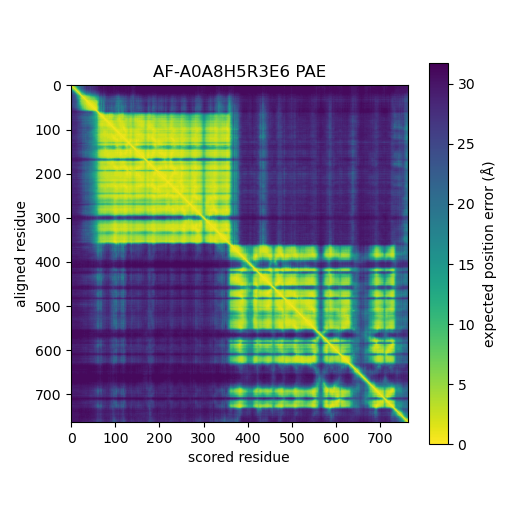5 8.945 1.00 32.84 744 GLY A CA 1
ATOM 6047 C C . GLY A 1 744 ? -1.498 -11.749 7.586 1.00 32.84 744 GLY A C 1
ATOM 6048 O O . GLY A 1 744 ? -2.479 -11.196 7.086 1.00 32.84 744 GLY A O 1
ATOM 6049 N N . GLU A 1 745 ? -0.326 -11.822 6.950 1.00 36.28 745 GLU A N 1
ATOM 6050 C CA . GLU A 1 745 ? -0.098 -11.326 5.584 1.00 36.28 745 GLU A CA 1
ATOM 6051 C C . GLU A 1 745 ? -0.652 -12.275 4.506 1.00 36.28 745 GLU A C 1
ATOM 6053 O O . GLU A 1 745 ? -1.048 -11.826 3.433 1.00 36.28 745 GLU A O 1
ATOM 6058 N N . ALA A 1 746 ? -0.789 -13.575 4.795 1.00 32.72 746 ALA A N 1
ATOM 6059 C CA . ALA A 1 746 ? -1.247 -14.564 3.816 1.00 32.72 746 ALA A CA 1
ATOM 6060 C C . ALA A 1 746 ? -2.776 -14.565 3.591 1.00 32.72 746 A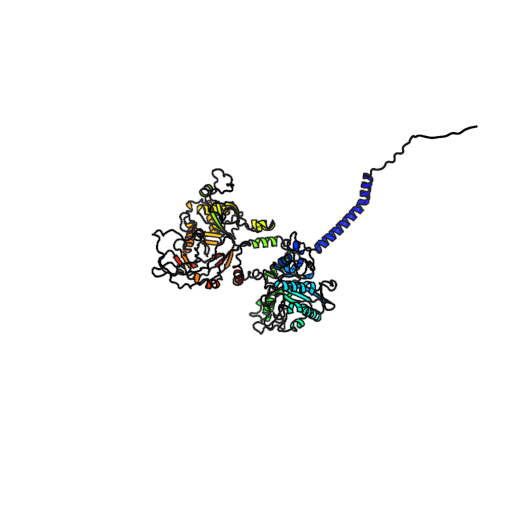LA A C 1
ATOM 6062 O O . ALA A 1 746 ? -3.241 -15.025 2.545 1.00 32.72 746 ALA A O 1
ATOM 6063 N N . HIS A 1 747 ? -3.581 -14.046 4.528 1.00 35.25 747 HIS A N 1
ATOM 6064 C CA . HIS A 1 747 ? -5.054 -14.101 4.444 1.00 35.25 747 HIS A CA 1
ATOM 6065 C C . HIS A 1 747 ? -5.780 -12.750 4.391 1.00 35.25 747 HIS A C 1
ATOM 6067 O O . HIS A 1 747 ? -6.960 -12.718 4.039 1.00 35.25 747 HIS A O 1
ATOM 6073 N N . ARG A 1 748 ? -5.066 -11.622 4.530 1.00 32.94 748 ARG A N 1
ATOM 6074 C CA . ARG A 1 748 ? -5.557 -10.300 4.075 1.00 32.94 748 ARG A CA 1
ATOM 6075 C C . ARG A 1 748 ? -5.893 -10.263 2.570 1.00 32.94 748 ARG A C 1
ATOM 6077 O O . ARG A 1 748 ? -6.595 -9.368 2.114 1.00 32.94 748 ARG A O 1
ATOM 6084 N N . ASN A 1 749 ? -5.476 -11.283 1.817 1.00 30.72 749 ASN A N 1
ATOM 6085 C CA . ASN A 1 749 ? -5.723 -11.422 0.385 1.00 30.72 749 ASN A CA 1
ATOM 6086 C C . ASN A 1 749 ? -7.055 -12.099 -0.012 1.00 30.72 749 ASN A C 1
ATOM 6088 O O . ASN A 1 749 ? -7.336 -12.140 -1.208 1.00 30.72 749 ASN A O 1
ATOM 6092 N N . ILE A 1 750 ? -7.891 -12.610 0.913 1.00 30.12 750 ILE A N 1
ATOM 6093 C CA . ILE A 1 750 ? -9.058 -13.450 0.525 1.00 30.12 750 ILE A CA 1
ATOM 6094 C C . ILE A 1 750 ? -10.448 -12.894 0.925 1.00 30.12 750 ILE A C 1
ATOM 6096 O O . ILE A 1 750 ? -11.440 -13.316 0.339 1.00 30.12 750 ILE A O 1
ATOM 6100 N N . ALA A 1 751 ? -10.578 -11.887 1.801 1.00 25.47 751 ALA A N 1
ATOM 6101 C CA . ALA A 1 751 ? -11.903 -11.401 2.245 1.00 25.47 751 ALA A CA 1
ATOM 6102 C C . ALA A 1 751 ? -12.080 -9.868 2.225 1.00 25.47 751 ALA A C 1
ATOM 6104 O O . ALA A 1 751 ? -12.495 -9.270 3.213 1.00 25.47 751 ALA A O 1
ATOM 6105 N N . LEU A 1 752 ? -11.807 -9.215 1.089 1.00 25.72 752 LEU A N 1
ATOM 6106 C CA . LEU A 1 752 ? -12.189 -7.814 0.860 1.00 25.72 752 LEU A CA 1
ATOM 6107 C C . LEU A 1 752 ? -12.904 -7.675 -0.491 1.00 25.72 752 LEU A C 1
ATOM 6109 O O . LEU A 1 752 ? -12.281 -7.719 -1.550 1.00 25.72 752 LEU A O 1
ATOM 6113 N N . GLY A 1 753 ? -14.227 -7.493 -0.445 1.00 23.11 753 GLY A N 1
ATOM 6114 C CA . GLY A 1 753 ? -14.994 -6.912 -1.553 1.00 23.11 753 GLY A CA 1
ATOM 6115 C C . GLY A 1 753 ? -14.585 -5.449 -1.819 1.00 23.11 753 GLY A C 1
ATOM 6116 O O . GLY A 1 753 ? -13.841 -4.865 -1.033 1.00 23.11 753 GLY A O 1
ATOM 6117 N N . PRO A 1 754 ? -15.033 -4.829 -2.926 1.00 29.22 754 PRO A N 1
ATOM 6118 C CA . PRO A 1 754 ? -14.119 -4.384 -3.985 1.00 29.22 754 PRO A CA 1
ATOM 6119 C C . PRO A 1 754 ? -13.599 -2.921 -3.999 1.00 29.22 754 PRO A C 1
ATOM 6121 O O . PRO A 1 754 ? -13.270 -2.459 -5.089 1.00 29.22 754 PRO A O 1
ATOM 6124 N N . PRO A 1 755 ? -13.408 -2.173 -2.889 1.00 27.42 755 PRO A N 1
ATOM 6125 C CA . PRO A 1 755 ? -12.554 -0.975 -2.941 1.00 27.42 755 PRO A CA 1
ATOM 6126 C C . PRO A 1 755 ? -11.174 -1.148 -2.277 1.00 27.42 755 PRO A C 1
ATOM 6128 O O . PRO A 1 755 ? -10.360 -0.232 -2.340 1.00 27.42 755 PRO A O 1
ATOM 6131 N N . LEU A 1 756 ? -10.895 -2.279 -1.614 1.00 33.56 756 LEU A N 1
ATOM 6132 C CA . LEU A 1 756 ? -9.880 -2.345 -0.545 1.00 33.56 756 LEU A CA 1
ATOM 6133 C C . LEU A 1 756 ? -8.680 -3.291 -0.764 1.00 33.56 756 LEU A C 1
ATOM 6135 O O . LEU A 1 756 ? -7.859 -3.426 0.138 1.00 33.56 756 LEU A O 1
ATOM 6139 N N . GLN A 1 757 ? -8.487 -3.876 -1.951 1.00 27.80 757 GLN A N 1
ATOM 6140 C CA . GLN A 1 757 ? -7.282 -4.685 -2.237 1.00 27.80 757 GLN A CA 1
ATOM 6141 C C . GLN A 1 757 ? -6.022 -3.867 -2.613 1.00 27.80 757 GLN A C 1
ATOM 6143 O O . GLN A 1 757 ? -4.925 -4.411 -2.610 1.00 27.80 757 GLN A O 1
ATOM 6148 N N . LEU A 1 758 ? -6.122 -2.558 -2.876 1.00 30.67 758 LEU A N 1
ATOM 6149 C CA . LEU A 1 758 ? -5.046 -1.777 -3.519 1.00 30.67 758 LEU A CA 1
ATOM 6150 C C . LEU A 1 758 ? -3.917 -1.256 -2.605 1.00 30.67 758 LEU A C 1
ATOM 6152 O O . LEU A 1 758 ? -3.035 -0.564 -3.093 1.00 30.67 758 LEU A O 1
ATOM 6156 N N . TRP A 1 759 ? -3.901 -1.564 -1.304 1.00 28.05 759 TRP A N 1
ATOM 6157 C CA . TRP A 1 759 ? -2.808 -1.125 -0.406 1.00 28.05 759 TRP A CA 1
ATOM 6158 C C . TRP A 1 759 ? -2.111 -2.248 0.371 1.00 28.05 759 TRP A C 1
ATOM 6160 O O . TRP A 1 759 ? -1.039 -2.016 0.920 1.00 28.05 759 TRP A O 1
ATOM 6170 N N . GLN A 1 760 ? -2.672 -3.460 0.411 1.00 26.41 760 GLN A N 1
ATOM 6171 C CA . GLN A 1 760 ? -2.045 -4.616 1.074 1.00 26.41 760 GLN A CA 1
ATOM 6172 C C . GLN A 1 760 ? -1.446 -5.634 0.098 1.00 26.41 760 GLN A C 1
ATOM 6174 O O . GLN A 1 760 ? -0.640 -6.444 0.526 1.00 26.41 760 GLN A O 1
ATOM 6179 N N . SER A 1 761 ? -1.740 -5.541 -1.204 1.00 27.66 761 SER A N 1
ATOM 6180 C CA . SER A 1 761 ? -0.975 -6.235 -2.253 1.00 27.66 761 SER A CA 1
ATOM 6181 C C . SER A 1 761 ? 0.184 -5.386 -2.816 1.00 27.66 761 SER A C 1
ATOM 6183 O O . SER A 1 761 ? 0.724 -5.714 -3.869 1.00 27.66 761 SER A O 1
ATOM 6185 N N . MET A 1 762 ? 0.498 -4.253 -2.169 1.00 30.52 762 MET A N 1
ATOM 6186 C CA . MET A 1 762 ? 1.580 -3.304 -2.504 1.00 30.52 762 MET A CA 1
ATOM 6187 C C . MET A 1 762 ? 2.608 -3.153 -1.359 1.00 30.52 762 MET A C 1
ATOM 6189 O O . MET A 1 762 ? 3.415 -2.226 -1.381 1.00 30.52 762 MET A O 1
ATOM 6193 N N . ILE A 1 763 ? 2.571 -4.060 -0.377 1.00 31.34 763 ILE A N 1
ATOM 6194 C CA . ILE A 1 763 ? 3.660 -4.387 0.561 1.00 31.34 763 ILE A CA 1
ATOM 6195 C C . ILE A 1 763 ? 4.045 -5.829 0.243 1.00 31.34 763 ILE A C 1
ATOM 6197 O O . ILE A 1 763 ? 5.262 -6.112 0.218 1.00 31.34 763 ILE A O 1
#

Foldseek 3Di:
DDDDDDDDDDDDDDDDDDDDDDPVVVVVVVCVVCVVVVVVVVVVVVVVVVVVVVVCVVLDFPDDVPDPCCVQPVVDALPRPSCPDPVNLVLLQAAFAFQAAAPLQVSDRHRPSLCSSNRHLEYEFEWDDDPLFTFGDPDPVRGDPVGGCCSRPVVVLLVQQCVQCVVPDLVPGAASHPVCRQRAREYEYAYPYAALSVVVSVVVSCVVVVVVNQFFWAQLPAIRRHNYAYEYHHNHDLVSQVPPDNRGRRYAYAAALLPQLDPPWAVVDVVTDGPQARNHHAAHEDALVSFQLAFDPPCPPDPDDRPSVVLVRDGSCVVQVSRVYAYEHPPQDPPPLVSSVVSQVSCLLSPGRHYYDPRSDDDVVHPLVVNLVVLLVVVQFAFEWEKEWAAQVRDVVQDEPPPPDPPPDPPPPGDRTAIETEDDDPDDVLCPPDDSSVVSQCVQLVFKAWHWYDYPPDDPRHHTDTDIDRHRQVRYEYEYQAFDVRVLVVQLCSQPPGHPVSLTHAHYEYECRQQVPDCRHLLVDQLVVDDPVSLVSSLNNVLRHPYYEYAFADDDDQWDQDDDDPVDGDRFTHGPQVFAAEDRFRTWDFLFFDPWPCLVCLQWPKDFARRGQSVSSVVSVVSSCVSSVHDDDDFFYDHYDDDDPPPPVVPPDDDDDDDDDPDDDDPDDDPPDCDDGDDPVCPVVDIHYAHFHWTWGSVLRDPVQWDDDDDDRMTTGNSSVTGITTIGGDDDPPDDDPPPPPVVLVSSPPDDPDSPPSPSVRD

Secondary structure (DSSP, 8-state):
----------------------HHHHHHHHHHHHHHHHHHHHHHHHHHHHHHHHHHHHHS--PPTT-HHHHHHTT--TT-GGGGSHHHHHHHHTSPPEEEEETTGGGSSSTTHHHHHTTEEEEEEEEEEETTEEEE-SSTTS--TT-BHIIIIIHHHHHHHHHHTTT--TTS---S-SSSTTPPEEEEEEE-S-HHHHHHHHHHHTHHHHHTT-B-EE-SSSEE--SEEEEEEET--HHHHHHS-TT-B-EEEEEEGGG-S-SS-BTTSSSPB-SS-TTTEEEEEEEGGG---S--GGGGT-SS--HHHHHHHS-HHHHHHHTT-EEEEES---SSHHHHHHHHHHHHHTT-SEEEES----GGGS-HHHHHHHHHHHT--EEEEEEEEE-HHHHHSS--TT--------TT---S-EEEEESS----THHHH-HHHHHHHHHHS-EEEEEEEEPTTS-TTS-EEEEEEEE-TTTEEEEE-S-HHHHHHHHHHIIIII-TTS---SEEEEETTTSSS-TTSGGG--GGGS-HHHHHHHHHHHHT-SEEEEE------S-EEPPPBTTB----EE---SSPBP-S--EEEEEEE--SS-HHHHTTEEEETTT--HHHHHHHHHHHHHHTT-PPPP----------SSSSSSSS--S-S-PPPS----------S-PPP--GGGGGTSPPP-BEEEE--GGGGSGGGB----SSSEEEE--TTSPPEEEEE---TT---TTSHHHHHHHTTTS--TT-STTTS--

Solvent-accessible surface area (backbone atoms only — not comparable to full-atom values): 44322 Å² total; per-residue (Å²): 134,86,80,88,85,90,84,87,87,86,90,84,90,85,91,80,90,76,86,76,78,58,72,67,60,56,50,55,49,50,47,70,73,40,44,66,61,54,50,52,51,50,51,50,52,49,50,50,51,48,48,52,47,50,46,48,64,71,75,42,79,81,75,58,91,86,35,73,60,53,73,71,47,66,87,49,50,75,82,42,73,67,59,75,37,72,70,46,43,49,51,34,19,63,20,62,57,36,65,30,27,28,51,61,25,75,76,48,81,31,41,59,56,56,38,37,45,69,6,32,33,24,40,31,45,36,29,35,64,53,98,84,38,48,28,43,31,95,45,90,87,60,58,44,96,88,36,30,46,52,74,57,43,50,51,56,52,48,54,56,39,50,69,63,34,67,92,56,57,93,88,68,63,39,26,72,23,71,83,37,33,82,45,48,34,33,45,36,38,30,33,76,41,64,27,65,68,41,46,53,45,49,62,59,71,45,44,71,46,50,78,69,62,35,48,17,26,20,58,65,86,52,69,50,84,27,41,33,33,39,30,37,27,77,36,47,46,71,66,64,54,64,71,40,51,71,52,60,33,45,57,25,32,48,40,52,37,84,62,63,82,55,90,73,38,40,69,89,46,89,75,59,47,56,74,63,24,54,83,53,24,48,36,20,39,39,50,40,91,68,63,46,84,60,61,53,78,68,75,79,79,48,102,73,68,56,70,65,57,49,55,69,28,43,21,45,44,54,49,24,50,78,30,59,23,35,21,34,44,40,82,58,56,73,67,60,61,71,55,23,54,50,52,51,49,54,41,55,78,61,62,51,50,32,45,61,39,87,72,88,69,59,74,89,72,49,57,70,69,54,46,50,46,51,49,49,54,79,61,75,56,38,32,51,46,58,32,38,54,41,41,52,72,67,51,65,79,59,70,44,84,79,74,75,66,77,74,85,64,61,93,89,64,78,56,74,50,44,47,33,33,78,40,85,72,88,64,61,67,44,64,71,70,46,75,66,42,21,52,47,46,50,64,60,24,54,24,61,44,73,32,30,30,35,50,88,93,45,65,90,79,63,49,56,43,84,49,69,48,68,39,30,36,90,50,32,29,43,30,55,63,45,48,42,70,44,45,51,51,48,51,36,40,41,14,74,75,36,24,91,79,58,68,31,58,19,27,39,31,41,30,49,60,37,21,59,81,42,84,53,7,48,47,50,61,59,70,89,81,44,58,69,71,54,49,53,48,40,46,54,30,67,72,51,45,81,44,63,36,45,28,41,53,78,84,81,64,64,59,46,68,51,69,76,49,104,86,50,80,50,85,45,52,47,71,68,31,66,58,49,39,80,66,88,52,47,32,41,45,80,68,47,62,53,87,65,91,40,62,74,56,29,53,58,38,74,38,53,49,90,80,52,50,65,54,54,35,50,56,25,48,53,45,34,32,58,74,65,74,49,83,86,72,95,83,58,36,28,35,63,65,84,87,88,86,63,70,78,75,74,76,72,72,76,94,74,89,76,83,82,81,91,84,78,86,83,88,77,82,86,87,84,67,95,69,81,90,56,53,87,84,41,62,84,76,52,53,72,64,46,51,21,46,63,47,31,52,50,75,41,61,38,78,86,29,45,58,92,77,76,97,68,64,57,43,35,27,41,27,57,92,48,65,41,22,32,32,39,46,52,67,58,97,88,66,76,73,90,81,52,63,76,59,62,67,68,52,73,79,75,75,64,75,92,85,63,63,83,66,72,81,53,102

pLDDT: mean 71.79, std 21.64, range [23.11, 98.75]